Protein 6X9L (pdb70)

Sequence (969 aa):
LNSHRVDPHTAQKFYIDGHWSAPLSPVSIAVVNPATEEVVAHVASGSAADVDRAVAAARAAFAGWSGTSPEVRAQVIGRIHELIIERKEELAQAISLEMGAAISSARAMQVPLAAEHVRVARDLLATYRFQTVEGGTAIEREPIGVCALITPWNWPLYQITAKVAPAIAAGCTVVLKPSELSPLSALLFAQLVHDAGLPPGVFNLVNGSGPEVGGAMAAHPDIDMISITGSNRAGALVAQAAAPTVKRVTQELGGKSPNILLPDADFANAVPPGVMAAFRNVGQSASAPTRMIVPRNRLAEVEALAAQTAGTIVVGDPQLEHTVLGPIANEAQFHRVQAMINAGICEGAKLVCGGPGRVQGHEQGFYTRPTVFSEVDSSMRIAREEIFGPVLCLIAYDTIDEAVAIANDTVYGLGAHVQGQDLELARSVASRIRAGQVHLNYPSWNPMAPFGGYKRSGNGREYGVHGFEEYLETKAIVGFAPADLLNSHRVDPHTAQKFYIDGHWSAPLSPVSIAVVNPATEEVVAHVASGSAADVDRAVAAARAAFAGWSGTSPEVRAQVIGRIHELIIERKEELAQAISLEMGAAISSARAMQVPLAAEHVRVARDLLATYRFQTVEGGTAIEREPIGVCALITPWNWPLYQITAKVAPAIAAGCTVVLKPSELSPLSALLFAQLVHDAGLPPGVFNLVNGSGPEVGGAMAAHPDIDMISITGSNRAGALVAQAAAPTVKRVTQELGGKSPNILLPDADFANAVPPGVMAAFRNVGQSASAPTRMIVPRNRLAEVEALAAQTAGTIVVGDPQLEHTVLGPIANEAQFHRVQAMINAGICEGAKLVCGGPGRVQGHEQGFYTRPTVFSEVDSSMRIAREEIFGPVLCLIAYDTIDEAVAIANDTVYGLGAHVQGQDLELARSVASRIRAGQVHLNYPSWNPMAPFGGYKRSGNGREYGVHGFEEYLETKAIVGFAPAD

Foldseek 3Di:
DLDADFDPVQQAFWAAQLDTDHAPDPDKFFFAFQLFRDGRGIYHAHFLVVLVRLLVLQQVCLVVQLPDQLLVLLQLLVLLLVLLVVCQLNLLSLLCRLFNFQSLCSNPDLRVLLSVLSVQLSVQSVDDDQWDDDDLKIKGWAFQEEEEEEEENLSFSSSVSLALNLNSSRSYAYEYEYHSSRCRSVSVSSVSSSVSDDGTSSYIYDYHDCCGSVLSQLQPLSHQAYAYEEELVSLVSSVVNNVVSPHHYWYFYAAAAAAEEDPAFPLLVQLLVLLCQCCQSQNQDRARHQEYEYAPVCQVVSLVSNQVNLVPQAEHRSVDNNHRYYAGRDDVLLVQLLVLQVQCVVVPWAWSDFGHDADPPSNRGSHGRQTETEPDDCPGPNNADRSSGRYHYYHHDHDLVRSLCSSQSYQKAFEYEYGHDPVVVRVVSQVSRQHQYYYYPDDDDDQQRWGHIDGSSIDFTTGHPRNSSSRIDMDMDRSNDPDDD/DLDADFDPVQQAFWAAQLDTHHAPDPDKFFFAFQLFRDGRGIYHAHFLVVLVRLLVLQQVCQVVLQPDQLLVLLQLLVLLLVLLVVCQLNLLSLLCRLFNFQSLCSNPDLRVLLSVLSVLLSVCSVPDDQWDDPDQKIKGKAFQEEEEEEEENLSQSNRVSLALNLQSSRRYAYEYEYHSRRCRSVSVSSVSSSVSPDGTSSYIYHYHDCCGSVLSQLQPLSHQAYEYEEELVSLVSSCVNNVVNPHHYWYFYAAAAAAEEDPQFPLLPQLLVLLCQCQQSQNQDRHRHQEYEYAPVCQVVSLVSNQVNLVPQAEHRSVDNNHRYYAGRDDVLLVLLLVLQVQCVVVPWAWSDFGHDADPPSNRGSHGRQTETEPDDCPRCNNAPRSSGNYHYYHHDNDLVRSLVSSQSYQWAFEYEYEHDPVVVRVVSQVSRQHQYYYYPDDDDDQQRWGAIDGSSIDFTTGRVRNSSSRIDMDMDRSPDPDD

InterPro domains:
  IPR015590 Aldehyde dehydrogenase domain [PF00171] (33-482)
  IPR016161 Aldehyde/histidinol dehydrogenase [SSF53720] (15-482)
  IPR016162 Aldehyde dehydrogenase, N-terminal [G3DSA:3.40.605.10] (33-482)
  IPR016163 Aldehyde dehydrogenase, C-terminal [G3DSA:3.40.309.10] (262-453)

Organism: Pseudomonas syringae pv. tomato (strain ATCC BAA-871 / DC3000) (NCBI:txid223283)

Structure (mmCIF, N/CA/C/O backbone):
data_6X9L
#
_entry.id   6X9L
#
_cell.length_a   92.193
_cell.length_b   92.170
_cell.length_c   231.357
_cell.angle_alpha   90.000
_cell.angle_beta   90.000
_cell.angle_gamma   90.000
#
_symmetry.space_group_name_H-M   'C 2 2 21'
#
loop_
_entity.id
_entity.type
_entity.pdbx_description
1 polymer 'Aldehyde dehydrogenase family protein'
2 non-polymer OCTANAL
3 non-polymer NICOTINAMIDE-ADENINE-DINUCLEOTIDE
4 water water
#
loop_
_atom_site.group_PDB
_atom_site.id
_atom_site.type_symbol
_atom_site.label_atom_id
_atom_site.label_alt_id
_atom_site.label_comp_id
_atom_site.label_asym_id
_atom_site.label_entity_id
_atom_site.label_seq_id
_atom_site.pdbx_PDB_ins_code
_atom_site.Cartn_x
_atom_site.Cartn_y
_atom_site.Cartn_z
_atom_site.occupancy
_atom_site.B_iso_or_equiv
_atom_site.auth_seq_id
_atom_site.auth_comp_id
_atom_site.auth_asym_id
_atom_site.auth_atom_id
_atom_site.pdbx_PDB_model_num
ATOM 1 N N . LEU A 1 6 ? -6.18193 -10.39492 -35.77693 1.000 55.47244 6 LEU A N 1
ATOM 2 C CA . LEU A 1 6 ? -6.39308 -8.94794 -35.83998 1.000 57.02789 6 LEU A CA 1
ATOM 3 C C . LEU A 1 6 ? -7.88312 -8.55109 -35.83800 1.000 56.87261 6 LEU A C 1
ATOM 4 O O . LEU A 1 6 ? -8.25522 -7.58511 -35.17603 1.000 57.34635 6 LEU A O 1
ATOM 9 N N . ASN A 1 7 ? -8.73204 -9.27520 -36.57398 1.000 57.96484 7 ASN A N 1
ATOM 10 C CA . ASN A 1 7 ? -10.16007 -8.97435 -36.56200 1.000 57.32793 7 ASN A CA 1
ATOM 11 C C . ASN A 1 7 ? -10.67008 -8.96536 -35.12700 1.000 56.76996 7 ASN A C 1
ATOM 12 O O . ASN A 1 7 ? -10.39899 -9.88530 -34.35297 1.000 55.62509 7 ASN A O 1
ATOM 17 N N . SER A 1 8 ? -11.40619 -7.91742 -34.77104 1.000 47.60571 8 SER A N 1
ATOM 18 C CA . SER A 1 8 ? -11.72623 -7.62441 -33.38105 1.000 46.87930 8 SER A CA 1
ATOM 19 C C . SER A 1 8 ? -13.15319 -7.98454 -32.98005 1.000 45.30280 8 SER A C 1
ATOM 20 O O . SER A 1 8 ? -13.53923 -7.72854 -31.83606 1.000 45.05803 8 SER A O 1
ATOM 23 N N . HIS A 1 9 ? -13.94713 -8.55665 -33.86904 1.000 51.85622 9 HIS A N 1
ATOM 24 C CA . HIS A 1 9 ? -15.33611 -8.81878 -33.53804 1.000 50.16128 9 HIS A CA 1
ATOM 25 C C . HIS A 1 9 ? -15.47799 -10.04876 -32.65500 1.000 48.79006 9 HIS A C 1
ATOM 26 O O . HIS A 1 9 ? -14.85988 -11.08271 -32.90696 1.000 48.47160 9 HIS A O 1
ATOM 33 N N . ARG A 1 10 ? -16.32800 -9.94782 -31.63601 1.000 47.80047 10 ARG A N 1
ATOM 34 C CA . ARG A 1 10 ? -16.65489 -11.08582 -30.78697 1.000 46.89246 10 ARG A CA 1
ATOM 35 C C . ARG A 1 10 ? -18.16388 -11.23797 -30.72498 1.000 45.92656 10 ARG A C 1
ATOM 36 O O . ARG A 1 10 ? -18.87498 -10.29203 -30.36501 1.000 46.23975 10 ARG A O 1
ATOM 44 N N . VAL A 1 11 ? -18.65676 -12.42104 -31.07994 1.000 52.39049 11 VAL A N 1
ATOM 45 C CA . VAL A 1 11 ? -20.09473 -12.64118 -31.06195 1.000 51.87727 11 VAL A CA 1
ATOM 46 C C . VAL A 1 11 ? -20.56974 -12.66718 -29.61895 1.000 52.56420 11 VAL A C 1
ATOM 47 O O . VAL A 1 11 ? -19.91769 -13.24909 -28.74393 1.000 53.10110 11 VAL A O 1
ATOM 51 N N . ASP A 1 12 ? -21.69781 -12.03729 -29.35498 1.000 53.44325 12 ASP A N 1
ATOM 52 C CA . ASP A 1 12 ? -22.20881 -12.10730 -27.99798 1.000 54.05648 12 ASP A CA 1
ATOM 53 C C . ASP A 1 12 ? -22.61266 -13.54533 -27.69493 1.000 54.04859 12 ASP A C 1
ATOM 54 O O . ASP A 1 12 ? -23.52860 -14.08444 -28.33792 1.000 53.84856 12 ASP A O 1
ATOM 59 N N . PRO A 1 13 ? -21.94660 -14.20223 -26.73791 1.000 56.74628 13 PRO A N 1
ATOM 60 C CA . PRO A 1 13 ? -22.26546 -15.61725 -26.46487 1.000 57.05947 13 PRO A CA 1
ATOM 61 C C . PRO A 1 13 ? -23.69044 -15.82338 -25.99487 1.000 57.68850 13 PRO A C 1
ATOM 62 O O . PRO A 1 13 ? -24.26133 -16.89745 -26.21284 1.000 58.07538 13 PRO A O 1
ATOM 66 N N . HIS A 1 14 ? -24.29255 -14.80742 -25.38990 1.000 74.65895 14 HIS A N 1
ATOM 67 C CA . HIS A 1 14 ? -25.61654 -14.95454 -24.81591 1.000 75.77224 14 HIS A CA 1
ATOM 68 C C . HIS A 1 14 ? -26.74454 -14.85269 -25.84492 1.000 75.98806 14 HIS A C 1
ATOM 69 O O . HIS A 1 14 ? -27.85850 -15.32379 -25.57991 1.000 76.98291 14 HIS A O 1
ATOM 76 N N . THR A 1 15 ? -26.49060 -14.24170 -27.00294 1.000 48.78216 15 THR A N 1
ATOM 77 C CA . THR A 1 15 ? -27.52061 -14.02484 -28.00995 1.000 48.96640 15 THR A CA 1
ATOM 78 C C . THR A 1 15 ? -27.18654 -14.65085 -29.35793 1.000 48.25315 15 THR A C 1
ATOM 79 O O . THR A 1 15 ? -27.98655 -14.53696 -30.29194 1.000 48.71374 15 THR A O 1
ATOM 83 N N . ALA A 1 16 ? -26.04347 -15.32973 -29.47790 1.000 41.01281 16 ALA A N 1
ATOM 84 C CA . ALA A 1 16 ? -25.65040 -15.91074 -30.75588 1.000 40.56802 16 ALA A CA 1
ATOM 85 C C . ALA A 1 16 ? -26.68630 -16.91086 -31.25985 1.000 42.16032 16 ALA A C 1
ATOM 86 O O . ALA A 1 16 ? -27.02329 -16.91993 -32.45385 1.000 42.25770 16 ALA A O 1
ATOM 88 N N . GLN A 1 17 ? -27.20522 -17.75688 -30.36883 1.000 50.44815 17 GLN A N 1
ATOM 89 C CA . GLN A 1 17 ? -28.16711 -18.78599 -30.73480 1.000 52.56946 17 GLN A CA 1
ATOM 90 C C . GLN A 1 17 ? -29.55414 -18.48811 -30.18682 1.000 53.85383 17 GLN A C 1
ATOM 91 O O . GLN A 1 17 ? -30.31905 -19.39718 -29.84680 1.000 55.58035 17 GLN A O 1
ATOM 97 N N . LYS A 1 18 ? -29.88428 -17.20815 -30.13086 1.000 52.80107 18 LYS A N 1
ATOM 98 C CA . LYS A 1 18 ? -31.21433 -16.73827 -29.80489 1.000 54.11701 18 LYS A CA 1
ATOM 99 C C . LYS A 1 18 ? -31.79439 -16.02037 -31.01791 1.000 54.39073 18 LYS A C 1
ATOM 100 O O . LYS A 1 18 ? -31.09741 -15.74833 -32.00292 1.000 53.25902 18 LYS A O 1
ATOM 106 N N . PHE A 1 19 ? -33.09642 -15.73750 -30.94393 1.000 40.60750 19 PHE A N 1
ATOM 107 C CA . PHE A 1 19 ? -33.78849 -14.93060 -31.93396 1.000 40.92333 19 PHE A CA 1
ATOM 108 C C . PHE A 1 19 ? -34.26363 -13.64963 -31.26101 1.000 40.56539 19 PHE A C 1
ATOM 109 O O . PHE A 1 19 ? -34.49564 -13.62361 -30.05101 1.000 40.87859 19 PHE A O 1
ATOM 117 N N . TYR A 1 20 ? -34.39073 -12.56967 -32.04204 1.000 36.71230 20 TYR A N 1
ATOM 118 C CA . TYR A 1 20 ? -34.93186 -11.31570 -31.52109 1.000 37.35974 20 TYR A CA 1
ATOM 119 C C . TYR A 1 20 ? -36.40987 -11.22387 -31.89810 1.000 38.81255 20 TYR A C 1
ATOM 120 O O . TYR A 1 20 ? -36.76590 -10.89594 -33.04011 1.000 38.78360 20 TYR A O 1
ATOM 129 N N . ILE A 1 21 ? -37.26585 -11.50292 -30.91810 1.000 41.48392 21 ILE A N 1
ATOM 130 C CA . ILE A 1 21 ? -38.70284 -11.58107 -31.10610 1.000 42.97621 21 ILE A CA 1
ATOM 131 C C . ILE A 1 21 ? -39.36893 -10.75511 -30.01413 1.000 44.58956 21 ILE A C 1
ATOM 132 O O . ILE A 1 21 ? -39.15091 -11.00605 -28.82313 1.000 45.25543 21 ILE A O 1
ATOM 137 N N . ASP A 1 22 ? -40.14903 -9.75220 -30.41917 1.000 54.67234 22 ASP A N 1
ATOM 138 C CA . ASP A 1 22 ? -41.03911 -9.02826 -29.51620 1.000 55.80669 22 ASP A CA 1
ATOM 139 C C . ASP A 1 22 ? -40.26520 -8.25615 -28.44622 1.000 55.29874 22 ASP A C 1
ATOM 140 O O . ASP A 1 22 ? -40.70621 -8.14415 -27.30023 1.000 56.60416 22 ASP A O 1
ATOM 145 N N . GLY A 1 23 ? -39.10225 -7.72304 -28.82023 1.000 52.26153 23 GLY A N 1
ATOM 146 C CA . GLY A 1 23 ? -38.32834 -6.86793 -27.94625 1.000 52.15362 23 GLY A CA 1
ATOM 147 C C . GLY A 1 23 ? -37.30927 -7.56880 -27.07522 1.000 51.29826 23 GLY A C 1
ATOM 148 O O . GLY A 1 23 ? -36.63635 -6.90171 -26.28324 1.000 51.47196 23 GLY A O 1
ATOM 149 N N . HIS A 1 24 ? -37.16214 -8.88279 -27.19418 1.000 57.06474 24 HIS A N 1
ATOM 150 C CA . HIS A 1 24 ? -36.25507 -9.63167 -26.34115 1.000 56.40939 24 HIS A CA 1
ATOM 151 C C . HIS A 1 24 ? -35.57996 -10.69763 -27.18311 1.000 55.42507 24 HIS A C 1
ATOM 152 O O . HIS A 1 24 ? -36.04791 -11.03571 -28.26910 1.000 55.67773 24 HIS A O 1
ATOM 159 N N . TRP A 1 25 ? -34.46991 -11.22050 -26.66409 1.000 49.02167 25 TRP A N 1
ATOM 160 C CA . TRP A 1 25 ? -33.81778 -12.41145 -27.19304 1.000 48.36106 25 TRP A CA 1
ATOM 161 C C . TRP A 1 25 ? -34.42566 -13.63749 -26.53001 1.000 49.46646 25 TRP A C 1
ATOM 162 O O . TRP A 1 25 ? -34.38866 -13.76845 -25.29800 1.000 49.74017 25 TRP A O 1
ATOM 173 N N . SER A 1 26 ? -34.97757 -14.53557 -27.33498 1.000 52.68790 26 SER A N 1
ATOM 174 C CA . SER A 1 26 ? -35.63545 -15.71762 -26.81295 1.000 53.96963 26 SER A CA 1
ATOM 175 C C . SER A 1 26 ? -34.99032 -16.96858 -27.38191 1.000 53.98016 26 SER A C 1
ATOM 176 O O . SER A 1 26 ? -34.38631 -16.94855 -28.45890 1.000 53.47746 26 SER A O 1
ATOM 179 N N . ALA A 1 27 ? -35.11421 -18.04856 -26.63187 1.000 49.63753 27 ALA A N 1
ATOM 180 C CA . ALA A 1 27 ? -34.57608 -19.32152 -27.06483 1.000 49.94020 27 ALA A CA 1
ATOM 181 C C . ALA A 1 27 ? -35.23203 -19.73563 -28.37882 1.000 51.20088 27 ALA A C 1
ATOM 182 O O . ALA A 1 27 ? -36.41406 -19.46076 -28.59183 1.000 52.12204 27 ALA A O 1
ATOM 184 N N . PRO A 1 28 ? -34.49896 -20.36959 -29.28779 1.000 49.16905 28 PRO A N 1
ATOM 185 C CA . PRO A 1 28 ? -35.15788 -21.05269 -30.40077 1.000 50.79556 28 PRO A CA 1
ATOM 186 C C . PRO A 1 28 ? -35.91376 -22.27175 -29.90374 1.000 52.04045 28 PRO A C 1
ATOM 187 O O . PRO A 1 28 ? -35.57871 -22.87168 -28.87472 1.000 51.63251 28 PRO A O 1
ATOM 191 N N . LEU A 1 29 ? -36.95172 -22.62988 -30.66174 1.000 65.21045 29 LEU A N 1
ATOM 192 C CA . LEU A 1 29 ? -37.75560 -23.80595 -30.37570 1.000 66.28690 29 LEU A CA 1
ATOM 193 C C . LEU A 1 29 ? -37.07347 -25.10390 -30.78866 1.000 66.90802 29 LEU A C 1
ATOM 194 O O . LEU A 1 29 ? -37.50636 -26.17693 -30.35962 1.000 67.42387 29 LEU A O 1
ATOM 199 N N . SER A 1 30 ? -36.00647 -25.03081 -31.57365 1.000 83.10996 30 SER A N 1
ATOM 200 C CA . SER A 1 30 ? -35.21235 -26.17575 -31.97261 1.000 83.48633 30 SER A CA 1
ATOM 201 C C . SER A 1 30 ? -33.76737 -26.01759 -31.51260 1.000 82.29671 30 SER A C 1
ATOM 202 O O . SER A 1 30 ? -33.28249 -24.89553 -31.34464 1.000 81.32028 30 SER A O 1
ATOM 205 N N . PRO A 1 31 ? -33.05226 -27.12151 -31.30856 1.000 69.23199 31 PRO A N 1
ATOM 206 C CA . PRO A 1 31 ? -31.64827 -27.04635 -30.89056 1.000 67.81076 31 PRO A CA 1
ATOM 207 C C . PRO A 1 31 ? -30.65226 -27.06429 -32.03755 1.000 67.58705 31 PRO A C 1
ATOM 208 O O . PRO A 1 31 ? -29.44726 -27.09115 -31.76454 1.000 66.22899 31 PRO A O 1
ATOM 212 N N . VAL A 1 32 ? -31.12425 -27.05937 -33.29355 1.000 50.36130 32 VAL A N 1
ATOM 213 C CA . VAL A 1 32 ? -30.21924 -27.07732 -34.43955 1.000 50.14812 32 VAL A CA 1
ATOM 214 C C . VAL A 1 32 ? -29.40437 -25.80024 -34.46358 1.000 48.85586 32 VAL A C 1
ATOM 215 O O . VAL A 1 32 ? -29.92949 -24.69528 -34.26062 1.000 48.64267 32 VAL A O 1
ATOM 219 N N . SER A 1 33 ? -28.12136 -25.94812 -34.75257 1.000 52.42997 33 SER A N 1
ATOM 220 C CA . SER A 1 33 ? -27.21147 -24.82703 -34.86460 1.000 50.74029 33 SER A CA 1
ATOM 221 C C . SER A 1 33 ? -26.71747 -24.68602 -36.29360 1.000 50.84820 33 SER A C 1
ATOM 222 O O . SER A 1 33 ? -26.73537 -25.63005 -37.08157 1.000 51.70094 33 SER A O 1
ATOM 225 N N . ILE A 1 34 ? -26.25859 -23.48799 -36.61364 1.000 40.96544 34 ILE A N 1
ATOM 226 C CA . ILE A 1 34 ? -25.61761 -23.21696 -37.88764 1.000 40.31536 34 ILE A CA 1
ATOM 227 C C . ILE A 1 34 ? -24.23667 -22.66281 -37.57465 1.000 37.67031 34 ILE A C 1
ATOM 228 O O . ILE A 1 34 ? -24.11278 -21.63178 -36.90168 1.000 35.51478 34 ILE A O 1
ATOM 233 N N . ALA A 1 35 ? -23.21060 -23.36772 -38.02162 1.000 38.70727 35 ALA A N 1
ATOM 234 C CA . ALA A 1 35 ? -21.84865 -22.87958 -37.88963 1.000 37.10182 35 ALA A CA 1
ATOM 235 C C . ALA A 1 35 ? -21.58375 -21.76059 -38.90366 1.000 35.44372 35 ALA A C 1
ATOM 236 O O . ALA A 1 35 ? -22.08774 -21.79167 -40.02866 1.000 35.87009 35 ALA A O 1
ATOM 238 N N . VAL A 1 36 ? -20.81186 -20.75149 -38.49569 1.000 42.41035 36 VAL A N 1
ATOM 239 C CA . VAL A 1 36 ? -20.43897 -19.63248 -39.36472 1.000 40.87595 36 VAL A CA 1
ATOM 240 C C . VAL A 1 36 ? -18.94296 -19.71434 -39.64771 1.000 40.55486 36 VAL A C 1
ATOM 241 O O . VAL A 1 36 ? -18.12895 -19.81223 -38.71470 1.000 40.28115 36 VAL A O 1
ATOM 245 N N . VAL A 1 37 ? -18.57396 -19.65835 -40.92871 1.000 42.25243 37 VAL A N 1
ATOM 246 C CA . VAL A 1 37 ? -17.19193 -19.86222 -41.35769 1.000 42.49194 37 VAL A CA 1
ATOM 247 C C . VAL A 1 37 ? -16.60506 -18.53717 -41.81573 1.000 41.96556 37 VAL A C 1
ATOM 248 O O . VAL A 1 37 ? -17.21413 -17.81926 -42.62176 1.000 41.92082 37 VAL A O 1
ATOM 252 N N . ASN A 1 38 ? -15.42310 -18.21704 -41.30274 1.000 40.61276 38 ASN A N 1
ATOM 253 C CA . ASN A 1 38 ? -14.62021 -17.12197 -41.83577 1.000 40.82068 38 ASN A CA 1
ATOM 254 C C . ASN A 1 38 ? -14.06816 -17.51996 -43.19975 1.000 42.24191 38 ASN A C 1
ATOM 255 O O . ASN A 1 38 ? -13.26906 -18.46088 -43.28371 1.000 43.01305 38 ASN A O 1
ATOM 260 N N . PRO A 1 39 ? -14.42622 -16.82603 -44.27877 1.000 32.76445 39 PRO A N 1
ATOM 261 C CA . PRO A 1 39 ? -13.92917 -17.23902 -45.59476 1.000 34.10146 39 PRO A CA 1
ATOM 262 C C . PRO A 1 39 ? -12.44119 -17.06188 -45.74675 1.000 35.45425 39 PRO A C 1
ATOM 263 O O . PRO A 1 39 ? -11.84711 -17.73385 -46.59873 1.000 36.33857 39 PRO A O 1
ATOM 267 N N . ALA A 1 40 ? -11.82628 -16.17179 -44.96178 1.000 42.10768 40 ALA A N 1
ATOM 268 C CA . ALA A 1 40 ? -10.39831 -15.89065 -45.10978 1.000 43.34730 40 ALA A CA 1
ATOM 269 C C . ALA A 1 40 ? -9.53020 -16.98554 -44.51774 1.000 42.78671 40 ALA A C 1
ATOM 270 O O . ALA A 1 40 ? -8.38018 -17.14944 -44.93572 1.000 43.80525 40 ALA A O 1
ATOM 272 N N . THR A 1 41 ? -10.05313 -17.73456 -43.55272 1.000 45.30543 41 THR A N 1
ATOM 273 C CA . THR A 1 41 ? -9.31003 -18.82147 -42.92668 1.000 44.93697 41 THR A CA 1
ATOM 274 C C . THR A 1 41 ? -10.00589 -20.16754 -42.98464 1.000 44.68167 41 THR A C 1
ATOM 275 O O . THR A 1 41 ? -9.38179 -21.17247 -42.63360 1.000 44.60798 41 THR A O 1
ATOM 279 N N . GLU A 1 42 ? -11.26688 -20.22868 -43.40664 1.000 50.40341 42 GLU A N 1
ATOM 280 C CA . GLU A 1 42 ? -12.02375 -21.47776 -43.45961 1.000 50.46921 42 GLU A CA 1
ATOM 281 C C . GLU A 1 42 ? -12.27170 -22.08674 -42.08059 1.000 49.72175 42 GLU A C 1
ATOM 282 O O . GLU A 1 42 ? -12.53958 -23.27577 -41.98455 1.000 50.03758 42 GLU A O 1
ATOM 288 N N . GLU A 1 43 ? -12.19879 -21.30570 -41.00761 1.000 60.14405 43 GLU A N 1
ATOM 289 C CA . GLU A 1 43 ? -12.50075 -21.77269 -39.65960 1.000 59.56767 43 GLU A CA 1
ATOM 290 C C . GLU A 1 43 ? -13.89380 -21.31482 -39.22963 1.000 59.28079 43 GLU A C 1
ATOM 291 O O . GLU A 1 43 ? -14.31091 -20.18587 -39.52766 1.000 58.83600 43 GLU A O 1
ATOM 297 N N . VAL A 1 44 ? -14.61471 -22.19287 -38.52760 1.000 42.41035 44 VAL A N 1
ATOM 298 C CA . VAL A 1 44 ? -15.88076 -21.78798 -37.93062 1.000 42.28402 44 VAL A CA 1
ATOM 299 C C . VAL A 1 44 ? -15.56186 -20.86891 -36.76465 1.000 41.29706 44 VAL A C 1
ATOM 300 O O . VAL A 1 44 ? -14.75983 -21.20680 -35.88563 1.000 40.93912 44 VAL A O 1
ATOM 304 N N . VAL A 1 45 ? -16.15198 -19.67997 -36.78469 1.000 41.79448 45 VAL A N 1
ATOM 305 C CA . VAL A 1 45 ? -15.88209 -18.65891 -35.78772 1.000 40.96544 45 VAL A CA 1
ATOM 306 C C . VAL A 1 45 ? -17.05112 -18.45199 -34.85674 1.000 40.57065 45 VAL A C 1
ATOM 307 O O . VAL A 1 45 ? -16.96121 -17.62096 -33.95077 1.000 40.19956 45 VAL A O 1
ATOM 311 N N . ALA A 1 46 ? -18.14304 -19.18311 -35.04372 1.000 43.81315 46 ALA A N 1
ATOM 312 C CA . ALA A 1 46 ? -19.32407 -18.94021 -34.23974 1.000 43.64997 46 ALA A CA 1
ATOM 313 C C . ALA A 1 46 ? -20.45598 -19.81934 -34.75072 1.000 44.96855 46 ALA A C 1
ATOM 314 O O . ALA A 1 46 ? -20.38391 -20.40436 -35.83370 1.000 45.89234 46 ALA A O 1
ATOM 316 N N . HIS A 1 47 ? -21.49797 -19.91842 -33.93572 1.000 39.77056 47 HIS A N 1
ATOM 317 C CA . HIS A 1 47 ? -22.70990 -20.62955 -34.28071 1.000 41.39444 47 HIS A CA 1
ATOM 318 C C . HIS A 1 47 ? -23.89499 -19.71966 -34.03274 1.000 40.88648 47 HIS A C 1
ATOM 319 O O . HIS A 1 47 ? -23.84009 -18.80463 -33.20777 1.000 39.56001 47 HIS A O 1
ATOM 326 N N . VAL A 1 48 ? -24.97296 -19.98980 -34.75874 1.000 46.76877 48 VAL A N 1
ATOM 327 C CA . VAL A 1 48 ? -26.23603 -19.30492 -34.56277 1.000 46.73981 48 VAL A CA 1
ATOM 328 C C . VAL A 1 48 ? -27.34593 -20.33604 -34.68075 1.000 49.94020 48 VAL A C 1
ATOM 329 O O . VAL A 1 48 ? -27.15781 -21.42603 -35.22371 1.000 52.05361 48 VAL A O 1
ATOM 333 N N . ALA A 1 49 ? -28.51097 -19.97714 -34.15077 1.000 38.58884 49 ALA A N 1
ATOM 334 C CA . ALA A 1 49 ? -29.63487 -20.89825 -34.09474 1.000 41.76027 49 ALA A CA 1
ATOM 335 C C . ALA A 1 49 ? -30.30385 -21.03436 -35.45974 1.000 43.53680 49 ALA A C 1
ATOM 336 O O . ALA A 1 49 ? -30.22394 -20.13838 -36.30777 1.000 41.60236 49 ALA A O 1
ATOM 338 N N . SER A 1 50 ? -30.96473 -22.18043 -35.66071 1.000 35.11474 50 SER A N 1
ATOM 339 C CA . SER A 1 50 ? -31.67269 -22.49655 -36.89570 1.000 36.23066 50 SER A CA 1
ATOM 340 C C . SER A 1 50 ? -33.16169 -22.59469 -36.59171 1.000 37.23341 50 SER A C 1
ATOM 341 O O . SER A 1 50 ? -33.60859 -23.54871 -35.93468 1.000 38.24406 50 SER A O 1
ATOM 344 N N . GLY A 1 51 ? -33.92078 -21.61178 -37.09475 1.000 37.53608 51 GLY A N 1
ATOM 345 C CA . GLY A 1 51 ? -35.32779 -21.51791 -36.78676 1.000 37.97824 51 GLY A CA 1
ATOM 346 C C . GLY A 1 51 ? -36.15868 -22.58102 -37.48273 1.000 39.09942 51 GLY A C 1
ATOM 347 O O . GLY A 1 51 ? -35.78261 -23.17502 -38.49571 1.000 39.32840 51 GLY A O 1
ATOM 348 N N . SER A 1 52 ? -37.31866 -22.82312 -36.89473 1.000 44.52113 52 SER A N 1
ATOM 349 C CA . SER A 1 52 ? -38.34357 -23.70824 -37.40671 1.000 45.31596 52 SER A CA 1
ATOM 350 C C . SER A 1 52 ? -39.54065 -22.86738 -37.82474 1.000 44.88696 52 SER A C 1
ATOM 351 O O . SER A 1 52 ? -39.58577 -21.65337 -37.59778 1.000 43.97633 52 SER A O 1
ATOM 354 N N . ALA A 1 53 ? -40.53058 -23.52350 -38.42473 1.000 40.32062 53 ALA A N 1
ATOM 355 C CA . ALA A 1 53 ? -41.77165 -22.81963 -38.72176 1.000 39.86794 53 ALA A CA 1
ATOM 356 C C . ALA A 1 53 ? -42.40471 -22.26165 -37.44878 1.000 39.79161 53 ALA A C 1
ATOM 357 O O . ALA A 1 53 ? -42.97782 -21.16671 -37.46382 1.000 39.31787 53 ALA A O 1
ATOM 359 N N . ALA A 1 54 ? -42.26365 -22.97360 -36.32176 1.000 52.24837 54 ALA A N 1
ATOM 360 C CA . ALA A 1 54 ? -42.83870 -22.50562 -35.05978 1.000 51.96149 54 ALA A CA 1
ATOM 361 C C . ALA A 1 54 ? -42.18884 -21.20654 -34.58782 1.000 51.45354 54 ALA A C 1
ATOM 362 O O . ALA A 1 54 ? -42.85793 -20.33959 -34.00685 1.000 50.89821 54 ALA A O 1
ATOM 364 N N . ASP A 1 55 ? -40.87885 -21.06741 -34.79381 1.000 56.48572 55 ASP A N 1
ATOM 365 C CA . ASP A 1 55 ? -40.21598 -19.80834 -34.47785 1.000 55.74353 55 ASP A CA 1
ATOM 366 C C . ASP A 1 55 ? -40.72509 -18.67242 -35.36389 1.000 54.97501 55 ASP A C 1
ATOM 367 O O . ASP A 1 55 ? -40.98621 -17.56543 -34.87893 1.000 54.04069 55 ASP A O 1
ATOM 372 N N . VAL A 1 56 ? -40.86906 -18.92847 -36.66488 1.000 39.83372 56 VAL A N 1
ATOM 373 C CA . VAL A 1 56 ? -41.42815 -17.92856 -37.56292 1.000 39.19417 56 VAL A CA 1
ATOM 374 C C . VAL A 1 56 ? -42.84719 -17.56869 -37.13994 1.000 39.04942 56 VAL A C 1
ATOM 375 O O . VAL A 1 56 ? -43.28231 -16.42774 -37.31698 1.000 38.42040 56 VAL A O 1
ATOM 379 N N . ASP A 1 57 ? -43.58510 -18.51875 -36.56191 1.000 51.96939 57 ASP A N 1
ATOM 380 C CA . ASP A 1 57 ? -44.89613 -18.21086 -35.98893 1.000 51.88254 57 ASP A CA 1
ATOM 381 C C . ASP A 1 57 ? -44.79424 -17.21381 -34.83296 1.000 51.20088 57 ASP A C 1
ATOM 382 O O . ASP A 1 57 ? -45.53134 -16.22089 -34.78900 1.000 50.74293 57 ASP A O 1
ATOM 387 N N . ARG A 1 58 ? -43.90622 -17.46969 -33.86895 1.000 54.79078 58 ARG A N 1
ATOM 388 C CA . ARG A 1 58 ? -43.77833 -16.53164 -32.75598 1.000 53.86698 58 ARG A CA 1
ATOM 389 C C . ARG A 1 58 ? -43.42646 -15.14362 -33.26202 1.000 52.71685 58 ARG A C 1
ATOM 390 O O . ARG A 1 58 ? -43.92657 -14.13266 -32.75606 1.000 51.99308 58 ARG A O 1
ATOM 398 N N . ALA A 1 59 ? -42.58046 -15.07557 -34.27602 1.000 34.22252 59 ALA A N 1
ATOM 399 C CA . ALA A 1 59 ? -42.15259 -13.77954 -34.77006 1.000 32.95921 59 ALA A CA 1
ATOM 400 C C . ALA A 1 59 ? -43.29366 -13.06068 -35.48509 1.000 32.99080 59 ALA A C 1
ATOM 401 O O . ALA A 1 59 ? -43.53278 -11.86970 -35.23713 1.000 32.14333 59 ALA A O 1
ATOM 403 N N . VAL A 1 60 ? -44.02758 -13.76678 -36.35907 1.000 37.91507 60 VAL A N 1
ATOM 404 C CA . VAL A 1 60 ? -45.17164 -13.14192 -37.03310 1.000 38.03351 60 VAL A CA 1
ATOM 405 C C . VAL A 1 60 ? -46.20070 -12.66299 -36.00312 1.000 38.00456 60 VAL A C 1
ATOM 406 O O . VAL A 1 60 ? -46.72381 -11.53905 -36.09816 1.000 37.53082 60 VAL A O 1
ATOM 410 N N . ALA A 1 61 ? -46.48162 -13.48599 -34.98509 1.000 35.85430 61 ALA A N 1
ATOM 411 C CA . ALA A 1 61 ? -47.39667 -13.05805 -33.92911 1.000 35.66480 61 ALA A CA 1
ATOM 412 C C . ALA A 1 61 ? -46.92981 -11.76198 -33.26915 1.000 34.62784 61 ALA A C 1
ATOM 413 O O . ALA A 1 61 ? -47.73990 -10.86205 -33.01119 1.000 34.43308 61 ALA A O 1
ATOM 415 N N . ALA A 1 62 ? -45.63182 -11.64784 -32.96815 1.000 45.53967 62 ALA A N 1
ATOM 416 C CA . ALA A 1 62 ? -45.14995 -10.40477 -32.37018 1.000 44.61061 62 ALA A CA 1
ATOM 417 C C . ALA A 1 62 ? -45.35106 -9.23982 -33.32422 1.000 44.17635 62 ALA A C 1
ATOM 418 O O . ALA A 1 62 ? -45.83518 -8.16986 -32.92126 1.000 44.02370 62 ALA A O 1
ATOM 420 N N . ALA A 1 63 ? -45.00704 -9.43883 -34.60221 1.000 36.48859 63 ALA A N 1
ATOM 421 C CA . ALA A 1 63 ? -45.18514 -8.37788 -35.59125 1.000 36.01221 63 ALA A CA 1
ATOM 422 C C . ALA A 1 63 ? -46.65318 -7.97703 -35.69527 1.000 36.71756 63 ALA A C 1
ATOM 423 O O . ALA A 1 63 ? -46.99630 -6.79106 -35.65231 1.000 36.63071 63 AL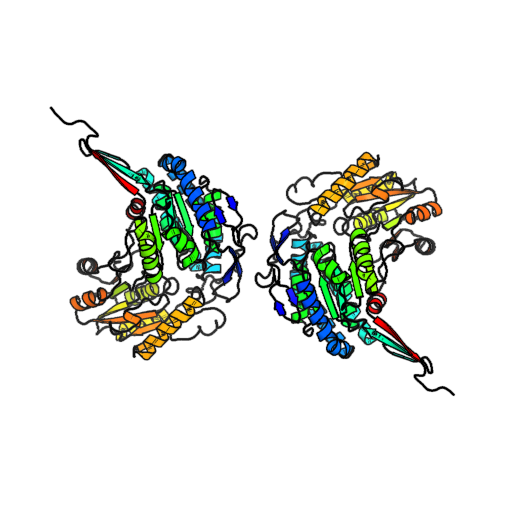A A O 1
ATOM 425 N N . ARG A 1 64 ? -47.53808 -8.95812 -35.83525 1.000 38.90730 64 ARG A N 1
ATOM 426 C CA . ARG A 1 64 ? -48.96111 -8.64927 -35.87427 1.000 39.62580 64 ARG A CA 1
ATOM 427 C C . ARG A 1 64 ? -49.36420 -7.82627 -34.65030 1.000 39.31261 64 ARG A C 1
ATOM 428 O O . ARG A 1 64 ? -49.87231 -6.70333 -34.77834 1.000 39.29418 64 ARG A O 1
ATOM 436 N N . ALA A 1 65 ? -49.09915 -8.34721 -33.44828 1.000 31.21690 65 ALA A N 1
ATOM 437 C CA . ALA A 1 65 ? -49.53323 -7.65021 -32.23430 1.000 31.14058 65 ALA A CA 1
ATOM 438 C C . ALA A 1 65 ? -48.99838 -6.21615 -32.13735 1.000 30.63788 65 ALA A C 1
ATOM 439 O O . ALA A 1 65 ? -49.68547 -5.34321 -31.60838 1.000 31.01424 65 ALA A O 1
ATOM 441 N N . ALA A 1 66 ? -47.79040 -5.95105 -32.63435 1.000 32.60128 66 ALA A N 1
ATOM 442 C CA . ALA A 1 66 ? -47.19554 -4.62098 -32.56238 1.000 32.08016 66 ALA A CA 1
ATOM 443 C C . ALA A 1 66 ? -47.64263 -3.67706 -33.66842 1.000 32.34072 66 ALA A C 1
ATOM 444 O O . ALA A 1 66 ? -47.28375 -2.49703 -33.61745 1.000 32.29335 66 ALA A O 1
ATOM 446 N N . PHE A 1 67 ? -48.39957 -4.15517 -34.65641 1.000 38.82834 67 PHE A N 1
ATOM 447 C CA . PHE A 1 67 ? -48.63164 -3.36524 -35.86643 1.000 39.21260 67 PHE A CA 1
ATOM 448 C C . PHE A 1 67 ? -49.56177 -2.18332 -35.61248 1.000 39.89689 67 PHE A C 1
ATOM 449 O O . PHE A 1 67 ? -49.32387 -1.08331 -36.12051 1.000 40.14429 67 PHE A O 1
ATOM 457 N N . ALA A 1 68 ? -50.61975 -2.38340 -34.82348 1.000 39.09153 68 ALA A N 1
ATOM 458 C CA . ALA A 1 68 ? -51.55986 -1.29249 -34.54652 1.000 39.64686 68 ALA A CA 1
ATOM 459 C C . ALA A 1 68 ? -50.87599 -0.11940 -33.84355 1.000 39.23365 68 ALA A C 1
ATOM 460 O O . ALA A 1 68 ? -51.02210 1.04157 -34.25559 1.000 39.45736 68 ALA A O 1
ATOM 462 N N . GLY A 1 69 ? -50.12497 -0.40529 -32.77254 1.000 37.74926 69 GLY A N 1
ATOM 463 C CA . GLY A 1 69 ? -49.42808 0.65081 -32.05957 1.000 37.39922 69 GLY A CA 1
ATOM 464 C C . GLY A 1 69 ? -48.46115 1.41188 -32.94459 1.000 37.54924 69 GLY A C 1
ATOM 465 O O . GLY A 1 69 ? -48.44927 2.64188 -32.96063 1.000 37.99666 69 GLY A O 1
ATOM 466 N N . TRP A 1 70 ? -47.64907 0.68993 -33.71056 1.000 43.72103 70 TRP A N 1
ATOM 467 C CA . TRP A 1 70 ? -46.61313 1.32301 -34.51857 1.000 43.61312 70 TRP A CA 1
ATOM 468 C C . TRP A 1 70 ? -47.20620 2.10091 -35.69360 1.000 44.55797 70 TRP A C 1
ATOM 469 O O . TRP A 1 70 ? -46.82632 3.24994 -35.94664 1.000 45.05803 70 TRP A O 1
ATOM 480 N N . SER A 1 71 ? -48.11013 1.47580 -36.45459 1.000 40.18640 71 SER A N 1
ATOM 481 C CA . SER A 1 71 ? -48.78120 2.19869 -37.53062 1.000 41.21284 71 SER A CA 1
ATOM 482 C C . SER A 1 71 ? -49.58632 3.37563 -36.99566 1.000 42.01556 71 SER A C 1
ATOM 483 O O . SER A 1 71 ? -49.80642 4.35458 -37.72369 1.000 43.01568 71 SER A O 1
ATOM 486 N N . GLY A 1 72 ? -50.05532 3.29162 -35.74266 1.000 46.71613 72 GLY A N 1
ATOM 487 C CA . GLY A 1 72 ? -50.69744 4.41558 -35.11570 1.000 47.20040 72 GLY A CA 1
ATOM 488 C C . GLY A 1 72 ? -49.75955 5.46369 -34.56273 1.000 47.27409 72 GLY A C 1
ATOM 489 O O . GLY A 1 72 ? -50.22865 6.45666 -33.99976 1.000 47.94785 72 GLY A O 1
ATOM 490 N N . THR A 1 73 ? -48.44553 5.26882 -34.68471 1.000 39.90742 73 THR A N 1
ATOM 491 C CA . THR A 1 73 ? -47.49464 6.28093 -34.24474 1.000 39.92847 73 THR A CA 1
ATOM 492 C C . THR A 1 73 ? -47.26473 7.28692 -35.36877 1.000 40.83648 73 THR A C 1
ATOM 493 O O . THR A 1 73 ? -47.16269 6.92189 -36.54376 1.000 41.04703 73 THR A O 1
ATOM 497 N N . SER A 1 74 ? -47.19886 8.55894 -34.99681 1.000 48.67163 74 SER A N 1
ATOM 498 C CA . SER A 1 74 ? -47.14896 9.62691 -35.97985 1.000 49.67438 74 SER A CA 1
ATOM 499 C C . SER A 1 74 ? -45.88595 9.52501 -36.83283 1.000 49.72965 74 SER A C 1
ATOM 500 O O . SER A 1 74 ? -44.81491 9.15614 -36.33881 1.000 49.05325 74 SER A O 1
ATOM 503 N N . PRO A 1 75 ? -45.97597 9.87396 -38.11485 1.000 46.72402 75 PRO A N 1
ATOM 504 C CA . PRO A 1 75 ? -44.75997 9.91806 -38.93884 1.000 47.04248 75 PRO A CA 1
ATOM 505 C C . PRO A 1 75 ? -43.61005 10.65320 -38.27486 1.000 46.97405 75 PRO A C 1
ATOM 506 O O . PRO A 1 75 ? -42.47900 10.15331 -38.28583 1.000 46.66349 75 PRO A O 1
ATOM 510 N N . GLU A 1 76 ? -43.86118 11.82719 -37.68889 1.000 61.73372 76 GLU A N 1
ATOM 511 C CA . GLU A 1 76 ? -42.78125 12.55732 -37.02891 1.000 61.70740 76 GLU A CA 1
ATOM 512 C C . GLU A 1 76 ? -42.09917 11.68842 -35.98388 1.000 60.40724 76 GLU A C 1
ATOM 513 O O . GLU A 1 76 ? -40.86717 11.65455 -35.90287 1.000 60.18090 76 GLU A O 1
ATOM 519 N N . VAL A 1 77 ? -42.88410 10.95437 -35.19286 1.000 44.73957 77 VAL A N 1
ATOM 520 C CA . VAL A 1 77 ? -42.30203 10.18546 -34.10083 1.000 43.79472 77 VAL A CA 1
ATOM 521 C C . VAL A 1 77 ? -41.58990 8.94452 -34.63379 1.000 43.19992 77 VAL A C 1
ATOM 522 O O . VAL A 1 77 ? -40.48787 8.60565 -34.18277 1.000 42.80513 77 VAL A O 1
ATOM 526 N N . ARG A 1 78 ? -42.18783 8.24943 -35.60177 1.000 43.63944 78 ARG A N 1
ATOM 527 C CA . ARG A 1 78 ? -41.44971 7.16948 -36.25773 1.000 43.17886 78 ARG A CA 1
ATOM 528 C C . ARG A 1 78 ? -40.11376 7.67460 -36.79674 1.000 43.66313 78 ARG A C 1
ATOM 529 O O . ARG A 1 78 ? -39.07470 7.04071 -36.58571 1.000 43.15517 78 ARG A O 1
ATOM 537 N N . ALA A 1 79 ? -40.11787 8.83958 -37.45377 1.000 44.92118 79 ALA A N 1
ATOM 538 C CA . ALA A 1 79 ? -38.87693 9.40669 -37.98378 1.000 45.55283 79 ALA A CA 1
ATOM 539 C C . ALA A 1 79 ? -37.83796 9.62883 -36.89078 1.000 45.13173 79 ALA A C 1
ATOM 540 O O . ALA A 1 79 ? -36.62995 9.56694 -37.16177 1.000 45.39755 79 ALA A O 1
ATOM 542 N N . GLN A 1 80 ? -38.27499 9.89182 -35.65880 1.000 51.19298 80 GLN A N 1
ATOM 543 C CA . GLN A 1 80 ? -37.31502 10.08296 -34.57180 1.000 50.83767 80 GLN A CA 1
ATOM 544 C C . GLN A 1 80 ? -36.59989 8.77904 -34.21775 1.000 49.82703 80 GLN A C 1
ATOM 545 O O . GLN A 1 80 ? -35.38089 8.76717 -33.98874 1.000 49.74281 80 GLN A O 1
ATOM 551 N N . VAL A 1 81 ? -37.33778 7.66897 -34.18272 1.000 47.92417 81 VAL A N 1
ATOM 552 C CA . VAL A 1 81 ? -36.72465 6.38304 -33.86567 1.000 46.97405 81 VAL A CA 1
ATOM 553 C C . VAL A 1 81 ? -35.72960 6.00210 -34.95565 1.000 47.18197 81 VAL A C 1
ATOM 554 O O . VAL A 1 81 ? -34.60356 5.55223 -34.68963 1.000 46.87930 81 VAL A O 1
ATOM 558 N N . ILE A 1 82 ? -36.14561 6.18002 -36.20666 1.000 43.90526 82 ILE A N 1
ATOM 559 C CA . ILE A 1 82 ? -35.28957 5.86907 -37.33665 1.000 44.30794 82 ILE A CA 1
ATOM 560 C C . ILE A 1 82 ? -34.04966 6.73320 -37.29767 1.000 45.14225 82 ILE A C 1
ATOM 561 O O . ILE A 1 82 ? -32.93061 6.24631 -37.50764 1.000 45.19489 82 ILE A O 1
ATOM 566 N N . GLY A 1 83 ? -34.22379 8.03019 -37.01871 1.000 43.98159 83 GLY A N 1
ATOM 567 C CA . GLY A 1 83 ? -33.07188 8.89731 -36.87873 1.000 44.65009 83 GLY A CA 1
ATOM 568 C C . GLY A 1 83 ? -32.07683 8.35445 -35.87470 1.000 44.14477 83 GLY A C 1
ATOM 569 O O . GLY A 1 83 ? -30.86683 8.34456 -36.12470 1.000 44.56324 83 GLY A O 1
ATOM 570 N N . ARG A 1 84 ? -32.57779 7.86743 -34.73269 1.000 59.13867 84 ARG A N 1
ATOM 571 C CA . ARG A 1 84 ? -31.70975 7.35855 -33.67267 1.000 58.54649 84 ARG A CA 1
ATOM 572 C C . ARG A 1 84 ? -31.01161 6.07161 -34.09762 1.000 57.98590 84 ARG A C 1
ATOM 573 O O . ARG A 1 84 ? -29.81160 5.89474 -33.85461 1.000 58.17803 84 ARG A O 1
ATOM 581 N N . ILE A 1 85 ? -31.74652 5.15252 -34.71860 1.000 42.04451 85 ILE A N 1
ATOM 582 C CA . ILE A 1 85 ? -31.10840 4.00856 -35.35856 1.000 41.72606 85 ILE A CA 1
ATOM 583 C C . ILE A 1 85 ? -29.91644 4.44865 -36.21256 1.000 42.77092 85 ILE A C 1
ATOM 584 O O . ILE A 1 85 ? -28.83638 3.85077 -36.15254 1.000 42.72091 85 ILE A O 1
ATOM 589 N N . HIS A 1 86 ? -30.09554 5.48861 -37.03560 1.000 50.83504 86 HIS A N 1
ATOM 590 C CA . HIS A 1 86 ? -29.00558 5.94369 -37.90061 1.000 51.97202 86 HIS A CA 1
ATOM 591 C C . HIS A 1 86 ? -27.80963 6.44384 -37.09161 1.000 52.23258 86 HIS A C 1
ATOM 592 O O . HIS A 1 86 ? -26.65260 6.18395 -37.45360 1.000 52.59841 86 HIS A O 1
ATOM 599 N N . GLU A 1 87 ? -28.06072 7.18985 -36.01064 1.000 68.74245 87 GLU A N 1
ATOM 600 C CA . GLU A 1 87 ? -26.95876 7.61599 -35.15265 1.000 68.96880 87 GLU A CA 1
ATOM 601 C C . GLU A 1 87 ? -26.18465 6.41608 -34.62960 1.000 68.32135 87 GLU A C 1
ATOM 602 O O . GLU A 1 87 ? -24.94765 6.43521 -34.58460 1.000 68.87668 87 GLU A O 1
ATOM 608 N N . LEU A 1 88 ? -26.89754 5.35802 -34.23657 1.000 48.15314 88 LEU A N 1
ATOM 609 C CA . LEU A 1 88 ? -26.24443 4.21711 -33.61053 1.000 47.51622 88 LEU A CA 1
ATOM 610 C C . LEU A 1 88 ? -25.40834 3.43716 -34.62050 1.000 47.93733 88 LEU A C 1
ATOM 611 O O . LEU A 1 88 ? -24.32230 2.94128 -34.29448 1.000 48.12419 88 LEU A O 1
ATOM 616 N N . ILE A 1 89 ? -25.89332 3.32607 -35.85550 1.000 46.22133 89 ILE A N 1
ATOM 617 C CA . ILE A 1 89 ? -25.08826 2.72112 -36.90848 1.000 46.61348 89 ILE A CA 1
ATOM 618 C C . ILE A 1 89 ? -23.76233 3.46425 -37.04649 1.000 47.63466 89 ILE A C 1
ATOM 619 O O . ILE A 1 89 ? -22.69227 2.84736 -37.11646 1.000 47.74783 89 ILE A O 1
ATOM 624 N N . ILE A 1 90 ? -23.81647 4.80625 -37.06154 1.000 47.23198 90 ILE A N 1
ATOM 625 C CA . ILE A 1 90 ? -22.61855 5.62736 -37.23955 1.000 48.16630 90 ILE A CA 1
ATOM 626 C C . ILE A 1 90 ? -21.69454 5.48550 -36.04354 1.000 48.06629 90 ILE A C 1
ATOM 627 O O . ILE A 1 90 ? -20.46555 5.53762 -36.17854 1.000 48.69531 90 ILE A O 1
ATOM 632 N N . GLU A 1 91 ? -22.27853 5.33047 -34.85154 1.000 64.18928 91 GLU A N 1
ATOM 633 C CA . GLU A 1 91 ? -21.51153 5.17859 -33.61653 1.000 64.03926 91 GLU A CA 1
ATOM 634 C C . GLU A 1 91 ? -20.83539 3.81366 -33.54148 1.000 63.58131 91 GLU A C 1
ATOM 635 O O . GLU A 1 91 ? -19.69838 3.69579 -33.07047 1.000 63.79975 91 GLU A O 1
ATOM 641 N N . ARG A 1 92 ? -21.53328 2.76558 -33.97245 1.000 52.04835 92 ARG A N 1
ATOM 642 C CA . ARG A 1 92 ? -21.01914 1.40663 -33.89341 1.000 51.67725 92 ARG A CA 1
ATOM 643 C C . ARG A 1 92 ? -20.48508 0.91764 -35.23239 1.000 52.15362 92 ARG A C 1
ATOM 644 O O . ARG A 1 92 ? -20.42796 -0.29336 -35.46635 1.000 51.79832 92 ARG A O 1
ATOM 652 N N . LYS A 1 93 ? -20.08317 1.83866 -36.11042 1.000 50.32709 93 LYS A N 1
ATOM 653 C CA . LYS A 1 93 ? -19.73512 1.45165 -37.47240 1.000 50.85610 93 LYS A CA 1
ATOM 654 C C . LYS A 1 93 ? -18.50403 0.54777 -37.50836 1.000 51.00348 93 LYS A C 1
ATOM 655 O O . LYS A 1 93 ? -18.45493 -0.41625 -38.28733 1.000 51.05875 93 LYS A O 1
ATOM 661 N N . GLU A 1 94 ? -17.49307 0.84690 -36.68537 1.000 46.37925 94 GLU A N 1
ATOM 662 C CA . GLU A 1 94 ? -16.29598 0.01202 -36.65033 1.000 46.67139 94 GLU A CA 1
ATOM 663 C C . GLU A 1 94 ? -16.61784 -1.40499 -36.19429 1.000 46.06868 94 GLU A C 1
ATOM 664 O O . GLU A 1 94 ? -16.09774 -2.38096 -36.75025 1.000 46.24239 94 GLU A O 1
ATOM 670 N N . GLU A 1 95 ? -17.46183 -1.53705 -35.17029 1.000 60.33092 95 GLU A N 1
ATOM 671 C CA . GLU A 1 95 ? -17.89470 -2.85508 -34.73525 1.000 59.72821 95 GLU A CA 1
ATOM 672 C C . GLU A 1 95 ? -18.63262 -3.56819 -35.85823 1.000 59.45450 95 GLU A C 1
ATOM 673 O O . GLU A 1 95 ? -18.45750 -4.77818 -36.06719 1.000 59.45976 95 GLU A O 1
ATOM 679 N N . LEU A 1 96 ? -19.44869 -2.82129 -36.60926 1.000 40.74173 96 LEU A N 1
ATOM 680 C CA . LEU A 1 96 ? -20.20763 -3.40941 -37.70225 1.000 40.48380 96 LEU A CA 1
ATOM 681 C C . LEU A 1 96 ? -19.30158 -3.79035 -38.87723 1.000 41.21547 96 LEU A C 1
ATOM 682 O O . LEU A 1 96 ? -19.49747 -4.84039 -39.50320 1.000 41.06808 96 LEU A O 1
ATOM 687 N N . ALA A 1 97 ? -18.30266 -2.95926 -39.19525 1.000 40.24956 97 ALA A N 1
ATOM 688 C CA . ALA A 1 97 ? -17.39362 -3.30721 -40.28823 1.000 40.92070 97 ALA A CA 1
ATOM 689 C C . ALA A 1 97 ? -16.59450 -4.56211 -39.96219 1.000 40.86806 97 ALA A C 1
ATOM 690 O O . ALA A 1 97 ? -16.29641 -5.36611 -40.85116 1.000 41.11282 97 ALA A O 1
ATOM 692 N N . GLN A 1 98 ? -16.24348 -4.75704 -38.69218 1.000 43.35520 98 GLN A N 1
ATOM 693 C CA . GLN A 1 98 ? -15.46337 -5.94195 -38.33813 1.000 43.46047 98 GLN A CA 1
ATOM 694 C C . GLN A 1 98 ? -16.28923 -7.22703 -38.43510 1.000 43.01042 98 GLN A C 1
ATOM 695 O O . GLN A 1 98 ? -15.75913 -8.27499 -38.82106 1.000 43.29466 98 GLN A O 1
ATOM 701 N N . ALA A 1 99 ? -17.58324 -7.16815 -38.11211 1.000 38.15984 99 ALA A N 1
ATOM 702 C CA . ALA A 1 99 ? -18.42212 -8.36024 -38.19507 1.000 37.77558 99 ALA A CA 1
ATOM 703 C C . ALA A 1 99 ? -18.72207 -8.73832 -39.65506 1.000 37.96771 99 ALA A C 1
ATOM 704 O O . ALA A 1 99 ? -18.68495 -9.92133 -40.01703 1.000 38.06246 99 ALA A O 1
ATOM 706 N N . ILE A 1 100 ? -18.99717 -7.74738 -40.50910 1.000 37.17551 100 ILE A N 1
ATOM 707 C CA . ILE A 1 100 ? -19.17113 -8.01244 -41.94209 1.000 37.52818 100 ILE A CA 1
ATOM 708 C C . ILE A 1 100 ? -17.92706 -8.68333 -42.52206 1.000 37.95192 100 ILE A C 1
ATOM 709 O O . ILE A 1 100 ? -18.00295 -9.73936 -43.16303 1.000 37.89402 100 ILE A O 1
ATOM 714 N N . SER A 1 101 ? -16.76512 -8.05521 -42.32707 1.000 42.42877 101 SER A N 1
ATOM 715 C CA . SER A 1 101 ? -15.49806 -8.62709 -42.76605 1.000 42.70775 101 SER A CA 1
ATOM 716 C C . SER A 1 101 ? -15.33092 -10.05606 -42.26000 1.000 42.57616 101 SER A C 1
ATOM 717 O O . SER A 1 101 ? -14.95683 -10.96105 -43.01897 1.000 42.56826 101 SER A O 1
ATOM 720 N N . LEU A 1 102 ? -15.59891 -10.27204 -40.96899 1.000 40.88385 102 LEU A N 1
ATOM 721 C CA . LEU A 1 102 ? -15.39478 -11.59501 -40.38695 1.000 41.04703 102 LEU A CA 1
ATOM 722 C C . LEU A 1 102 ? -16.26867 -12.64812 -41.06392 1.000 41.01281 102 LEU A C 1
ATOM 723 O O . LEU A 1 102 ? -15.79755 -13.75208 -41.38088 1.000 41.16283 102 LEU A O 1
ATOM 728 N N . GLU A 1 103 ? -17.54070 -12.31525 -41.31994 1.000 47.53465 103 GLU A N 1
ATOM 729 C CA . GLU A 1 103 ? -18.48659 -13.33536 -41.75591 1.000 47.34515 103 GLU A CA 1
ATOM 730 C C . GLU A 1 103 ? -18.40356 -13.59540 -43.25490 1.000 47.05038 103 GLU A C 1
ATOM 731 O O . GLU A 1 103 ? -18.52244 -14.74743 -43.67587 1.000 47.13723 103 GLU A O 1
ATOM 737 N N . MET A 1 104 ? -18.19666 -12.56041 -44.08594 1.000 33.44875 104 MET A N 1
ATOM 738 C CA . MET A 1 104 ? -18.18262 -12.79145 -45.52993 1.000 33.14871 104 MET A CA 1
ATOM 739 C C . MET A 1 104 ? -16.92567 -12.26235 -46.21294 1.000 33.49086 104 MET A C 1
ATOM 740 O O . MET A 1 104 ? -16.90468 -12.12939 -47.44194 1.000 33.22240 104 MET A O 1
ATOM 745 N N . GLY A 1 105 ? -15.87671 -11.96722 -45.45394 1.000 35.42793 105 GLY A N 1
ATOM 746 C CA . GLY A 1 105 ? -14.57772 -11.75411 -46.05394 1.000 35.85430 105 GLY A CA 1
ATOM 747 C C . GLY A 1 105 ? -14.32986 -10.40910 -46.70998 1.000 36.01484 105 GLY A C 1
ATOM 748 O O . GLY A 1 105 ? -13.27787 -10.24202 -47.34398 1.000 36.27014 105 GLY A O 1
ATOM 749 N N . ALA A 1 106 ? -15.23796 -9.43819 -46.57102 1.000 36.73862 106 ALA A N 1
ATOM 750 C CA . ALA A 1 106 ? -15.01409 -8.11719 -47.15706 1.000 36.99128 106 ALA A CA 1
ATOM 751 C C . ALA A 1 106 ? -13.74516 -7.48004 -46.60207 1.000 37.51502 106 ALA A C 1
ATOM 752 O O . ALA A 1 106 ? -13.57818 -7.36398 -45.38407 1.000 37.59661 106 ALA A O 1
ATOM 754 N N . ALA A 1 107 ? -12.85719 -7.05898 -47.50208 1.000 39.79688 107 ALA A N 1
ATOM 755 C CA . ALA A 1 107 ? -11.68627 -6.28885 -47.09910 1.000 40.44695 107 ALA A CA 1
ATOM 756 C C . ALA A 1 107 ? -12.08239 -5.21385 -46.08913 1.000 40.72330 107 ALA A C 1
ATOM 757 O O . ALA A 1 107 ? -12.97647 -4.40495 -46.35217 1.000 40.74962 107 ALA A O 1
ATOM 759 N N . ILE A 1 108 ? -11.43440 -5.22875 -44.91713 1.000 42.65511 108 ILE A N 1
ATOM 760 C CA . ILE A 1 108 ? -11.83449 -4.32176 -43.84216 1.000 42.79724 108 ILE A CA 1
ATOM 761 C C . ILE A 1 108 ? -11.92464 -2.89178 -44.34521 1.000 43.40520 108 ILE A C 1
ATOM 762 O O . ILE A 1 108 ? -12.79672 -2.12586 -43.92324 1.000 43.54206 108 ILE A O 1
ATOM 767 N N . SER A 1 109 ? -11.00667 -2.50172 -45.22922 1.000 45.30543 109 SER A N 1
ATOM 768 C CA . SER A 1 109 ? -11.06680 -1.18274 -45.84026 1.000 45.89498 109 SER A CA 1
ATOM 769 C C . SER A 1 109 ? -12.39182 -0.96890 -46.55327 1.000 45.91603 109 SER A C 1
ATOM 770 O O . SER A 1 109 ? -13.00893 0.09404 -46.43931 1.000 46.34766 109 SER A O 1
ATOM 773 N N . SER A 1 110 ? -12.82671 -1.97197 -47.31424 1.000 50.06127 110 SER A N 1
ATOM 774 C CA . SER A 1 110 ? -14.11571 -1.94512 -47.99725 1.000 49.81650 110 SER A CA 1
ATOM 775 C C . SER A 1 110 ? -15.27872 -1.89121 -47.01726 1.000 49.44803 110 SER A C 1
ATOM 776 O O . SER A 1 110 ? -16.32678 -1.31332 -47.32429 1.000 49.36908 110 SER A O 1
ATOM 779 N N . ALA A 1 111 ? -15.13966 -2.55116 -45.86324 1.000 43.43152 111 ALA A N 1
ATOM 780 C CA . ALA A 1 111 ? -16.26166 -2.61224 -44.93425 1.000 42.99463 111 ALA A CA 1
ATOM 781 C C . ALA A 1 111 ? -16.48480 -1.27024 -44.25729 1.000 43.33677 111 ALA A C 1
ATOM 782 O O . ALA A 1 111 ? -17.63284 -0.87335 -44.03231 1.000 43.23676 111 ALA A O 1
ATOM 784 N N . ARG A 1 112 ? -15.40388 -0.53912 -43.99331 1.000 44.63956 112 ARG A N 1
ATOM 785 C CA . ARG A 1 112 ? -15.51202 0.77189 -43.36835 1.000 45.05014 112 ARG A CA 1
ATOM 786 C C . ARG A 1 112 ? -15.99912 1.82281 -44.35639 1.000 45.90287 112 ARG A C 1
ATOM 787 O O . ARG A 1 112 ? -16.82020 2.68173 -44.00442 1.000 46.03447 112 ARG A O 1
ATOM 795 N N . ALA A 1 113 ? -15.50410 1.77682 -45.59438 1.000 41.78659 113 ALA A N 1
ATOM 796 C CA . ALA A 1 113 ? -15.75321 2.85676 -46.53542 1.000 42.28665 113 ALA A CA 1
ATOM 797 C C . ALA A 1 113 ? -17.11419 2.75560 -47.19643 1.000 42.22348 113 ALA A C 1
ATOM 798 O O . ALA A 1 113 ? -17.66829 3.79453 -47.59246 1.000 42.46299 113 ALA A O 1
ATOM 800 N N . MET A 1 114 ? -17.67607 1.55054 -47.29439 1.000 57.41478 114 MET A N 1
ATOM 801 C CA . MET A 1 114 ? -18.86105 1.39939 -48.12239 1.000 57.48584 114 MET A CA 1
ATOM 802 C C . MET A 1 114 ? -19.89495 0.44731 -47.55537 1.000 56.71206 114 MET A C 1
ATOM 803 O O . MET A 1 114 ? -21.08199 0.78819 -47.47539 1.000 56.77786 114 MET A O 1
ATOM 808 N N . GLN A 1 115 ? -19.45084 -0.75264 -47.18333 1.000 49.89546 115 GLN A N 1
ATOM 809 C CA . GLN A 1 115 ? -20.34274 -1.75371 -46.61030 1.000 49.15326 115 GLN A CA 1
ATOM 810 C C . GLN A 1 115 ? -21.21480 -1.17176 -45.48833 1.000 49.06904 115 GLN A C 1
ATOM 811 O O . GLN A 1 115 ? -22.42478 -1.43288 -45.43832 1.000 48.77690 115 GLN A O 1
ATOM 817 N N . VAL A 1 116 ? -20.63889 -0.35567 -44.60235 1.000 39.21523 116 VAL A N 1
ATOM 818 C CA . VAL A 1 116 ? -21.42196 0.26228 -43.52637 1.000 38.70464 116 VAL A CA 1
ATOM 819 C C . VAL A 1 116 ? -22.01910 1.60821 -43.93742 1.000 39.36261 116 VAL A C 1
ATOM 820 O O . VAL A 1 116 ? -23.22712 1.81509 -43.78344 1.000 39.03363 116 VAL A O 1
ATOM 824 N N . PRO A 1 117 ? -21.22419 2.55927 -44.43045 1.000 37.35711 117 PRO A N 1
ATOM 825 C CA . PRO A 1 117 ? -21.78932 3.89220 -44.72949 1.000 37.99140 117 PRO A CA 1
ATOM 826 C C . PRO A 1 117 ? -22.91132 3.88106 -45.75050 1.000 38.35723 117 PRO A C 1
ATOM 827 O O . PRO A 1 117 ? -23.86839 4.65396 -45.61753 1.000 38.59410 117 PRO A O 1
ATOM 831 N N . LEU A 1 118 ? -22.83122 3.04803 -46.78047 1.000 38.34407 118 LEU A N 1
ATOM 832 C CA . LEU A 1 118 ? -23.93221 3.01489 -47.73448 1.000 38.67832 118 LEU A CA 1
ATOM 833 C C . LEU A 1 118 ? -25.20317 2.48878 -47.07747 1.000 38.10457 118 LEU A C 1
ATOM 834 O O . LEU A 1 118 ? -26.29921 2.98966 -47.34849 1.000 38.53883 118 LEU A O 1
ATOM 839 N N . ALA A 1 119 ? -25.06907 1.50982 -46.17444 1.000 39.72055 119 ALA A N 1
ATOM 840 C CA . ALA A 1 119 ? -26.21203 1.04473 -45.39243 1.000 38.76517 119 ALA A CA 1
ATOM 841 C C . ALA A 1 119 ? -26.78015 2.16970 -44.51347 1.000 38.63095 119 ALA A C 1
ATOM 842 O O . ALA A 1 119 ? -28.00417 2.36658 -44.44548 1.000 38.30722 119 ALA A O 1
ATOM 844 N N . ALA A 1 120 ? -25.90723 2.91482 -43.82149 1.000 36.75967 120 ALA A N 1
ATOM 845 C CA . ALA A 1 120 ? -26.38135 4.06779 -43.05053 1.000 36.68598 120 ALA A CA 1
ATOM 846 C C . ALA A 1 120 ? -27.26544 4.97767 -43.90656 1.000 37.80980 120 ALA A C 1
ATOM 847 O O . ALA A 1 120 ? -28.30149 5.47458 -43.44359 1.000 37.44923 120 ALA A O 1
ATOM 849 N N . GLU A 1 121 ? -26.89845 5.15567 -45.17957 1.000 46.64770 121 GLU A N 1
ATOM 850 C CA . GLU A 1 121 ? -27.57554 6.11157 -46.05060 1.000 47.66887 121 GLU A CA 1
ATOM 851 C C . GLU A 1 121 ? -29.04350 5.75742 -46.28160 1.000 47.52675 121 GLU A C 1
ATOM 852 O O . GLU A 1 121 ? -29.90259 6.64733 -46.30464 1.000 47.78731 121 GLU A O 1
ATOM 858 N N . HIS A 1 122 ? -29.35337 4.46938 -46.48456 1.000 42.16032 122 HIS A N 1
ATOM 859 C CA . HIS A 1 122 ? -30.75333 4.05923 -46.60756 1.000 41.92345 122 HIS A CA 1
ATOM 860 C C . HIS A 1 122 ? -31.56238 4.49519 -45.39458 1.000 40.90490 122 HIS A C 1
ATOM 861 O O . HIS A 1 122 ? -32.71442 4.92207 -45.52460 1.000 41.22336 122 HIS A O 1
ATOM 868 N N . VAL A 1 123 ? -30.98537 4.35729 -44.19957 1.000 37.01233 123 VAL A N 1
ATOM 869 C CA . VAL A 1 123 ? -31.68842 4.74326 -42.98359 1.000 35.83061 123 VAL A CA 1
ATOM 870 C C . VAL A 1 123 ? -31.88358 6.25624 -42.93564 1.000 36.75967 123 VAL A C 1
ATOM 871 O O . VAL A 1 123 ? -32.95163 6.74914 -42.55066 1.000 36.58333 123 VAL A O 1
ATOM 875 N N . ARG A 1 124 ? -30.87165 7.01333 -43.35665 1.000 46.37661 124 ARG A N 1
ATOM 876 C CA . ARG A 1 124 ? -30.98880 8.46531 -43.37270 1.000 47.19776 124 ARG A CA 1
ATOM 877 C C . ARG A 1 124 ? -32.10384 8.90617 -44.31772 1.000 48.22683 124 ARG A C 1
ATOM 878 O O . ARG A 1 124 ? -32.94692 9.74710 -43.96076 1.000 48.31632 124 ARG A O 1
ATOM 886 N N . VAL A 1 125 ? -32.14177 8.30513 -45.51470 1.000 42.23927 125 VAL A N 1
ATOM 887 C CA . VAL A 1 125 ? -33.10180 8.67400 -46.55472 1.000 43.12886 125 VAL A CA 1
ATOM 888 C C . VAL A 1 125 ? -34.53477 8.42287 -46.09372 1.000 42.71038 125 VAL A C 1
ATOM 889 O O . VAL A 1 125 ? -35.44485 9.22076 -46.37376 1.000 43.28940 125 VAL A O 1
ATOM 893 N N . ALA A 1 126 ? -34.76767 7.30386 -45.40069 1.000 46.77929 126 ALA A N 1
ATOM 894 C CA . ALA A 1 126 ? -36.10864 7.02274 -44.89469 1.000 46.06868 126 ALA A CA 1
ATOM 895 C C . ALA A 1 126 ? -36.49074 7.97174 -43.76672 1.000 45.52914 126 ALA A C 1
ATOM 896 O O . ALA A 1 126 ? -37.66978 8.31663 -43.62474 1.000 45.64231 126 ALA A O 1
ATOM 898 N N . ARG A 1 127 ? -35.51580 8.43087 -42.98073 1.000 47.02143 127 ARG A N 1
ATOM 899 C CA . ARG A 1 127 ? -35.82290 9.41687 -41.95976 1.000 46.65823 127 ARG A CA 1
ATOM 900 C C . ARG A 1 127 ? -36.27003 10.72980 -42.59281 1.000 47.91627 127 ARG A C 1
ATOM 901 O O . ARG A 1 127 ? -37.37908 11.21170 -42.33583 1.000 47.88995 127 ARG A O 1
ATOM 909 N N . ASP A 1 128 ? -35.39909 11.33386 -43.41382 1.000 53.67222 128 ASP A N 1
ATOM 910 C CA . ASP A 1 128 ? -35.70521 12.62181 -44.02687 1.000 54.74341 128 ASP A CA 1
ATOM 911 C C . ASP A 1 128 ? -37.00720 12.56366 -44.79187 1.000 55.26189 128 ASP A C 1
ATOM 912 O O . ASP A 1 128 ? -37.70231 13.57658 -44.93491 1.000 55.70668 128 ASP A O 1
ATOM 917 N N . LEU A 1 129 ? -37.33608 11.38361 -45.30184 1.000 53.28270 129 LEU A N 1
ATOM 918 C CA . LEU A 1 129 ? -38.45106 11.22346 -46.22184 1.000 53.98016 129 LEU A CA 1
ATOM 919 C C . LEU A 1 129 ? -39.78509 11.47935 -45.52586 1.000 53.54326 129 LEU A C 1
ATOM 920 O O . LEU A 1 129 ? -40.70115 12.08024 -46.10688 1.000 54.14070 129 LEU A O 1
ATOM 925 N N . LEU A 1 130 ? -39.90305 11.04138 -44.27384 1.000 49.45593 130 LEU A N 1
ATOM 926 C CA . LEU A 1 130 ? -41.14508 11.22028 -43.53986 1.000 48.95324 130 LEU A CA 1
ATOM 927 C C . LEU A 1 130 ? -41.48123 12.69325 -43.32991 1.000 49.40856 130 LEU A C 1
ATOM 928 O O . LEU A 1 130 ? -42.64126 13.01514 -43.06093 1.000 49.39276 130 LEU A O 1
ATOM 933 N N . ALA A 1 131 ? -40.50232 13.59234 -43.48193 1.000 49.15326 131 ALA A N 1
ATOM 934 C CA . ALA A 1 131 ? -40.72546 15.01133 -43.21798 1.000 49.47962 131 ALA A CA 1
ATOM 935 C C . ALA A 1 131 ? -41.63552 15.65320 -44.25300 1.000 50.44026 131 ALA A C 1
ATOM 936 O O . ALA A 1 131 ? -42.29563 16.65515 -43.96304 1.000 50.64028 131 ALA A O 1
ATOM 938 N N . THR A 1 132 ? -41.67246 15.10416 -45.45999 1.000 58.07275 132 THR A N 1
ATOM 939 C CA . THR A 1 132 ? -42.38551 15.70305 -46.56801 1.000 59.00707 132 THR A CA 1
ATOM 940 C C . THR A 1 132 ? -43.48342 14.81792 -47.13099 1.000 59.09656 132 THR A C 1
ATOM 941 O O . THR A 1 132 ? -44.38847 15.33781 -47.79301 1.000 59.70453 132 THR A O 1
ATOM 945 N N . TYR A 1 133 ? -43.43329 13.51094 -46.89395 1.000 42.34455 133 TYR A N 1
ATOM 946 C CA . TYR A 1 133 ? -44.33719 12.59582 -47.56792 1.000 42.42877 133 TYR A CA 1
ATOM 947 C C . TYR A 1 133 ? -45.79022 12.88169 -47.20394 1.000 42.36561 133 TYR A C 1
ATOM 948 O O . TYR A 1 133 ? -46.14124 12.99469 -46.02495 1.000 41.67342 133 TYR A O 1
ATOM 957 N N . ARG A 1 134 ? -46.64222 12.97057 -48.21995 1.000 67.40808 134 ARG A N 1
ATOM 958 C CA . ARG A 1 134 ? -48.06425 13.23243 -48.02697 1.000 67.48178 134 ARG A CA 1
ATOM 959 C C . ARG A 1 134 ? -48.79111 11.89235 -48.01893 1.000 67.08699 134 ARG A C 1
ATOM 960 O O . ARG A 1 134 ? -48.93604 11.25331 -49.06791 1.000 67.60547 134 ARG A O 1
ATOM 968 N N . PHE A 1 135 ? -49.24908 11.46435 -46.84292 1.000 40.57592 135 PHE A N 1
ATOM 969 C CA . PHE A 1 135 ? -49.95795 10.19428 -46.77388 1.000 40.17587 135 PHE A CA 1
ATOM 970 C C . PHE A 1 135 ? -51.39096 10.30811 -47.27490 1.000 40.55749 135 PHE A C 1
ATOM 971 O O . PHE A 1 135 ? -51.94885 9.31504 -47.75287 1.000 40.56276 135 PHE A O 1
ATOM 979 N N . GLN A 1 136 ? -51.97908 11.49606 -47.20794 1.000 51.01401 136 GLN A N 1
ATOM 980 C CA . GLN A 1 136 ? -53.29510 11.75291 -47.76495 1.000 51.35879 136 GLN A CA 1
ATOM 981 C C . GLN A 1 136 ? -53.22121 12.84888 -48.81799 1.000 52.08256 136 GLN A C 1
ATOM 982 O O . GLN A 1 136 ? -52.44830 13.80196 -48.69102 1.000 52.34838 136 GLN A O 1
ATOM 988 N N . THR A 1 137 ? -54.04818 12.70176 -49.84899 1.000 47.92943 137 THR A N 1
ATOM 989 C CA . THR A 1 137 ? -54.18027 13.64871 -50.95302 1.000 48.52424 137 THR A CA 1
ATOM 990 C C . THR A 1 137 ? -55.65828 13.76755 -51.28604 1.000 48.69005 137 THR A C 1
ATOM 991 O O . THR A 1 137 ? -56.39618 12.78148 -51.20201 1.000 48.52161 137 THR A O 1
ATOM 995 N N . VAL A 1 138 ? -56.09640 14.96049 -51.66208 1.000 58.82547 138 VAL A N 1
ATOM 996 C CA . VAL A 1 138 ? -57.50743 15.20434 -51.91009 1.000 59.04392 138 VAL A CA 1
ATOM 997 C C . VAL A 1 138 ? -57.63647 15.76928 -53.31811 1.000 59.71242 138 VAL A C 1
ATOM 998 O O . VAL A 1 138 ? -57.12658 16.85933 -53.60514 1.000 60.09668 138 VAL A O 1
ATOM 1002 N N . GLU A 1 139 ? -58.29839 15.01319 -54.20309 1.000 93.07958 139 GLU A N 1
ATOM 1003 C CA . GLU A 1 139 ? -58.43542 15.34613 -55.61710 1.000 93.62175 139 GLU A CA 1
ATOM 1004 C C . GLU A 1 139 ? -59.80947 15.89498 -55.96513 1.000 93.94284 139 GLU A C 1
ATOM 1005 O O . GLU A 1 139 ? -60.12247 16.02991 -57.15014 1.000 94.28499 139 GLU A O 1
ATOM 1011 N N . GLY A 1 140 ? -60.63951 16.20093 -54.97215 1.000 85.58921 140 GLY A N 1
ATOM 1012 C CA . GLY A 1 140 ? -61.99455 16.64378 -55.22917 1.000 85.65764 140 GLY A CA 1
ATOM 1013 C C . GLY A 1 140 ? -62.93151 16.17772 -54.13516 1.000 85.25496 140 GLY A C 1
ATOM 1014 O O . GLY A 1 140 ? -62.84257 16.66277 -53.00218 1.000 85.30760 140 GLY A O 1
ATOM 1015 N N . GLY A 1 141 ? -63.84041 15.25262 -54.46114 1.000 58.35963 141 GLY A N 1
ATOM 1016 C CA . GLY A 1 141 ? -64.57634 14.47157 -53.49012 1.000 57.68060 141 GLY A CA 1
ATOM 1017 C C . GLY A 1 141 ? -63.93421 13.14165 -53.16407 1.000 57.00684 141 GLY A C 1
ATOM 1018 O O . GLY A 1 141 ? -64.49813 12.36562 -52.38905 1.000 56.60416 141 GLY A O 1
ATOM 1019 N N . THR A 1 142 ? -62.76617 12.84475 -53.74405 1.000 50.91663 142 THR A N 1
ATOM 1020 C CA . THR A 1 142 ? -62.04805 11.59683 -53.51001 1.000 50.54290 142 THR A CA 1
ATOM 1021 C C . THR A 1 142 ? -60.71808 11.89899 -52.84501 1.000 50.57712 142 THR A C 1
ATOM 1022 O O . THR A 1 142 ? -60.01317 12.82405 -53.25303 1.000 51.07454 142 THR A O 1
ATOM 1026 N N . ALA A 1 143 ? -60.37501 11.12105 -51.82598 1.000 41.66289 143 ALA A N 1
ATOM 1027 C CA . ALA A 1 143 ? -59.11403 11.26421 -51.11198 1.000 41.60499 143 ALA A CA 1
ATOM 1028 C C . ALA A 1 143 ? -58.31090 9.97528 -51.23893 1.000 41.38128 143 ALA A C 1
ATOM 1029 O O . ALA A 1 143 ? -58.86379 8.87523 -51.13890 1.000 40.99702 143 ALA A O 1
ATOM 1031 N N . ILE A 1 144 ? -57.00891 10.12641 -51.47593 1.000 48.13209 144 ILE A N 1
ATOM 1032 C CA . ILE A 1 144 ? -56.06480 9.01750 -51.54388 1.000 47.85047 144 ILE A CA 1
ATOM 1033 C C . ILE A 1 144 ? -55.30980 8.96462 -50.22588 1.000 47.57413 144 ILE A C 1
ATOM 1034 O O . ILE A 1 144 ? -54.65390 9.93970 -49.83890 1.000 47.83468 144 ILE A O 1
ATOM 1039 N N . GLU A 1 145 ? -55.38869 7.83864 -49.53184 1.000 47.72677 145 GLU A N 1
ATOM 1040 C CA . GLU A 1 145 ? -54.62068 7.64275 -48.31383 1.000 47.22672 145 GLU A CA 1
ATOM 1041 C C . GLU A 1 145 ? -53.64056 6.49785 -48.52779 1.000 46.88983 145 GLU A C 1
ATOM 1042 O O . GLU A 1 145 ? -54.01545 5.44679 -49.03976 1.000 46.82667 145 GLU A O 1
ATOM 1048 N N . ARG A 1 146 ? -52.38359 6.71898 -48.17579 1.000 48.63215 146 ARG A N 1
ATOM 1049 C CA . ARG A 1 146 ? -51.34948 5.70609 -48.28175 1.000 48.48476 146 ARG A CA 1
ATOM 1050 C C . ARG A 1 146 ? -51.12243 5.11115 -46.89773 1.000 47.35305 146 ARG A C 1
ATOM 1051 O O . ARG A 1 146 ? -50.84151 5.84421 -45.94475 1.000 46.93194 146 ARG A O 1
ATOM 1059 N N . GLU A 1 147 ? -51.27330 3.79214 -46.78268 1.000 47.28198 147 GLU A N 1
ATOM 1060 C CA . GLU A 1 147 ? -51.23024 3.11519 -45.49666 1.000 45.87129 147 GLU A CA 1
ATOM 1061 C C . GLU A 1 147 ? -50.21512 1.98629 -45.53662 1.000 45.09488 147 GLU A C 1
ATOM 1062 O O . GLU A 1 147 ? -49.96706 1.40728 -46.59960 1.000 45.69758 147 GLU A O 1
ATOM 1068 N N . PRO A 1 148 ? -49.61410 1.65239 -44.39360 1.000 34.24095 148 PRO A N 1
ATOM 1069 C CA . PRO A 1 148 ? -48.71798 0.49448 -44.34656 1.000 33.15134 148 PRO A CA 1
ATOM 1070 C C . PRO A 1 148 ? -49.46985 -0.76561 -44.72252 1.000 33.02501 148 PRO A C 1
ATOM 1071 O O . PRO A 1 148 ? -50.62883 -0.94271 -44.36153 1.000 33.25925 148 PRO A O 1
ATOM 1075 N N . ILE A 1 149 ? -48.79976 -1.64656 -45.45549 1.000 40.99176 149 ILE A N 1
ATOM 1076 C CA . ILE A 1 149 ? -49.48763 -2.85565 -45.88946 1.000 41.23652 149 ILE A CA 1
ATOM 1077 C C . ILE A 1 149 ? -49.59353 -3.87962 -44.76042 1.000 40.18640 149 ILE A C 1
ATOM 1078 O O . ILE A 1 149 ? -50.47745 -4.74471 -44.80040 1.000 40.69698 149 ILE A O 1
ATOM 1083 N N . GLY A 1 150 ? -48.73155 -3.79850 -43.74442 1.000 37.38606 150 GLY A N 1
ATOM 1084 C CA . GLY A 1 150 ? -48.87847 -4.62248 -42.56340 1.000 36.65439 150 GLY A CA 1
ATOM 1085 C C . GLY A 1 150 ? -47.63140 -5.34034 -42.08336 1.000 35.43320 150 GLY A C 1
ATOM 1086 O O . GLY A 1 150 ? -46.58047 -4.72322 -41.86938 1.000 34.57783 150 GLY A O 1
ATOM 1087 N N . VAL A 1 151 ? -47.75327 -6.65234 -41.87432 1.000 37.47555 151 VAL A N 1
ATOM 1088 C CA . VAL A 1 151 ? -46.61919 -7.48021 -41.47129 1.000 36.58597 151 VAL A CA 1
ATOM 1089 C C . VAL A 1 151 ? -45.85714 -7.91118 -42.72427 1.000 36.25961 151 VAL A C 1
ATOM 1090 O O . VAL A 1 151 ? -46.45808 -8.39527 -43.69226 1.000 37.13866 151 VAL A O 1
ATOM 1094 N N . CYS A 1 152 ? -44.52815 -7.74704 -42.70527 1.000 38.69148 152 CYS A N 1
ATOM 1095 C CA . CYS A 1 152 ? -43.67013 -7.94199 -43.87325 1.000 38.15457 152 CYS A CA 1
ATOM 1096 C C . CYS A 1 152 ? -42.56503 -8.95387 -43.57721 1.000 37.48344 152 CYS A C 1
ATOM 1097 O O . CYS A 1 152 ? -41.89704 -8.86277 -42.54021 1.000 37.07023 152 CYS A O 1
ATOM 1100 N N . ALA A 1 153 ? -42.34892 -9.88888 -44.50318 1.000 38.40197 153 ALA A N 1
ATOM 1101 C CA . ALA A 1 153 ? -41.23283 -10.82776 -44.43514 1.000 38.07562 153 ALA A CA 1
ATOM 1102 C C . ALA A 1 153 ? -40.07288 -10.31067 -45.27615 1.000 37.16761 153 ALA A C 1
ATOM 1103 O O . ALA A 1 153 ? -40.24590 -10.01573 -46.46316 1.000 37.18867 153 ALA A O 1
ATOM 1105 N N . LEU A 1 154 ? -38.89389 -10.20953 -44.66915 1.000 34.69363 154 LEU A N 1
ATOM 1106 C CA . LEU A 1 154 ? -37.70093 -9.74043 -45.36116 1.000 34.16462 154 LEU A CA 1
ATOM 1107 C C . LEU A 1 154 ? -36.64082 -10.83132 -45.35811 1.000 34.21726 154 LEU A C 1
ATOM 1108 O O . LEU A 1 154 ? -36.27778 -11.35425 -44.29510 1.000 34.56467 154 LEU A O 1
ATOM 1113 N N . ILE A 1 155 ? -36.13678 -11.15831 -46.54410 1.000 35.89904 155 ILE A N 1
ATOM 1114 C CA . ILE A 1 155 ? -35.09368 -12.15821 -46.71806 1.000 36.12012 155 ILE A CA 1
ATOM 1115 C C . ILE A 1 155 ? -33.93774 -11.50412 -47.47907 1.000 35.99379 155 ILE A C 1
ATOM 1116 O O . ILE A 1 155 ? -34.14880 -10.88517 -48.53410 1.000 35.96484 155 ILE A O 1
ATOM 1121 N N . THR A 1 156 ? -32.72473 -11.63898 -46.95106 1.000 34.00934 156 THR A N 1
ATOM 1122 C CA . THR A 1 156 ? -31.57580 -10.92188 -47.47608 1.000 34.18305 156 THR A CA 1
ATOM 1123 C C . THR A 1 156 ? -30.38570 -11.83877 -47.74004 1.000 34.70679 156 THR A C 1
ATOM 1124 O O . THR A 1 156 ? -30.26060 -12.91973 -47.14600 1.000 34.91734 156 THR A O 1
ATOM 1128 N N . PRO A 1 157 ? -29.47474 -11.41770 -48.65605 1.000 33.11976 157 PRO A N 1
ATOM 1129 C CA . PRO A 1 157 ? -28.31566 -12.24560 -49.02001 1.000 33.63561 157 PRO A CA 1
ATOM 1130 C C . PRO A 1 157 ? -27.09070 -11.89045 -48.19002 1.000 34.27253 157 PRO A C 1
ATOM 1131 O O . PRO A 1 157 ? -27.17579 -11.07342 -47.27004 1.000 34.17252 157 PRO A O 1
ATOM 1135 N N . TRP A 1 158 ? -25.92764 -12.45334 -48.52999 1.000 33.18819 158 TRP A N 1
ATOM 1136 C CA . TRP A 1 158 ? -24.74166 -12.28619 -47.69199 1.000 34.04092 158 TRP A CA 1
ATOM 1137 C C . TRP A 1 158 ? -23.70176 -11.31010 -48.24101 1.000 34.71995 158 TRP A C 1
ATOM 1138 O O . TRP A 1 158 ? -22.72379 -11.02198 -47.53802 1.000 35.67533 158 TRP A O 1
ATOM 1149 N N . ASN A 1 159 ? -23.88280 -10.79116 -49.46403 1.000 34.81733 159 ASN A N 1
ATOM 1150 C CA . ASN A 1 159 ? -22.79787 -10.09207 -50.15805 1.000 35.68586 159 ASN A CA 1
ATOM 1151 C C . ASN A 1 159 ? -22.68002 -8.63305 -49.72009 1.000 36.50438 159 ASN A C 1
ATOM 1152 O O . ASN A 1 159 ? -21.57307 -8.07593 -49.66710 1.000 37.44133 159 ASN A O 1
ATOM 1157 N N . TRP A 1 160 ? -23.80708 -7.99615 -49.42512 1.000 40.69698 160 TRP A N 1
ATOM 1158 C CA . TRP A 1 160 ? -23.84822 -6.66814 -48.81516 1.000 41.70237 160 TRP A CA 1
ATOM 1159 C C . TRP A 1 160 ? -24.78622 -6.74219 -47.61017 1.000 41.13914 160 TRP A C 1
ATOM 1160 O O . TRP A 1 160 ? -25.86229 -6.13130 -47.60320 1.000 40.86543 160 TRP A O 1
ATOM 1171 N N . PRO A 1 161 ? -24.38216 -7.46012 -46.55314 1.000 46.77929 161 PRO A N 1
ATOM 1172 C CA . PRO A 1 161 ? -25.38012 -7.93519 -45.57013 1.000 45.65547 161 PRO A CA 1
ATOM 1173 C C . PRO A 1 161 ? -26.10123 -6.81924 -44.81717 1.000 45.72917 161 PRO A C 1
ATOM 1174 O O . PRO A 1 161 ? -27.34324 -6.79736 -44.79718 1.000 44.62114 161 PRO A O 1
ATOM 1178 N N . LEU A 1 162 ? -25.36433 -5.88514 -44.20320 1.000 35.88588 162 LEU A N 1
ATOM 1179 C CA . LEU A 1 162 ? -26.02545 -4.79719 -43.49324 1.000 35.62796 162 LEU A CA 1
ATOM 1180 C C . LEU A 1 162 ? -26.80453 -3.91330 -44.45727 1.000 36.44911 162 LEU A C 1
ATOM 1181 O O . LEU A 1 162 ? -27.96257 -3.55741 -44.20729 1.000 35.67270 162 LEU A O 1
ATOM 1186 N N . TYR A 1 163 ? -26.15456 -3.52327 -45.55428 1.000 41.23916 163 TYR A N 1
ATOM 1187 C CA . TYR A 1 163 ? -26.75964 -2.67336 -46.57131 1.000 42.47878 163 TYR A CA 1
ATOM 1188 C C . TYR A 1 163 ? -28.09258 -3.24551 -47.08330 1.000 40.71014 163 TYR A C 1
ATOM 1189 O O . TYR A 1 163 ? -29.07966 -2.50862 -47.22333 1.000 41.21284 163 TYR A O 1
ATOM 1198 N N . GLN A 1 164 ? -28.14845 -4.55353 -47.37326 1.000 49.50594 164 GLN A N 1
ATOM 1199 C CA . GLN A 1 164 ? -29.40139 -5.11167 -47.88525 1.000 48.01365 164 GLN A CA 1
ATOM 1200 C C . GLN A 1 164 ? -30.47339 -5.18474 -46.79926 1.000 46.78719 164 GLN A C 1
ATOM 1201 O O . GLN A 1 164 ? -31.66739 -5.14988 -47.11527 1.000 46.34766 164 GLN A O 1
ATOM 1207 N N . ILE A 1 165 ? -30.07038 -5.29266 -45.52725 1.000 38.84150 165 ILE A N 1
ATOM 1208 C CA . ILE A 1 165 ? -31.03339 -5.26972 -44.42526 1.000 37.91244 165 ILE A CA 1
ATOM 1209 C C . ILE A 1 165 ? -31.63554 -3.88178 -44.27231 1.000 38.89151 165 ILE A C 1
ATOM 1210 O O . ILE A 1 165 ? -32.81155 -3.72689 -43.93332 1.000 38.51778 165 ILE A O 1
ATOM 1215 N N . THR A 1 166 ? -30.82764 -2.85871 -44.50833 1.000 34.64363 166 THR A N 1
ATOM 1216 C CA . THR A 1 166 ? -31.23478 -1.46574 -44.34338 1.000 35.93062 166 THR A CA 1
ATOM 1217 C C . THR A 1 166 ? -32.18082 -0.99987 -45.46240 1.000 37.11761 166 THR A C 1
ATOM 1218 O O . THR A 1 166 ? -33.16390 -0.28997 -45.19943 1.000 37.40975 166 THR A O 1
ATOM 1222 N N . ALA A 1 167 ? -31.90277 -1.39289 -46.71539 1.000 32.76972 167 ALA A N 1
ATOM 1223 C CA . ALA A 1 167 ? -32.78280 -1.04101 -47.82341 1.000 33.79089 167 ALA A CA 1
ATOM 1224 C C . ALA A 1 167 ? -34.19775 -1.53215 -47.59440 1.000 32.29335 167 ALA A C 1
ATOM 1225 O O . ALA A 1 167 ? -35.14181 -0.95226 -48.13242 1.000 33.57245 167 ALA A O 1
ATOM 1227 N N . LYS A 1 168 ? -34.36365 -2.60814 -46.83037 1.000 40.37589 168 LYS A N 1
ATOM 1228 C CA . LYS A 1 168 ? -35.69159 -3.15927 -46.58536 1.000 39.18101 168 LYS A CA 1
ATOM 1229 C C . LYS A 1 168 ? -36.28666 -2.64729 -45.27538 1.000 38.91519 168 LYS A C 1
ATOM 1230 O O . LYS A 1 168 ? -37.43870 -2.19640 -45.25340 1.000 39.44947 168 LYS A O 1
ATOM 1236 N N . VAL A 1 169 ? -35.49966 -2.66717 -44.19337 1.000 34.41202 169 VAL A N 1
ATOM 1237 C CA . VAL A 1 169 ? -36.04470 -2.40118 -42.86638 1.000 33.81721 169 VAL A CA 1
ATOM 1238 C C . VAL A 1 169 ? -36.36585 -0.92721 -42.70743 1.000 35.23844 169 VAL A C 1
ATOM 1239 O O . VAL A 1 169 ? -37.43189 -0.56530 -42.19545 1.000 35.30160 169 VAL A O 1
ATOM 1243 N N . ALA A 1 170 ? -35.45593 -0.05013 -43.13046 1.000 37.01233 170 ALA A N 1
ATOM 1244 C CA . ALA A 1 170 ? -35.69808 1.37785 -42.94050 1.000 38.43619 170 ALA A CA 1
ATOM 1245 C C . ALA A 1 170 ? -36.99712 1.82070 -43.59553 1.000 39.45473 170 ALA A C 1
ATOM 1246 O O . ALA A 1 170 ? -37.88718 2.32563 -42.89155 1.000 39.30208 170 ALA A O 1
ATOM 1248 N N . PRO A 1 171 ? -37.20009 1.61963 -44.90052 1.000 33.36979 171 PRO A N 1
ATOM 1249 C CA . PRO A 1 171 ? -38.48013 2.02548 -45.50554 1.000 34.43308 171 PRO A CA 1
ATOM 1250 C C . PRO A 1 171 ? -39.68906 1.32438 -44.89953 1.000 32.91447 171 PRO A C 1
ATOM 1251 O O . PRO A 1 171 ? -40.70813 1.97829 -44.64256 1.000 33.49875 171 PRO A O 1
ATOM 1255 N N . ALA A 1 172 ? -39.59893 0.00940 -44.66648 1.000 34.59099 172 ALA A N 1
ATOM 1256 C CA . ALA A 1 172 ? -40.69386 -0.74269 -44.05747 1.000 33.38032 172 ALA A CA 1
ATOM 1257 C C . ALA A 1 172 ? -41.12493 -0.12570 -42.73349 1.000 33.19345 172 ALA A C 1
ATOM 1258 O O . ALA A 1 172 ? -42.31895 0.10719 -42.49351 1.000 33.62508 172 ALA A O 1
ATOM 1260 N N . ILE A 1 173 ? -40.15696 0.12243 -41.85249 1.000 38.28354 173 ILE A N 1
ATOM 1261 C CA . ILE A 1 173 ? -40.44003 0.71044 -40.54851 1.000 38.14668 173 ILE A CA 1
ATOM 1262 C C . ILE A 1 173 ? -41.01517 2.10638 -40.70456 1.000 39.49684 173 ILE A C 1
ATOM 1263 O O . ILE A 1 173 ? -41.93621 2.50231 -39.98258 1.000 39.44420 173 ILE A O 1
ATOM 1268 N N . ALA A 1 174 ? -40.46424 2.87941 -41.63858 1.000 37.90191 174 ALA A N 1
ATOM 1269 C CA . ALA A 1 174 ? -40.88038 4.26736 -41.79963 1.000 39.27576 174 ALA A CA 1
ATOM 1270 C C . ALA A 1 174 ? -42.32639 4.35120 -42.25164 1.000 39.99427 174 ALA A C 1
ATOM 1271 O O . ALA A 1 174 ? -43.07948 5.22814 -41.80068 1.000 40.44959 174 ALA A O 1
ATOM 1273 N N . ALA A 1 175 ? -42.73029 3.43913 -43.14562 1.000 34.91998 175 ALA A N 1
ATOM 1274 C CA . ALA A 1 175 ? -44.08428 3.37597 -43.67462 1.000 35.58585 175 ALA A CA 1
ATOM 1275 C C . ALA A 1 175 ? -45.10725 3.02490 -42.60762 1.000 34.61204 175 ALA A C 1
ATOM 1276 O O . ALA A 1 175 ? -46.31026 3.15677 -42.85263 1.000 35.24370 175 ALA A O 1
ATOM 1278 N N . GLY A 1 176 ? -44.65421 2.59099 -41.44060 1.000 46.96879 176 GLY A N 1
ATOM 1279 C CA . GLY A 1 176 ? -45.51917 2.06093 -40.42059 1.000 46.21080 176 GLY A CA 1
ATOM 1280 C C . GLY A 1 176 ? -45.68601 0.56091 -40.45754 1.000 45.23174 176 GLY A C 1
ATOM 1281 O O . GLY A 1 176 ? -46.54796 0.03985 -39.74953 1.000 44.98697 176 GLY A O 1
ATOM 1282 N N . CYS A 1 177 ? -44.90694 -0.15003 -41.26051 1.000 37.34658 177 CYS A N 1
ATOM 1283 C CA . CYS A 1 177 ? -45.02079 -1.60204 -41.25447 1.000 36.52280 177 CYS A CA 1
ATOM 1284 C C . CYS A 1 177 ? -44.33873 -2.22793 -40.03044 1.000 35.32529 177 CYS A C 1
ATOM 1285 O O . CYS A 1 177 ? -43.56480 -1.60583 -39.29446 1.000 34.85681 177 CYS A O 1
ATOM 1288 N N . THR A 1 178 ? -44.62260 -3.50496 -39.85240 1.000 41.16020 178 THR A N 1
ATOM 1289 C CA . THR A 1 178 ? -43.98453 -4.33586 -38.85337 1.000 40.35484 178 THR A CA 1
ATOM 1290 C C . THR A 1 178 ? -43.33040 -5.49582 -39.59833 1.000 39.96269 178 THR A C 1
ATOM 1291 O O . THR A 1 178 ? -43.81435 -5.91390 -40.64932 1.000 40.31010 178 THR A O 1
ATOM 1295 N N . VAL A 1 179 ? -42.19536 -5.97569 -39.10331 1.000 47.92154 179 VAL A N 1
ATOM 1296 C CA . VAL A 1 179 ? -41.26328 -6.69062 -39.96328 1.000 47.52412 179 VAL A CA 1
ATOM 1297 C C . VAL A 1 179 ? -40.63316 -7.87753 -39.23524 1.000 47.35831 179 VAL A C 1
ATOM 1298 O O . VAL A 1 179 ? -40.27518 -7.78546 -38.05324 1.000 47.30041 179 VAL A O 1
ATOM 1302 N N . VAL A 1 180 ? -40.49504 -9.00054 -39.95220 1.000 36.10696 180 VAL A N 1
ATOM 1303 C CA . VAL A 1 180 ? -39.72693 -10.16045 -39.49016 1.000 36.35173 180 VAL A CA 1
ATOM 1304 C C . VAL A 1 180 ? -38.67889 -10.49038 -40.55114 1.000 35.91746 180 VAL A C 1
ATOM 1305 O O . VAL A 1 180 ? -39.01786 -10.71245 -41.72313 1.000 35.94115 180 VAL A O 1
ATOM 1309 N N . LEU A 1 181 ? -37.40989 -10.51723 -40.14013 1.000 38.38092 181 LEU A N 1
ATOM 1310 C CA . LEU A 1 181 ? -36.27087 -10.59915 -41.04412 1.000 37.97561 181 LEU A CA 1
ATOM 1311 C C . LEU A 1 181 ? -35.57774 -11.94407 -40.88607 1.000 38.87571 181 LEU A C 1
ATOM 1312 O O . LEU A 1 181 ? -35.27870 -12.36301 -39.76206 1.000 39.52579 181 LEU A O 1
ATOM 1317 N N . LYS A 1 182 ? -35.31966 -12.61608 -42.00905 1.000 34.45939 182 LYS A N 1
ATOM 1318 C CA . LYS A 1 182 ? -34.41355 -13.75699 -42.00401 1.000 35.38845 182 LYS A CA 1
ATOM 1319 C C . LYS A 1 182 ? -33.1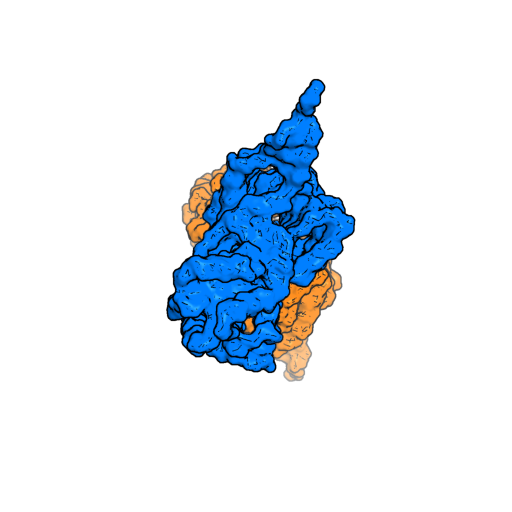3558 -13.35788 -42.72301 1.000 34.86207 182 LYS A C 1
ATOM 1320 O O . LYS A 1 182 ? -33.14459 -13.22892 -43.95801 1.000 34.34886 182 LYS A O 1
ATOM 1326 N N . PRO A 1 183 ? -32.02761 -13.12975 -42.01701 1.000 38.52567 183 PRO A N 1
ATOM 1327 C CA . PRO A 1 183 ? -30.76864 -12.81064 -42.70201 1.000 38.33354 183 PRO A CA 1
ATOM 1328 C C . PRO A 1 183 ? -30.23751 -14.04261 -43.39997 1.000 39.31787 183 PRO A C 1
ATOM 1329 O O . PRO A 1 183 ? -30.68740 -15.16465 -43.17994 1.000 40.37589 183 PRO A O 1
ATOM 1333 N N . SER A 1 184 ? -29.24653 -13.82054 -44.24697 1.000 35.67270 184 SER A N 1
ATOM 1334 C CA . SER A 1 184 ? -28.48741 -14.92948 -44.80193 1.000 36.58597 184 SER A CA 1
ATOM 1335 C C . SER A 1 184 ? -27.85133 -15.74938 -43.67990 1.000 38.22300 184 SER A C 1
ATOM 1336 O O . SER A 1 184 ? -27.24740 -15.20029 -42.74991 1.000 38.44935 184 SER A O 1
ATOM 1339 N N . GLU A 1 185 ? -27.99520 -17.07339 -43.75586 1.000 41.91292 185 GLU A N 1
ATOM 1340 C CA . GLU A 1 185 ? -27.29812 -17.90229 -42.78582 1.000 43.55522 185 GLU A CA 1
ATOM 1341 C C . GLU A 1 185 ? -25.79412 -17.89415 -43.01081 1.000 43.87895 185 GLU A C 1
ATOM 1342 O O . GLU A 1 185 ? -25.05308 -18.37904 -42.14979 1.000 44.84485 185 GLU A O 1
ATOM 1348 N N . LEU A 1 186 ? -25.32117 -17.33813 -44.12283 1.000 32.45126 186 LEU A N 1
ATOM 1349 C CA . LEU A 1 186 ? -23.89019 -17.16400 -44.34783 1.000 32.70129 186 LEU A CA 1
ATOM 1350 C C . LEU A 1 186 ? -23.38633 -15.76893 -43.97587 1.000 32.20649 186 LEU A C 1
ATOM 1351 O O . LEU A 1 186 ? -22.21536 -15.46682 -44.20187 1.000 32.58812 186 LEU A O 1
ATOM 1356 N N . SER A 1 187 ? -24.22342 -14.92000 -43.39690 1.000 36.84915 187 SER A N 1
ATOM 1357 C CA . SER A 1 187 ? -23.75955 -13.62994 -42.88794 1.000 36.52543 187 SER A CA 1
ATOM 1358 C C . SER A 1 187 ? -24.64661 -13.20499 -41.72296 1.000 35.65427 187 SER A C 1
ATOM 1359 O O . SER A 1 187 ? -25.21572 -12.10905 -41.71600 1.000 34.55941 187 SER A O 1
ATOM 1362 N N . PRO A 1 188 ? -24.77653 -14.04097 -40.72293 1.000 42.66827 188 PRO A N 1
ATOM 1363 C CA . PRO A 1 188 ? -25.71756 -13.75103 -39.63695 1.000 41.90766 188 PRO A CA 1
ATOM 1364 C C . PRO A 1 188 ? -25.16566 -12.84794 -38.54897 1.000 41.64447 188 PRO A C 1
ATOM 1365 O O . PRO A 1 188 ? -25.94272 -12.29799 -37.76600 1.000 40.93122 188 PRO A O 1
ATOM 1369 N N . LEU A 1 189 ? -23.84368 -12.68880 -38.47297 1.000 40.96544 189 LEU A N 1
ATOM 1370 C CA . LEU A 1 189 ? -23.25175 -12.02070 -37.31699 1.000 41.06282 189 LEU A CA 1
ATOM 1371 C C . LEU A 1 189 ? -23.57191 -10.52774 -37.29604 1.000 40.32062 189 LEU A C 1
ATOM 1372 O O . LEU A 1 189 ? -23.85397 -9.96273 -36.22806 1.000 39.92847 189 LEU A O 1
ATOM 1377 N N . SER A 1 190 ? -23.51597 -9.87077 -38.46006 1.000 41.92345 190 SER A N 1
ATOM 1378 C CA . SER A 1 190 ? -23.78311 -8.44080 -38.51011 1.000 41.33917 190 SER A CA 1
ATOM 1379 C C . SER A 1 190 ? -25.26014 -8.15994 -38.29113 1.000 40.19166 190 SER A C 1
ATOM 1380 O O . SER A 1 190 ? -25.62225 -7.17796 -37.63116 1.000 40.03375 190 SER A O 1
ATOM 1383 N N . ALA A 1 191 ? -26.12905 -9.03304 -38.79910 1.000 38.91782 191 ALA A N 1
ATOM 1384 C CA . ALA A 1 191 ? -27.54306 -8.94118 -38.46012 1.000 37.96771 191 ALA A CA 1
ATOM 1385 C C . ALA A 1 191 ? -27.75006 -9.02115 -36.94411 1.000 38.00982 191 ALA A C 1
ATOM 1386 O O . ALA A 1 191 ? -28.57114 -8.28721 -36.38314 1.000 37.49660 191 ALA A O 1
ATOM 1388 N N . LEU A 1 192 ? -26.99798 -9.89405 -36.26008 1.000 36.63334 192 LEU A N 1
ATOM 1389 C CA . LEU A 1 192 ? -27.09398 -9.97001 -34.80408 1.000 36.76230 192 LEU A CA 1
ATOM 1390 C C . LEU A 1 192 ? -26.78612 -8.62896 -34.15012 1.000 36.54122 192 LEU A C 1
ATOM 1391 O O . LEU A 1 192 ? -27.49217 -8.21200 -33.22914 1.000 36.28856 192 LEU A O 1
ATOM 1396 N N . LEU A 1 193 ? -25.73019 -7.94387 -34.60414 1.000 43.91053 193 LEU A N 1
ATOM 1397 C CA . LEU A 1 193 ? -25.42033 -6.60182 -34.10118 1.000 44.02633 193 LEU A CA 1
ATOM 1398 C C . LEU A 1 193 ? -26.51243 -5.60194 -34.45622 1.000 43.48416 193 LEU A C 1
ATOM 1399 O O . LEU A 1 193 ? -26.84652 -4.72095 -33.65525 1.000 43.46574 193 LEU A O 1
ATOM 1404 N N . PHE A 1 194 ? -27.05941 -5.70704 -35.66722 1.000 46.20291 194 PHE A N 1
ATOM 1405 C CA . PHE A 1 194 ? -28.09550 -4.77516 -36.10325 1.000 45.86339 194 PHE A CA 1
ATOM 1406 C C . PHE A 1 194 ? -29.35949 -4.88126 -35.25126 1.000 45.22648 194 PHE A C 1
ATOM 1407 O O . PHE A 1 194 ? -29.96760 -3.86131 -34.90630 1.000 45.21068 194 PHE A O 1
ATOM 1415 N N . ALA A 1 195 ? -29.78737 -6.10429 -34.92522 1.000 49.72701 195 ALA A N 1
ATOM 1416 C CA . ALA A 1 195 ? -30.95036 -6.27538 -34.05722 1.000 49.32960 195 ALA A CA 1
ATOM 1417 C C . ALA A 1 195 ? -30.71244 -5.61631 -32.70424 1.000 49.65069 195 ALA A C 1
ATOM 1418 O O . ALA A 1 195 ? -31.56552 -4.87238 -32.20127 1.000 49.46646 195 ALA A O 1
ATOM 1420 N N . GLN A 1 196 ? -29.54241 -5.87617 -32.10323 1.000 49.38487 196 GLN A N 1
ATOM 1421 C CA . GLN A 1 196 ? -29.17349 -5.20810 -30.85925 1.000 49.60858 196 GLN A CA 1
ATOM 1422 C C . GLN A 1 196 ? -29.26164 -3.69911 -31.00830 1.000 49.69543 196 GLN A C 1
ATOM 1423 O O . GLN A 1 196 ? -29.66472 -2.99512 -30.07532 1.000 49.74544 196 GLN A O 1
ATOM 1429 N N . LEU A 1 197 ? -28.89569 -3.19711 -32.19331 1.000 39.53632 197 LEU A N 1
ATOM 1430 C CA . LEU A 1 197 ? -28.83983 -1.76411 -32.45636 1.000 39.93110 197 LEU A CA 1
ATOM 1431 C C . LEU A 1 197 ? -30.23189 -1.13826 -32.48939 1.000 39.61791 197 LEU A C 1
ATOM 1432 O O . LEU A 1 197 ? -30.44601 -0.06326 -31.91142 1.000 39.98374 197 LEU A O 1
ATOM 1437 N N . VAL A 1 198 ? -31.18682 -1.76538 -33.19537 1.000 36.50964 198 VAL A N 1
ATOM 1438 C CA . VAL A 1 198 ? -32.54588 -1.21651 -33.17640 1.000 36.36225 198 VAL A CA 1
ATOM 1439 C C . VAL A 1 198 ? -33.14488 -1.34253 -31.77740 1.000 36.26751 198 VAL A C 1
ATOM 1440 O O . VAL A 1 198 ? -33.91397 -0.47659 -31.34843 1.000 36.58070 198 VAL A O 1
ATOM 1444 N N . HIS A 1 199 ? -32.79478 -2.38947 -31.03236 1.000 44.36848 199 HIS A N 1
ATOM 1445 C CA . HIS A 1 199 ? -33.24178 -2.47347 -29.64536 1.000 44.50007 199 HIS A CA 1
ATOM 1446 C C . HIS A 1 199 ? -32.77190 -1.26240 -28.84640 1.000 44.89486 199 HIS A C 1
ATOM 1447 O O . HIS A 1 199 ? -33.57498 -0.57346 -28.20043 1.000 45.00013 199 HIS A O 1
ATOM 1454 N N . ASP A 1 200 ? -31.46193 -0.99727 -28.87840 1.000 49.99547 200 ASP A N 1
ATOM 1455 C CA . ASP A 1 200 ? -30.88605 0.13382 -28.16143 1.000 50.48500 200 ASP A CA 1
ATOM 1456 C C . ASP A 1 200 ? -31.41418 1.46875 -28.67848 1.000 50.82188 200 ASP A C 1
ATOM 1457 O O . ASP A 1 200 ? -31.51329 2.43576 -27.91651 1.000 51.19824 200 ASP A O 1
ATOM 1462 N N . ALA A 1 201 ? -31.78018 1.54167 -29.95748 1.000 57.36740 201 ALA A N 1
ATOM 1463 C CA . ALA A 1 201 ? -32.29030 2.77960 -30.53253 1.000 57.88062 201 ALA A CA 1
ATOM 1464 C C . ALA A 1 201 ? -33.70034 3.12347 -30.06055 1.000 57.74113 201 ALA A C 1
ATOM 1465 O O . ALA A 1 201 ? -34.13346 4.26442 -30.25759 1.000 58.26488 201 ALA A O 1
ATOM 1467 N N . GLY A 1 202 ? -34.42325 2.17741 -29.46952 1.000 55.57508 202 GLY A N 1
ATOM 1468 C CA . GLY A 1 202 ? -35.74928 2.43330 -28.93754 1.000 55.60140 202 GLY A CA 1
ATOM 1469 C C . GLY A 1 202 ? -36.93023 1.96215 -29.77053 1.000 55.37769 202 GLY A C 1
ATOM 1470 O O . GLY A 1 202 ? -38.01628 2.53804 -29.65156 1.000 55.73037 202 GLY A O 1
ATOM 1471 N N . LEU A 1 203 ? -36.76112 0.95214 -30.59850 1.000 42.19980 203 LEU A N 1
ATOM 1472 C CA . LEU A 1 203 ? -37.85207 0.52100 -31.45749 1.000 41.96556 203 LEU A CA 1
ATOM 1473 C C . LEU A 1 203 ? -38.81598 -0.35307 -30.66147 1.000 41.75501 203 LEU A C 1
ATOM 1474 O O . LEU A 1 203 ? -38.39289 -1.34801 -30.07443 1.000 41.49445 203 LEU A O 1
ATOM 1479 N N . PRO A 1 204 ? -40.11002 -0.03920 -30.64849 1.000 46.03710 204 PRO A N 1
ATOM 1480 C CA . PRO A 1 204 ? -41.02495 -0.75627 -29.76047 1.000 46.05552 204 PRO A CA 1
ATOM 1481 C C . PRO A 1 204 ? -40.99380 -2.24327 -30.02342 1.000 45.72127 204 PRO A C 1
ATOM 1482 O O . PRO A 1 204 ? -40.88774 -2.68930 -31.18041 1.000 45.53441 204 PRO A O 1
ATOM 1486 N N . PRO A 1 205 ? -41.15072 -3.06025 -28.98040 1.000 47.37936 205 PRO A N 1
ATOM 1487 C CA . PRO A 1 205 ? -41.20957 -4.51826 -29.14435 1.000 47.35041 205 PRO A CA 1
ATOM 1488 C C . PRO A 1 205 ? -42.13952 -4.95840 -30.26134 1.000 47.54254 205 PRO A C 1
ATOM 1489 O O . PRO A 1 205 ? -43.29556 -4.54252 -30.33336 1.000 47.94522 205 PRO A O 1
ATOM 1493 N N . GLY A 1 206 ? -41.64842 -5.86737 -31.10331 1.000 45.01592 206 GLY A N 1
ATOM 1494 C CA . GLY A 1 206 ? -42.46436 -6.43949 -32.13529 1.000 45.24490 206 GLY A CA 1
ATOM 1495 C C . GLY A 1 206 ? -42.43642 -5.70853 -33.45832 1.000 44.98697 206 GLY A C 1
ATOM 1496 O O . GLY A 1 206 ? -42.92036 -6.25561 -34.45330 1.000 45.22648 206 GLY A O 1
ATOM 1497 N N . VAL A 1 207 ? -41.88754 -4.49748 -33.52035 1.000 36.51754 207 VAL A N 1
ATOM 1498 C CA . VAL A 1 207 ? -41.81360 -3.83451 -34.81937 1.000 36.41752 207 VAL A CA 1
ATOM 1499 C C . VAL A 1 207 ? -40.76553 -4.50243 -35.70235 1.000 36.02274 207 VAL A C 1
ATOM 1500 O O . VAL A 1 207 ? -40.95251 -4.62749 -36.92234 1.000 36.04116 207 VAL A O 1
ATOM 1504 N N . PHE A 1 208 ? -39.66249 -4.96830 -35.10332 1.000 34.19884 208 PHE A N 1
ATOM 1505 C CA . PHE A 1 208 ? -38.59341 -5.63822 -35.83330 1.000 33.83300 208 PHE A CA 1
ATOM 1506 C C . PHE A 1 208 ? -38.28328 -6.97216 -35.17425 1.000 33.99092 208 PHE A C 1
ATOM 1507 O O . PHE A 1 208 ? -38.04128 -7.02910 -33.96725 1.000 34.06724 208 PHE A O 1
ATOM 1515 N N . ASN A 1 209 ? -38.27117 -8.04219 -35.96922 1.000 40.72857 209 ASN A N 1
ATOM 1516 C CA . ASN A 1 209 ? -38.03004 -9.37815 -35.44817 1.000 41.31285 209 ASN A CA 1
ATOM 1517 C C . ASN A 1 209 ? -37.02096 -10.10307 -36.32114 1.000 41.32601 209 ASN A C 1
ATOM 1518 O O . ASN A 1 209 ? -37.08096 -10.01912 -37.54914 1.000 41.15757 209 ASN A O 1
ATOM 1523 N N . LEU A 1 210 ? -36.08889 -10.80796 -35.67011 1.000 36.42542 210 LEU A N 1
ATOM 1524 C CA . LEU A 1 210 ? -34.99481 -11.50787 -36.33208 1.000 36.57807 210 LEU A CA 1
ATOM 1525 C C . LEU A 1 210 ? -35.07766 -13.01387 -36.07103 1.000 38.08088 210 LEU A C 1
ATOM 1526 O O . LEU A 1 210 ? -35.12963 -13.45383 -34.91202 1.000 38.71254 210 LEU A O 1
ATOM 1531 N N . VAL A 1 211 ? -35.09157 -13.80790 -37.14001 1.000 33.30662 211 VAL A N 1
ATOM 1532 C CA . VAL A 1 211 ? -34.99543 -15.25589 -37.01396 1.000 35.25686 211 VAL A CA 1
ATOM 1533 C C . VAL A 1 211 ? -33.92237 -15.74881 -37.97494 1.000 35.74376 211 VAL A C 1
ATOM 1534 O O . VAL A 1 211 ? -33.90740 -15.37785 -39.15395 1.000 34.78049 211 VAL A O 1
ATOM 1538 N N . ASN A 1 212 ? -33.02629 -16.58570 -37.47490 1.000 41.37865 212 ASN A N 1
ATOM 1539 C CA . ASN A 1 212 ? -32.00622 -17.19663 -38.30488 1.000 42.00240 212 ASN A CA 1
ATOM 1540 C C . ASN A 1 212 ? -32.47408 -18.56569 -38.77984 1.000 43.61839 212 ASN A C 1
ATOM 1541 O O . ASN A 1 212 ? -33.32202 -19.20975 -38.15482 1.000 44.42901 212 ASN A O 1
ATOM 1546 N N . GLY A 1 213 ? -31.92103 -18.99367 -39.90282 1.000 37.77821 213 GLY A N 1
ATOM 1547 C CA . GLY A 1 213 ? -32.15289 -20.34571 -40.37678 1.000 39.14417 213 GLY A CA 1
ATOM 1548 C C . GLY A 1 213 ? -31.99787 -20.44174 -41.88177 1.000 38.74675 213 GLY A C 1
ATOM 1549 O O . GLY A 1 213 ? -31.61596 -19.48872 -42.56080 1.000 37.22552 213 GLY A O 1
ATOM 1550 N N . SER A 1 214 ? -32.30475 -21.63179 -42.38974 1.000 39.33893 214 SER A N 1
ATOM 1551 C CA . SER A 1 214 ? -32.15471 -21.88782 -43.81073 1.000 39.00731 214 SER A CA 1
ATOM 1552 C C . SER A 1 214 ? -33.24678 -21.17096 -44.59476 1.000 37.53608 214 SER A C 1
ATOM 1553 O O . SER A 1 214 ? -34.33181 -20.87505 -44.07577 1.000 37.55187 214 SER A O 1
ATOM 1556 N N . GLY A 1 215 ? -32.93880 -20.87096 -45.85477 1.000 40.22851 215 GLY A N 1
ATOM 1557 C CA . GLY A 1 215 ? -33.90585 -20.32109 -46.77179 1.000 39.22049 215 GLY A CA 1
ATOM 1558 C C . GLY A 1 215 ? -35.15276 -21.18422 -46.86677 1.000 39.59422 215 GLY A C 1
ATOM 1559 O O . GLY A 1 215 ? -36.25881 -20.75032 -46.51979 1.000 39.44420 215 GLY A O 1
ATOM 1560 N N . PRO A 1 216 ? -34.99763 -22.43922 -47.30673 1.000 41.54972 216 PRO A N 1
ATOM 1561 C CA . PRO A 1 216 ? -36.18154 -23.28035 -47.53171 1.000 41.72606 216 PRO A CA 1
ATOM 1562 C C . PRO A 1 216 ? -37.05053 -23.47640 -46.29671 1.000 42.26296 216 PRO A C 1
ATOM 1563 O O . PRO A 1 216 ? -38.28052 -23.56153 -46.43271 1.000 42.21032 216 PRO A O 1
ATOM 1567 N N . GLU A 1 217 ? -36.46853 -23.54230 -45.10070 1.000 48.54529 217 GLU A N 1
ATOM 1568 C CA . GLU A 1 217 ? -37.26851 -23.80134 -43.90470 1.000 48.96903 217 GLU A CA 1
ATOM 1569 C C . GLU A 1 217 ? -37.87365 -22.51938 -43.32974 1.000 48.62688 217 GLU A C 1
ATOM 1570 O O . GLU A 1 217 ? -39.09766 -22.38651 -43.23676 1.000 48.91902 217 GLU A O 1
ATOM 1576 N N . VAL A 1 218 ? -37.02775 -21.57629 -42.91377 1.000 37.97561 218 VAL A N 1
ATOM 1577 C CA . VAL A 1 218 ? -37.52288 -20.30532 -42.37981 1.000 37.28605 218 VAL A CA 1
ATOM 1578 C C . VAL A 1 218 ? -38.13596 -19.44742 -43.49485 1.000 36.31225 218 VAL A C 1
ATOM 1579 O O . VAL A 1 218 ? -39.30500 -19.05053 -43.42187 1.000 35.87535 218 VAL A O 1
ATOM 1583 N N . GLY A 1 219 ? -37.37298 -19.18237 -44.55685 1.000 34.08830 219 GLY A N 1
ATOM 1584 C CA . GLY A 1 219 ? -37.92405 -18.44647 -45.68988 1.000 33.19082 219 GLY A CA 1
ATOM 1585 C C . GLY A 1 219 ? -39.18698 -19.07161 -46.25986 1.000 33.12239 219 GLY A C 1
ATOM 1586 O O . GLY A 1 219 ? -40.11305 -18.36072 -46.66089 1.000 32.46705 219 GLY A O 1
ATOM 1587 N N . GLY A 1 220 ? -39.23684 -20.40662 -46.32782 1.000 43.06043 220 GLY A N 1
ATOM 1588 C CA . GLY A 1 220 ? -40.43577 -21.05276 -46.83181 1.000 43.16044 220 GLY A CA 1
ATOM 1589 C C . GLY A 1 220 ? -41.63481 -20.80685 -45.93582 1.000 43.28677 220 GLY A C 1
ATOM 1590 O O . GLY A 1 220 ? -42.73583 -20.49698 -46.41684 1.000 42.89462 220 GLY A O 1
ATOM 1591 N N . ALA A 1 221 ? -41.43380 -20.94579 -44.61882 1.000 38.61516 221 ALA A N 1
ATOM 1592 C CA . ALA A 1 221 ? -42.48484 -20.63986 -43.65984 1.000 38.45987 221 ALA A CA 1
ATOM 1593 C C . ALA A 1 221 ? -43.00098 -19.22092 -43.84389 1.000 37.65451 221 ALA A C 1
ATOM 1594 O O . ALA A 1 221 ? -44.21300 -18.98904 -43.79590 1.000 37.48871 221 ALA A O 1
ATOM 1596 N N . MET A 1 222 ? -42.09908 -18.25784 -44.04691 1.000 44.48428 222 MET A N 1
ATOM 1597 C CA . MET A 1 222 ? -42.52322 -16.86989 -44.21796 1.000 43.89474 222 MET A CA 1
ATOM 1598 C C . MET A 1 222 ? -43.34323 -16.70301 -45.49297 1.000 43.47363 222 MET A C 1
ATOM 1599 O O . MET A 1 222 ? -44.43229 -16.11012 -45.47600 1.000 43.13412 222 MET A O 1
ATOM 1604 N N . ALA A 1 223 ? -42.84016 -17.24700 -46.61195 1.000 45.50809 223 ALA A N 1
ATOM 1605 C CA . ALA A 1 223 ? -43.51717 -17.07811 -47.89496 1.000 45.00276 223 ALA A CA 1
ATOM 1606 C C . ALA A 1 223 ? -44.93912 -17.61525 -47.84895 1.000 45.31070 223 ALA A C 1
ATOM 1607 O O . ALA A 1 223 ? -45.82917 -17.08336 -48.52897 1.000 45.03961 223 ALA A O 1
ATOM 1609 N N . ALA A 1 224 ? -45.17602 -18.64425 -47.03592 1.000 42.66827 224 ALA A N 1
ATOM 1610 C CA . ALA A 1 224 ? -46.47095 -19.30138 -46.96091 1.000 43.01042 224 ALA A CA 1
ATOM 1611 C C . ALA A 1 224 ? -47.32801 -18.85242 -45.78793 1.000 43.09727 224 ALA A C 1
ATOM 1612 O O . ALA A 1 224 ? -48.45096 -19.34453 -45.64092 1.000 43.44995 224 ALA A O 1
ATOM 1614 N N . HIS A 1 225 ? -46.85610 -17.94535 -44.95695 1.000 41.73658 225 HIS A N 1
ATOM 1615 C CA . HIS A 1 225 ? -47.56914 -17.69238 -43.71696 1.000 41.94713 225 HIS A CA 1
ATOM 1616 C C . HIS A 1 225 ? -48.88121 -16.96452 -43.99300 1.000 41.77343 225 HIS A C 1
ATOM 1617 O O . HIS A 1 225 ? -48.90030 -15.97155 -44.72903 1.000 41.32864 225 HIS A O 1
ATOM 1624 N N . PRO A 1 226 ? -49.99217 -17.41562 -43.41199 1.000 43.07622 226 PRO A N 1
ATOM 1625 C CA . PRO A 1 226 ? -51.28823 -16.76376 -43.66502 1.000 42.97621 226 PRO A CA 1
ATOM 1626 C C . PRO A 1 226 ? -51.42038 -15.37175 -43.06407 1.000 42.61564 226 PRO A C 1
ATOM 1627 O O . PRO A 1 226 ? -52.39945 -14.67286 -43.36409 1.000 42.44719 226 PRO A O 1
ATOM 1631 N N . ASP A 1 227 ? -50.49543 -14.95163 -42.21207 1.000 59.82033 227 ASP A N 1
ATOM 1632 C CA . ASP A 1 227 ? -50.64056 -13.68062 -41.52511 1.000 59.69400 227 ASP A CA 1
ATOM 1633 C C . ASP A 1 227 ? -49.60666 -12.66653 -41.97414 1.000 59.14393 227 ASP A C 1
ATOM 1634 O O . ASP A 1 227 ? -49.48877 -11.60150 -41.36017 1.000 59.04655 227 ASP A O 1
ATOM 1639 N N . ILE A 1 228 ? -48.86162 -12.96649 -43.03113 1.000 42.62880 228 ILE A N 1
ATOM 1640 C CA . ILE A 1 228 ? -47.87171 -12.05041 -43.58315 1.000 42.11031 228 ILE A CA 1
ATOM 1641 C C . ILE A 1 228 ? -48.45977 -11.40451 -44.82917 1.000 41.76553 228 ILE A C 1
ATOM 1642 O O . ILE A 1 228 ? -48.92769 -12.09259 -45.74015 1.000 41.99451 228 ILE A O 1
ATOM 1647 N N . ASP A 1 229 ? -48.47290 -10.08451 -44.85322 1.000 44.22899 229 ASP A N 1
ATOM 1648 C CA . ASP A 1 229 ? -49.15097 -9.36161 -45.91424 1.000 43.96317 229 ASP A CA 1
ATOM 1649 C C . ASP A 1 229 ? -48.26299 -9.11756 -47.10925 1.000 43.52364 229 ASP A C 1
ATOM 1650 O O . ASP A 1 229 ? -48.77301 -8.85265 -48.19926 1.000 43.37889 229 ASP A O 1
ATOM 1655 N N . MET A 1 230 ? -46.95198 -9.19742 -46.92024 1.000 45.12646 230 MET A N 1
ATOM 1656 C CA . MET A 1 230 ? -46.00600 -8.89436 -47.97124 1.000 44.95539 230 MET A CA 1
ATOM 1657 C C . MET A 1 230 ? -44.70293 -9.59722 -47.64821 1.000 44.97908 230 MET A C 1
ATOM 1658 O O . MET A 1 230 ? -44.37892 -9.80115 -46.47820 1.000 45.33175 230 MET A O 1
ATOM 1663 N N . ILE A 1 231 ? -43.97289 -9.97718 -48.69819 1.000 30.54840 231 ILE A N 1
ATOM 1664 C CA . ILE A 1 231 ? -42.64483 -10.56304 -48.57816 1.000 30.64315 231 ILE A CA 1
ATOM 1665 C C . ILE A 1 231 ? -41.72789 -9.90198 -49.60918 1.000 30.48523 231 ILE A C 1
ATOM 1666 O O . ILE A 1 231 ? -42.11490 -9.68306 -50.76419 1.000 30.18257 231 ILE A O 1
ATOM 1671 N N . SER A 1 232 ? -40.52493 -9.55184 -49.16718 1.000 36.24908 232 SER A N 1
ATOM 1672 C CA . SER A 1 232 ? -39.50798 -8.94177 -50.00619 1.000 36.54912 232 SER A CA 1
ATOM 1673 C C . SER A 1 232 ? -38.23890 -9.77763 -49.89516 1.000 36.66492 232 SER A C 1
ATOM 1674 O O . SER A 1 232 ? -37.77088 -10.06355 -48.78515 1.000 36.94654 232 SER A O 1
ATOM 1677 N N . ILE A 1 233 ? -37.69685 -10.18462 -51.03414 1.000 28.93242 233 ILE A N 1
ATOM 1678 C CA . ILE A 1 233 ? -36.52076 -11.03650 -51.05611 1.000 29.03769 233 ILE A CA 1
ATOM 1679 C C . ILE A 1 233 ? -35.49682 -10.45642 -52.01812 1.000 29.52986 233 ILE A C 1
ATOM 1680 O O . ILE A 1 233 ? -35.82685 -10.10449 -53.15913 1.000 29.48775 233 ILE A O 1
ATOM 1685 N N . THR A 1 234 ? -34.25683 -10.36628 -51.53911 1.000 37.61504 234 THR A N 1
ATOM 1686 C CA . THR A 1 234 ? -33.06385 -10.10819 -52.32911 1.000 38.12562 234 THR A CA 1
ATOM 1687 C C . THR A 1 234 ? -32.21172 -11.37610 -52.32107 1.000 37.87823 234 THR A C 1
ATOM 1688 O O . THR A 1 234 ? -31.67969 -11.76301 -51.27405 1.000 38.27301 234 THR A O 1
ATOM 1692 N N . GLY A 1 235 ? -32.09665 -12.02313 -53.47505 1.000 39.56264 235 GLY A N 1
ATOM 1693 C CA . GLY A 1 235 ? -31.38552 -13.28906 -53.55100 1.000 39.39157 235 GLY A CA 1
ATOM 1694 C C . GLY A 1 235 ? -31.32146 -13.82210 -54.97198 1.000 39.15733 235 GLY A C 1
ATOM 1695 O O . GLY A 1 235 ? -31.42353 -13.06814 -55.94801 1.000 39.19154 235 GLY A O 1
ATOM 1696 N N . SER A 1 236 ? -31.15032 -15.13908 -55.07494 1.000 39.77319 236 SER A N 1
ATOM 1697 C CA . SER A 1 236 ? -31.00625 -15.77211 -56.36992 1.000 39.55211 236 SER A CA 1
ATOM 1698 C C . SER A 1 236 ? -32.35523 -15.89227 -57.05592 1.000 39.30471 236 SER A C 1
ATOM 1699 O O . SER A 1 236 ? -33.40223 -15.93335 -56.41293 1.000 39.16259 236 SER A O 1
ATOM 1702 N N . ASN A 1 237 ? -32.31922 -15.95331 -58.38392 1.000 40.18903 237 ASN A N 1
ATOM 1703 C CA . ASN A 1 237 ? -33.53718 -16.22345 -59.12692 1.000 39.94426 237 ASN A CA 1
ATOM 1704 C C . ASN A 1 237 ? -34.18906 -17.51151 -58.65588 1.000 40.02848 237 ASN A C 1
ATOM 1705 O O . ASN A 1 237 ? -35.41405 -17.56562 -58.47989 1.000 39.99164 237 ASN A O 1
ATOM 1710 N N . ARG A 1 238 ? -33.39195 -18.55542 -58.42084 1.000 55.11977 238 ARG A N 1
ATOM 1711 C CA . ARG A 1 238 ? -33.98783 -19.81146 -57.97381 1.000 55.68299 238 ARG A CA 1
ATOM 1712 C C . ARG A 1 238 ? -34.82586 -19.60151 -56.71382 1.000 55.86722 238 ARG A C 1
ATOM 1713 O O . ARG A 1 238 ? -35.97381 -20.06262 -56.63181 1.000 56.27254 238 ARG A O 1
ATOM 1721 N N . ALA A 1 239 ? -34.28194 -18.86642 -55.73884 1.000 36.51490 239 ALA A N 1
ATOM 1722 C CA . ALA A 1 239 ? -35.00497 -18.61645 -54.49485 1.000 36.63071 239 ALA A CA 1
ATOM 1723 C C . ALA A 1 239 ? -36.15107 -17.63558 -54.70689 1.000 36.24382 239 ALA A C 1
ATOM 1724 O O . ALA A 1 239 ? -37.22806 -17.79967 -54.12089 1.000 36.40963 239 ALA A O 1
ATOM 1726 N N . GLY A 1 240 ? -35.94317 -16.61958 -55.54692 1.000 37.90718 240 GLY A N 1
ATOM 1727 C CA . GLY A 1 240 ? -36.99726 -15.65070 -55.79196 1.000 37.67294 240 GLY A CA 1
ATOM 1728 C C . GLY A 1 240 ? -38.26220 -16.29684 -56.31795 1.000 37.88875 240 GLY A C 1
ATOM 1729 O O . GLY A 1 240 ? -39.37323 -15.96594 -55.89197 1.000 38.06772 240 GLY A O 1
ATOM 1730 N N . ALA A 1 241 ? -38.11310 -17.22386 -57.25792 1.000 36.16749 241 ALA A N 1
ATOM 1731 C CA . ALA A 1 241 ? -39.28703 -17.84200 -57.85991 1.000 36.43068 241 ALA A CA 1
ATOM 1732 C C . ALA A 1 241 ? -39.98594 -18.77204 -56.87188 1.000 37.20972 241 ALA A C 1
ATOM 1733 O O . ALA A 1 241 ? -41.22294 -18.79216 -56.80389 1.000 37.55977 241 ALA A O 1
ATOM 1735 N N . LEU A 1 242 ? -39.20987 -19.53193 -56.07885 1.000 36.08591 242 LEU A N 1
ATOM 1736 C CA . LEU A 1 242 ? -39.80779 -20.39596 -55.05883 1.000 36.67545 242 LEU A CA 1
ATOM 1737 C C . LEU A 1 242 ? -40.60088 -19.59701 -54.03686 1.000 36.53859 242 LEU A C 1
ATOM 1738 O O . LEU A 1 242 ? -41.68383 -20.02710 -53.61285 1.000 37.02812 242 LEU A O 1
ATOM 1743 N N . VAL A 1 243 ? -40.09800 -18.43094 -53.62589 1.000 42.86567 243 VAL A N 1
ATOM 1744 C CA . VAL A 1 243 ? -40.90608 -17.64000 -52.70492 1.000 43.02884 243 VAL A CA 1
ATOM 1745 C C . VAL A 1 243 ? -42.16013 -17.12215 -53.41795 1.000 42.92357 243 VAL A C 1
ATOM 1746 O O . VAL A 1 243 ? -43.26613 -17.18224 -52.86495 1.000 43.21571 243 VAL A O 1
ATOM 1750 N N . ALA A 1 244 ? -42.03017 -16.64917 -54.66496 1.000 33.53297 244 ALA A N 1
ATOM 1751 C CA . ALA A 1 244 ? -43.21921 -16.21532 -55.39698 1.000 33.46454 244 ALA A CA 1
ATOM 1752 C C . ALA A 1 244 ? -44.27010 -17.31843 -55.43495 1.000 33.95670 244 ALA A C 1
ATOM 1753 O O . ALA A 1 244 ? -45.45112 -17.08454 -55.14297 1.000 34.05408 244 ALA A O 1
ATOM 1755 N N . GLN A 1 245 ? -43.84997 -18.53539 -55.79391 1.000 44.21056 245 GLN A N 1
ATOM 1756 C CA . GLN A 1 245 ? -44.76886 -19.66749 -55.85088 1.000 45.02645 245 GLN A CA 1
ATOM 1757 C C . GLN A 1 245 ? -45.35083 -19.98751 -54.48388 1.000 45.14752 245 GLN A C 1
ATOM 1758 O O . GLN A 1 245 ? -46.54380 -20.28362 -54.37287 1.000 45.32649 245 GLN A O 1
ATOM 1764 N N . ALA A 1 246 ? -44.52384 -19.94239 -53.43487 1.000 37.54924 246 ALA A N 1
ATOM 1765 C CA . ALA A 1 246 ? -45.02882 -20.24640 -52.09887 1.000 37.84401 246 ALA A CA 1
ATOM 1766 C C . ALA A 1 246 ? -46.03193 -19.20548 -51.63491 1.000 37.50186 246 ALA A C 1
ATOM 1767 O O . ALA A 1 246 ? -46.96890 -19.54155 -50.89790 1.000 37.86770 246 ALA A O 1
ATOM 1769 N N . ALA A 1 247 ? -45.86706 -17.94948 -52.08095 1.000 32.61970 247 ALA A N 1
ATOM 1770 C CA . ALA A 1 247 ? -46.69817 -16.82155 -51.66599 1.000 32.27229 247 ALA A CA 1
ATOM 1771 C C . ALA A 1 247 ? -47.99718 -16.67771 -52.44900 1.000 32.36967 247 ALA A C 1
ATOM 1772 O O . ALA A 1 247 ? -48.90626 -15.99079 -51.98603 1.000 32.38283 247 ALA A O 1
ATOM 1774 N N . ALA A 1 248 ? -48.10811 -17.29776 -53.61898 1.000 36.24645 248 ALA A N 1
ATOM 1775 C CA . ALA A 1 248 ? -49.27013 -17.05690 -54.47300 1.000 36.34120 248 ALA A CA 1
ATOM 1776 C C . ALA A 1 248 ? -50.59711 -17.32502 -53.77600 1.000 36.75704 248 ALA A C 1
ATOM 1777 O O . ALA A 1 248 ? -51.49019 -16.46511 -53.84303 1.000 36.80178 248 ALA A O 1
ATOM 1779 N N . PRO A 1 249 ? -50.81000 -18.45902 -53.10096 1.000 36.00958 249 PRO A N 1
ATOM 1780 C CA . PRO A 1 249 ? -52.16597 -18.73314 -52.57496 1.000 36.29909 249 PRO A CA 1
ATOM 1781 C C . PRO A 1 249 ? -52.63808 -17.74015 -51.51700 1.000 36.11486 249 PRO A C 1
ATOM 1782 O O . PRO A 1 249 ? -53.85010 -17.53527 -51.39501 1.000 36.11749 249 PRO A O 1
ATOM 1786 N N . THR A 1 250 ? -51.73915 -17.06903 -50.78701 1.000 36.89653 250 THR A N 1
ATOM 1787 C CA . THR A 1 250 ? -52.17527 -16.00905 -49.88105 1.000 36.71493 250 THR A CA 1
ATOM 1788 C C . THR A 1 250 ? -52.20340 -14.62307 -50.52409 1.000 36.32278 250 THR A C 1
ATOM 1789 O O . THR A 1 250 ? -52.63251 -13.66410 -49.87113 1.000 36.12538 250 THR A O 1
ATOM 1793 N N . VAL A 1 251 ? -51.75441 -14.49507 -51.77610 1.000 34.10672 251 VAL A N 1
ATOM 1794 C CA . VAL A 1 251 ? -51.88053 -13.27111 -52.56114 1.000 33.72773 251 VAL A CA 1
ATOM 1795 C C . VAL A 1 251 ? -51.09465 -12.14501 -51.90617 1.000 33.33031 251 VAL A C 1
ATOM 1796 O O . VAL A 1 251 ? -51.50877 -10.97505 -51.94521 1.000 33.21188 251 VAL A O 1
ATOM 1800 N N . LYS A 1 252 ? -49.94262 -12.48187 -51.32515 1.000 37.78348 252 LYS A N 1
ATOM 1801 C CA . LYS A 1 252 ? -49.08973 -11.44476 -50.76418 1.000 37.40712 252 LYS A CA 1
ATOM 1802 C C . LYS A 1 252 ? -48.55781 -10.53275 -51.85820 1.000 37.12024 252 LYS A C 1
ATOM 1803 O O . LYS A 1 252 ? -48.52277 -10.89278 -53.03819 1.000 37.24920 252 LYS A O 1
ATOM 1809 N N . ARG A 1 253 ? -48.17094 -9.32369 -51.44524 1.000 33.56455 253 ARG A N 1
ATOM 1810 C CA . ARG A 1 253 ? -47.28802 -8.48863 -52.24726 1.000 33.49086 253 ARG A CA 1
ATOM 1811 C C . ARG A 1 253 ? -45.88596 -9.08249 -52.22823 1.000 33.34610 253 ARG A C 1
ATOM 1812 O O . ARG A 1 253 ? -45.33693 -9.36640 -51.15722 1.000 33.38032 253 ARG A O 1
ATOM 1820 N N . VAL A 1 254 ? -45.32493 -9.28447 -53.41522 1.000 37.27026 254 VAL A N 1
ATOM 1821 C CA . VAL A 1 254 ? -44.05186 -9.96434 -53.59719 1.000 37.16235 254 VAL A CA 1
ATOM 1822 C C . VAL A 1 254 ? -43.07496 -8.95926 -54.19222 1.000 37.38343 254 VAL A C 1
ATOM 1823 O O . VAL A 1 254 ? -43.31300 -8.41632 -55.28124 1.000 37.63346 254 VAL A O 1
ATOM 1827 N N . THR A 1 255 ? -41.98599 -8.70513 -53.47922 1.000 39.24681 255 THR A N 1
ATOM 1828 C CA . THR A 1 255 ? -40.92407 -7.83604 -53.95624 1.000 39.76529 255 THR A CA 1
ATOM 1829 C C . THR A 1 255 ? -39.64899 -8.65491 -54.11020 1.000 39.71529 255 THR A C 1
ATOM 1830 O O . THR A 1 255 ? -39.25992 -9.37584 -53.18618 1.000 39.54421 255 THR A O 1
ATOM 1834 N N . GLN A 1 256 ? -39.00499 -8.55089 -55.27620 1.000 40.65751 256 GLN A N 1
ATOM 1835 C CA . GLN A 1 256 ? -37.86190 -9.40078 -55.61817 1.000 40.51802 256 GLN A CA 1
ATOM 1836 C C . GLN A 1 256 ? -36.74798 -8.59469 -56.27119 1.000 41.24442 256 GLN A C 1
ATOM 1837 O O . GLN A 1 256 ? -36.98205 -7.84274 -57.21921 1.000 41.84975 256 GLN A O 1
ATOM 1843 N N . GLU A 1 257 ? -35.54196 -8.76855 -55.75517 1.000 41.12072 257 GLU A N 1
ATOM 1844 C CA . GLU A 1 257 ? -34.31402 -8.21144 -56.29618 1.000 42.08136 257 GLU A CA 1
ATOM 1845 C C . GLU A 1 257 ? -33.42189 -9.41236 -56.56514 1.000 41.47603 257 GLU A C 1
ATOM 1846 O O . GLU A 1 257 ? -32.91384 -10.03028 -55.61812 1.000 41.14441 257 GLU A O 1
ATOM 1852 N N . LEU A 1 258 ? -33.24385 -9.75538 -57.85013 1.000 31.46956 258 LEU A N 1
ATOM 1853 C CA . LEU A 1 258 ? -32.56172 -11.00233 -58.18908 1.000 30.79053 258 LEU A CA 1
ATOM 1854 C C . LEU A 1 258 ? -31.28674 -10.79622 -59.00808 1.000 31.35639 258 LEU A C 1
ATOM 1855 O O . LEU A 1 258 ? -30.58384 -9.78815 -58.84711 1.000 32.16965 258 LEU A O 1
ATOM 1860 N N . GLY A 1 259 ? -30.98863 -11.73922 -59.90605 1.000 43.05516 259 GLY A N 1
ATOM 1861 C CA . GLY A 1 259 ? -29.71363 -11.75611 -60.60104 1.000 43.38152 259 GLY A CA 1
ATOM 1862 C C . GLY A 1 259 ? -29.55773 -10.64913 -61.63207 1.000 44.01317 259 GLY A C 1
ATOM 1863 O O . GLY A 1 259 ? -30.49581 -9.92424 -61.97210 1.000 44.42638 259 GLY A O 1
ATOM 1864 N N . GLY A 1 260 ? -28.32574 -10.52702 -62.13907 1.000 32.08279 260 GLY A N 1
ATOM 1865 C CA . GLY A 1 260 ? -28.01483 -9.59703 -63.21310 1.000 32.54074 260 GLY A CA 1
ATOM 1866 C C . GLY A 1 260 ? -26.79578 -10.01693 -64.01308 1.000 32.50390 260 GLY A C 1
ATOM 1867 O O . GLY A 1 260 ? -26.02470 -10.89684 -63.61404 1.000 32.20649 260 GLY A O 1
ATOM 1868 N N . LYS A 1 261 ? -26.65684 -9.39795 -65.18410 1.000 42.89462 261 LYS A N 1
ATOM 1869 C CA . LYS A 1 261 ? -25.49882 -9.55286 -66.07208 1.000 43.01305 261 LYS A CA 1
ATOM 1870 C C . LYS A 1 261 ? -25.24495 -8.18586 -66.71213 1.000 43.90790 261 LYS A C 1
ATOM 1871 O O . LYS A 1 261 ? -25.37896 -7.98791 -67.91713 1.000 44.22372 261 LYS A O 1
ATOM 1877 N N . SER A 1 262 ? -24.88705 -7.21979 -65.89115 1.000 37.46502 262 SER A N 1
ATOM 1878 C CA . SER A 1 262 ? -25.02819 -5.84082 -66.29920 1.000 38.22300 262 SER A CA 1
ATOM 1879 C C . SER A 1 262 ? -23.97422 -5.49275 -67.34320 1.000 38.50198 262 SER A C 1
ATOM 1880 O O . SER A 1 262 ? -22.79119 -5.81962 -67.16919 1.000 38.22037 262 SER A O 1
ATOM 1883 N N . PRO A 1 263 ? -24.36628 -4.86882 -68.45523 1.000 41.49182 263 PRO A N 1
ATOM 1884 C CA . PRO A 1 263 ? -23.39931 -4.49376 -69.49123 1.000 41.74185 263 PRO A CA 1
ATOM 1885 C C . PRO A 1 263 ? -22.71944 -3.16868 -69.19127 1.000 42.37877 263 PRO A C 1
ATOM 1886 O O . PRO A 1 263 ? -23.24854 -2.30171 -68.49630 1.000 42.77618 263 PRO A O 1
ATOM 1890 N N . ASN A 1 264 ? -21.51045 -3.03558 -69.73127 1.000 43.29993 264 ASN A N 1
ATOM 1891 C CA . ASN A 1 264 ? -20.75358 -1.78750 -69.73930 1.000 43.83157 264 ASN A CA 1
ATOM 1892 C C . ASN A 1 264 ? -20.36060 -1.53551 -71.19631 1.000 44.16319 264 ASN A C 1
ATOM 1893 O O . ASN A 1 264 ? -19.45053 -2.19143 -71.72228 1.000 43.93685 264 ASN A O 1
ATOM 1898 N N . ILE A 1 265 ? -21.07369 -0.61360 -71.85034 1.000 47.62939 265 ILE A N 1
ATOM 1899 C CA . ILE A 1 265 ? -20.78972 -0.22762 -73.22935 1.000 47.96628 265 ILE A CA 1
ATOM 1900 C C . ILE A 1 265 ? -19.81884 0.94548 -73.21738 1.000 48.42686 265 ILE A C 1
ATOM 1901 O O . ILE A 1 265 ? -20.12695 2.00947 -72.67242 1.000 48.81112 265 ILE A O 1
ATOM 1906 N N . LEU A 1 266 ? -18.65581 0.75858 -73.83337 1.000 45.98972 266 LEU A N 1
ATOM 1907 C CA . LEU A 1 266 ? -17.76292 1.85666 -74.16440 1.000 46.43978 266 LEU A CA 1
ATOM 1908 C C . LEU A 1 266 ? -18.07496 2.28358 -75.60042 1.000 46.88983 266 LEU A C 1
ATOM 1909 O O . LEU A 1 266 ? -17.81687 1.53858 -76.55339 1.000 46.71613 266 LEU A O 1
ATOM 1914 N N . LEU A 1 267 ? -18.66908 3.46752 -75.73546 1.000 50.15601 267 LEU A N 1
ATOM 1915 C CA . LEU A 1 267 ? -18.93013 4.06645 -77.03048 1.000 50.65871 267 LEU A CA 1
ATOM 1916 C C . LEU A 1 267 ? -17.61617 4.49556 -77.68748 1.000 51.14297 267 LEU A C 1
ATOM 1917 O O . LEU A 1 267 ? -16.62020 4.74669 -77.00049 1.000 51.22456 267 LEU A O 1
ATOM 1922 N N . PRO A 1 268 ? -17.58617 4.57552 -79.02149 1.000 61.48895 268 PRO A N 1
ATOM 1923 C CA . PRO A 1 268 ? -16.30418 4.79263 -79.72049 1.000 61.76267 268 PRO A CA 1
ATOM 1924 C C . PRO A 1 268 ? -15.57632 6.07272 -79.33252 1.000 62.38380 268 PRO A C 1
ATOM 1925 O O . PRO A 1 268 ? -14.34432 6.13784 -79.47152 1.000 62.62856 268 PRO A O 1
ATOM 1929 N N . ASP A 1 269 ? -16.31142 7.07966 -78.88256 1.000 58.49912 269 ASP A N 1
ATOM 1930 C CA . ASP A 1 269 ? -15.69656 8.38073 -78.54460 1.000 58.91233 269 ASP A CA 1
ATOM 1931 C C . ASP A 1 269 ? -15.22257 8.42183 -77.09960 1.000 58.52807 269 ASP A C 1
ATOM 1932 O O . ASP A 1 269 ? -14.88468 9.48687 -76.64863 1.000 58.89917 269 ASP A O 1
ATOM 1937 N N . ALA A 1 270 ? -15.17146 7.29085 -76.41956 1.000 55.29874 270 ALA A N 1
ATOM 1938 C CA . ALA A 1 270 ? -14.74847 7.27994 -75.00256 1.000 55.03028 270 ALA A CA 1
ATOM 1939 C C . ALA A 1 270 ? -13.23347 7.28910 -74.87455 1.000 55.14609 270 ALA A C 1
ATOM 1940 O O . ALA A 1 270 ? -12.59242 6.84014 -75.77153 1.000 55.35664 270 ALA A O 1
ATOM 1942 N N . ASP A 1 271 ? -12.71153 7.78619 -73.76256 1.000 67.15805 271 ASP A N 1
ATOM 1943 C CA . ASP A 1 271 ? -11.25153 7.77734 -73.53155 1.000 67.31333 271 ASP A CA 1
ATOM 1944 C C . ASP A 1 271 ? -10.93039 6.39439 -72.97250 1.000 66.75011 271 ASP A C 1
ATOM 1945 O O . ASP A 1 271 ? -10.85438 6.25144 -71.78350 1.000 66.50271 271 ASP A O 1
ATOM 1950 N N . PHE A 1 272 ? -10.57729 5.47040 -73.84947 1.000 59.11235 272 PHE A N 1
ATOM 1951 C CA . PHE A 1 272 ? -10.40615 4.04943 -73.49442 1.000 58.58860 272 PHE A CA 1
ATOM 1952 C C . PHE A 1 272 ? -9.36414 3.87457 -72.40241 1.000 58.49649 272 PHE A C 1
ATOM 1953 O O . PHE A 1 272 ? -9.61807 3.14758 -71.47839 1.000 58.02011 272 PHE A O 1
ATOM 1961 N N . ALA A 1 273 ? -8.26921 4.60568 -72.45043 1.000 61.15996 273 ALA A N 1
ATOM 1962 C CA . ALA A 1 273 ? -7.24620 4.44982 -71.40142 1.000 61.03890 273 ALA A CA 1
ATOM 1963 C C . ALA A 1 273 ? -7.82925 4.81180 -70.03743 1.000 60.86256 273 ALA A C 1
ATOM 1964 O O . ALA A 1 273 ? -7.47919 4.16287 -69.09141 1.000 60.57832 273 ALA A O 1
ATOM 1966 N N . ASN A 1 274 ? -8.64836 5.84872 -69.94847 1.000 74.13257 274 ASN A N 1
ATOM 1967 C CA . ASN A 1 274 ? -9.20540 6.23971 -68.63849 1.000 73.92992 274 ASN A CA 1
ATOM 1968 C C . ASN A 1 274 ? -10.52734 5.54259 -68.33747 1.000 73.44038 274 ASN A C 1
ATOM 1969 O O . ASN A 1 274 ? -10.96336 5.67058 -67.21948 1.000 73.23510 274 ASN A O 1
ATOM 1974 N N . ALA A 1 275 ? -11.14526 4.85949 -69.29245 1.000 55.45402 275 ALA A N 1
ATOM 1975 C CA . ALA A 1 275 ? -12.45820 4.25537 -68.98244 1.000 54.96712 275 ALA A CA 1
ATOM 1976 C C . ALA A 1 275 ? -12.37605 2.75038 -68.74339 1.000 54.41442 275 ALA A C 1
ATOM 1977 O O . ALA A 1 275 ? -13.22700 2.24732 -68.06438 1.000 54.14597 275 ALA A O 1
ATOM 1979 N N . VAL A 1 276 ? -11.40597 2.05746 -69.31537 1.000 48.68478 276 VAL A N 1
ATOM 1980 C CA . VAL A 1 276 ? -11.34383 0.58748 -69.10332 1.000 48.08734 276 VAL A CA 1
ATOM 1981 C C . VAL A 1 276 ? -11.00680 0.24756 -67.65130 1.000 47.81889 276 VAL A C 1
ATOM 1982 O O . VAL A 1 276 ? -11.61371 -0.64249 -67.11228 1.000 47.36621 276 VAL A O 1
ATOM 1986 N N . PRO A 1 277 ? -10.05987 0.92468 -66.99032 1.000 54.96185 277 PRO A N 1
ATOM 1987 C CA . PRO A 1 277 ? -9.72485 0.59275 -65.62731 1.000 54.68814 277 PRO A CA 1
ATOM 1988 C C . PRO A 1 277 ? -10.89087 0.76067 -64.65132 1.000 54.59339 277 PRO A C 1
ATOM 1989 O O . PRO A 1 277 ? -11.08979 -0.09733 -63.88229 1.000 54.25914 277 PRO A O 1
ATOM 1993 N N . PRO A 1 278 ? -11.66998 1.84559 -64.68036 1.000 51.80358 278 PRO A N 1
ATOM 1994 C CA . PRO A 1 278 ? -12.78801 2.00250 -63.77437 1.000 51.62461 278 PRO A CA 1
ATOM 1995 C C . PRO A 1 278 ? -13.83589 0.91539 -64.01034 1.000 51.11402 278 PRO A C 1
ATOM 1996 O O . PRO A 1 278 ? -14.41586 0.51636 -63.08634 1.000 50.81136 278 PRO A O 1
ATOM 2000 N N . GLY A 1 279 ? -14.07585 0.54632 -65.26033 1.000 43.60523 279 GLY A N 1
ATOM 2001 C CA . GLY A 1 279 ? -15.00074 -0.54478 -65.52230 1.000 43.21308 279 GLY A CA 1
ATOM 2002 C C . GLY A 1 279 ? -14.55661 -1.85471 -64.89626 1.000 42.69459 279 GLY A C 1
ATOM 2003 O O . GLY A 1 279 ? -15.36554 -2.57078 -64.29624 1.000 42.29981 279 GLY A O 1
ATOM 2004 N N . VAL A 1 280 ? -13.26457 -2.18859 -65.03424 1.000 46.74771 280 VAL A N 1
ATOM 2005 C CA . VAL A 1 280 ? -12.71045 -3.39051 -64.41020 1.000 46.27397 280 VAL A CA 1
ATOM 2006 C C . VAL A 1 280 ? -12.86247 -3.31648 -62.89920 1.000 46.19501 280 VAL A C 1
ATOM 2007 O O . VAL A 1 280 ? -13.32238 -4.26650 -62.25017 1.000 45.80549 280 VAL A O 1
ATOM 2011 N N . MET A 1 281 ? -12.46359 -2.18842 -62.31323 1.000 49.79281 281 MET A N 1
ATOM 2012 C CA . MET A 1 281 ? -12.67362 -1.98939 -60.88624 1.000 49.70859 281 MET A CA 1
ATOM 2013 C C . MET A 1 281 ? -14.15161 -2.11753 -60.52125 1.000 49.56910 281 MET A C 1
ATOM 2014 O O . MET A 1 281 ? -14.49855 -2.74753 -59.51923 1.000 49.34539 281 MET A O 1
ATOM 2019 N N . ALA A 1 282 ? -15.03966 -1.55265 -61.33427 1.000 42.07347 282 ALA A N 1
ATOM 2020 C CA . ALA A 1 282 ? -16.46765 -1.71078 -61.07028 1.000 41.92082 282 ALA A CA 1
ATOM 2021 C C . ALA A 1 282 ? -16.89050 -3.17283 -61.15623 1.000 41.32864 282 ALA A C 1
ATOM 2022 O O . ALA A 1 282 ? -17.65545 -3.65188 -60.31822 1.000 41.06545 282 ALA A O 1
ATOM 2024 N N . ALA A 1 283 ? -16.42042 -3.89481 -62.16821 1.000 41.49445 283 ALA A N 1
ATOM 2025 C CA . ALA A 1 283 ? -16.82727 -5.28486 -62.29716 1.000 41.00755 283 ALA A CA 1
ATOM 2026 C C . ALA A 1 283 ? -16.39520 -6.09278 -61.07713 1.000 40.75225 283 ALA A C 1
ATOM 2027 O O . ALA A 1 283 ? -17.13512 -6.96584 -60.61511 1.000 40.29430 283 ALA A O 1
ATOM 2029 N N . PHE A 1 284 ? -15.21523 -5.79564 -60.52214 1.000 48.68742 284 PHE A N 1
ATOM 2030 C CA . PHE A 1 284 ? -14.60916 -6.60054 -59.46411 1.000 48.41107 284 PHE A CA 1
ATOM 2031 C C . PHE A 1 284 ? -14.83823 -6.03252 -58.06313 1.000 48.46371 284 PHE A C 1
ATOM 2032 O O . PHE A 1 284 ? -14.27118 -6.56143 -57.10111 1.000 48.50055 284 PHE A O 1
ATOM 2040 N N . ARG A 1 285 ? -15.64433 -4.97960 -57.91417 1.000 58.99392 285 ARG A N 1
ATOM 2041 C CA . ARG A 1 285 ? -15.96739 -4.47859 -56.58118 1.000 59.00444 285 ARG A CA 1
ATOM 2042 C C . ARG A 1 285 ? -16.62329 -5.57363 -55.74515 1.000 58.65440 285 ARG A C 1
ATOM 2043 O O . ARG A 1 285 ? -17.46721 -6.33473 -56.22913 1.000 58.43859 285 ARG A O 1
ATOM 2051 N N . ASN A 1 286 ? -16.22929 -5.65555 -54.47815 1.000 41.66026 286 ASN A N 1
ATOM 2052 C CA . ASN A 1 286 ? -16.73719 -6.69557 -53.58912 1.000 41.27600 286 ASN A CA 1
ATOM 2053 C C . ASN A 1 286 ? -16.43205 -8.07056 -54.18307 1.000 41.01544 286 ASN A C 1
ATOM 2054 O O . ASN A 1 286 ? -17.21495 -9.01763 -54.06505 1.000 40.69698 286 ASN A O 1
ATOM 2059 N N . VAL A 1 287 ? -15.27903 -8.15446 -54.84706 1.000 40.08639 287 VAL A N 1
ATOM 2060 C CA . VAL A 1 287 ? -14.74291 -9.33643 -55.52402 1.000 39.95216 287 VAL A CA 1
ATOM 2061 C C . VAL A 1 287 ? -15.81784 -9.95257 -56.42101 1.000 39.62317 287 VAL A C 1
ATOM 2062 O O . VAL A 1 287 ? -16.03172 -11.17259 -56.43597 1.000 39.38367 287 VAL A O 1
ATOM 2066 N N . GLY A 1 288 ? -16.47692 -9.10266 -57.21004 1.000 37.85454 288 GLY A N 1
ATOM 2067 C CA . GLY A 1 288 ? -17.52087 -9.55279 -58.09503 1.000 37.56240 288 GLY A CA 1
ATOM 2068 C C . GLY A 1 288 ? -18.79983 -10.01990 -57.43402 1.000 37.34921 288 GLY A C 1
ATOM 2069 O O . GLY A 1 288 ? -19.70278 -10.46802 -58.14201 1.000 37.04128 288 GLY A O 1
ATOM 2070 N N . GLN A 1 289 ? -18.91684 -9.94587 -56.10803 1.000 42.19716 289 GLN A N 1
ATOM 2071 C CA . GLN A 1 289 ? -20.08879 -10.49297 -55.42602 1.000 41.98924 289 GLN A CA 1
ATOM 2072 C C . GLN A 1 289 ? -21.14790 -9.40107 -55.28406 1.000 42.22612 289 GLN A C 1
ATOM 2073 O O . GLN A 1 289 ? -21.43396 -8.88707 -54.20408 1.000 42.39192 289 GLN A O 1
ATOM 2079 N N . SER A 1 290 ? -21.73593 -9.05817 -56.42907 1.000 48.32685 290 SER A N 1
ATOM 2080 C CA . SER A 1 290 ? -22.69504 -7.96627 -56.52112 1.000 48.61109 290 SER A CA 1
ATOM 2081 C C . SER A 1 290 ? -23.52602 -8.13439 -57.79212 1.000 48.65583 290 SER A C 1
ATOM 2082 O O . SER A 1 290 ? -22.97400 -8.25637 -58.89411 1.000 48.57688 290 SER A O 1
ATOM 2085 N N . ALA A 1 291 ? -24.85401 -8.14852 -57.63612 1.000 44.17635 291 ALA A N 1
ATOM 2086 C CA . ALA A 1 291 ? -25.73498 -8.44965 -58.76512 1.000 43.88947 291 ALA A CA 1
ATOM 2087 C C . ALA A 1 291 ? -25.65108 -7.38268 -59.85715 1.000 44.49218 291 ALA A C 1
ATOM 2088 O O . ALA A 1 291 ? -25.79604 -7.68273 -61.04614 1.000 44.42112 291 ALA A O 1
ATOM 2090 N N . SER A 1 292 ? -25.45721 -6.12965 -59.48019 1.000 46.48715 292 SER A N 1
ATOM 2091 C CA . SER A 1 292 ? -25.46631 -5.06968 -60.47023 1.000 47.13986 292 SER A CA 1
ATOM 2092 C C . SER A 1 292 ? -24.09333 -4.82656 -61.09023 1.000 47.20303 292 SER A C 1
ATOM 2093 O O . SER A 1 292 ? -23.96042 -3.92657 -61.92825 1.000 47.82416 292 SER A O 1
ATOM 2096 N N . ALA A 1 293 ? -23.08525 -5.60544 -60.71719 1.000 46.26607 293 ALA A N 1
ATOM 2097 C CA . ALA A 1 293 ? -21.74227 -5.36432 -61.22119 1.000 46.46083 293 ALA A CA 1
ATOM 2098 C C . ALA A 1 293 ? -21.71326 -5.44537 -62.75119 1.000 46.67665 293 ALA A C 1
ATOM 2099 O O . ALA A 1 293 ? -22.31316 -6.35545 -63.34616 1.000 46.44504 293 ALA A O 1
ATOM 2101 N N . PRO A 1 294 ? -21.03035 -4.51232 -63.41822 1.000 40.04954 294 PRO A N 1
ATOM 2102 C CA . PRO A 1 294 ? -20.87634 -4.49235 -64.89822 1.000 40.14429 294 PRO A CA 1
ATOM 2103 C C . PRO A 1 294 ? -19.83823 -5.47827 -65.43418 1.000 39.69423 294 PRO A C 1
ATOM 2104 O O . PRO A 1 294 ? -18.71927 -5.13917 -65.81118 1.000 39.87320 294 PRO A O 1
ATOM 2108 N N . THR A 1 295 ? -20.25611 -6.73831 -65.53214 1.000 47.30567 295 THR A N 1
ATOM 2109 C CA . THR A 1 295 ? -19.39499 -7.87024 -65.85010 1.000 46.96089 295 THR A CA 1
ATOM 2110 C C . THR A 1 295 ? -19.35394 -8.23828 -67.33708 1.000 46.91089 295 THR A C 1
ATOM 2111 O O . THR A 1 295 ? -18.65184 -9.19122 -67.70205 1.000 46.66612 295 THR A O 1
ATOM 2115 N N . ARG A 1 296 ? -20.09801 -7.53938 -68.19011 1.000 45.07909 296 ARG A N 1
ATOM 2116 C CA . ARG A 1 296 ? -19.96599 -7.64942 -69.64311 1.000 45.27122 296 ARG A CA 1
ATOM 2117 C C . ARG A 1 296 ? -19.56112 -6.27639 -70.16615 1.000 45.85813 296 ARG A C 1
ATOM 2118 O O . ARG A 1 296 ? -20.38722 -5.35748 -70.19518 1.000 46.03710 296 ARG A O 1
ATOM 2126 N N . MET A 1 297 ? -18.29313 -6.13328 -70.55815 1.000 46.29239 297 MET A N 1
ATOM 2127 C CA . MET A 1 297 ? -17.76626 -4.87624 -71.08118 1.000 46.93721 297 MET A CA 1
ATOM 2128 C C . MET A 1 297 ? -17.80724 -4.92629 -72.60418 1.000 47.11091 297 MET A C 1
ATOM 2129 O O . MET A 1 297 ? -17.15715 -5.78525 -73.21915 1.000 47.00037 297 MET A O 1
ATOM 2134 N N . ILE A 1 298 ? -18.56133 -4.00839 -73.20522 1.000 46.06079 298 ILE A N 1
ATOM 2135 C CA . ILE A 1 298 ? -18.89632 -4.06247 -74.62622 1.000 46.20817 298 ILE A CA 1
ATOM 2136 C C . ILE A 1 298 ? -18.18943 -2.90542 -75.32625 1.000 46.87667 298 ILE A C 1
ATOM 2137 O O . ILE A 1 298 ? -18.42055 -1.72943 -75.00229 1.000 47.27672 298 ILE A O 1
ATOM 2142 N N . VAL A 1 299 ? -17.31939 -3.24436 -76.27823 1.000 47.60308 299 VAL A N 1
ATOM 2143 C CA . VAL A 1 299 ? -16.33348 -2.29828 -76.80426 1.000 48.15577 299 VAL A CA 1
ATOM 2144 C C . VAL A 1 299 ? -16.17445 -2.51531 -78.29825 1.000 48.42423 299 VAL A C 1
ATOM 2145 O O . VAL A 1 299 ? -16.43234 -3.60735 -78.82322 1.000 47.95838 299 VAL A O 1
ATOM 2149 N N . PRO A 1 300 ? -15.75955 -1.46129 -79.01928 1.000 53.08794 300 PRO A N 1
ATOM 2150 C CA . PRO A 1 300 ? -15.56453 -1.56732 -80.47828 1.000 53.34324 300 PRO A CA 1
ATOM 2151 C C . PRO A 1 300 ? -14.50243 -2.59422 -80.84824 1.000 53.18269 300 PRO A C 1
ATOM 2152 O O . PRO A 1 300 ? -13.43842 -2.65909 -80.23423 1.000 53.22480 300 PRO A O 1
ATOM 2156 N N . ARG A 1 301 ? -14.78734 -3.38429 -81.88521 1.000 60.39672 301 ARG A N 1
ATOM 2157 C CA . ARG A 1 301 ? -13.89022 -4.48621 -82.22617 1.000 60.23617 301 ARG A CA 1
ATOM 2158 C C . ARG A 1 301 ? -12.47927 -3.97907 -82.47018 1.000 60.78624 301 ARG A C 1
ATOM 2159 O O . ARG A 1 301 ? -11.50122 -4.53095 -81.95115 1.000 60.79413 301 ARG A O 1
ATOM 2167 N N . ASN A 1 302 ? -12.35338 -2.91908 -83.26121 1.000 54.67761 302 ASN A N 1
ATOM 2168 C CA . ASN A 1 302 ? -11.04443 -2.36296 -83.57122 1.000 56.55415 302 ASN A CA 1
ATOM 2169 C C . ASN A 1 302 ? -10.36250 -1.79185 -82.33323 1.000 55.98566 302 ASN A C 1
ATOM 2170 O O . ASN A 1 302 ? -9.25755 -1.24674 -82.42624 1.000 57.56216 302 ASN A O 1
ATOM 2175 N N . ARG A 1 303 ? -11.00850 -1.87588 -81.17624 1.000 60.53357 303 ARG A N 1
ATOM 2176 C CA . ARG A 1 303 ? -10.40355 -1.40678 -79.93825 1.000 60.37829 303 ARG A CA 1
ATOM 2177 C C . ARG A 1 303 ? -10.18045 -2.53172 -78.93421 1.000 59.84928 303 ARG A C 1
ATOM 2178 O O . ARG A 1 303 ? -9.64048 -2.28263 -77.85421 1.000 59.80191 303 ARG A O 1
ATOM 2186 N N . LEU A 1 304 ? -10.54032 -3.76877 -79.28217 1.000 60.27565 304 LEU A N 1
ATOM 2187 C CA . LEU A 1 304 ? -10.52121 -4.85974 -78.30914 1.000 59.77559 304 LEU A CA 1
ATOM 2188 C C . LEU A 1 304 ? -9.11419 -5.11658 -77.76812 1.000 59.90455 304 LEU A C 1
ATOM 2189 O O . LEU A 1 304 ? -8.92318 -5.24852 -76.55411 1.000 59.75716 304 LEU A O 1
ATOM 2194 N N . ALA A 1 305 ? -8.11418 -5.20750 -78.65011 1.000 60.68359 305 ALA A N 1
ATOM 2195 C CA . ALA A 1 305 ? -6.76415 -5.51535 -78.17609 1.000 60.94415 305 ALA A CA 1
ATOM 2196 C C . ALA A 1 305 ? -6.25426 -4.46227 -77.19912 1.000 61.07838 305 ALA A C 1
ATOM 2197 O O . ALA A 1 305 ? -5.52623 -4.79016 -76.25510 1.000 61.02311 305 ALA A O 1
ATOM 2199 N N . GLU A 1 306 ? -6.62739 -3.19931 -77.40016 1.000 61.92585 306 GLU A N 1
ATOM 2200 C CA . GLU A 1 306 ? -6.22750 -2.16724 -76.45219 1.000 62.06270 306 GLU A CA 1
ATOM 2201 C C . GLU A 1 306 ? -6.91449 -2.35527 -75.09919 1.000 61.59949 306 GLU A C 1
ATOM 2202 O O . GLU A 1 306 ? -6.26851 -2.25317 -74.04819 1.000 61.57317 306 GLU A O 1
ATOM 2208 N N . VAL A 1 307 ? -8.22546 -2.62940 -75.09919 1.000 53.10900 307 VAL A N 1
ATOM 2209 C CA . VAL A 1 307 ? -8.93145 -2.76843 -73.82519 1.000 52.69842 307 VAL A CA 1
ATOM 2210 C C . VAL A 1 307 ? -8.50733 -4.05236 -73.12115 1.000 52.20363 307 VAL A C 1
ATOM 2211 O O . VAL A 1 307 ? -8.39833 -4.08431 -71.89015 1.000 52.01676 307 VAL A O 1
ATOM 2215 N N . GLU A 1 308 ? -8.25022 -5.12336 -73.88211 1.000 54.44074 308 GLU A N 1
ATOM 2216 C CA . GLU A 1 308 ? -7.68410 -6.33129 -73.28507 1.000 54.19071 308 GLU A CA 1
ATOM 2217 C C . GLU A 1 308 ? -6.43914 -5.99613 -72.47107 1.000 54.59865 308 GLU A C 1
ATOM 2218 O O . GLU A 1 308 ? -6.37512 -6.27209 -71.26706 1.000 54.35125 308 GLU A O 1
ATOM 2224 N N . ALA A 1 309 ? -5.44319 -5.37105 -73.11609 1.000 55.40138 309 ALA A N 1
ATOM 2225 C CA . ALA A 1 309 ? -4.22224 -4.97991 -72.41409 1.000 55.66983 309 ALA A CA 1
ATOM 2226 C C . ALA A 1 309 ? -4.52833 -4.12490 -71.18912 1.000 55.59351 309 ALA A C 1
ATOM 2227 O O . ALA A 1 309 ? -3.93832 -4.31880 -70.11811 1.000 55.47507 309 ALA A O 1
ATOM 2229 N N . LEU A 1 310 ? -5.44343 -3.16499 -71.33316 1.000 61.27840 310 LEU A N 1
ATOM 2230 C CA . LEU A 1 310 ? -5.77053 -2.28399 -70.22119 1.000 61.19681 310 LEU A CA 1
ATOM 2231 C C . LEU A 1 310 ? -6.44746 -3.03602 -69.08717 1.000 60.67570 310 LEU A C 1
ATOM 2232 O O . LEU A 1 310 ? -6.30451 -2.65497 -67.92018 1.000 60.72833 310 LEU A O 1
ATOM 2237 N N . ALA A 1 311 ? -7.19035 -4.09811 -69.40814 1.000 52.87739 311 ALA A N 1
ATOM 2238 C CA . ALA A 1 311 ? -7.90828 -4.85315 -68.38312 1.000 52.36681 311 ALA A CA 1
ATOM 2239 C C . ALA A 1 311 ? -6.96519 -5.76803 -67.60708 1.000 52.38260 311 ALA A C 1
ATOM 2240 O O . ALA A 1 311 ? -7.02019 -5.82999 -66.37108 1.000 52.24837 311 ALA A O 1
ATOM 2242 N N . ALA A 1 312 ? -6.09711 -6.49196 -68.32005 1.000 52.56683 312 ALA A N 1
ATOM 2243 C CA . ALA A 1 312 ? -5.05004 -7.25684 -67.65902 1.000 52.63789 312 ALA A CA 1
ATOM 2244 C C . ALA A 1 312 ? -4.21714 -6.35872 -66.76405 1.000 53.14321 312 ALA A C 1
ATOM 2245 O O . ALA A 1 312 ? -3.88711 -6.72165 -65.62703 1.000 53.17480 312 ALA A O 1
ATOM 2247 N N . GLN A 1 313 ? -3.89725 -5.16571 -67.26108 1.000 63.49709 313 GLN A N 1
ATOM 2248 C CA . GLN A 1 313 ? -3.07336 -4.21860 -66.52411 1.000 63.84713 313 GLN A CA 1
ATOM 2249 C C . GLN A 1 313 ? -3.71740 -3.82762 -65.19712 1.000 63.58394 313 GLN A C 1
ATOM 2250 O O . GLN A 1 313 ? -3.07541 -3.88252 -64.14012 1.000 63.68132 313 GLN A O 1
ATOM 2256 N N . THR A 1 314 ? -4.98445 -3.41475 -65.22615 1.000 60.00719 314 THR A N 1
ATOM 2257 C CA . THR A 1 314 ? -5.61050 -2.98377 -63.98216 1.000 59.83612 314 THR A CA 1
ATOM 2258 C C . THR A 1 314 ? -5.95938 -4.16478 -63.08913 1.000 59.37817 314 THR A C 1
ATOM 2259 O O . THR A 1 314 ? -5.86840 -4.05573 -61.85813 1.000 59.28869 314 THR A O 1
ATOM 2263 N N . ALA A 1 315 ? -6.32326 -5.30384 -63.68109 1.000 57.39899 315 ALA A N 1
ATOM 2264 C CA . ALA A 1 315 ? -6.54015 -6.50583 -62.88306 1.000 57.04631 315 ALA A CA 1
ATOM 2265 C C . ALA A 1 315 ? -5.28311 -6.87868 -62.10504 1.000 57.32266 315 ALA A C 1
ATOM 2266 O O . ALA A 1 315 ? -5.33810 -7.09765 -60.89003 1.000 57.17791 315 ALA A O 1
ATOM 2268 N N . GLY A 1 316 ? -4.13510 -6.93359 -62.78703 1.000 64.85514 316 GLY A N 1
ATOM 2269 C CA . GLY A 1 316 ? -2.88306 -7.36144 -62.17400 1.000 65.25782 316 GLY A CA 1
ATOM 2270 C C . GLY A 1 316 ? -2.41916 -6.51235 -61.00703 1.000 65.54733 316 GLY A C 1
ATOM 2271 O O . GLY A 1 316 ? -1.53912 -6.94524 -60.25301 1.000 65.83684 316 GLY A O 1
ATOM 2272 N N . THR A 1 317 ? -2.98128 -5.32341 -60.83507 1.000 64.03399 317 THR A N 1
ATOM 2273 C CA . THR A 1 317 ? -2.58338 -4.44633 -59.75310 1.000 64.21559 317 THR A CA 1
ATOM 2274 C C . THR A 1 317 ? -3.57938 -4.45439 -58.60510 1.000 63.82344 317 THR A C 1
ATOM 2275 O O . THR A 1 317 ? -3.45547 -3.64335 -57.68613 1.000 64.06031 317 THR A O 1
ATOM 2279 N N . ILE A 1 318 ? -4.56529 -5.33649 -58.62708 1.000 54.17228 318 ILE A N 1
ATOM 2280 C CA . ILE A 1 318 ? -5.45829 -5.45455 -57.48108 1.000 53.82487 318 ILE A CA 1
ATOM 2281 C C . ILE A 1 318 ? -4.78421 -6.30345 -56.41005 1.000 53.71433 318 ILE A C 1
ATOM 2282 O O . ILE A 1 318 ? -4.33709 -7.43141 -56.67001 1.000 53.66959 318 ILE A O 1
ATOM 2287 N N . VAL A 1 319 ? -4.68427 -5.74740 -55.20707 1.000 46.68981 319 VAL A N 1
ATOM 2288 C CA . VAL A 1 319 ? -4.11621 -6.46330 -54.07104 1.000 46.71876 319 VAL A CA 1
ATOM 2289 C C . VAL A 1 319 ? -5.21412 -7.36240 -53.51702 1.000 46.29502 319 VAL A C 1
ATOM 2290 O O . VAL A 1 319 ? -6.24117 -6.87348 -53.03604 1.000 46.04499 319 VAL A O 1
ATOM 2294 N N . VAL A 1 320 ? -5.01399 -8.67438 -53.61698 1.000 47.35305 320 VAL A N 1
ATOM 2295 C CA . VAL A 1 320 ? -5.91789 -9.66745 -53.04195 1.000 47.08459 320 VAL A CA 1
ATOM 2296 C C . VAL A 1 320 ? -5.21984 -10.28234 -51.84693 1.000 47.41884 320 VAL A C 1
ATOM 2297 O O . VAL A 1 320 ? -4.11378 -10.81123 -51.97390 1.000 47.91627 320 VAL A O 1
ATOM 2301 N N . GLY A 1 321 ? -5.85285 -10.22837 -50.68993 1.000 47.63466 321 GLY A N 1
ATOM 2302 C CA . GLY A 1 321 ? -5.23779 -10.88827 -49.56191 1.000 47.81363 321 GLY A CA 1
ATOM 2303 C C . GLY A 1 321 ? -6.06181 -10.79831 -48.30591 1.000 47.49780 321 GLY A C 1
ATOM 2304 O O . GLY A 1 321 ? -7.29581 -10.71644 -48.36392 1.000 46.99774 321 GLY A O 1
ATOM 2305 N N . ASP A 1 322 ? -5.36381 -10.79921 -47.17191 1.000 42.21559 322 ASP A N 1
ATOM 2306 C CA . ASP A 1 322 ? -5.98782 -10.85723 -45.86391 1.000 41.96293 322 ASP A CA 1
ATOM 2307 C C . ASP A 1 322 ? -6.87794 -9.64031 -45.62696 1.000 41.63131 322 ASP A C 1
ATOM 2308 O O . ASP A 1 322 ? -6.38006 -8.50426 -45.63899 1.000 41.73658 322 ASP A O 1
ATOM 2313 N N . PRO A 1 323 ? -8.17992 -9.82743 -45.39396 1.000 36.35699 323 PRO A N 1
ATOM 2314 C CA . PRO A 1 323 ? -9.06004 -8.67052 -45.16400 1.000 36.20434 323 PRO A CA 1
ATOM 2315 C C . PRO A 1 323 ? -8.70913 -7.88244 -43.91003 1.000 36.32804 323 PRO A C 1
ATOM 2316 O O . PRO A 1 323 ? -9.19025 -6.75448 -43.74607 1.000 36.21487 323 PRO A O 1
ATOM 2320 N N . GLN A 1 324 ? -7.89208 -8.43633 -43.01700 1.000 48.21104 324 GLN A N 1
ATOM 2321 C CA . GLN A 1 324 ? -7.51716 -7.70925 -41.80902 1.000 48.46897 324 GLN A CA 1
ATOM 2322 C C . GLN A 1 324 ? -6.52928 -6.58416 -42.07605 1.000 48.75321 324 GLN A C 1
ATOM 2323 O O . GLN A 1 324 ? -6.30737 -5.75611 -41.18708 1.000 48.97166 324 GLN A O 1
ATOM 2329 N N . LEU A 1 325 ? -5.94427 -6.53014 -43.26705 1.000 46.92931 325 LEU A N 1
ATOM 2330 C CA . LEU A 1 325 ? -4.94337 -5.53105 -43.61708 1.000 47.21619 325 LEU A CA 1
ATOM 2331 C C . LEU A 1 325 ? -5.60749 -4.37114 -44.34212 1.000 47.01353 325 LEU A C 1
ATOM 2332 O O . LEU A 1 325 ? -6.39146 -4.58825 -45.26312 1.000 46.81088 325 LEU A O 1
ATOM 2337 N N . GLU A 1 326 ? -5.26961 -3.14409 -43.94116 1.000 63.51025 326 GLU A N 1
ATOM 2338 C CA . GLU A 1 326 ? -5.90673 -1.96517 -44.52620 1.000 63.57868 326 GLU A CA 1
ATOM 2339 C C . GLU A 1 326 ? -5.56374 -1.78919 -45.99920 1.000 63.73922 326 GLU A C 1
ATOM 2340 O O . GLU A 1 326 ? -6.30380 -1.12829 -46.73623 1.000 63.57078 326 GLU A O 1
ATOM 2346 N N . HIS A 1 327 ? -4.44468 -2.33909 -46.44418 1.000 73.66146 327 HIS A N 1
ATOM 2347 C CA . HIS A 1 327 ? -4.04069 -2.18209 -47.83118 1.000 73.87202 327 HIS A CA 1
ATOM 2348 C C . HIS A 1 327 ? -4.55256 -3.31217 -48.72915 1.000 73.41670 327 HIS A C 1
ATOM 2349 O O . HIS A 1 327 ? -4.31256 -3.27819 -49.94115 1.000 73.59040 327 HIS A O 1
ATOM 2356 N N . THR A 1 328 ? -5.25747 -4.29923 -48.17912 1.000 41.11809 328 THR A N 1
ATOM 2357 C CA . THR A 1 328 ? -5.91936 -5.28832 -49.02409 1.000 40.81016 328 THR A CA 1
ATOM 2358 C C . THR A 1 328 ? -7.08842 -4.63746 -49.76112 1.000 40.57329 328 THR A C 1
ATOM 2359 O O . THR A 1 328 ? -7.86550 -3.87052 -49.18215 1.000 40.43116 328 THR A O 1
ATOM 2363 N N . VAL A 1 329 ? -7.21038 -4.93852 -51.04611 1.000 43.71840 329 VAL A N 1
ATOM 2364 C CA . VAL A 1 329 ? -8.27444 -4.38265 -51.87114 1.000 43.46311 329 VAL A CA 1
ATOM 2365 C C . VAL A 1 329 ? -9.43034 -5.35677 -52.00911 1.000 43.02884 329 VAL A C 1
ATOM 2366 O O . VAL A 1 329 ? -10.58337 -4.99589 -51.78913 1.000 42.84987 329 VAL A O 1
ATOM 2370 N N . LEU A 1 330 ? -9.14321 -6.60776 -52.35107 1.000 41.65499 330 LEU A N 1
ATOM 2371 C CA . LEU A 1 330 ? -10.15410 -7.65686 -52.40604 1.000 41.15230 330 LEU A CA 1
ATOM 2372 C C . LEU A 1 330 ? -9.78999 -8.75279 -51.42100 1.000 41.27863 330 LEU A C 1
ATOM 2373 O O . LEU A 1 330 ? -8.61895 -9.15167 -51.32998 1.000 41.68131 330 LEU A O 1
ATOM 2378 N N . GLY A 1 331 ? -10.78895 -9.19887 -50.66100 1.000 42.96305 331 GLY A N 1
ATOM 2379 C CA . GLY A 1 331 ? -10.66984 -10.34283 -49.79096 1.000 42.96305 331 GLY A CA 1
ATOM 2380 C C . GLY A 1 331 ? -11.02771 -11.60789 -50.54892 1.000 42.86040 331 GLY A C 1
ATOM 2381 O O . GLY A 1 331 ? -10.96470 -11.64692 -51.77692 1.000 42.89725 331 GLY A O 1
ATOM 2382 N N . PRO A 1 332 ? -11.39061 -12.67090 -49.84289 1.000 36.19645 332 PRO A N 1
ATOM 2383 C CA . PRO A 1 332 ? -11.76348 -13.91196 -50.52385 1.000 36.05169 332 PRO A CA 1
ATOM 2384 C C . PRO A 1 332 ? -13.22048 -13.88113 -50.97686 1.000 35.68586 332 PRO A C 1
ATOM 2385 O O . PRO A 1 332 ? -14.01457 -13.01020 -50.59690 1.000 35.38319 332 PRO A O 1
ATOM 2389 N N . ILE A 1 333 ? -13.55537 -14.84519 -51.84183 1.000 35.31476 333 ILE A N 1
ATOM 2390 C CA . ILE A 1 333 ? -14.95534 -15.14034 -52.06583 1.000 34.83576 333 ILE A CA 1
ATOM 2391 C C . ILE A 1 333 ? -15.56732 -15.41436 -50.70083 1.000 34.95682 333 ILE A C 1
ATOM 2392 O O . ILE A 1 333 ? -14.87928 -15.86126 -49.77281 1.000 35.37793 333 ILE A O 1
ATOM 2397 N N . ALA A 1 334 ? -16.85835 -15.10048 -50.55885 1.000 36.40173 334 ALA A N 1
ATOM 2398 C CA . ALA A 1 334 ? -17.49237 -15.01150 -49.24485 1.000 36.40173 334 ALA A CA 1
ATOM 2399 C C . ALA A 1 334 ? -17.65024 -16.35550 -48.52781 1.000 36.63860 334 ALA A C 1
ATOM 2400 O O . ALA A 1 334 ? -17.76325 -16.36547 -47.29281 1.000 36.73862 334 ALA A O 1
ATOM 2402 N N . ASN A 1 335 ? -17.67312 -17.47652 -49.25877 1.000 33.06712 335 ASN A N 1
ATOM 2403 C CA . ASN A 1 335 ? -17.90999 -18.78053 -48.64473 1.000 33.16187 335 ASN A CA 1
ATOM 2404 C C . ASN A 1 335 ? -17.61387 -19.91853 -49.62670 1.000 33.32768 335 ASN A C 1
ATOM 2405 O O . ASN A 1 335 ? -17.53688 -19.72756 -50.85070 1.000 32.99080 335 ASN A O 1
ATOM 2410 N N . GLU A 1 336 ? -17.47975 -21.12250 -49.05766 1.000 47.63466 336 GLU A N 1
ATOM 2411 C CA . GLU A 1 336 ? -16.99163 -22.27447 -49.81262 1.000 49.20327 336 GLU A CA 1
ATOM 2412 C C . GLU A 1 336 ? -17.89759 -22.61260 -50.99361 1.000 48.12945 336 GLU A C 1
ATOM 2413 O O . GLU A 1 336 ? -17.41955 -22.87559 -52.10660 1.000 47.23724 336 GLU A O 1
ATOM 2419 N N . ALA A 1 337 ? -19.20759 -22.63773 -50.76662 1.000 39.70476 337 ALA A N 1
ATOM 2420 C CA . ALA A 1 337 ? -20.14656 -22.87786 -51.85762 1.000 39.54948 337 ALA A CA 1
ATOM 2421 C C . ALA A 1 337 ? -19.94465 -21.89088 -53.00665 1.000 36.24382 337 ALA A C 1
ATOM 2422 O O . ALA A 1 337 ? -19.79260 -22.29390 -54.16563 1.000 36.47806 337 ALA A O 1
ATOM 2424 N N . GLN A 1 338 ? -19.90978 -20.59086 -52.70769 1.000 44.54481 338 GLN A N 1
ATOM 2425 C CA . GLN A 1 338 ? -19.70487 -19.61588 -53.77872 1.000 42.10505 338 GLN A CA 1
ATOM 2426 C C . GLN A 1 338 ? -18.34585 -19.79376 -54.45870 1.000 41.46287 338 GLN A C 1
ATOM 2427 O O . GLN A 1 338 ? -18.23886 -19.67879 -55.68771 1.000 40.67067 338 GLN A O 1
ATOM 2433 N N . PHE A 1 339 ? -17.29383 -20.04663 -53.67269 1.000 35.42267 339 PHE A N 1
ATOM 2434 C CA . PHE A 1 339 ? -15.96480 -20.27351 -54.23067 1.000 34.90155 339 PHE A CA 1
ATOM 2435 C C . PHE A 1 339 ? -16.00569 -21.32355 -55.32264 1.000 35.78850 339 PHE A C 1
ATOM 2436 O O . PHE A 1 339 ? -15.44470 -21.13053 -56.40664 1.000 34.68574 339 PHE A O 1
ATOM 2444 N N . HIS A 1 340 ? -16.65858 -22.45861 -55.03861 1.000 42.12610 340 HIS A N 1
ATOM 2445 C CA . HIS A 1 340 ? -16.67246 -23.57664 -55.97757 1.000 43.54469 340 HIS A CA 1
ATOM 2446 C C . HIS A 1 340 ? -17.52648 -23.26977 -57.19459 1.000 43.16570 340 HIS A C 1
ATOM 2447 O O . HIS A 1 340 ? -17.25542 -23.76877 -58.29657 1.000 43.63681 340 HIS A O 1
ATOM 2454 N N . ARG A 1 341 ? -18.58656 -22.49387 -57.00262 1.000 44.54218 341 ARG A N 1
ATOM 2455 C CA . ARG A 1 341 ? -19.42659 -22.11299 -58.12564 1.000 44.61588 341 ARG A CA 1
ATOM 2456 C C . ARG A 1 341 ? -18.63467 -21.25494 -59.11066 1.000 42.42351 341 ARG A C 1
ATOM 2457 O O . ARG A 1 341 ? -18.55763 -21.57497 -60.30165 1.000 43.32625 341 ARG A O 1
ATOM 2465 N N . VAL A 1 342 ? -17.99278 -20.18986 -58.61469 1.000 44.23688 342 VAL A N 1
ATOM 2466 C CA . VAL A 1 342 ? -17.18187 -19.31780 -59.46771 1.000 42.89462 342 VAL A CA 1
ATOM 2467 C C . VAL A 1 342 ? -16.11078 -20.12272 -60.20168 1.000 43.35257 342 VAL A C 1
ATOM 2468 O O . VAL A 1 342 ? -15.91879 -19.98574 -61.41968 1.000 43.74209 342 VAL A O 1
ATOM 2472 N N . GLN A 1 343 ? -15.39470 -20.96862 -59.46265 1.000 48.41896 343 GLN A N 1
ATOM 2473 C CA . GLN A 1 343 ? -14.37861 -21.83454 -60.05061 1.000 48.80585 343 GLN A CA 1
ATOM 2474 C C . GLN A 1 343 ? -14.94252 -22.65563 -61.20559 1.000 50.43499 343 GLN A C 1
ATOM 2475 O O . GLN A 1 343 ? -14.27249 -22.85760 -62.22558 1.000 50.39552 343 GLN A O 1
ATOM 2481 N N . ALA A 1 344 ? -16.17947 -23.13175 -61.06958 1.000 35.89115 344 ALA A N 1
ATOM 2482 C CA . ALA A 1 344 ? -16.78038 -23.89585 -62.15656 1.000 37.89928 344 ALA A CA 1
ATOM 2483 C C . ALA A 1 344 ? -17.05747 -23.00992 -63.36359 1.000 37.67557 344 ALA A C 1
ATOM 2484 O O . ALA A 1 344 ? -16.89742 -23.44194 -64.51158 1.000 38.81518 344 ALA A O 1
ATOM 2486 N N . MET A 1 345 ? -17.47659 -21.76695 -63.11963 1.000 43.47627 345 MET A N 1
ATOM 2487 C CA . MET A 1 345 ? -17.75168 -20.84502 -64.21467 1.000 44.12371 345 MET A CA 1
ATOM 2488 C C . MET A 1 345 ? -16.47871 -20.48891 -64.97167 1.000 43.23413 345 MET A C 1
ATOM 2489 O O . MET A 1 345 ? -16.50372 -20.35395 -66.20067 1.000 44.75800 345 MET A O 1
ATOM 2494 N N . ILE A 1 346 ? -15.36574 -20.30577 -64.25267 1.000 42.62353 346 ILE A N 1
ATOM 2495 C CA . ILE A 1 346 ? -14.09276 -20.03267 -64.91267 1.000 42.11031 346 ILE A CA 1
ATOM 2496 C C . ILE A 1 346 ? -13.70663 -21.20166 -65.80663 1.000 43.37889 346 ILE A C 1
ATOM 2497 O O . ILE A 1 346 ? -13.37664 -21.02666 -66.98663 1.000 44.38953 346 ILE A O 1
ATOM 2502 N N . ASN A 1 347 ? -13.74351 -22.41764 -65.25659 1.000 48.21894 347 ASN A N 1
ATOM 2503 C CA . ASN A 1 347 ? -13.41539 -23.58663 -66.05755 1.000 49.59016 347 ASN A CA 1
ATOM 2504 C C . ASN A 1 347 ? -14.36537 -23.74077 -67.24655 1.000 51.91412 347 ASN A C 1
ATOM 2505 O O . ASN A 1 347 ? -13.94532 -24.18176 -68.32353 1.000 53.10374 347 ASN A O 1
ATOM 2510 N N . ALA A 1 348 ? -15.63940 -23.37989 -67.08757 1.000 47.27935 348 ALA A N 1
ATOM 2511 C CA . ALA A 1 348 ? -16.56239 -23.46002 -68.21257 1.000 49.66648 348 ALA A CA 1
ATOM 2512 C C . ALA A 1 348 ? -16.14348 -22.51102 -69.32560 1.000 49.95862 348 ALA A C 1
ATOM 2513 O O . ALA A 1 348 ? -16.20643 -22.86606 -70.51059 1.000 51.75357 348 ALA A O 1
ATOM 2515 N N . GLY A 1 349 ? -15.70360 -21.30396 -68.96264 1.000 45.80023 349 GLY A N 1
ATOM 2516 C CA . GLY A 1 349 ? -15.27769 -20.34595 -69.96967 1.000 46.65033 349 GLY A CA 1
ATOM 2517 C C . GLY A 1 349 ? -14.05264 -20.80585 -70.73564 1.000 46.44767 349 GLY A C 1
ATOM 2518 O O . GLY A 1 349 ? -13.99465 -20.69088 -71.96265 1.000 48.16630 349 GLY A O 1
ATOM 2519 N N . ILE A 1 350 ? -13.04860 -21.31673 -70.01862 1.000 44.93170 350 ILE A N 1
ATOM 2520 C CA . ILE A 1 350 ? -11.91353 -21.96163 -70.67459 1.000 44.85801 350 ILE A CA 1
ATOM 2521 C C . ILE A 1 350 ? -12.40141 -23.01371 -71.66356 1.000 46.80824 350 ILE A C 1
ATOM 2522 O O . ILE A 1 350 ? -11.96840 -23.05371 -72.81656 1.000 47.81100 350 ILE A O 1
ATOM 2527 N N . CYS A 1 351 ? -13.31933 -23.88379 -71.22354 1.000 70.51898 351 CYS A N 1
ATOM 2528 C CA . CYS A 1 351 ? -13.67920 -25.04485 -72.03350 1.000 72.52975 351 CYS A CA 1
ATOM 2529 C C . CYS A 1 351 ? -14.51423 -24.67398 -73.24452 1.000 74.57473 351 CYS A C 1
ATOM 2530 O O . CYS A 1 351 ? -14.55715 -25.45101 -74.20250 1.000 76.09597 351 CYS A O 1
ATOM 2533 N N . GLU A 1 352 ? -15.19535 -23.53005 -73.21856 1.000 59.56504 352 GLU A N 1
ATOM 2534 C CA . GLU A 1 352 ? -15.99539 -23.09916 -74.35058 1.000 61.56264 352 GLU A CA 1
ATOM 2535 C C . GLU A 1 352 ? -15.21147 -22.18111 -75.27361 1.000 61.63107 352 GLU A C 1
ATOM 2536 O O . GLU A 1 352 ? -15.78052 -21.61720 -76.20963 1.000 63.35760 352 GLU A O 1
ATOM 2542 N N . GLY A 1 353 ? -13.91349 -22.04098 -75.04660 1.000 53.94857 353 GLY A N 1
ATOM 2543 C CA . GLY A 1 353 ? -13.05155 -21.41392 -76.01462 1.000 54.37494 353 GLY A CA 1
ATOM 2544 C C . GLY A 1 353 ? -12.85070 -19.92989 -75.86766 1.000 54.35389 353 GLY A C 1
ATOM 2545 O O . GLY A 1 353 ? -12.27475 -19.31286 -76.77268 1.000 55.28821 353 GLY A O 1
ATOM 2546 N N . ALA A 1 354 ? -13.29677 -19.32890 -74.76969 1.000 51.20351 354 ALA A N 1
ATOM 2547 C CA . ALA A 1 354 ? -13.01491 -17.91987 -74.56273 1.000 51.27194 354 ALA A CA 1
ATOM 2548 C C . ALA A 1 354 ? -11.50893 -17.71071 -74.45673 1.000 49.93230 354 ALA A C 1
ATOM 2549 O O . ALA A 1 354 ? -10.74284 -18.64263 -74.20169 1.000 48.47160 354 ALA A O 1
ATOM 2551 N N . LYS A 1 355 ? -11.08006 -16.47668 -74.67276 1.000 51.18508 355 LYS A N 1
ATOM 2552 C CA . LYS A 1 355 ? -9.68409 -16.11653 -74.47877 1.000 50.26392 355 LYS A CA 1
ATOM 2553 C C . LYS A 1 355 ? -9.47214 -15.72846 -73.02178 1.000 48.64794 355 LYS A C 1
ATOM 2554 O O . LYS A 1 355 ? -10.19023 -14.87751 -72.49281 1.000 49.32433 355 LYS A O 1
ATOM 2560 N N . LEU A 1 356 ? -8.49308 -16.36034 -72.37975 1.000 54.81184 356 LEU A N 1
ATOM 2561 C CA . LEU A 1 356 ? -8.13612 -16.06726 -70.99276 1.000 53.01425 356 LEU A CA 1
ATOM 2562 C C . LEU A 1 356 ? -7.09523 -14.95815 -71.00079 1.000 53.71697 356 LEU A C 1
ATOM 2563 O O . LEU A 1 356 ? -5.89221 -15.20003 -71.10177 1.000 53.26165 356 LEU A O 1
ATOM 2568 N N . VAL A 1 357 ? -7.57236 -13.71920 -70.89983 1.000 55.35664 357 VAL A N 1
ATOM 2569 C CA . VAL A 1 357 ? -6.67548 -12.56811 -70.90886 1.000 56.52257 357 VAL A CA 1
ATOM 2570 C C . VAL A 1 357 ? -5.78049 -12.57798 -69.67885 1.000 54.83026 357 VAL A C 1
ATOM 2571 O O . VAL A 1 357 ? -4.60752 -12.19386 -69.74286 1.000 55.14872 357 VAL A O 1
ATOM 2575 N N . CYS A 1 358 ? -6.32045 -12.99599 -68.53884 1.000 50.06653 358 CYS A N 1
ATOM 2576 C CA . CYS A 1 358 ? -5.60146 -12.99988 -67.26984 1.000 48.74795 358 CYS A CA 1
ATOM 2577 C C . CYS A 1 358 ? -6.49639 -13.69594 -66.25382 1.000 46.96879 358 CYS A C 1
ATOM 2578 O O . CYS A 1 358 ? -7.66136 -13.99006 -66.53382 1.000 46.90036 358 CYS A O 1
ATOM 2581 N N . GLY A 1 359 ? -5.94838 -13.94084 -65.05881 1.000 39.33893 359 GLY A N 1
ATOM 2582 C CA . GLY A 1 359 ? -6.66930 -14.73988 -64.08379 1.000 37.37817 359 GLY A CA 1
ATOM 2583 C C . GLY A 1 359 ? -6.62015 -16.20789 -64.47374 1.000 36.19908 359 GLY A C 1
ATOM 2584 O O . GLY A 1 359 ? -5.72110 -16.65182 -65.17772 1.000 36.53859 359 GLY A O 1
ATOM 2585 N N . GLY A 1 360 ? -7.62408 -16.95798 -64.03573 1.000 46.00288 360 GLY A N 1
ATOM 2586 C CA . GLY A 1 360 ? -7.67093 -18.38399 -64.26568 1.000 45.51598 360 GLY A CA 1
ATOM 2587 C C . GLY A 1 360 ? -8.19687 -19.10101 -63.04166 1.000 44.62640 360 GLY A C 1
ATOM 2588 O O . GLY A 1 360 ? -8.59794 -18.46502 -62.06268 1.000 44.20793 360 GLY A O 1
ATOM 2589 N N . PRO A 1 361 ? -8.21373 -20.43001 -63.06062 1.000 46.14764 361 PRO A N 1
ATOM 2590 C CA . PRO A 1 361 ? -8.68966 -21.18102 -61.89360 1.000 46.04236 361 PRO A CA 1
ATOM 2591 C C . PRO A 1 361 ? -7.60365 -21.34187 -60.83458 1.000 46.07921 361 PRO A C 1
ATOM 2592 O O . PRO A 1 361 ? -6.42268 -21.04976 -61.04559 1.000 46.21870 361 PRO A O 1
ATOM 2596 N N . GLY A 1 362 ? -8.02861 -21.81788 -59.67957 1.000 44.44217 362 GLY A N 1
ATOM 2597 C CA . GLY A 1 362 ? -7.10159 -22.05975 -58.59056 1.000 45.01856 362 GLY A CA 1
ATOM 2598 C C . GLY A 1 362 ? -7.13371 -20.96772 -57.53759 1.000 45.05277 362 GLY A C 1
ATOM 2599 O O . GLY A 1 362 ? -7.41383 -19.79376 -57.81563 1.000 44.43954 362 GLY A O 1
ATOM 2600 N N . ARG A 1 363 ? -6.84768 -21.35665 -56.30058 1.000 46.38714 363 ARG A N 1
ATOM 2601 C CA . ARG A 1 363 ? -6.63279 -20.36560 -55.25761 1.000 47.04248 363 ARG A CA 1
ATOM 2602 C C . ARG A 1 363 ? -5.50388 -19.41349 -55.64663 1.000 46.82930 363 ARG A C 1
ATOM 2603 O O . ARG A 1 363 ? -4.54884 -19.79042 -56.32761 1.000 46.75824 363 ARG A O 1
ATOM 2611 N N . VAL A 1 364 ? -5.63101 -18.16349 -55.20467 1.000 34.96209 364 VAL A N 1
ATOM 2612 C CA . VAL A 1 364 ? -4.57811 -17.17239 -55.39970 1.000 35.63848 364 VAL A CA 1
ATOM 2613 C C . VAL A 1 364 ? -3.30907 -17.60924 -54.68568 1.000 36.97549 364 VAL A C 1
ATOM 2614 O O . VAL A 1 364 ? -3.33105 -17.94120 -53.49267 1.000 38.29143 364 VAL A O 1
ATOM 2618 N N . GLN A 1 365 ? -2.18807 -17.58115 -55.41267 1.000 35.29371 365 GLN A N 1
ATOM 2619 C CA . GLN A 1 365 ? -0.92502 -18.07600 -54.88164 1.000 36.41489 365 GLN A CA 1
ATOM 2620 C C . GLN A 1 365 ? -0.52511 -17.29292 -53.63467 1.000 38.22827 365 GLN A C 1
ATOM 2621 O O . GLN A 1 365 ? -0.61224 -16.06393 -53.60271 1.000 38.93362 365 GLN A O 1
ATOM 2627 N N . GLY A 1 366 ? -0.09505 -17.99885 -52.59464 1.000 45.59231 366 GLY A N 1
ATOM 2628 C CA . GLY A 1 366 ? 0.26488 -17.34877 -51.34666 1.000 47.67940 366 GLY A CA 1
ATOM 2629 C C . GLY A 1 366 ? -0.88015 -17.14085 -50.37067 1.000 48.85849 366 GLY A C 1
ATOM 2630 O O . GLY A 1 366 ? -0.63920 -16.70979 -49.23069 1.000 50.73503 366 GLY A O 1
ATOM 2631 N N . HIS A 1 367 ? -2.11812 -17.40199 -50.79967 1.000 56.54625 367 HIS A N 1
ATOM 2632 C CA . HIS A 1 367 ? -3.28711 -17.51108 -49.92968 1.000 57.70429 367 HIS A CA 1
ATOM 2633 C C . HIS A 1 367 ? -3.97998 -18.83216 -50.25764 1.000 56.75944 367 HIS A C 1
ATOM 2634 O O . HIS A 1 367 ? -5.09897 -18.84530 -50.78165 1.000 55.44875 367 HIS A O 1
ATOM 2641 N N . GLU A 1 368 ? -3.29187 -19.94509 -49.97460 1.000 68.14764 368 GLU A N 1
ATOM 2642 C CA . GLU A 1 368 ? -3.88073 -21.25415 -50.22356 1.000 67.92657 368 GLU A CA 1
ATOM 2643 C C . GLU A 1 368 ? -4.97771 -21.57623 -49.21156 1.000 69.96892 368 GLU A C 1
ATOM 2644 O O . GLU A 1 368 ? -5.95463 -22.25234 -49.55554 1.000 69.51886 368 GLU A O 1
ATOM 2650 N N . GLN A 1 369 ? -4.84776 -21.09918 -47.97457 1.000 56.52257 369 GLN A N 1
ATOM 2651 C CA . GLN A 1 369 ? -5.94676 -21.15526 -47.01658 1.000 58.91233 369 GLN A CA 1
ATOM 2652 C C . GLN A 1 369 ? -6.87288 -19.94936 -47.22062 1.000 58.22803 369 GLN A C 1
ATOM 2653 O O . GLN A 1 369 ? -6.40200 -18.80531 -47.25566 1.000 57.87536 369 GLN A O 1
ATOM 2659 N N . GLY A 1 370 ? -8.17286 -20.20050 -47.36062 1.000 42.73933 370 GLY A N 1
ATOM 2660 C CA . GLY A 1 370 ? -9.12096 -19.14260 -47.64866 1.000 41.32338 370 GLY A CA 1
ATOM 2661 C C . GLY A 1 370 ? -9.59495 -19.16670 -49.09867 1.000 37.24394 370 GLY A C 1
ATOM 2662 O O . GLY A 1 370 ? -8.85991 -19.53965 -50.02365 1.000 35.36740 370 GLY A O 1
ATOM 2663 N N . PHE A 1 371 ? -10.84099 -18.74083 -49.30769 1.000 44.51586 371 PHE A N 1
ATOM 2664 C CA . PHE A 1 371 ? -11.48997 -18.87194 -50.61469 1.000 41.25758 371 PHE A CA 1
ATOM 2665 C C . PHE A 1 371 ? -11.05807 -17.80293 -51.59372 1.000 39.10732 371 PHE A C 1
ATOM 2666 O O . PHE A 1 371 ? -11.87113 -17.23603 -52.32274 1.000 37.32816 371 PHE A O 1
ATOM 2674 N N . TYR A 1 372 ? -9.75710 -17.55480 -51.63672 1.000 33.17766 372 TYR A N 1
ATOM 2675 C CA . TYR A 1 372 ? -9.21020 -16.48477 -52.45175 1.000 32.18544 372 TYR A CA 1
ATOM 2676 C C . TYR A 1 372 ? -9.25915 -16.87482 -53.92474 1.000 29.88253 372 TYR A C 1
ATOM 2677 O O . TYR A 1 372 ? -8.71604 -17.91378 -54.31170 1.000 29.49564 372 TYR A O 1
ATOM 2686 N N . THR A 1 373 ? -9.89023 -16.04291 -54.74577 1.000 40.68909 373 THR A N 1
ATOM 2687 C CA . THR A 1 373 ? -10.12119 -16.35098 -56.15276 1.000 39.17312 373 THR A CA 1
ATOM 2688 C C . THR A 1 373 ? -9.40129 -15.32893 -57.02979 1.000 39.70739 373 THR A C 1
ATOM 2689 O O . THR A 1 373 ? -9.35741 -14.14192 -56.70983 1.000 41.21020 373 THR A O 1
ATOM 2693 N N . ARG A 1 374 ? -8.82724 -15.77391 -58.11977 1.000 43.10780 374 ARG A N 1
ATOM 2694 C CA . ARG A 1 374 ? -8.04132 -14.85486 -58.94380 1.000 44.02633 374 ARG A CA 1
ATOM 2695 C C . ARG A 1 374 ? -8.96241 -13.94998 -59.75883 1.000 44.63693 374 ARG A C 1
ATOM 2696 O O . ARG A 1 374 ? -9.93136 -14.43510 -60.34082 1.000 43.69734 374 ARG A O 1
ATOM 2704 N N . PRO A 1 375 ? -8.69954 -12.64195 -59.81487 1.000 42.35508 375 PRO A N 1
ATOM 2705 C CA . PRO A 1 375 ? -9.46963 -11.75806 -60.70891 1.000 43.95790 375 PRO A CA 1
ATOM 2706 C C . PRO A 1 375 ? -9.27358 -12.16109 -62.15989 1.000 43.96053 375 PRO A C 1
ATOM 2707 O O . PRO A 1 375 ? -8.15057 -12.17899 -62.66288 1.000 44.49218 375 PRO A O 1
ATOM 2711 N N . THR A 1 376 ? -10.37754 -12.47622 -62.84289 1.000 42.28928 376 THR A N 1
ATOM 2712 C CA . THR A 1 376 ? -10.30147 -13.13426 -64.13987 1.000 42.28402 376 THR A CA 1
ATOM 2713 C C . THR A 1 376 ? -10.98854 -12.31036 -65.22090 1.000 44.89749 376 THR A C 1
ATOM 2714 O O . THR A 1 376 ? -12.08360 -11.76647 -65.00992 1.000 45.72390 376 THR A O 1
ATOM 2718 N N . VAL A 1 377 ? -10.32054 -12.22633 -66.37990 1.000 35.09368 377 VAL A N 1
ATOM 2719 C CA . VAL A 1 377 ? -10.81461 -11.51042 -67.54992 1.000 38.16510 377 VAL A CA 1
ATOM 2720 C C . VAL A 1 377 ? -10.78450 -12.45045 -68.75489 1.000 38.05983 377 VAL A C 1
ATOM 2721 O O . VAL A 1 377 ? -9.74344 -13.04136 -69.07587 1.000 36.90969 377 VAL A O 1
ATOM 2725 N N . PHE A 1 378 ? -11.93549 -12.59059 -69.40689 1.000 41.32864 378 PHE A N 1
ATOM 2726 C CA . PHE A 1 378 ? -12.09041 -13.27765 -70.67387 1.000 42.27612 378 PHE A CA 1
ATOM 2727 C C . PHE A 1 378 ? -12.33450 -12.26571 -71.78591 1.000 45.81339 378 PHE A C 1
ATOM 2728 O O . PHE A 1 378 ? -13.01061 -11.25077 -71.58795 1.000 48.10577 378 PHE A O 1
ATOM 2736 N N . SER A 1 379 ? -11.81146 -12.56469 -72.96989 1.000 42.66564 379 SER A N 1
ATOM 2737 C CA . SER A 1 379 ? -12.04554 -11.71776 -74.13092 1.000 45.58178 379 SER A CA 1
ATOM 2738 C C . SER A 1 379 ? -12.44045 -12.58883 -75.31390 1.000 45.97657 379 SER A C 1
ATOM 2739 O O . SER A 1 379 ? -12.50532 -13.81784 -75.21186 1.000 44.28163 379 SER A O 1
ATOM 2742 N N . GLU A 1 380 ? -12.76151 -11.92490 -76.42292 1.000 76.81710 380 GLU A N 1
ATOM 2743 C CA . GLU A 1 380 ? -13.24243 -12.59799 -77.65690 1.000 77.53561 380 GLU A CA 1
ATOM 2744 C C . GLU A 1 380 ? -14.41634 -13.47110 -77.24588 1.000 77.37507 380 GLU A C 1
ATOM 2745 O O . GLU A 1 380 ? -14.50623 -14.60112 -77.69185 1.000 76.80131 380 GLU A O 1
ATOM 2751 N N . VAL A 1 381 ? -15.25641 -12.91516 -76.39291 1.000 46.17922 381 VAL A N 1
ATOM 2752 C CA . VAL A 1 381 ? -16.41234 -13.62525 -75.79889 1.000 46.23186 381 VAL A CA 1
ATOM 2753 C C . VAL A 1 381 ? -17.63335 -13.49141 -76.69790 1.000 48.05313 381 VAL A C 1
ATOM 2754 O O . VAL A 1 381 ? -17.96545 -12.40345 -77.12594 1.000 49.18748 381 VAL A O 1
ATOM 2758 N N . ASP A 1 382 ? -18.26123 -14.61948 -76.95287 1.000 71.70333 382 ASP A N 1
ATOM 2759 C CA . ASP A 1 382 ? -19.50022 -14.64363 -77.74688 1.000 73.04034 382 ASP A CA 1
ATOM 2760 C C . ASP A 1 382 ? -20.67224 -14.54172 -76.78589 1.000 73.31142 382 ASP A C 1
ATOM 2761 O O . ASP A 1 382 ? -20.66217 -15.24869 -75.78987 1.000 72.68503 382 ASP A O 1
ATOM 2766 N N . SER A 1 383 ? -21.74330 -13.87484 -77.19492 1.000 58.19645 383 SER A N 1
ATOM 2767 C CA . SER A 1 383 ? -22.96033 -13.68494 -76.36393 1.000 57.75956 383 SER A CA 1
ATOM 2768 C C . SER A 1 383 ? -23.62220 -15.01399 -75.98989 1.000 57.62270 383 SER A C 1
ATOM 2769 O O . SER A 1 383 ? -24.29120 -15.04503 -74.98890 1.000 56.99368 383 SER A O 1
ATOM 2772 N N . SER A 1 384 ? -23.49709 -16.03401 -76.81886 1.000 52.40365 384 SER A N 1
ATOM 2773 C CA . SER A 1 384 ? -24.01095 -17.38705 -76.55882 1.000 52.33259 384 SER A CA 1
ATOM 2774 C C . SER A 1 384 ? -23.17088 -18.12293 -75.51679 1.000 51.49302 384 SER A C 1
ATOM 2775 O O . SER A 1 384 ? -23.57678 -19.20596 -75.14676 1.000 51.36669 384 SER A O 1
ATOM 2778 N N . MET A 1 385 ? -22.01494 -17.61680 -75.10580 1.000 54.48548 385 MET A N 1
ATOM 2779 C CA . MET A 1 385 ? -21.25886 -18.42869 -74.16577 1.000 52.91424 385 MET A CA 1
ATOM 2780 C C . MET A 1 385 ? -21.93087 -18.45072 -72.79177 1.000 52.93266 385 MET A C 1
ATOM 2781 O O . MET A 1 385 ? -22.65197 -17.51978 -72.40481 1.000 53.72486 385 MET A O 1
ATOM 2786 N N . ARG A 1 386 ? -21.69176 -19.54667 -72.05773 1.000 50.86926 386 ARG A N 1
ATOM 2787 C CA . ARG A 1 386 ? -22.19576 -19.65868 -70.69273 1.000 50.29287 386 ARG A CA 1
ATOM 2788 C C . ARG A 1 386 ? -21.72688 -18.49160 -69.83177 1.000 48.41896 386 ARG A C 1
ATOM 2789 O O . ARG A 1 386 ? -22.52195 -17.87666 -69.10879 1.000 47.87942 386 ARG A O 1
ATOM 2797 N N . ILE A 1 387 ? -20.43091 -18.17747 -69.88277 1.000 47.15302 387 ILE A N 1
ATOM 2798 C CA . ILE A 1 387 ? -19.92203 -17.08939 -69.06080 1.000 44.61061 387 ILE A CA 1
ATOM 2799 C C . ILE A 1 387 ? -20.51817 -15.73247 -69.44485 1.000 46.64770 387 ILE A C 1
ATOM 2800 O O . ILE A 1 387 ? -20.43127 -14.78543 -68.65688 1.000 44.43427 387 ILE A O 1
ATOM 2805 N N . ALA A 1 388 ? -21.12517 -15.60557 -70.63186 1.000 44.97908 388 ALA A N 1
ATOM 2806 C CA . ALA A 1 388 ? -21.76930 -14.35464 -71.01290 1.000 45.11330 388 ALA A CA 1
ATOM 2807 C C . ALA A 1 388 ? -23.23130 -14.29278 -70.59691 1.000 43.85789 388 ALA A C 1
ATOM 2808 O O . ALA A 1 388 ? -23.74242 -13.19982 -70.31795 1.000 42.70512 388 ALA A O 1
ATOM 2810 N N . ARG A 1 389 ? -23.91219 -15.43585 -70.53988 1.000 59.39660 389 ARG A N 1
ATOM 2811 C CA . ARG A 1 389 ? -25.33419 -15.45698 -70.22189 1.000 58.75968 389 ARG A CA 1
ATOM 2812 C C . ARG A 1 389 ? -25.62219 -15.57296 -68.73589 1.000 56.08567 389 ARG A C 1
ATOM 2813 O O . ARG A 1 389 ? -26.66524 -15.09205 -68.28491 1.000 55.10134 389 ARG A O 1
ATOM 2821 N N . GLU A 1 390 ? -24.73713 -16.20385 -67.97386 1.000 48.44265 390 GLU A N 1
ATOM 2822 C CA . GLU A 1 390 ? -25.01110 -16.58083 -66.59485 1.000 46.05815 390 GLU A CA 1
ATOM 2823 C C . GLU A 1 390 ? -24.25720 -15.69272 -65.61088 1.000 42.73144 390 GLU A C 1
ATOM 2824 O O . GLU A 1 390 ? -23.07122 -15.40061 -65.79188 1.000 42.03399 390 GLU A O 1
ATOM 2830 N N . GLU A 1 391 ? -24.95825 -15.26976 -64.56889 1.000 52.55630 391 GLU A N 1
ATOM 2831 C CA . GLU A 1 391 ? -24.32033 -14.51366 -63.50891 1.000 49.92178 391 GLU A CA 1
ATOM 2832 C C . GLU A 1 391 ? -23.31424 -15.41553 -62.80488 1.000 48.42949 391 GLU A C 1
ATOM 2833 O O . GLU A 1 391 ? -23.62013 -16.57556 -62.50084 1.000 49.00588 391 GLU A O 1
ATOM 2839 N N . ILE A 1 392 ? -22.11630 -14.89441 -62.56389 1.000 49.40329 392 ILE A N 1
ATOM 2840 C CA . ILE A 1 392 ? -21.04922 -15.68028 -61.97486 1.000 47.96101 392 ILE A CA 1
ATOM 2841 C C . ILE A 1 392 ? -20.85826 -15.36221 -60.49786 1.000 46.00552 392 ILE A C 1
ATOM 2842 O O . ILE A 1 392 ? -20.51818 -16.24515 -59.70583 1.000 45.50019 392 ILE A O 1
ATOM 2847 N N . PHE A 1 393 ? -21.07339 -14.10822 -60.12291 1.000 36.07801 393 PHE A N 1
ATOM 2848 C CA . PHE A 1 393 ? -20.97145 -13.67317 -58.73192 1.000 34.80417 393 PHE A CA 1
ATOM 2849 C C . PHE A 1 393 ? -19.57243 -13.90900 -58.17290 1.000 33.96723 393 PHE A C 1
ATOM 2850 O O . PHE A 1 393 ? -19.39439 -14.32295 -57.03289 1.000 33.29347 393 PHE A O 1
ATOM 2858 N N . GLY A 1 394 ? -18.57245 -13.61393 -58.99091 1.000 50.77977 394 GLY A N 1
ATOM 2859 C CA . GLY A 1 394 ? -17.18545 -13.62378 -58.60090 1.000 50.59291 394 GLY A CA 1
ATOM 2860 C C . GLY A 1 394 ? -16.45054 -12.69273 -59.54292 1.000 52.22468 394 GLY A C 1
ATOM 2861 O O . GLY A 1 394 ? -17.06160 -12.07082 -60.41995 1.000 53.59853 394 GLY A O 1
ATOM 2862 N N . PRO A 1 395 ? -15.13255 -12.57159 -59.39692 1.000 41.49971 395 PRO A N 1
ATOM 2863 C CA . PRO A 1 395 ? -14.40565 -11.53854 -60.18395 1.000 43.67629 395 PRO A CA 1
ATOM 2864 C C . PRO A 1 395 ? -14.01859 -12.02255 -61.58393 1.000 44.06844 395 PRO A C 1
ATOM 2865 O O . PRO A 1 395 ? -12.86056 -12.36244 -61.88991 1.000 44.10529 395 PRO A O 1
ATOM 2869 N N . VAL A 1 396 ? -15.01659 -12.04368 -62.46693 1.000 42.81040 396 VAL A N 1
ATOM 2870 C CA . VAL A 1 396 ? -14.88852 -12.59871 -63.80291 1.000 42.91830 396 VAL A CA 1
ATOM 2871 C C . VAL A 1 396 ? -15.51762 -11.59781 -64.75295 1.000 43.42363 396 VAL A C 1
ATOM 2872 O O . VAL A 1 396 ? -16.73564 -11.37993 -64.71597 1.000 43.85263 396 VAL A O 1
ATOM 2876 N N . LEU A 1 397 ? -14.70167 -10.98775 -65.60096 1.000 39.94689 397 LEU A N 1
ATOM 2877 C CA . LEU A 1 397 ? -15.16577 -9.95583 -66.51200 1.000 40.34957 397 LEU A CA 1
ATOM 2878 C C . LEU A 1 397 ? -15.07271 -10.48086 -67.93698 1.000 40.67856 397 LEU A C 1
ATOM 2879 O O . LEU A 1 397 ? -14.04665 -11.05377 -68.32096 1.000 40.37326 397 LEU A O 1
ATOM 2884 N N . CYS A 1 398 ? -16.14972 -10.29700 -68.70700 1.000 47.67151 398 CYS A N 1
ATOM 2885 C CA . CYS A 1 398 ? -16.19768 -10.66705 -70.11499 1.000 48.21368 398 CYS A CA 1
ATOM 2886 C C . CYS A 1 398 ? -16.01980 -9.43806 -70.98902 1.000 48.27684 398 CYS A C 1
ATOM 2887 O O . CYS A 1 398 ? -16.60890 -8.38711 -70.72806 1.000 48.42949 398 CYS A O 1
ATOM 2890 N N . LEU A 1 399 ? -15.19977 -9.58401 -72.02301 1.000 52.61420 399 LEU A N 1
ATOM 2891 C CA . LEU A 1 399 ? -14.98987 -8.56902 -73.04705 1.000 52.80370 399 LEU A CA 1
ATOM 2892 C C . LEU A 1 399 ? -15.69882 -9.01613 -74.31904 1.000 53.64327 399 LEU A C 1
ATOM 2893 O O . LEU A 1 399 ? -15.45670 -10.12612 -74.80200 1.000 54.00648 399 LEU A O 1
ATOM 2898 N N . ILE A 1 400 ? -16.56890 -8.16024 -74.85407 1.000 46.35029 400 ILE A N 1
ATOM 2899 C CA . ILE A 1 400 ? -17.35786 -8.46536 -76.05006 1.000 47.33199 400 ILE A CA 1
ATOM 2900 C C . ILE A 1 400 ? -17.19397 -7.34137 -77.06710 1.000 47.51886 400 ILE A C 1
ATOM 2901 O O . ILE A 1 400 ? -17.27009 -6.15637 -76.71614 1.000 47.27935 400 ILE A O 1
ATOM 2906 N N . ALA A 1 401 ? -16.98792 -7.71439 -78.33009 1.000 48.50582 401 ALA A N 1
ATOM 2907 C CA . ALA A 1 401 ? -16.74101 -6.75340 -79.39412 1.000 48.69531 401 ALA A CA 1
ATOM 2908 C C . ALA A 1 401 ? -18.02404 -6.44556 -80.15013 1.000 49.78492 401 ALA A C 1
ATOM 2909 O O . ALA A 1 401 ? -18.93395 -7.27765 -80.23011 1.000 50.56396 401 ALA A O 1
ATOM 2911 N N . TYR A 1 402 ? -18.07816 -5.24058 -80.71717 1.000 50.84294 402 TYR A N 1
ATOM 2912 C CA . TYR A 1 402 ? -19.19420 -4.82272 -81.55319 1.000 51.75621 402 TYR A CA 1
ATOM 2913 C C . TYR A 1 402 ? -18.68527 -4.01571 -82.75022 1.000 51.90886 402 TYR A C 1
ATOM 2914 O O . TYR A 1 402 ? -17.61033 -3.41060 -82.70623 1.000 51.27720 402 TYR A O 1
ATOM 2923 N N . ASP A 1 403 ? -19.47326 -4.01582 -83.82822 1.000 66.28953 403 ASP A N 1
ATOM 2924 C CA . ASP A 1 403 ? -19.12733 -3.31383 -85.05824 1.000 66.45534 403 ASP A CA 1
ATOM 2925 C C . ASP A 1 403 ? -19.97645 -2.08192 -85.33229 1.000 66.99487 403 ASP A C 1
ATOM 2926 O O . ASP A 1 403 ? -19.61952 -1.29992 -86.21731 1.000 67.13173 403 ASP A O 1
ATOM 2931 N N . THR A 1 404 ? -21.10547 -1.91302 -84.64330 1.000 55.04871 404 THR A N 1
ATOM 2932 C CA . THR A 1 404 ? -21.87460 -0.67610 -84.69535 1.000 55.46191 404 THR A CA 1
ATOM 2933 C C . THR A 1 404 ? -22.47663 -0.41611 -83.32036 1.000 55.36716 404 THR A C 1
ATOM 2934 O O . THR A 1 404 ? -22.64454 -1.33710 -82.51233 1.000 55.21715 404 THR A O 1
ATOM 2938 N N . ILE A 1 405 ? -22.80376 0.85886 -83.06940 1.000 47.83731 405 ILE A N 1
ATOM 2939 C CA . ILE A 1 405 ? -23.48081 1.24283 -81.83342 1.000 47.43200 405 ILE A CA 1
ATOM 2940 C C . ILE A 1 405 ? -24.83974 0.54670 -81.72340 1.000 47.66624 405 ILE A C 1
ATOM 2941 O O . ILE A 1 405 ? -25.25771 0.14269 -80.63539 1.000 47.17671 405 ILE A O 1
ATOM 2946 N N . ASP A 1 406 ? -25.55872 0.40759 -82.84140 1.000 60.04141 406 ASP A N 1
ATOM 2947 C CA . ASP A 1 406 ? -26.80664 -0.34854 -82.80539 1.000 60.88625 406 ASP A CA 1
ATOM 2948 C C . ASP A 1 406 ? -26.55650 -1.77350 -82.32034 1.000 60.64411 406 ASP A C 1
ATOM 2949 O O . ASP A 1 406 ? -27.34645 -2.32455 -81.54033 1.000 60.86782 406 ASP A O 1
ATOM 2954 N N . GLU A 1 407 ? -25.45444 -2.37740 -82.77331 1.000 62.85490 407 GLU A N 1
ATOM 2955 C CA . GLU A 1 407 ? -25.10230 -3.73535 -82.37927 1.000 62.66541 407 GLU A CA 1
ATOM 2956 C C . GLU A 1 407 ? -24.75630 -3.81227 -80.89926 1.000 61.82847 407 GLU A C 1
ATOM 2957 O O . GLU A 1 407 ? -25.13021 -4.77428 -80.20923 1.000 61.97848 407 GLU A O 1
ATOM 2963 N N . ALA A 1 408 ? -24.03841 -2.80518 -80.39729 1.000 46.76087 408 ALA A N 1
ATOM 2964 C CA . ALA A 1 408 ? -23.64742 -2.79109 -78.99429 1.000 45.83181 408 ALA A CA 1
ATOM 2965 C C . ALA A 1 408 ? -24.86742 -2.79719 -78.08630 1.000 46.23712 408 ALA A C 1
ATOM 2966 O O . ALA A 1 408 ? -24.88336 -3.47916 -77.05427 1.000 45.84497 408 ALA A O 1
ATOM 2968 N N . VAL A 1 409 ? -25.90850 -2.05430 -78.46633 1.000 49.93493 409 VAL A N 1
ATOM 2969 C CA . VAL A 1 409 ? -27.14150 -2.03340 -77.68234 1.000 50.53501 409 VAL A CA 1
ATOM 2970 C C . VAL A 1 409 ? -27.80936 -3.40847 -77.70530 1.000 51.16140 409 VAL A C 1
ATOM 2971 O O . VAL A 1 409 ? -28.28232 -3.91249 -76.67028 1.000 51.18772 409 VAL A O 1
ATOM 2975 N N . ALA A 1 410 ? -27.84129 -4.05051 -78.87928 1.000 39.34945 410 ALA A N 1
ATOM 2976 C CA . ALA A 1 410 ? -28.46316 -5.36658 -78.98624 1.000 40.00480 410 ALA A CA 1
ATOM 2977 C C . ALA A 1 410 ? -27.76206 -6.38748 -78.08920 1.000 39.38893 410 ALA A C 1
ATOM 2978 O O . ALA A 1 410 ? -28.41598 -7.21253 -77.43918 1.000 39.86004 410 ALA A O 1
ATOM 2980 N N . ILE A 1 411 ? -26.43206 -6.34034 -78.03819 1.000 37.82559 411 ILE A N 1
ATOM 2981 C CA . ILE A 1 411 ? -25.68198 -7.20724 -77.14116 1.000 37.09129 411 ILE A CA 1
ATOM 2982 C C . ILE A 1 411 ? -25.99603 -6.87222 -75.69017 1.000 36.23066 411 ILE A C 1
ATOM 2983 O O . ILE A 1 411 ? -26.18594 -7.76922 -74.85514 1.000 36.02800 411 ILE A O 1
ATOM 2988 N N . ALA A 1 412 ? -26.04316 -5.58022 -75.35821 1.000 43.09464 412 ALA A N 1
ATOM 2989 C CA . ALA A 1 412 ? -26.32821 -5.20420 -73.98123 1.000 42.47878 412 ALA A CA 1
ATOM 2990 C C . ALA A 1 412 ? -27.68015 -5.75533 -73.53522 1.000 43.34993 412 ALA A C 1
ATOM 2991 O O . ALA A 1 412 ? -27.81411 -6.26230 -72.41920 1.000 42.89462 412 ALA A O 1
ATOM 2993 N N . ASN A 1 413 ? -28.68715 -5.68346 -74.40423 1.000 36.21224 413 ASN A N 1
ATOM 2994 C CA . ASN A 1 413 ? -30.01811 -6.19258 -74.09522 1.000 37.23078 413 ASN A CA 1
ATOM 2995 C C . ASN A 1 413 ? -30.15095 -7.70060 -74.30017 1.000 37.53082 413 ASN A C 1
ATOM 2996 O O . ASN A 1 413 ? -31.18990 -8.26370 -73.95116 1.000 38.27827 413 ASN A O 1
ATOM 3001 N N . ASP A 1 414 ? -29.12588 -8.36551 -74.83714 1.000 46.91615 414 ASP A N 1
ATOM 3002 C CA . ASP A 1 414 ? -29.19073 -9.79053 -75.15310 1.000 47.99260 414 ASP A CA 1
ATOM 3003 C C . ASP A 1 414 ? -29.02066 -10.61847 -73.87707 1.000 47.35305 414 ASP A C 1
ATOM 3004 O O . ASP A 1 414 ? -28.02459 -11.31636 -73.66004 1.000 46.76087 414 ASP A O 1
ATOM 3009 N N . THR A 1 415 ? -30.03767 -10.53755 -73.02608 1.000 42.02872 415 THR A N 1
ATOM 3010 C CA . THR A 1 415 ? -29.92962 -11.11949 -71.70006 1.000 41.28127 415 THR A CA 1
ATOM 3011 C C . THR A 1 415 ? -31.30162 -11.19561 -71.06607 1.000 41.82344 415 THR A C 1
ATOM 3012 O O . THR A 1 415 ? -32.13971 -10.30370 -71.23610 1.000 42.28665 415 THR A O 1
ATOM 3016 N N . VAL A 1 416 ? -31.50151 -12.27961 -70.32703 1.000 40.38116 416 VAL A N 1
ATOM 3017 C CA . VAL A 1 416 ? -32.70249 -12.50671 -69.55503 1.000 40.37326 416 VAL A CA 1
ATOM 3018 C C . VAL A 1 416 ? -32.82260 -11.53368 -68.38507 1.000 39.24681 416 VAL A C 1
ATOM 3019 O O . VAL A 1 416 ? -33.91162 -11.39177 -67.81508 1.000 39.29945 416 VAL A O 1
ATOM 3023 N N . TYR A 1 417 ? -31.74167 -10.83756 -68.02808 1.000 41.93661 417 TYR A N 1
ATOM 3024 C CA . TYR A 1 417 ? -31.66677 -9.92552 -66.88811 1.000 40.73383 417 TYR A CA 1
ATOM 3025 C C . TYR A 1 417 ? -31.81992 -8.46055 -67.33216 1.000 40.82068 417 TYR A C 1
ATOM 3026 O O . TYR A 1 417 ? -31.88294 -8.14459 -68.52717 1.000 41.64447 417 TYR A O 1
ATOM 3035 N N . GLY A 1 418 ? -31.86302 -7.55752 -66.34019 1.000 34.55941 418 GLY A N 1
ATOM 3036 C CA . GLY A 1 418 ? -31.93716 -6.11053 -66.53624 1.000 34.58573 418 GLY A CA 1
ATOM 3037 C C . GLY A 1 418 ? -31.87925 -5.30748 -65.24326 1.000 33.83827 418 GLY A C 1
ATOM 3038 O O . GLY A 1 418 ? -32.73234 -4.45256 -64.98730 1.000 34.16199 418 GLY A O 1
ATOM 3039 N N . LEU A 1 419 ? -30.87023 -5.58135 -64.41225 1.000 41.80501 419 LEU A N 1
ATOM 3040 C CA . LEU A 1 419 ? -30.77430 -4.94130 -63.10827 1.000 41.55761 419 LEU A CA 1
ATOM 3041 C C . LEU A 1 419 ? -30.07044 -3.58923 -63.20531 1.000 41.84975 419 LEU A C 1
ATOM 3042 O O . LEU A 1 419 ? -30.54455 -2.58926 -62.64034 1.000 42.29981 419 LEU A O 1
ATOM 3047 N N . GLY A 1 420 ? -28.94344 -3.54314 -63.91430 1.000 37.29658 420 GLY A N 1
ATOM 3048 C CA . GLY A 1 420 ? -28.18756 -2.33107 -64.11833 1.000 37.46502 420 GLY A CA 1
ATOM 3049 C C . GLY A 1 420 ? -27.43555 -2.35504 -65.43533 1.000 37.47555 420 GLY A C 1
ATOM 3050 O O . GLY A 1 420 ? -27.57845 -3.28808 -66.22730 1.000 37.43870 420 GLY A O 1
ATOM 3051 N N . ALA A 1 421 ? -26.61865 -1.32696 -65.66436 1.000 40.00743 421 ALA A N 1
ATOM 3052 C CA . ALA A 1 421 ? -25.95367 -1.10994 -66.94236 1.000 39.99690 421 ALA A CA 1
ATOM 3053 C C . ALA A 1 421 ? -25.07180 0.12916 -66.82939 1.000 40.27588 421 ALA A C 1
ATOM 3054 O O . ALA A 1 421 ? -25.32889 1.02116 -66.01442 1.000 40.61013 421 ALA A O 1
ATOM 3056 N N . HIS A 1 422 ? -24.04580 0.18923 -67.69239 1.000 42.39192 422 HIS A N 1
ATOM 3057 C CA . HIS A 1 422 ? -23.07591 1.27833 -67.71542 1.000 42.64985 422 HIS A CA 1
ATOM 3058 C C . HIS A 1 422 ? -22.81895 1.77331 -69.13643 1.000 42.99989 422 HIS A C 1
ATOM 3059 O O . HIS A 1 422 ? -22.76286 0.98329 -70.08241 1.000 42.78408 422 HIS A O 1
ATOM 3066 N N . VAL A 1 423 ? -22.63808 3.08332 -69.29447 1.000 40.51012 423 VAL A N 1
ATOM 3067 C CA . VAL A 1 423 ? -22.29013 3.65732 -70.58549 1.000 40.82068 423 VAL A CA 1
ATOM 3068 C C . VAL A 1 423 ? -21.10022 4.58744 -70.39451 1.000 41.36022 423 VAL A C 1
ATOM 3069 O O . VAL A 1 423 ? -21.08431 5.40448 -69.46254 1.000 41.81817 423 VAL A O 1
ATOM 3073 N N . GLN A 1 424 ? -20.08420 4.41852 -71.24950 1.000 50.84031 424 GLN A N 1
ATOM 3074 C CA . GLN A 1 424 ? -18.91229 5.28364 -71.32252 1.000 51.26141 424 GLN A CA 1
ATOM 3075 C C . GLN A 1 424 ? -18.94635 6.00759 -72.65954 1.000 51.70094 424 GLN A C 1
ATOM 3076 O O . GLN A 1 424 ? -19.07728 5.37254 -73.71252 1.000 51.33510 424 GLN A O 1
ATOM 3082 N N . GLY A 1 425 ? -18.83749 7.32460 -72.61758 1.000 52.00097 425 GLY A N 1
ATOM 3083 C CA . GLY A 1 425 ? -18.90856 8.10456 -73.82961 1.000 52.55630 425 GLY A CA 1
ATOM 3084 C C . GLY A 1 425 ? -18.51471 9.54360 -73.58265 1.000 53.59064 425 GLY A C 1
ATOM 3085 O O . GLY A 1 425 ? -18.75777 10.07861 -72.49467 1.000 54.05911 425 GLY A O 1
ATOM 3086 N N . GLN A 1 426 ? -17.89677 10.17663 -74.58567 1.000 74.04572 426 GLN A N 1
ATOM 3087 C CA . GLN A 1 426 ? -17.55291 11.58567 -74.46871 1.000 75.12480 426 GLN A CA 1
ATOM 3088 C C . GLN A 1 426 ? -18.74800 12.47354 -74.80875 1.000 75.65118 426 GLN A C 1
ATOM 3089 O O . GLN A 1 426 ? -19.06110 13.40953 -74.06778 1.000 76.30389 426 GLN A O 1
ATOM 3095 N N . ASP A 1 427 ? -19.42896 12.20444 -75.92075 1.000 62.38906 427 ASP A N 1
ATOM 3096 C CA . ASP A 1 427 ? -20.63704 12.95530 -76.25078 1.000 62.94702 427 ASP A CA 1
ATOM 3097 C C . ASP A 1 427 ? -21.76100 12.54722 -75.30177 1.000 62.73121 427 ASP A C 1
ATOM 3098 O O . ASP A 1 427 ? -22.26989 11.42416 -75.38574 1.000 62.04165 427 ASP A O 1
ATOM 3103 N N . LEU A 1 428 ? -22.17010 13.47521 -74.42081 1.000 60.93889 428 LEU A N 1
ATOM 3104 C CA . LEU A 1 428 ? -23.17408 13.17414 -73.39880 1.000 60.84940 428 LEU A CA 1
ATOM 3105 C C . LEU A 1 428 ? -24.55505 12.95998 -74.01180 1.000 60.94415 428 LEU A C 1
ATOM 3106 O O . LEU A 1 428 ? -25.31997 12.11091 -73.54478 1.000 60.59674 428 LEU A O 1
ATOM 3111 N N . GLU A 1 429 ? -24.90112 13.73091 -75.04183 1.000 69.37148 429 GLU A N 1
ATOM 3112 C CA . GLU A 1 429 ? -26.16610 13.51076 -75.73383 1.000 69.60835 429 GLU A CA 1
ATOM 3113 C C . GLU A 1 429 ? -26.25695 12.07573 -76.23979 1.000 68.90300 429 GLU A C 1
ATOM 3114 O O . GLU A 1 429 ? -27.20788 11.35265 -75.92477 1.000 68.82667 429 GLU A O 1
ATOM 3120 N N . LEU A 1 430 ? -25.24890 11.62981 -76.98977 1.000 52.37207 430 LEU A N 1
ATOM 3121 C CA . LEU A 1 430 ? -25.26676 10.26679 -77.50272 1.000 51.64303 430 LEU A CA 1
ATOM 3122 C C . LEU A 1 430 ? -25.36066 9.25682 -76.36769 1.000 50.97716 430 LEU A C 1
ATOM 3123 O O . LEU A 1 430 ? -26.15556 8.31174 -76.43366 1.000 50.82188 430 LEU A O 1
ATOM 3128 N N . ALA A 1 431 ? -24.57069 9.45293 -75.30769 1.000 46.39504 431 ALA A N 1
ATOM 3129 C CA . ALA A 1 431 ? -24.56060 8.50397 -74.19566 1.000 45.37123 431 ALA A CA 1
ATOM 3130 C C . ALA A 1 431 ? -25.93359 8.40385 -73.52167 1.000 45.17647 431 ALA A C 1
ATOM 3131 O O . ALA A 1 431 ? -26.36348 7.31282 -73.13163 1.000 44.38953 431 ALA A O 1
ATOM 3133 N N . ARG A 1 432 ? -26.64071 9.52778 -73.39171 1.000 50.37709 432 ARG A N 1
ATOM 3134 C CA . ARG A 1 432 ? -27.99871 9.49366 -72.85271 1.000 50.68239 432 ARG A CA 1
ATOM 3135 C C . ARG A 1 432 ? -28.93062 8.67754 -73.74169 1.000 50.91137 432 ARG A C 1
ATOM 3136 O O . ARG A 1 432 ? -29.66953 7.81148 -73.25667 1.000 50.84820 432 ARG A O 1
ATOM 3144 N N . SER A 1 433 ? -28.94064 8.96450 -75.04670 1.000 51.66935 433 SER A N 1
ATOM 3145 C CA . SER A 1 433 ? -29.84056 8.23538 -75.93069 1.000 51.93517 433 SER A CA 1
ATOM 3146 C C . SER A 1 433 ? -29.57141 6.72541 -75.87864 1.000 51.26930 433 SER A C 1
ATOM 3147 O O . SER A 1 433 ? -30.51232 5.92431 -75.94062 1.000 51.56934 433 SER A O 1
ATOM 3150 N N . VAL A 1 434 ? -28.30837 6.31354 -75.74061 1.000 42.19980 434 VAL A N 1
ATOM 3151 C CA . VAL A 1 434 ? -28.02022 4.88857 -75.59357 1.000 41.38128 434 VAL A CA 1
ATOM 3152 C C . VAL A 1 434 ? -28.57818 4.36256 -74.26755 1.000 41.10493 434 VAL A C 1
ATOM 3153 O O . VAL A 1 434 ? -29.19207 3.28250 -74.21752 1.000 40.91806 434 VAL A O 1
ATOM 3157 N N . ALA A 1 435 ? -28.36326 5.11162 -73.17358 1.000 47.53465 435 ALA A N 1
ATOM 3158 C CA . ALA A 1 435 ? -28.85522 4.68061 -71.86956 1.000 47.28462 435 ALA A CA 1
ATOM 3159 C C . ALA A 1 435 ? -30.35320 4.42846 -71.90857 1.000 48.02944 435 ALA A C 1
ATOM 3160 O O . ALA A 1 435 ? -30.83710 3.42742 -71.37054 1.000 47.81100 435 ALA A O 1
ATOM 3162 N N . SER A 1 436 ? -31.10628 5.31036 -72.56360 1.000 56.15410 436 SER A N 1
ATOM 3163 C CA . SER A 1 436 ? -32.54626 5.11121 -72.63960 1.000 56.94630 436 SER A CA 1
ATOM 3164 C C . SER A 1 436 ? -32.92313 3.90014 -73.48057 1.000 57.13053 436 SER A C 1
ATOM 3165 O O . SER A 1 436 ? -34.10410 3.54302 -73.52156 1.000 57.88062 436 SER A O 1
ATOM 3168 N N . ARG A 1 437 ? -31.95507 3.27522 -74.15254 1.000 50.26129 437 ARG A N 1
ATOM 3169 C CA . ARG A 1 437 ? -32.19894 2.08817 -74.95350 1.000 50.44289 437 ARG A CA 1
ATOM 3170 C C . ARG A 1 437 ? -31.81881 0.80223 -74.23446 1.000 49.77176 437 ARG A C 1
ATOM 3171 O O . ARG A 1 437 ? -32.20870 -0.27382 -74.69443 1.000 50.27182 437 ARG A O 1
ATOM 3179 N N . ILE A 1 438 ? -31.08283 0.88534 -73.12746 1.000 45.26069 438 ILE A N 1
ATOM 3180 C CA . ILE A 1 438 ? -30.80672 -0.28760 -72.29742 1.000 44.65009 438 ILE A CA 1
ATOM 3181 C C . ILE A 1 438 ? -32.02269 -0.58270 -71.41442 1.000 45.01592 438 ILE A C 1
ATOM 3182 O O . ILE A 1 438 ? -32.47778 0.27428 -70.64245 1.000 44.99750 438 ILE A O 1
ATOM 3187 N N . ARG A 1 439 ? -32.53957 -1.80875 -71.51738 1.000 35.16737 439 ARG A N 1
ATOM 3188 C CA . ARG A 1 439 ? -33.66953 -2.26084 -70.70937 1.000 35.59637 439 ARG A CA 1
ATOM 3189 C C . ARG A 1 439 ? -33.15848 -2.76175 -69.35935 1.000 34.28569 439 ARG A C 1
ATOM 3190 O O . ARG A 1 439 ? -32.91737 -3.95272 -69.13431 1.000 33.90933 439 ARG A O 1
ATOM 3198 N N . ALA A 1 440 ? -32.98359 -1.80270 -68.45038 1.000 36.94654 440 ALA A N 1
ATOM 3199 C CA . ALA A 1 440 ? -32.35957 -2.02259 -67.15837 1.000 35.63848 440 ALA A CA 1
ATOM 3200 C C . ALA A 1 440 ? -32.83769 -0.93861 -66.20141 1.000 35.46478 440 ALA A C 1
ATOM 3201 O O . ALA A 1 440 ? -33.09180 0.19635 -66.60745 1.000 36.07011 440 ALA A O 1
ATOM 3203 N N . GLY A 1 441 ? -32.95966 -1.30058 -64.92440 1.000 37.42554 441 GLY A N 1
ATOM 3204 C CA . GLY A 1 441 ? -33.53576 -0.37461 -63.96943 1.000 37.35185 441 GLY A CA 1
ATOM 3205 C C . GLY A 1 441 ? -32.64789 0.81749 -63.69046 1.000 37.51502 441 GLY A C 1
ATOM 3206 O O . GLY A 1 441 ? -33.14200 1.90545 -63.36850 1.000 37.93876 441 GLY A O 1
ATOM 3207 N N . GLN A 1 442 ? -31.33187 0.64262 -63.80645 1.000 38.96520 442 GLN A N 1
ATOM 3208 C CA . GLN A 1 442 ? -30.41698 1.76471 -63.70948 1.000 39.13890 442 GLN A CA 1
ATOM 3209 C C . GLN A 1 442 ? -29.39697 1.71378 -64.83747 1.000 39.12574 442 GLN A C 1
ATOM 3210 O O . GLN A 1 442 ? -28.90886 0.63982 -65.20143 1.000 38.67306 442 GLN A O 1
ATOM 3216 N N . VAL A 1 443 ? -29.09408 2.88479 -65.39551 1.000 36.34910 443 VAL A N 1
ATOM 3217 C CA . VAL A 1 443 ? -27.98210 3.05788 -66.32051 1.000 36.35436 443 VAL A CA 1
ATOM 3218 C C . VAL A 1 443 ? -27.10721 4.17698 -65.78054 1.000 36.76757 443 VAL A C 1
ATOM 3219 O O . VAL A 1 443 ? -27.61632 5.24594 -65.42357 1.000 37.30184 443 VAL A O 1
ATOM 3223 N N . HIS A 1 444 ? -25.79819 3.92512 -65.72052 1.000 40.44695 444 HIS A N 1
ATOM 3224 C CA . HIS A 1 444 ? -24.82028 4.82424 -65.11754 1.000 40.82068 444 HIS A CA 1
ATOM 3225 C C . HIS A 1 444 ? -23.87433 5.36130 -66.18155 1.000 41.12335 444 HIS A C 1
ATOM 3226 O O . HIS A 1 444 ? -23.21625 4.58534 -66.88352 1.000 40.64171 444 HIS A O 1
ATOM 3233 N N . LEU A 1 445 ? -23.76347 6.68531 -66.25160 1.000 45.63442 445 LEU A N 1
ATOM 3234 C CA . LEU A 1 445 ? -23.00653 7.36435 -67.29461 1.000 45.97393 445 LEU A CA 1
ATOM 3235 C C . LEU A 1 445 ? -21.66058 7.83151 -66.75762 1.000 46.35293 445 LEU A C 1
ATOM 3236 O O . LEU A 1 445 ? -21.60766 8.59954 -65.78664 1.000 46.97932 445 LEU A O 1
ATOM 3241 N N . ASN A 1 446 ? -20.57853 7.38759 -67.40160 1.000 49.45593 446 ASN A N 1
ATOM 3242 C CA . ASN A 1 446 ? -19.22658 7.83174 -67.06260 1.000 49.92441 446 ASN A CA 1
ATOM 3243 C C . ASN A 1 446 ? -18.97958 7.76982 -65.55060 1.000 50.29550 446 ASN A C 1
ATOM 3244 O O . ASN A 1 446 ? -18.46768 8.70789 -64.93463 1.000 51.21667 446 ASN A O 1
ATOM 3249 N N . TYR A 1 447 ? -19.38847 6.65879 -64.94857 1.000 43.67366 447 TYR A N 1
ATOM 3250 C CA . TYR A 1 447 ? -19.07244 6.29287 -63.57055 1.000 43.77104 447 TYR A CA 1
ATOM 3251 C C . TYR A 1 447 ? -19.50756 7.35486 -62.57159 1.000 44.80537 447 TYR A C 1
ATOM 3252 O O . TYR A 1 447 ? -18.69661 7.83497 -61.76060 1.000 45.43176 447 TYR A O 1
ATOM 3261 N N . PRO A 1 448 ? -20.79359 7.69373 -62.55561 1.000 45.67127 448 PRO A N 1
ATOM 3262 C CA . PRO A 1 448 ? -21.31069 8.58471 -61.51464 1.000 46.40030 448 PRO A CA 1
ATOM 3263 C C . PRO A 1 448 ? -21.15363 7.95177 -60.14262 1.000 46.55295 448 PRO A C 1
ATOM 3264 O O . PRO A 1 448 ? -20.92351 6.74780 -60.00058 1.000 45.75812 448 PRO A O 1
ATOM 3268 N N . SER A 1 449 ? -21.27173 8.78379 -59.12065 1.000 50.65081 449 SER A N 1
ATOM 3269 C CA . SER A 1 449 ? -21.22968 8.29184 -57.75763 1.000 50.73240 449 SER A CA 1
ATOM 3270 C C . SER A 1 449 ? -22.60864 7.81871 -57.33963 1.000 50.17444 449 SER A C 1
ATOM 3271 O O . SER A 1 449 ? -23.63168 8.22359 -57.89965 1.000 49.99547 449 SER A O 1
ATOM 3274 N N . TRP A 1 450 ? -22.61556 6.94475 -56.34160 1.000 49.92967 450 TRP A N 1
ATOM 3275 C CA . TRP A 1 450 ? -23.82949 6.26764 -55.91658 1.000 49.20853 450 TRP A CA 1
ATOM 3276 C C . TRP A 1 450 ? -24.89160 7.27454 -55.46962 1.000 49.32170 450 TRP A C 1
ATOM 3277 O O . TRP A 1 450 ? -24.58071 8.31459 -54.88665 1.000 49.67175 450 TRP A O 1
ATOM 3288 N N . ASN A 1 451 ? -26.15056 6.97640 -55.76462 1.000 45.25016 451 ASN A N 1
ATOM 3289 C CA . ASN A 1 451 ? -27.25366 7.90430 -55.48766 1.000 45.08435 451 ASN A CA 1
ATOM 3290 C C . ASN A 1 451 ? -28.30260 7.21022 -54.62264 1.000 44.45533 451 ASN A C 1
ATOM 3291 O O . ASN A 1 451 ? -29.08251 6.38713 -55.13762 1.000 43.96317 451 ASN A O 1
ATOM 3296 N N . PRO A 1 452 ? -28.38063 7.51026 -53.32165 1.000 45.56862 452 PRO A N 1
ATOM 3297 C CA . PRO A 1 452 ? -29.32157 6.78319 -52.45564 1.000 44.96065 452 PRO A CA 1
ATOM 3298 C C . PRO A 1 452 ? -30.78860 7.09103 -52.71666 1.000 44.76326 452 PRO A C 1
ATOM 3299 O O . PRO A 1 452 ? -31.64453 6.43996 -52.10664 1.000 44.43427 452 PRO A O 1
ATOM 3303 N N . MET A 1 453 ? -31.11869 8.05097 -53.58169 1.000 58.07275 453 MET A N 1
ATOM 3304 C CA . MET A 1 453 ? -32.51271 8.33482 -53.89371 1.000 57.74377 453 MET A CA 1
ATOM 3305 C C . MET A 1 453 ? -32.97764 7.68273 -55.18169 1.000 57.45952 453 MET A C 1
ATOM 3306 O O . MET A 1 453 ? -34.18364 7.67360 -55.44870 1.000 57.21212 453 MET A O 1
ATOM 3311 N N . ALA A 1 454 ? -32.05958 7.15580 -55.99067 1.000 40.34168 454 ALA A N 1
ATOM 3312 C CA . ALA A 1 454 ? -32.44152 6.59472 -57.28165 1.000 40.06007 454 ALA A CA 1
ATOM 3313 C C . ALA A 1 454 ? -33.12438 5.25265 -57.07461 1.000 39.61791 454 ALA A C 1
ATOM 3314 O O . ALA A 1 454 ? -32.64030 4.43173 -56.27958 1.000 39.67055 454 ALA A O 1
ATOM 3316 N N . PRO A 1 455 ? -34.24735 4.99952 -57.74961 1.000 42.70249 455 PRO A N 1
ATOM 3317 C CA . PRO A 1 455 ? -34.87722 3.68046 -57.65757 1.000 42.21296 455 PRO A CA 1
ATOM 3318 C C . PRO A 1 455 ? -33.93210 2.60654 -58.18653 1.000 42.23664 455 PRO A C 1
ATOM 3319 O O . PRO A 1 455 ? -33.24112 2.79657 -59.19653 1.000 42.39456 455 PRO A O 1
ATOM 3323 N N . PHE A 1 456 ? -33.89499 1.47856 -57.47949 1.000 42.12084 456 PHE A N 1
ATOM 3324 C CA . PHE A 1 456 ? -33.00288 0.37164 -57.79245 1.000 41.82607 456 PHE A CA 1
ATOM 3325 C C . PHE A 1 456 ? -33.84375 -0.89045 -57.92542 1.000 41.51024 456 PHE A C 1
ATOM 3326 O O . PHE A 1 456 ? -34.61872 -1.22050 -57.02541 1.000 41.61815 456 PHE A O 1
ATOM 3334 N N . GLY A 1 457 ? -33.73067 -1.56447 -59.06340 1.000 43.01568 457 GLY A N 1
ATOM 3335 C CA . GLY A 1 457 ? -34.48755 -2.77856 -59.30736 1.000 42.75513 457 GLY A CA 1
ATOM 3336 C C . GLY A 1 457 ? -34.31449 -3.24359 -60.73434 1.000 42.70775 457 GLY A C 1
ATOM 3337 O O . GLY A 1 457 ? -33.67755 -2.58155 -61.55936 1.000 42.95778 457 GLY A O 1
ATOM 3338 N N . GLY A 1 458 ? -34.91037 -4.39166 -61.02331 1.000 33.35663 458 GLY A N 1
ATOM 3339 C CA . GLY A 1 458 ? -34.71330 -5.03768 -62.30729 1.000 33.64351 458 GLY A CA 1
ATOM 3340 C C . GLY A 1 458 ? -35.88531 -4.89483 -63.26430 1.000 34.48835 458 GLY A C 1
ATOM 3341 O O . GLY A 1 458 ? -37.03831 -4.95093 -62.85431 1.000 34.78575 458 GLY A O 1
ATOM 3342 N N . TYR A 1 459 ? -35.57332 -4.70884 -64.54931 1.000 35.33055 459 TYR A N 1
ATOM 3343 C CA . TYR A 1 459 ? -36.43727 -5.12996 -65.65130 1.000 36.63860 459 TYR A CA 1
ATOM 3344 C C . TYR A 1 459 ? -36.36911 -6.64896 -65.81825 1.000 37.05181 459 TYR A C 1
ATOM 3345 O O . TYR A 1 459 ? -35.45405 -7.32385 -65.32522 1.000 36.33857 459 TYR A O 1
ATOM 3354 N N . LYS A 1 460 ? -37.32305 -7.18008 -66.58524 1.000 40.33378 460 LYS A N 1
ATOM 3355 C CA . LYS A 1 460 ? -37.27191 -8.57709 -66.99219 1.000 40.68119 460 LYS A CA 1
ATOM 3356 C C . LYS A 1 460 ? -37.03183 -9.47402 -65.77516 1.000 39.51000 460 LYS A C 1
ATOM 3357 O O . LYS A 1 460 ? -37.75884 -9.37707 -64.77717 1.000 38.89151 460 LYS A O 1
ATOM 3363 N N . ARG A 1 461 ? -36.00974 -10.32192 -65.81913 1.000 43.21571 461 ARG A N 1
ATOM 3364 C CA . ARG A 1 461 ? -35.82664 -11.33587 -64.79409 1.000 42.23927 461 ARG A CA 1
ATOM 3365 C C . ARG A 1 461 ? -34.90069 -10.91874 -63.65710 1.000 40.98123 461 ARG A C 1
ATOM 3366 O O . ARG A 1 461 ? -34.48061 -11.78167 -62.88507 1.000 40.25483 461 ARG A O 1
ATOM 3374 N N . SER A 1 462 ? -34.58483 -9.63270 -63.52314 1.000 39.98374 462 SER A N 1
ATOM 3375 C CA . SER A 1 462 ? -33.80788 -9.15159 -62.38915 1.000 38.82044 462 SER A CA 1
ATOM 3376 C C . SER A 1 462 ? -34.67393 -8.77864 -61.17817 1.000 38.45724 462 SER A C 1
ATOM 3377 O O . SER A 1 462 ? -34.12497 -8.45655 -60.11017 1.000 37.79137 462 SER A O 1
ATOM 3380 N N . GLY A 1 463 ? -35.99892 -8.81078 -61.31218 1.000 40.59434 463 GLY A N 1
ATOM 3381 C CA . GLY A 1 463 ? -36.86694 -8.75383 -60.15218 1.000 40.21272 463 GLY A CA 1
ATOM 3382 C C . GLY A 1 463 ? -38.22100 -8.12697 -60.46621 1.000 40.82858 463 GLY A C 1
ATOM 3383 O O . GLY A 1 463 ? -38.67299 -8.09606 -61.61422 1.000 41.55498 463 GLY A O 1
ATOM 3384 N N . ASN A 1 464 ? -38.84305 -7.64700 -59.38923 1.000 35.79903 464 ASN A N 1
ATOM 3385 C CA . ASN A 1 464 ? -40.14012 -6.97813 -59.39926 1.000 35.95168 464 ASN A CA 1
ATOM 3386 C C . ASN A 1 464 ? -40.13823 -5.99910 -58.22929 1.000 35.79903 464 ASN A C 1
ATOM 3387 O O . ASN A 1 464 ? -39.82920 -6.38803 -57.09228 1.000 35.58058 464 ASN A O 1
ATOM 3392 N N . GLY A 1 465 ? -40.49035 -4.74714 -58.50134 1.000 34.31727 465 GLY A N 1
ATOM 3393 C CA . GLY A 1 465 ? -40.44747 -3.69210 -57.50837 1.000 34.28569 465 GLY A CA 1
ATOM 3394 C C . GLY A 1 465 ? -39.14955 -2.89097 -57.55439 1.000 34.66205 465 GLY A C 1
ATOM 3395 O O . GLY A 1 465 ? -38.21551 -3.18390 -58.30437 1.000 34.75943 465 GLY A O 1
ATOM 3396 N N . ARG A 1 466 ? -39.10766 -1.84694 -56.71542 1.000 38.05983 466 ARG A N 1
ATOM 3397 C CA . ARG A 1 466 ? -37.96675 -0.94382 -56.58044 1.000 38.25459 466 ARG A CA 1
ATOM 3398 C C . ARG A 1 466 ? -37.63079 -0.71074 -55.10745 1.000 38.55989 466 ARG A C 1
ATOM 3399 O O . ARG A 1 466 ? -38.51580 -0.64880 -54.24246 1.000 38.34144 466 ARG A O 1
ATOM 3407 N N . GLU A 1 467 ? -36.33880 -0.56360 -54.83544 1.000 44.20530 467 GLU A N 1
ATOM 3408 C CA . GLU A 1 467 ? -35.84485 -0.19451 -53.51845 1.000 44.37637 467 GLU A CA 1
ATOM 3409 C C . GLU A 1 467 ? -35.10699 1.14056 -53.61549 1.000 44.66851 467 GLU A C 1
ATOM 3410 O O . GLU A 1 467 ? -34.89503 1.68755 -54.70751 1.000 44.73168 467 GLU A O 1
ATOM 3416 N N . TYR A 1 468 ? -34.73705 1.66264 -52.43851 1.000 49.13747 468 TYR A N 1
ATOM 3417 C CA . TYR A 1 468 ? -34.06218 2.95171 -52.25754 1.000 49.39540 468 TYR A CA 1
ATOM 3418 C C . TYR A 1 468 ? -35.05230 4.11161 -52.35159 1.000 49.17958 468 TYR A C 1
ATOM 3419 O O . TYR A 1 468 ? -36.02528 4.03949 -53.10459 1.000 48.92692 468 TYR A O 1
ATOM 3428 N N . GLY A 1 469 ? -34.82141 5.17766 -51.59362 1.000 50.08232 469 GLY A N 1
ATOM 3429 C CA . GLY A 1 469 ? -35.60553 6.39258 -51.70866 1.000 50.13759 469 GLY A CA 1
ATOM 3430 C C . GLY A 1 469 ? -37.11952 6.25442 -51.63567 1.000 49.94283 469 GLY A C 1
ATOM 3431 O O . GLY A 1 469 ? -37.64742 5.25439 -51.13564 1.000 49.65595 469 GLY A O 1
ATOM 3432 N N . VAL A 1 470 ? -37.82462 7.26733 -52.16671 1.000 46.82667 470 VAL A N 1
ATOM 3433 C CA . VAL A 1 470 ? -39.28162 7.28719 -52.07672 1.000 46.52663 470 VAL A CA 1
ATOM 3434 C C . VAL A 1 470 ? -39.89249 6.05511 -52.75268 1.000 46.20554 470 VAL A C 1
ATOM 3435 O O . VAL A 1 470 ? -40.86744 5.48902 -52.25267 1.000 46.06868 470 VAL A O 1
ATOM 3439 N N . HIS A 1 471 ? -39.34844 5.63312 -53.90466 1.000 51.64303 471 HIS A N 1
ATOM 3440 C CA . HIS A 1 471 ? -39.88432 4.45505 -54.58963 1.000 51.17192 471 HIS A CA 1
ATOM 3441 C C . HIS A 1 471 ? -39.88420 3.23608 -53.68259 1.000 50.94558 471 HIS A C 1
ATOM 3442 O O . HIS A 1 471 ? -40.90313 2.54398 -53.54958 1.000 50.69555 471 HIS A O 1
ATOM 3449 N N . GLY A 1 472 ? -38.73117 2.93921 -53.07457 1.000 41.24968 472 GLY A N 1
ATOM 3450 C CA . GLY A 1 472 ? -38.65006 1.81525 -52.15754 1.000 41.26547 472 GLY A CA 1
ATOM 3451 C C . GLY A 1 472 ? -39.59708 1.95019 -50.98755 1.000 41.30232 472 GLY A C 1
ATOM 3452 O O . GLY A 1 472 ? -40.14999 0.95715 -50.50852 1.000 41.32864 472 GLY A O 1
ATOM 3453 N N . PHE A 1 473 ? -39.80921 3.17919 -50.52459 1.000 42.32876 473 PHE A N 1
ATOM 3454 C CA . PHE A 1 473 ? -40.74025 3.43713 -49.43260 1.000 42.49194 473 PHE A CA 1
ATOM 3455 C C . PHE A 1 473 ? -42.17621 3.07997 -49.82760 1.000 42.21032 473 PHE A C 1
ATOM 3456 O O . PHE A 1 473 ? -42.94016 2.52492 -49.01959 1.000 42.23401 473 PHE A O 1
ATOM 3464 N N . GLU A 1 474 ? -42.55123 3.36089 -51.07861 1.000 48.06892 474 GLU A N 1
ATOM 3465 C CA . GLU A 1 474 ? -43.92120 3.10874 -51.51461 1.000 47.81889 474 GLU A CA 1
ATOM 3466 C C . GLU A 1 474 ? -44.21905 1.62370 -51.72457 1.000 47.61624 474 GLU A C 1
ATOM 3467 O O . GLU A 1 474 ? -45.39401 1.24558 -51.73156 1.000 47.50570 474 GLU A O 1
ATOM 3473 N N . GLU A 1 475 ? -43.19196 0.77380 -51.84953 1.000 46.64243 475 GLU A N 1
ATOM 3474 C CA . GLU A 1 475 ? -43.41281 -0.66422 -51.89049 1.000 46.76613 475 GLU A CA 1
ATOM 3475 C C . GLU A 1 475 ? -44.04477 -1.19725 -50.61147 1.000 46.77929 475 GLU A C 1
ATOM 3476 O O . GLU A 1 475 ? -44.59666 -2.29930 -50.62344 1.000 46.65823 475 GLU A O 1
ATOM 3482 N N . TYR A 1 476 ? -43.98385 -0.45221 -49.51150 1.000 40.91806 476 TYR A N 1
ATOM 3483 C CA . TYR A 1 476 ? -44.57081 -0.90422 -48.25949 1.000 40.58645 476 TYR A CA 1
ATOM 3484 C C . TYR A 1 476 ? -45.88289 -0.20535 -47.92952 1.000 40.58645 476 TYR A C 1
ATOM 3485 O O . TYR A 1 476 ? -46.40887 -0.38936 -46.82552 1.000 40.53118 476 TYR A O 1
ATOM 3494 N N . LEU A 1 477 ? -46.44796 0.55157 -48.86855 1.000 36.45963 477 LEU A N 1
ATOM 3495 C CA . LEU A 1 477 ? -47.74002 1.19444 -48.67158 1.000 36.47543 477 LEU A CA 1
ATOM 3496 C C . LEU A 1 477 ? -48.79895 0.58130 -49.57356 1.000 36.10959 477 LEU A C 1
ATOM 3497 O O . LEU A 1 477 ? -48.54692 0.33029 -50.75255 1.000 36.05432 477 LEU A O 1
ATOM 3502 N N . GLU A 1 478 ? -49.97893 0.32720 -49.00556 1.000 43.34993 478 GLU A N 1
ATOM 3503 C CA . GLU A 1 478 ? -51.17291 0.12205 -49.80956 1.000 43.09464 478 GLU A CA 1
ATOM 3504 C C . GLU A 1 478 ? -51.68104 1.45599 -50.33261 1.000 43.48416 478 GLU A C 1
ATOM 3505 O O . GLU A 1 478 ? -51.17915 2.52805 -49.98664 1.000 44.10529 478 GLU A O 1
ATOM 3511 N N . THR A 1 479 ? -52.71503 1.38485 -51.15562 1.000 37.95455 479 THR A N 1
ATOM 3512 C CA . THR A 1 479 ? -53.31014 2.56577 -51.76266 1.000 38.24932 479 THR A CA 1
ATOM 3513 C C . THR A 1 479 ? -54.82114 2.49063 -51.58567 1.000 38.15194 479 THR A C 1
ATOM 3514 O O . THR A 1 479 ? -55.45103 1.48055 -51.94264 1.000 37.77821 479 THR A O 1
ATOM 3518 N N . LYS A 1 480 ? -55.39525 3.53859 -51.00170 1.000 39.57843 480 LYS A N 1
ATOM 3519 C CA . LYS A 1 480 ? -56.81225 3.55845 -50.69771 1.000 39.40209 480 LYS A CA 1
ATOM 3520 C C . LYS A 1 480 ? -57.45937 4.77837 -51.32876 1.000 40.13376 480 LYS A C 1
ATOM 3521 O O . LYS A 1 480 ? -56.90648 5.88042 -51.27479 1.000 40.92596 480 LYS A O 1
ATOM 3527 N N . ALA A 1 481 ? -58.62435 4.57723 -51.94476 1.000 38.72570 481 ALA A N 1
ATOM 3528 C CA . ALA A 1 481 ? -59.42345 5.67713 -52.47480 1.000 39.33366 481 ALA A CA 1
ATOM 3529 C C . ALA A 1 481 ? -60.68147 5.79703 -51.63381 1.000 38.97573 481 ALA A C 1
ATOM 3530 O O . ALA A 1 481 ? -61.42737 4.82296 -51.47578 1.000 38.34407 481 ALA A O 1
ATOM 3532 N N . ILE A 1 482 ? -60.88359 6.97403 -51.05185 1.000 40.76541 482 ILE A N 1
ATOM 3533 C CA . ILE A 1 482 ? -62.10963 7.25693 -50.32587 1.000 40.44959 482 ILE A CA 1
ATOM 3534 C C . ILE A 1 482 ? -62.94871 8.15281 -51.21590 1.000 41.01544 482 ILE A C 1
ATOM 3535 O O . ILE A 1 482 ? -62.81084 9.38083 -51.16894 1.000 41.66815 482 ILE A O 1
ATOM 3540 N N . VAL A 1 483 ? -63.80165 7.53470 -52.05189 1.000 44.01317 483 VAL A N 1
ATOM 3541 C CA . VAL A 1 483 ? -64.69971 8.26558 -52.94092 1.000 44.72115 483 VAL A CA 1
ATOM 3542 C C . VAL A 1 483 ? -65.88177 8.79048 -52.13094 1.000 44.65535 483 VAL A C 1
ATOM 3543 O O . VAL A 1 483 ? -66.36371 8.12547 -51.20592 1.000 44.03423 483 VAL A O 1
ATOM 3547 N N . GLY A 1 484 ? -66.35689 9.98943 -52.47098 1.000 41.38917 484 GLY A N 1
ATOM 3548 C CA . GLY A 1 484 ? -67.32596 10.65035 -51.62001 1.000 41.35759 484 GLY A CA 1
ATOM 3549 C C . GLY A 1 484 ? -66.73903 11.24546 -50.35703 1.000 41.28127 484 GLY A C 1
ATOM 3550 O O . GLY A 1 484 ? -67.47507 11.51141 -49.40404 1.000 41.15493 484 GLY A O 1
ATOM 3551 N N . PHE A 1 485 ? -65.41805 11.43059 -50.31902 1.000 54.71972 485 PHE A N 1
ATOM 3552 C CA . PHE A 1 485 ? -64.75813 12.07269 -49.18304 1.000 54.85921 485 PHE A CA 1
ATOM 3553 C C . PHE A 1 485 ? -65.33127 13.45964 -48.93109 1.000 55.60140 485 PHE A C 1
ATOM 3554 O O . PHE A 1 485 ? -65.57331 13.83666 -47.78110 1.000 55.54613 485 PHE A O 1
ATOM 3562 N N . ALA A 1 486 ? -65.54834 14.23659 -49.99512 1.000 68.85036 486 ALA A N 1
ATOM 3563 C CA . ALA A 1 486 ? -66.33547 15.46651 -49.93516 1.000 69.53202 486 ALA A CA 1
ATOM 3564 C C . ALA A 1 486 ? -67.59944 15.29835 -50.76816 1.000 69.66888 486 ALA A C 1
ATOM 3565 O O . ALA A 1 486 ? -67.50241 15.01633 -51.97115 1.000 70.12420 486 ALA A O 1
ATOM 3567 N N . PRO A 1 487 ? -68.79046 15.44025 -50.18518 1.000 61.41789 487 PRO A N 1
ATOM 3568 C CA . PRO A 1 487 ? -70.02744 15.30810 -50.97418 1.000 61.60212 487 PRO A CA 1
ATOM 3569 C C . PRO A 1 487 ? -70.01353 16.20306 -52.20821 1.000 62.86806 487 PRO A C 1
ATOM 3570 O O . PRO A 1 487 ? -69.37863 17.25813 -52.22624 1.000 63.68395 487 PRO A O 1
ATOM 3574 N N . ALA A 1 488 ? -70.74147 15.77496 -53.23920 1.000 65.43153 488 ALA A N 1
ATOM 3575 C CA . ALA A 1 488 ? -70.74653 16.43891 -54.53722 1.000 66.65273 488 ALA A CA 1
ATOM 3576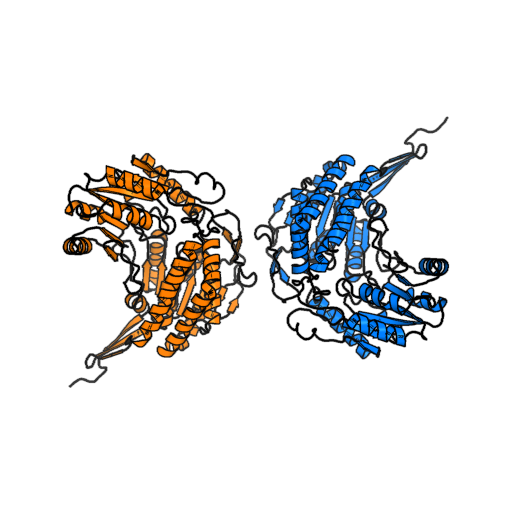 C C . ALA A 1 488 ? -71.84264 17.50480 -54.60426 1.000 67.61600 488 ALA A C 1
ATOM 3577 O O . ALA A 1 488 ? -72.64666 17.66575 -53.68427 1.000 67.23175 488 ALA A O 1
ATOM 3579 N N . ASP A 1 489 ? -71.86671 18.23976 -55.71729 1.000 78.80419 489 ASP A N 1
ATOM 3580 C CA . ASP A 1 489 ? -72.76682 19.38166 -55.85733 1.000 79.89642 489 ASP A CA 1
ATOM 3581 C C . ASP A 1 489 ? -74.21178 18.93851 -56.11832 1.000 79.71219 489 ASP A C 1
ATOM 3582 O O . ASP A 1 489 ? -74.49066 17.79147 -56.48329 1.000 78.94368 489 ASP A O 1
ATOM 3587 N N . LEU A 1 490 ? -75.13288 19.88842 -55.94436 1.000 75.56169 490 LEU A N 1
ATOM 3588 C CA . LEU A 1 490 ? -76.57086 19.70927 -56.18837 1.000 75.61170 490 LEU A CA 1
ATOM 3589 C C . LEU A 1 490 ? -77.26182 19.26124 -54.90436 1.000 74.22732 490 LEU A C 1
ATOM 3590 O O . LEU A 1 490 ? -76.96988 19.77930 -53.82537 1.000 73.87728 490 LEU A O 1
ATOM 3595 N N . LEU B 1 6 ? -10.28554 -6.16934 -21.85355 1.000 60.38356 6 LEU B N 1
ATOM 3596 C CA . LEU B 1 6 ? -8.85860 -6.39362 -22.05363 1.000 60.17300 6 LEU B CA 1
ATOM 3597 C C . LEU B 1 6 ? -8.46685 -7.88168 -21.98347 1.000 59.39133 6 LEU B C 1
ATOM 3598 O O . LEU B 1 6 ? -7.45396 -8.26993 -22.56749 1.000 59.15972 6 LEU B O 1
ATOM 3603 N N . ASN B 1 7 ? -9.25495 -8.70945 -21.28731 1.000 48.96113 7 ASN B N 1
ATOM 3604 C CA . ASN B 1 7 ? -8.99320 -10.14950 -21.27115 1.000 47.96101 7 ASN B CA 1
ATOM 3605 C C . ASN B 1 7 ? -8.99839 -10.67768 -22.69908 1.000 47.95312 7 ASN B C 1
ATOM 3606 O O . ASN B 1 7 ? -9.93640 -10.43161 -23.46104 1.000 48.01892 7 ASN B O 1
ATOM 3611 N N . SER B 1 8 ? -7.93954 -11.39591 -23.06107 1.000 46.93984 8 SER B N 1
ATOM 3612 C CA . SER B 1 8 ? -7.64770 -11.71613 -24.45005 1.000 47.42937 8 SER B CA 1
ATOM 3613 C C . SER B 1 8 ? -8.03298 -13.13812 -24.85284 1.000 46.89510 8 SER B C 1
ATOM 3614 O O . SER B 1 8 ? -7.88612 -13.49529 -26.02380 1.000 46.08710 8 SER B O 1
ATOM 3617 N N . HIS B 1 9 ? -8.51406 -13.96192 -23.93770 1.000 46.25291 9 HIS B N 1
ATOM 3618 C CA . HIS B 1 9 ? -8.74333 -15.34892 -24.30551 1.000 45.78444 9 HIS B CA 1
ATOM 3619 C C . HIS B 1 9 ? -10.00641 -15.50381 -25.13740 1.000 46.31082 9 HIS B C 1
ATOM 3620 O O . HIS B 1 9 ? -11.07530 -15.00457 -24.77639 1.000 46.55821 9 HIS B O 1
ATOM 3627 N N . ARG B 1 10 ? -9.88862 -16.24297 -26.23232 1.000 52.59578 10 ARG B N 1
ATOM 3628 C CA . ARG B 1 10 ? -11.03774 -16.62086 -27.02919 1.000 52.90371 10 ARG B CA 1
ATOM 3629 C C . ARG B 1 10 ? -11.14401 -18.13485 -27.04999 1.000 52.12730 10 ARG B C 1
ATOM 3630 O O . ARG B 1 10 ? -10.17415 -18.83006 -27.36997 1.000 52.24574 10 ARG B O 1
ATOM 3638 N N . VAL B 1 11 ? -12.31807 -18.64060 -26.67884 1.000 50.91137 11 VAL B N 1
ATOM 3639 C CA . VAL B 1 11 ? -12.57533 -20.06856 -26.75964 1.000 50.70871 11 VAL B CA 1
ATOM 3640 C C . VAL B 1 11 ? -12.63350 -20.48273 -28.21959 1.000 51.15613 11 VAL B C 1
ATOM 3641 O O . VAL B 1 11 ? -13.21144 -19.78174 -29.06063 1.000 50.99032 11 VAL B O 1
ATOM 3645 N N . ASP B 1 12 ? -12.04073 -21.61988 -28.53149 1.000 50.05337 12 ASP B N 1
ATOM 3646 C CA . ASP B 1 12 ? -12.14892 -22.15103 -29.88141 1.000 50.50342 12 ASP B CA 1
ATOM 3647 C C . ASP B 1 12 ? -13.58901 -22.57781 -30.14026 1.000 51.43775 12 ASP B C 1
ATOM 3648 O O . ASP B 1 12 ? -14.08712 -23.48364 -29.46311 1.000 51.67725 12 ASP B O 1
ATOM 3653 N N . PRO B 1 13 ? -14.29697 -21.95780 -31.08828 1.000 60.51515 13 PRO B N 1
ATOM 3654 C CA . PRO B 1 13 ? -15.71404 -22.31858 -31.28114 1.000 61.99691 13 PRO B CA 1
ATOM 3655 C C . PRO B 1 13 ? -15.89333 -23.74561 -31.73594 1.000 61.89163 13 PRO B C 1
ATOM 3656 O O . PRO B 1 13 ? -16.95041 -24.34039 -31.49979 1.000 62.55487 13 PRO B O 1
ATOM 3660 N N . HIS B 1 14 ? -14.88147 -24.32186 -32.36894 1.000 72.95875 14 HIS B N 1
ATOM 3661 C CA . HIS B 1 14 ? -15.03775 -25.63891 -32.95277 1.000 73.19035 14 HIS B CA 1
ATOM 3662 C C . HIS B 1 14 ? -14.85287 -26.77582 -31.95464 1.000 72.36394 14 HIS B C 1
ATOM 3663 O O . HIS B 1 14 ? -15.25709 -27.90778 -32.24547 1.000 72.40868 14 HIS B O 1
ATOM 3670 N N . THR B 1 15 ? -14.23575 -26.51878 -30.80471 1.000 44.34742 15 THR B N 1
ATOM 3671 C CA . THR B 1 15 ? -14.03486 -27.55269 -29.80260 1.000 44.02107 15 THR B CA 1
ATOM 3672 C C . THR B 1 15 ? -14.68770 -27.21141 -28.46759 1.000 44.03423 15 THR B C 1
ATOM 3673 O O . THR B 1 15 ? -14.69478 -28.04929 -27.55849 1.000 45.68442 15 THR B O 1
ATOM 3677 N N . ALA B 1 16 ? -15.29549 -26.03028 -28.35270 1.000 45.61600 16 ALA B N 1
ATOM 3678 C CA . ALA B 1 16 ? -15.89632 -25.60502 -27.09171 1.000 46.17133 16 ALA B CA 1
ATOM 3679 C C . ALA B 1 16 ? -16.88047 -26.64878 -26.55051 1.000 47.12933 16 ALA B C 1
ATOM 3680 O O . ALA B 1 16 ? -16.84444 -26.99864 -25.36247 1.000 46.27397 16 ALA B O 1
ATOM 3682 N N . GLN B 1 17 ? -17.75162 -27.16874 -27.41038 1.000 48.50318 17 GLN B N 1
ATOM 3683 C CA . GLN B 1 17 ? -18.76076 -28.14851 -27.02519 1.000 48.76374 17 GLN B CA 1
ATOM 3684 C C . GLN B 1 17 ? -18.44304 -29.51464 -27.60404 1.000 48.59004 17 GLN B C 1
ATOM 3685 O O . GLN B 1 17 ? -19.33120 -30.27053 -28.00388 1.000 49.44014 17 GLN B O 1
ATOM 3691 N N . LYS B 1 18 ? -17.16410 -29.83287 -27.65409 1.000 47.26619 18 LYS B N 1
ATOM 3692 C CA . LYS B 1 18 ? -16.71436 -31.15599 -28.01595 1.000 46.58716 18 LYS B CA 1
ATOM 3693 C C . LYS B 1 18 ? -16.03139 -31.79396 -26.80892 1.000 46.01868 18 LYS B C 1
ATOM 3694 O O . LYS B 1 18 ? -15.72220 -31.12689 -25.81403 1.000 45.42387 18 LYS B O 1
ATOM 3700 N N . PHE B 1 19 ? -15.83062 -33.10801 -26.89177 1.000 40.57855 19 PHE B N 1
ATOM 3701 C CA . PHE B 1 19 ? -15.02068 -33.82903 -25.92974 1.000 39.14417 19 PHE B CA 1
ATOM 3702 C C . PHE B 1 19 ? -13.74981 -34.30334 -26.62077 1.000 38.28354 19 PHE B C 1
ATOM 3703 O O . PHE B 1 19 ? -13.73794 -34.54349 -27.83474 1.000 39.45473 19 PHE B O 1
ATOM 3711 N N . TYR B 1 20 ? -12.66478 -34.40743 -25.84383 1.000 41.98924 20 TYR B N 1
ATOM 3712 C CA . TYR B 1 20 ? -11.39791 -34.94572 -26.34386 1.000 41.78922 20 TYR B CA 1
ATOM 3713 C C . TYR B 1 20 ? -11.29714 -36.42068 -25.96068 1.000 42.01556 20 TYR B C 1
ATOM 3714 O O . TYR B 1 20 ? -10.96512 -36.76460 -24.81766 1.000 40.90490 20 TYR B O 1
ATOM 3723 N N . ILE B 1 21 ? -11.57136 -37.28176 -26.94255 1.000 38.28354 21 ILE B N 1
ATOM 3724 C CA . ILE B 1 21 ? -11.67260 -38.72872 -26.78436 1.000 38.78886 21 ILE B CA 1
ATOM 3725 C C . ILE B 1 21 ? -10.77679 -39.37701 -27.83534 1.000 38.88098 21 ILE B C 1
ATOM 3726 O O . ILE B 1 21 ? -11.01885 -39.21212 -29.03735 1.000 39.07047 21 ILE B O 1
ATOM 3731 N N . ASP B 1 22 ? -9.76189 -40.12813 -27.39832 1.000 50.26129 22 ASP B N 1
ATOM 3732 C CA . ASP B 1 22 ? -9.01010 -40.98638 -28.30527 1.000 50.62449 22 ASP B CA 1
ATOM 3733 C C . ASP B 1 22 ? -8.22104 -40.18065 -29.34543 1.000 50.11390 22 ASP B C 1
ATOM 3734 O O . ASP B 1 22 ? -8.08019 -40.59882 -30.49738 1.000 50.20076 22 ASP B O 1
ATOM 3739 N N . GLY B 1 23 ? -7.71781 -39.01269 -28.96761 1.000 42.65775 23 GLY B N 1
ATOM 3740 C CA . GLY B 1 23 ? -6.89673 -38.21895 -29.86077 1.000 42.65248 23 GLY B CA 1
ATOM 3741 C C . GLY B 1 23 ? -7.62362 -37.21393 -30.72884 1.000 42.94462 23 GLY B C 1
ATOM 3742 O O . GLY B 1 23 ? -6.98256 -36.56715 -31.55997 1.000 42.78408 23 GLY B O 1
ATOM 3743 N N . HIS B 1 24 ? -8.92958 -37.05068 -30.56577 1.000 60.93889 24 HIS B N 1
ATOM 3744 C CA . HIS B 1 24 ? -9.68849 -36.19966 -31.46582 1.000 61.59160 24 HIS B CA 1
ATOM 3745 C C . HIS B 1 24 ? -10.78232 -35.53437 -30.65883 1.000 61.75740 24 HIS B C 1
ATOM 3746 O O . HIS B 1 24 ? -11.17533 -36.02616 -29.60074 1.000 61.65476 24 HIS B O 1
ATOM 3753 N N . TRP B 1 25 ? -11.26816 -34.40435 -31.17993 1.000 42.47351 25 TRP B N 1
ATOM 3754 C CA . TRP B 1 25 ? -12.45400 -33.73507 -30.66693 1.000 42.87619 25 TRP B CA 1
ATOM 3755 C C . TRP B 1 25 ? -13.68016 -34.33794 -31.33777 1.000 43.78420 25 TRP B C 1
ATOM 3756 O O . TRP B 1 25 ? -13.79324 -34.31708 -32.57076 1.000 44.17372 25 TRP B O 1
ATOM 3767 N N . SER B 1 26 ? -14.59019 -34.88568 -30.53964 1.000 45.86339 26 SER B N 1
ATOM 3768 C CA . SER B 1 26 ? -15.78734 -35.50154 -31.08747 1.000 47.23461 26 SER B CA 1
ATOM 3769 C C . SER B 1 26 ? -17.03319 -34.90224 -30.45446 1.000 48.44791 26 SER B C 1
ATOM 3770 O O . SER B 1 26 ? -17.03404 -34.48710 -29.28851 1.000 47.91627 26 SER B O 1
ATOM 3773 N N . ALA B 1 27 ? -18.09424 -34.86016 -31.24939 1.000 52.41155 27 ALA B N 1
ATOM 3774 C CA . ALA B 1 27 ? -19.36812 -34.35988 -30.77536 1.000 53.36692 27 ALA B CA 1
ATOM 3775 C C . ALA B 1 27 ? -19.80217 -35.14765 -29.54323 1.000 53.75118 27 ALA B C 1
ATOM 3776 O O . ALA B 1 27 ? -19.51837 -36.34268 -29.43710 1.000 53.65380 27 ALA B O 1
ATOM 3778 N N . PRO B 1 28 ? -20.47699 -34.50441 -28.59426 1.000 52.38523 28 PRO B N 1
ATOM 3779 C CA . PRO B 1 28 ? -21.11904 -35.25616 -27.51112 1.000 52.89055 28 PRO B CA 1
ATOM 3780 C C . PRO B 1 28 ? -22.38720 -35.94500 -27.98795 1.000 53.94068 28 PRO B C 1
ATOM 3781 O O . PRO B 1 28 ? -23.00720 -35.57101 -28.99095 1.000 54.54075 28 PRO B O 1
ATOM 3785 N N . LEU B 1 29 ? -22.76832 -36.97183 -27.22779 1.000 67.86077 29 LEU B N 1
ATOM 3786 C CA . LEU B 1 29 ? -23.99347 -37.70365 -27.49661 1.000 68.65823 29 LEU B CA 1
ATOM 3787 C C . LEU B 1 29 ? -25.22731 -36.97437 -26.98461 1.000 69.82679 29 LEU B C 1
ATOM 3788 O O . LEU B 1 29 ? -26.33639 -37.25424 -27.44850 1.000 70.52951 29 LEU B O 1
ATOM 3793 N N . SER B 1 30 ? -25.05408 -36.03329 -26.06875 1.000 81.24658 30 SER B N 1
ATOM 3794 C CA . SER B 1 30 ? -26.01587 -35.12004 -25.46779 1.000 82.27039 30 SER B CA 1
ATOM 3795 C C . SER B 1 30 ? -25.97469 -33.76314 -26.15897 1.000 82.63622 30 SER B C 1
ATOM 3796 O O . SER B 1 30 ? -24.89662 -33.27137 -26.50810 1.000 82.65202 30 SER B O 1
ATOM 3799 N N . PRO B 1 31 ? -27.12159 -33.12396 -26.37696 1.000 76.35126 31 PRO B N 1
ATOM 3800 C CA . PRO B 1 31 ? -27.12939 -31.75503 -26.90114 1.000 76.72499 31 PRO B CA 1
ATOM 3801 C C . PRO B 1 31 ? -27.04712 -30.70591 -25.81027 1.000 77.26453 31 PRO B C 1
ATOM 3802 O O . PRO B 1 31 ? -27.07394 -29.50894 -26.12742 1.000 77.92250 31 PRO B O 1
ATOM 3806 N N . VAL B 1 32 ? -26.94811 -31.15176 -24.55122 1.000 54.36968 32 VAL B N 1
ATOM 3807 C CA . VAL B 1 32 ? -26.99087 -30.25461 -23.40233 1.000 54.33546 32 VAL B CA 1
ATOM 3808 C C . VAL B 1 32 ? -25.72972 -29.41783 -23.34653 1.000 53.56432 32 VAL B C 1
ATOM 3809 O O . VAL B 1 32 ? -24.60982 -29.92704 -23.51254 1.000 52.30364 32 VAL B O 1
ATOM 3813 N N . SER B 1 33 ? -25.90748 -28.13176 -23.05768 1.000 46.86351 33 SER B N 1
ATOM 3814 C CA . SER B 1 33 ? -24.81030 -27.18894 -22.93987 1.000 46.59506 33 SER B CA 1
ATOM 3815 C C . SER B 1 33 ? -24.69011 -26.67078 -21.51595 1.000 46.01868 33 SER B C 1
ATOM 3816 O O . SER B 1 33 ? -25.66805 -26.60851 -20.76389 1.000 46.51874 33 SER B O 1
ATOM 3819 N N . ILE B 1 34 ? -23.47002 -26.28995 -21.16208 1.000 44.72905 34 ILE B N 1
ATOM 3820 C CA . ILE B 1 34 ? -23.18781 -25.61584 -19.90819 1.000 43.89737 34 ILE B CA 1
ATOM 3821 C C . ILE B 1 34 ? -22.64559 -24.23598 -20.24840 1.000 40.91543 34 ILE B C 1
ATOM 3822 O O . ILE B 1 34 ? -21.70063 -24.11024 -21.03848 1.000 40.47064 34 ILE B O 1
ATOM 3827 N N . ALA B 1 35 ? -23.25637 -23.20680 -19.66149 1.000 39.44420 35 ALA B N 1
ATOM 3828 C CA . ALA B 1 35 ? -22.84314 -21.81789 -19.83569 1.000 39.28103 35 ALA B CA 1
ATOM 3829 C C . ALA B 1 35 ? -21.78900 -21.44795 -18.80081 1.000 37.33079 35 ALA B C 1
ATOM 3830 O O . ALA B 1 35 ? -21.96996 -21.70776 -17.60477 1.000 36.73072 35 ALA B O 1
ATOM 3832 N N . VAL B 1 36 ? -20.69693 -20.84120 -19.26297 1.000 40.70751 36 VAL B N 1
ATOM 3833 C CA . VAL B 1 36 ? -19.57180 -20.44029 -18.41510 1.000 38.84676 36 VAL B CA 1
ATOM 3834 C C . VAL B 1 36 ? -19.66552 -18.93724 -18.16228 1.000 38.92835 36 VAL B C 1
ATOM 3835 O O . VAL B 1 36 ? -19.68744 -18.14035 -19.11338 1.000 39.12311 36 VAL B O 1
ATOM 3839 N N . VAL B 1 37 ? -19.69136 -18.54007 -16.88233 1.000 37.14130 37 VAL B N 1
ATOM 3840 C CA . VAL B 1 37 ? -19.89108 -17.14099 -16.47949 1.000 37.43607 37 VAL B CA 1
ATOM 3841 C C . VAL B 1 37 ? -18.57494 -16.53916 -16.01666 1.000 36.35962 37 VAL B C 1
ATOM 3842 O O . VAL B 1 37 ? -17.87799 -17.12918 -15.18263 1.000 35.08842 37 VAL B O 1
ATOM 3846 N N . ASN B 1 38 ? -18.25877 -15.34128 -16.51483 1.000 41.00755 38 ASN B N 1
ATOM 3847 C CA . ASN B 1 38 ? -17.11460 -14.58441 -16.00101 1.000 40.71804 38 ASN B CA 1
ATOM 3848 C C . ASN B 1 38 ? -17.45640 -14.00418 -14.63206 1.000 40.79436 38 ASN B C 1
ATOM 3849 O O . ASN B 1 38 ? -18.36025 -13.16801 -14.53810 1.000 41.77606 38 ASN B O 1
ATOM 3854 N N . PRO B 1 39 ? -16.76339 -14.39317 -13.55606 1.000 39.84425 39 PRO B N 1
ATOM 3855 C CA . PRO B 1 39 ? -17.18521 -13.91693 -12.23509 1.000 39.74424 39 PRO B CA 1
ATOM 3856 C C . PRO B 1 39 ? -16.99794 -12.42694 -12.06629 1.000 40.54697 39 PRO B C 1
ATOM 3857 O O . PRO B 1 39 ? -17.72278 -11.81971 -11.26731 1.000 39.78898 39 PRO B O 1
ATOM 3861 N N . ALA B 1 40 ? -16.05589 -11.81720 -12.79943 1.000 34.61468 40 ALA B N 1
ATOM 3862 C CA . ALA B 1 40 ? -15.85662 -10.36921 -12.67763 1.000 35.38056 40 ALA B CA 1
ATOM 3863 C C . ALA B 1 40 ? -17.00353 -9.58509 -13.28765 1.000 36.29383 40 ALA B C 1
ATOM 3864 O O . ALA B 1 40 ? -17.29030 -8.46898 -12.84877 1.000 36.55175 40 ALA B O 1
ATOM 3866 N N . THR B 1 41 ? -17.67670 -10.15310 -14.28253 1.000 44.11845 41 THR B N 1
ATOM 3867 C CA . THR B 1 41 ? -18.72363 -9.44500 -14.99454 1.000 45.07646 41 THR B CA 1
ATOM 3868 C C . THR B 1 41 ? -20.10672 -10.04274 -14.84537 1.000 46.32924 41 THR B C 1
ATOM 3869 O O . THR B 1 41 ? -21.08062 -9.33760 -15.10739 1.000 46.91878 41 THR B O 1
ATOM 3873 N N . GLU B 1 42 ? -20.23391 -11.30067 -14.42520 1.000 49.08746 42 GLU B N 1
ATOM 3874 C CA . GLU B 1 42 ? -21.51803 -11.98643 -14.35702 1.000 49.63227 42 GLU B CA 1
ATOM 3875 C C . GLU B 1 42 ? -22.11517 -12.25250 -15.73795 1.000 50.67976 42 GLU B C 1
ATOM 3876 O O . GLU B 1 42 ? -23.30123 -12.55531 -15.83782 1.000 51.49565 42 GLU B O 1
ATOM 3882 N N . GLU B 1 43 ? -21.32823 -12.16578 -16.80901 1.000 63.69185 43 GLU B N 1
ATOM 3883 C CA . GLU B 1 43 ? -21.80538 -12.44386 -18.15894 1.000 65.12097 43 GLU B CA 1
ATOM 3884 C C . GLU B 1 43 ? -21.38366 -13.84099 -18.62980 1.000 64.54458 43 GLU B C 1
ATOM 3885 O O . GLU B 1 43 ? -20.29272 -14.32814 -18.29681 1.000 63.29180 43 GLU B O 1
ATOM 3891 N N . VAL B 1 44 ? -22.26882 -14.48594 -19.39365 1.000 42.52089 44 VAL B N 1
ATOM 3892 C CA . VAL B 1 44 ? -21.94109 -15.74408 -20.06052 1.000 42.50246 44 VAL B CA 1
ATOM 3893 C C . VAL B 1 44 ? -20.95112 -15.43339 -21.17263 1.000 41.76290 44 VAL B C 1
ATOM 3894 O O . VAL B 1 44 ? -21.22704 -14.61345 -22.05871 1.000 42.13137 44 VAL B O 1
ATOM 3898 N N . VAL B 1 45 ? -19.79123 -16.08359 -21.13063 1.000 43.60523 45 VAL B N 1
ATOM 3899 C CA . VAL B 1 45 ? -18.73126 -15.85090 -22.10273 1.000 42.70512 45 VAL B CA 1
ATOM 3900 C C . VAL B 1 45 ? -18.46253 -17.06605 -22.97460 1.000 42.54194 45 VAL B C 1
ATOM 3901 O O . VAL B 1 45 ? -17.58958 -17.00332 -23.84667 1.000 41.73658 45 VAL B O 1
ATOM 3905 N N . ALA B 1 46 ? -19.18071 -18.16490 -22.77741 1.000 37.87559 46 ALA B N 1
ATOM 3906 C CA . ALA B 1 46 ? -18.90198 -19.36705 -23.54328 1.000 37.54134 46 ALA B CA 1
ATOM 3907 C C . ALA B 1 46 ? -19.81513 -20.47583 -23.04708 1.000 38.91519 46 ALA B C 1
ATOM 3908 O O . ALA B 1 46 ? -20.37604 -20.40359 -21.95204 1.000 39.51000 46 ALA B O 1
ATOM 3910 N N . HIS B 1 47 ? -19.98737 -21.47790 -23.88994 1.000 37.72821 47 HIS B N 1
ATOM 3911 C CA . HIS B 1 47 ? -20.69856 -22.69173 -23.54073 1.000 39.25734 47 HIS B CA 1
ATOM 3912 C C . HIS B 1 47 ? -19.77878 -23.87692 -23.78465 1.000 37.42817 47 HIS B C 1
ATOM 3913 O O . HIS B 1 47 ? -18.88683 -23.82419 -24.63472 1.000 36.00695 47 HIS B O 1
ATOM 3920 N N . VAL B 1 48 ? -19.98691 -24.94179 -23.01650 1.000 49.34539 48 VAL B N 1
ATOM 3921 C CA . VAL B 1 48 ? -19.32115 -26.21394 -23.25639 1.000 47.65835 48 VAL B CA 1
ATOM 3922 C C . VAL B 1 48 ? -20.37334 -27.31274 -23.15418 1.000 48.27158 48 VAL B C 1
ATOM 3923 O O . VAL B 1 48 ? -21.49727 -27.09349 -22.68712 1.000 50.13496 48 VAL B O 1
ATOM 3927 N N . ALA B 1 49 ? -20.00458 -28.49887 -23.62505 1.000 40.09428 49 ALA B N 1
ATOM 3928 C CA . ALA B 1 49 ? -20.94878 -29.60071 -23.69985 1.000 41.05229 49 ALA B CA 1
ATOM 3929 C C . ALA B 1 49 ? -21.06681 -30.30252 -22.35275 1.000 40.98386 49 ALA B C 1
ATOM 3930 O O . ALA B 1 49 ? -20.12975 -30.30558 -21.54582 1.000 39.60475 49 ALA B O 1
ATOM 3932 N N . SER B 1 50 ? -22.23390 -30.91028 -22.11559 1.000 37.65451 50 SER B N 1
ATOM 3933 C CA . SER B 1 50 ? -22.49394 -31.64008 -20.87948 1.000 37.48344 50 SER B CA 1
ATOM 3934 C C . SER B 1 50 ? -22.58922 -33.13111 -21.19229 1.000 36.89390 50 SER B C 1
ATOM 3935 O O . SER B 1 50 ? -23.54534 -33.58202 -21.83616 1.000 37.70189 50 SER B O 1
ATOM 3938 N N . GLY B 1 51 ? -21.60432 -33.89222 -20.71426 1.000 42.76039 51 GLY B N 1
ATOM 3939 C CA . GLY B 1 51 ? -21.52759 -35.29828 -21.05709 1.000 42.35245 51 GLY B CA 1
ATOM 3940 C C . GLY B 1 51 ? -22.57069 -36.15400 -20.35591 1.000 42.84461 51 GLY B C 1
ATOM 3941 O O . GLY B 1 51 ? -23.11455 -35.81278 -19.30191 1.000 43.33414 51 GLY B O 1
ATOM 3942 N N . SER B 1 52 ? -22.83893 -37.30003 -20.96574 1.000 42.30244 52 SER B N 1
ATOM 3943 C CA . SER B 1 52 ? -23.70608 -38.32781 -20.42855 1.000 42.86303 52 SER B CA 1
ATOM 3944 C C . SER B 1 52 ? -22.86826 -39.53891 -20.03046 1.000 42.27612 52 SER B C 1
ATOM 3945 O O . SER B 1 52 ? -21.67630 -39.64116 -20.34853 1.000 41.04703 52 SER B O 1
ATOM 3948 N N . ALA B 1 53 ? -23.49937 -40.47571 -19.32330 1.000 42.10242 53 ALA B N 1
ATOM 3949 C CA . ALA B 1 53 ? -22.78657 -41.70280 -19.00119 1.000 42.28402 53 ALA B CA 1
ATOM 3950 C C . ALA B 1 53 ? -22.26577 -42.38005 -20.26215 1.000 42.32613 53 ALA B C 1
ATOM 3951 O O . ALA B 1 53 ? -21.23089 -43.05522 -20.22113 1.000 41.24442 53 ALA B O 1
ATOM 3953 N N . ALA B 1 54 ? -22.94982 -42.17307 -21.39912 1.000 44.41848 54 ALA B N 1
ATOM 3954 C CA . ALA B 1 54 ? -22.53102 -42.78430 -22.65708 1.000 44.29215 54 ALA B CA 1
ATOM 3955 C C . ALA B 1 54 ? -21.24094 -42.16159 -23.18125 1.000 43.65787 54 ALA B C 1
ATOM 3956 O O . ALA B 1 54 ? -20.40611 -42.85282 -23.78322 1.000 43.04200 54 ALA B O 1
ATOM 3958 N N . ASP B 1 55 ? -21.06470 -40.85460 -22.97942 1.000 51.70357 55 ASP B N 1
ATOM 3959 C CA . ASP B 1 55 ? -19.79162 -40.22686 -23.32159 1.000 50.89821 55 ASP B CA 1
ATOM 3960 C C . ASP B 1 55 ? -18.65464 -40.72495 -22.42061 1.000 48.07682 55 ASP B C 1
ATOM 3961 O O . ASP B 1 55 ? -17.52070 -40.90721 -22.88267 1.000 47.06091 55 ASP B O 1
ATOM 3966 N N . VAL B 1 56 ? -18.93459 -40.95474 -21.13356 1.000 36.74651 56 VAL B N 1
ATOM 3967 C CA . VAL B 1 56 ? -17.89762 -41.49581 -20.26157 1.000 35.82535 56 VAL B CA 1
ATOM 3968 C C . VAL B 1 56 ? -17.51090 -42.90094 -20.71342 1.000 35.80956 56 VAL B C 1
ATOM 3969 O O . VAL B 1 56 ? -16.34496 -43.29613 -20.60045 1.000 35.08315 56 VAL B O 1
ATOM 3973 N N . ASP B 1 57 ? -18.46707 -43.65984 -21.26126 1.000 50.99296 57 ASP B N 1
ATOM 3974 C CA . ASP B 1 57 ? -18.16534 -44.96297 -21.85411 1.000 49.93757 57 ASP B CA 1
ATOM 3975 C C . ASP B 1 57 ? -17.19440 -44.84128 -23.02820 1.000 49.39276 57 ASP B C 1
ATOM 3976 O O . ASP B 1 57 ? -16.23755 -45.61446 -23.13917 1.000 49.09799 57 ASP B O 1
ATOM 3981 N N . ARG B 1 58 ? -17.43430 -43.89135 -23.93230 1.000 54.42231 58 ARG B N 1
ATOM 3982 C CA . ARG B 1 58 ? -16.50235 -43.71566 -25.03939 1.000 53.72223 58 ARG B CA 1
ATOM 3983 C C . ARG B 1 58 ? -15.12025 -43.34983 -24.52553 1.000 52.63263 58 ARG B C 1
ATOM 3984 O O . ARG B 1 58 ? -14.10737 -43.86907 -25.00454 1.000 52.30627 58 ARG B O 1
ATOM 3992 N N . ALA B 1 59 ? -15.05902 -42.47272 -23.53365 1.000 36.14644 59 ALA B N 1
ATOM 3993 C CA . ALA B 1 59 ? -13.76291 -42.04288 -23.03280 1.000 35.07789 59 ALA B CA 1
ATOM 3994 C C . ALA B 1 59 ? -13.02407 -43.19693 -22.36170 1.000 34.85418 59 ALA B C 1
ATOM 3995 O O . ALA B 1 59 ? -11.85713 -43.44817 -22.66775 1.000 34.56204 59 ALA B O 1
ATOM 3997 N N . VAL B 1 60 ? -13.69213 -43.91470 -21.44856 1.000 36.53596 60 VAL B N 1
ATOM 3998 C CA . VAL B 1 60 ? -13.09229 -45.09272 -20.80746 1.000 36.70703 60 VAL B CA 1
ATOM 3999 C C . VAL B 1 60 ? -12.65254 -46.11593 -21.85236 1.000 36.82020 60 VAL B C 1
ATOM 4000 O O . VAL B 1 60 ? -11.55464 -46.68511 -21.76737 1.000 36.18329 60 VAL B O 1
ATOM 4004 N N . ALA B 1 61 ? -13.48566 -46.36091 -22.86427 1.000 41.46287 61 ALA B N 1
ATOM 4005 C CA . ALA B 1 61 ? -13.08890 -47.31411 -23.89418 1.000 41.80238 61 ALA B CA 1
ATOM 4006 C C . ALA B 1 61 ? -11.79687 -46.88742 -24.58133 1.000 40.74173 61 ALA B C 1
ATOM 4007 O O . ALA B 1 61 ? -10.94804 -47.72961 -24.89328 1.000 40.93386 61 ALA B O 1
ATOM 4009 N N . ALA B 1 62 ? -11.62966 -45.58949 -24.83450 1.000 41.20231 62 ALA B N 1
ATOM 4010 C CA . ALA B 1 62 ? -10.37862 -45.11378 -25.42065 1.000 39.50737 62 ALA B CA 1
ATOM 4011 C C . ALA B 1 62 ? -9.21460 -45.37386 -24.47670 1.000 38.93888 62 ALA B C 1
ATOM 4012 O O . ALA B 1 62 ? -8.17072 -45.92110 -24.87571 1.000 38.83887 62 ALA B O 1
ATOM 4014 N N . ALA B 1 63 ? -9.39444 -44.99167 -23.20874 1.000 34.80944 63 ALA B N 1
ATOM 4015 C CA . ALA B 1 63 ? -8.38241 -45.20872 -22.18378 1.000 34.42518 63 ALA B CA 1
ATOM 4016 C C . ALA B 1 63 ? -7.98066 -46.67578 -22.11963 1.000 35.31739 63 ALA B C 1
ATOM 4017 O O . ALA B 1 63 ? -6.79573 -47.02100 -22.22467 1.000 35.57005 63 ALA B O 1
ATOM 4019 N N . ARG B 1 64 ? -8.95980 -47.56359 -21.97244 1.000 40.32326 64 ARG B N 1
ATOM 4020 C CA . ARG B 1 64 ? -8.64705 -48.98564 -21.93229 1.000 40.79963 64 ARG B CA 1
ATOM 4021 C C . ARG B 1 64 ? -7.84221 -49.39894 -23.16229 1.000 41.22073 64 ARG B C 1
ATOM 4022 O O . ARG B 1 64 ? -6.76431 -49.99311 -23.04229 1.000 41.59709 64 ARG B O 1
ATOM 4030 N N . ALA B 1 65 ? -8.33024 -49.06600 -24.35930 1.000 30.70105 65 ALA B N 1
ATOM 4031 C CA . ALA B 1 65 ? -7.62540 -49.50328 -25.56430 1.000 31.54852 65 ALA B CA 1
ATOM 4032 C C . ALA B 1 65 ? -6.21731 -48.92354 -25.65847 1.000 31.27217 65 ALA B C 1
ATOM 4033 O O . ALA B 1 65 ? -5.34246 -49.53977 -26.25845 1.000 32.25124 65 ALA B O 1
ATOM 4035 N N . ALA B 1 66 ? -5.97706 -47.75151 -25.08363 1.000 39.06784 66 ALA B N 1
ATOM 4036 C CA . ALA B 1 66 ? -4.67096 -47.12075 -25.19081 1.000 38.54410 66 ALA B CA 1
ATOM 4037 C C . ALA B 1 66 ? -3.68697 -47.60379 -24.13781 1.000 38.77307 66 ALA B C 1
ATOM 4038 O O . ALA B 1 66 ? -2.48593 -47.35702 -24.29493 1.000 39.02836 66 ALA B O 1
ATOM 4040 N N . PHE B 1 67 ? -4.16202 -48.31958 -23.10969 1.000 39.17049 67 PHE B N 1
ATOM 4041 C CA . PHE B 1 67 ? -3.34299 -48.64057 -21.93671 1.000 39.44157 67 PHE B CA 1
ATOM 4042 C C . PHE B 1 67 ? -2.18018 -49.58682 -22.25867 1.000 39.92847 67 PHE B C 1
ATOM 4043 O O . PHE B 1 67 ? -1.06011 -49.38395 -21.76778 1.000 38.43619 67 PHE B O 1
ATOM 4051 N N . ALA B 1 68 ? -2.41442 -50.63588 -23.05752 1.000 39.12574 68 ALA B N 1
ATOM 4052 C CA . ALA B 1 68 ? -1.33861 -51.59310 -23.33448 1.000 40.02848 68 ALA B CA 1
ATOM 4053 C C . ALA B 1 68 ? -0.14753 -50.90739 -23.99565 1.000 40.08375 68 ALA B C 1
ATOM 4054 O O . ALA B 1 68 ? 1.00147 -51.08154 -23.57171 1.000 40.49959 68 ALA B O 1
ATOM 4056 N N . GLY B 1 69 ? -0.40647 -50.10748 -25.03473 1.000 38.32038 69 GLY B N 1
ATOM 4057 C CA . GLY B 1 69 ? 0.68159 -49.46176 -25.74789 1.000 38.80465 69 GLY B CA 1
ATOM 4058 C C . GLY B 1 69 ? 1.40584 -48.41878 -24.91708 1.000 38.83887 69 GLY B C 1
ATOM 4059 O O . GLY B 1 69 ? 2.63085 -48.30900 -24.97418 1.000 39.40736 69 GLY B O 1
ATOM 4060 N N . TRP B 1 70 ? 0.66503 -47.63755 -24.13512 1.000 43.95001 70 TRP B N 1
ATOM 4061 C CA . TRP B 1 70 ? 1.29327 -46.58156 -23.34130 1.000 43.84736 70 TRP B CA 1
ATOM 4062 C C . TRP B 1 70 ? 2.06726 -47.14455 -22.14928 1.000 44.80537 70 TRP B C 1
ATOM 4063 O O . TRP B 1 70 ? 3.18036 -46.69171 -21.85942 1.000 44.71326 70 TRP B O 1
ATOM 4074 N N . SER B 1 71 ? 1.48614 -48.11236 -21.42912 1.000 47.95312 71 SER B N 1
ATOM 4075 C CA . SER B 1 71 ? 2.21010 -48.77935 -20.35009 1.000 48.87954 71 SER B CA 1
ATOM 4076 C C . SER B 1 71 ? 3.40492 -49.56962 -20.86907 1.000 49.70070 71 SER B C 1
ATOM 4077 O O . SER B 1 71 ? 4.42095 -49.68571 -20.16813 1.000 50.99559 71 SER B O 1
ATOM 4080 N N . GLY B 1 72 ? 3.30474 -50.12476 -22.08400 1.000 42.52352 72 GLY B N 1
ATOM 4081 C CA . GLY B 1 72 ? 4.43858 -50.78103 -22.68800 1.000 43.40257 72 GLY B CA 1
ATOM 4082 C C . GLY B 1 72 ? 5.50971 -49.83928 -23.18019 1.000 44.01054 72 GLY B C 1
ATOM 4083 O O . GLY B 1 72 ? 6.56760 -50.31152 -23.61021 1.000 44.73694 72 GLY B O 1
ATOM 4084 N N . THR B 1 73 ? 5.26894 -48.52623 -23.13134 1.000 41.67342 73 THR B N 1
ATOM 4085 C CA . THR B 1 73 ? 6.26108 -47.55846 -23.58553 1.000 41.87344 73 THR B CA 1
ATOM 4086 C C . THR B 1 73 ? 7.29320 -47.31751 -22.49063 1.000 43.29203 73 THR B C 1
ATOM 4087 O O . THR B 1 73 ? 6.95031 -47.18830 -21.31363 1.000 43.63155 73 THR B O 1
ATOM 4091 N N . SER B 1 74 ? 8.56019 -47.24278 -22.89273 1.000 41.96819 74 SER B N 1
ATOM 4092 C CA . SER B 1 74 ? 9.63026 -47.21584 -21.91981 1.000 43.08674 74 SER B CA 1
ATOM 4093 C C . SER B 1 74 ? 9.55554 -45.94073 -21.09097 1.000 43.24203 74 SER B C 1
ATOM 4094 O O . SER B 1 74 ? 9.17769 -44.88272 -21.59908 1.000 43.80262 74 SER B O 1
ATOM 4097 N N . PRO B 1 75 ? 9.89562 -46.01963 -19.80698 1.000 43.91053 75 PRO B N 1
ATOM 4098 C CA . PRO B 1 75 ? 9.88589 -44.80452 -18.98014 1.000 44.12898 75 PRO B CA 1
ATOM 4099 C C . PRO B 1 75 ? 10.61906 -43.61873 -19.60334 1.000 44.01580 75 PRO B C 1
ATOM 4100 O O . PRO B 1 75 ? 10.11526 -42.49463 -19.51844 1.000 43.28151 75 PRO B O 1
ATOM 4104 N N . GLU B 1 76 ? 11.78798 -43.82301 -20.22439 1.000 62.09692 76 GLU B N 1
ATOM 4105 C CA . GLU B 1 76 ? 12.49713 -42.69921 -20.84059 1.000 61.89953 76 GLU B CA 1
ATOM 4106 C C . GLU B 1 76 ? 11.63317 -42.03019 -21.89861 1.000 60.63622 76 GLU B C 1
ATOM 4107 O O . GLU B 1 76 ? 11.62338 -40.80021 -22.02876 1.000 60.59411 76 GLU B O 1
ATOM 4113 N N . VAL B 1 77 ? 10.90998 -42.83316 -22.66946 1.000 44.83169 77 VAL B N 1
ATOM 4114 C CA . VAL B 1 77 ? 10.09999 -42.30316 -23.75347 1.000 43.63944 77 VAL B CA 1
ATOM 4115 C C . VAL B 1 77 ? 8.90216 -41.55588 -23.19447 1.000 42.62616 77 VAL B C 1
ATOM 4116 O O . VAL B 1 77 ? 8.58733 -40.44288 -23.63359 1.000 41.84186 77 VAL B O 1
ATOM 4120 N N . ARG B 1 78 ? 8.22913 -42.13363 -22.19535 1.000 41.58130 78 ARG B N 1
ATOM 4121 C CA . ARG B 1 78 ? 7.14331 -41.40036 -21.55237 1.000 40.72594 78 ARG B CA 1
ATOM 4122 C C . ARG B 1 78 ? 7.65458 -40.08938 -20.96857 1.000 41.54709 78 ARG B C 1
ATOM 4123 O O . ARG B 1 78 ? 6.98775 -39.05327 -21.07665 1.000 40.74699 78 ARG B O 1
ATOM 4131 N N . ALA B 1 79 ? 8.85862 -40.10352 -20.38165 1.000 46.33187 79 ALA B N 1
ATOM 4132 C CA . ALA B 1 79 ? 9.45387 -38.86456 -19.87685 1.000 45.95288 79 ALA B CA 1
ATOM 4133 C C . ALA B 1 79 ? 9.62097 -37.81872 -20.97400 1.000 45.02645 79 ALA B C 1
ATOM 4134 O O . ALA B 1 79 ? 9.52721 -36.61467 -20.69714 1.000 44.32900 79 ALA B O 1
ATOM 4136 N N . GLN B 1 80 ? 9.87781 -38.24792 -22.21596 1.000 54.40126 80 GLN B N 1
ATOM 4137 C CA . GLN B 1 80 ? 10.02890 -37.29509 -23.31309 1.000 53.59853 80 GLN B CA 1
ATOM 4138 C C . GLN B 1 80 ? 8.70500 -36.59990 -23.63308 1.000 52.26153 80 GLN B C 1
ATOM 4139 O O . GLN B 1 80 ? 8.66520 -35.37391 -23.79423 1.000 51.97728 80 GLN B O 1
ATOM 4145 N N . VAL B 1 81 ? 7.60486 -37.35471 -23.70291 1.000 47.37147 81 VAL B N 1
ATOM 4146 C CA . VAL B 1 81 ? 6.31695 -36.73653 -24.01590 1.000 46.02131 81 VAL B CA 1
ATOM 4147 C C . VAL B 1 81 ? 5.92520 -35.75732 -22.91699 1.000 46.16606 81 VAL B C 1
ATOM 4148 O O . VAL B 1 81 ? 5.39737 -34.66426 -23.17509 1.000 45.95288 81 VAL B O 1
ATOM 4152 N N . ILE B 1 82 ? 6.18722 -36.13421 -21.67296 1.000 44.15529 82 ILE B N 1
ATOM 4153 C CA . ILE B 1 82 ? 5.87345 -35.27401 -20.55005 1.000 44.76589 82 ILE B CA 1
ATOM 4154 C C . ILE B 1 82 ? 6.77566 -34.05417 -20.56027 1.000 45.19752 82 ILE B C 1
ATOM 4155 O O . ILE B 1 82 ? 6.32288 -32.92706 -20.32238 1.000 45.12120 82 ILE B O 1
ATOM 4160 N N . GLY B 1 83 ? 8.06061 -34.25043 -20.84433 1.000 42.86040 83 GLY B N 1
ATOM 4161 C CA . GLY B 1 83 ? 8.93280 -33.10561 -21.00254 1.000 43.08411 83 GLY B CA 1
ATOM 4162 C C . GLY B 1 83 ? 8.36290 -32.10163 -21.98462 1.000 41.87344 83 GLY B C 1
ATOM 4163 O O . GLY B 1 83 ? 8.31813 -30.89959 -21.71177 1.000 41.85502 83 GLY B O 1
ATOM 4164 N N . ARG B 1 84 ? 7.89874 -32.59069 -23.14053 1.000 59.55188 84 ARG B N 1
ATOM 4165 C CA . ARG B 1 84 ? 7.36081 -31.72073 -24.18160 1.000 58.25435 84 ARG B CA 1
ATOM 4166 C C . ARG B 1 84 ? 6.08697 -31.01145 -23.71560 1.000 57.47794 84 ARG B C 1
ATOM 4167 O O . ARG B 1 84 ? 5.93917 -29.79645 -23.89874 1.000 57.40162 84 ARG B O 1
ATOM 4175 N N . ILE B 1 85 ? 5.16489 -31.74421 -23.09344 1.000 43.45258 85 ILE B N 1
ATOM 4176 C CA . ILE B 1 85 ? 4.02205 -31.09693 -22.45144 1.000 43.74209 85 ILE B CA 1
ATOM 4177 C C . ILE B 1 85 ? 4.47232 -29.92290 -21.58062 1.000 44.58956 85 ILE B C 1
ATOM 4178 O O . ILE B 1 85 ? 3.88750 -28.83280 -21.62972 1.000 44.01054 85 ILE B O 1
ATOM 4183 N N . HIS B 1 86 ? 5.50134 -30.12997 -20.75267 1.000 52.30364 86 HIS B N 1
ATOM 4184 C CA . HIS B 1 86 ? 5.98959 -29.03895 -19.91084 1.000 52.98793 86 HIS B CA 1
ATOM 4185 C C . HIS B 1 86 ? 6.42374 -27.84614 -20.75502 1.000 52.62736 86 HIS B C 1
ATOM 4186 O O . HIS B 1 86 ? 6.08296 -26.69604 -20.45014 1.000 52.56420 86 HIS B O 1
ATOM 4193 N N . GLU B 1 87 ? 7.18962 -28.09840 -21.81804 1.000 62.45486 87 GLU B N 1
ATOM 4194 C CA . GLU B 1 87 ? 7.56374 -27.01158 -22.71621 1.000 63.58920 87 GLU B CA 1
ATOM 4195 C C . GLU B 1 87 ? 6.32584 -26.27443 -23.21821 1.000 62.55750 87 GLU B C 1
ATOM 4196 O O . GLU B 1 87 ? 6.28605 -25.04142 -23.22636 1.000 62.72068 87 GLU B O 1
ATOM 4202 N N . LEU B 1 88 ? 5.30068 -27.01830 -23.63505 1.000 46.92142 88 LEU B N 1
ATOM 4203 C CA . LEU B 1 88 ? 4.13974 -26.39418 -24.25604 1.000 44.87380 88 LEU B CA 1
ATOM 4204 C C . LEU B 1 88 ? 3.36596 -25.55991 -23.25109 1.000 45.00276 88 LEU B C 1
ATOM 4205 O O . LEU B 1 88 ? 2.83212 -24.49386 -23.59319 1.000 44.76853 88 LEU B O 1
ATOM 4210 N N . ILE B 1 89 ? 3.30697 -26.02275 -22.00103 1.000 38.27301 89 ILE B N 1
ATOM 4211 C CA . ILE B 1 89 ? 2.72319 -25.21551 -20.93909 1.000 38.48883 89 ILE B CA 1
ATOM 4212 C C . ILE B 1 89 ? 3.47443 -23.89663 -20.81631 1.000 39.33366 89 ILE B C 1
ATOM 4213 O O . ILE B 1 89 ? 2.86762 -22.82850 -20.68640 1.000 38.95993 89 ILE B O 1
ATOM 4218 N N . ILE B 1 90 ? 4.80741 -23.94587 -20.88540 1.000 51.86148 90 ILE B N 1
ATOM 4219 C CA . ILE B 1 90 ? 5.60864 -22.74398 -20.66060 1.000 52.59841 90 ILE B CA 1
ATOM 4220 C C . ILE B 1 90 ? 5.50372 -21.79011 -21.84372 1.000 52.04835 90 ILE B C 1
ATOM 4221 O O . ILE B 1 90 ? 5.46895 -20.56708 -21.66287 1.000 52.25100 90 ILE B O 1
ATOM 4226 N N . GLU B 1 91 ? 5.46154 -22.33126 -23.06765 1.000 61.65213 91 GLU B N 1
ATOM 4227 C CA . GLU B 1 91 ? 5.26860 -21.50937 -24.26374 1.000 61.49948 91 GLU B CA 1
ATOM 4228 C C . GLU B 1 91 ? 3.91372 -20.81813 -24.24873 1.000 61.05995 91 GLU B C 1
ATOM 4229 O O . GLU B 1 91 ? 3.77588 -19.69217 -24.73586 1.000 60.87835 91 GLU B O 1
ATOM 4235 N N . ARG B 1 92 ? 2.89064 -21.49589 -23.73057 1.000 51.82200 92 ARG B N 1
ATOM 4236 C CA . ARG B 1 92 ? 1.51271 -21.03766 -23.83553 1.000 51.41932 92 ARG B CA 1
ATOM 4237 C C . ARG B 1 92 ? 0.98991 -20.46041 -22.52656 1.000 51.55881 92 ARG B C 1
ATOM 4238 O O . ARG B 1 92 ? -0.22906 -20.36517 -22.34249 1.000 51.68778 92 ARG B O 1
ATOM 4246 N N . LYS B 1 93 ? 1.89104 -20.04145 -21.63468 1.000 52.97740 93 LYS B N 1
ATOM 4247 C CA . LYS B 1 93 ? 1.49321 -19.65621 -20.28570 1.000 53.36429 93 LYS B CA 1
ATOM 4248 C C . LYS B 1 93 ? 0.58542 -18.42605 -20.28679 1.000 53.13005 93 LYS B C 1
ATOM 4249 O O . LYS B 1 93 ? -0.34150 -18.33179 -19.46773 1.000 52.89845 93 LYS B O 1
ATOM 4255 N N . GLU B 1 94 ? 0.82653 -17.47121 -21.18893 1.000 50.52711 94 GLU B N 1
ATOM 4256 C CA . GLU B 1 94 ? -0.04127 -16.29406 -21.24301 1.000 50.48500 94 GLU B CA 1
ATOM 4257 C C . GLU B 1 94 ? -1.46437 -16.67387 -21.65286 1.000 49.59279 94 GLU B C 1
ATOM 4258 O O . GLU B 1 94 ? -2.43524 -16.18662 -21.05986 1.000 49.49014 94 GLU B O 1
ATOM 4264 N N . GLU B 1 95 ? -1.60759 -17.55097 -22.65674 1.000 61.36525 95 GLU B N 1
ATOM 4265 C CA . GLU B 1 95 ? -2.93071 -18.03878 -23.04359 1.000 60.66517 95 GLU B CA 1
ATOM 4266 C C . GLU B 1 95 ? -3.62974 -18.71351 -21.87445 1.000 60.33092 95 GLU B C 1
ATOM 4267 O O . GLU B 1 95 ? -4.83069 -18.51328 -21.65339 1.000 60.14142 95 GLU B O 1
ATOM 4273 N N . LEU B 1 96 ? -2.89283 -19.53355 -21.12440 1.000 40.76015 96 LEU B N 1
ATOM 4274 C CA . LEU B 1 96 ? -3.49689 -20.29131 -20.03826 1.000 40.31536 96 LEU B CA 1
ATOM 4275 C C . LEU B 1 96 ? -3.85564 -19.38610 -18.86235 1.000 40.76278 96 LEU B C 1
ATOM 4276 O O . LEU B 1 96 ? -4.89963 -19.56483 -18.22825 1.000 40.31010 96 LEU B O 1
ATOM 4281 N N . ALA B 1 97 ? -3.01645 -18.40220 -18.55654 1.000 36.77020 97 ALA B N 1
ATOM 4282 C CA . ALA B 1 97 ? -3.35921 -17.49301 -17.46963 1.000 37.14919 97 ALA B CA 1
ATOM 4283 C C . ALA B 1 97 ? -4.59109 -16.66084 -17.81664 1.000 37.49134 97 ALA B C 1
ATOM 4284 O O . ALA B 1 97 ? -5.43999 -16.41358 -16.95861 1.000 37.35711 97 ALA B O 1
ATOM 4286 N N . GLN B 1 98 ? -4.73011 -16.24197 -19.07168 1.000 43.74735 98 GLN B N 1
ATOM 4287 C CA . GLN B 1 98 ? -5.91700 -15.47081 -19.43170 1.000 43.61312 98 GLN B CA 1
ATOM 4288 C C . GLN B 1 98 ? -7.19214 -16.32157 -19.36950 1.000 43.09464 98 GLN B C 1
ATOM 4289 O O . GLN B 1 98 ? -8.25303 -15.83034 -18.96248 1.000 43.29203 98 GLN B O 1
ATOM 4295 N N . ALA B 1 99 ? -7.10840 -17.60164 -19.75034 1.000 40.87332 99 ALA B N 1
ATOM 4296 C CA . ALA B 1 99 ? -8.27254 -18.47942 -19.66715 1.000 40.30220 99 ALA B CA 1
ATOM 4297 C C . ALA B 1 99 ? -8.66949 -18.75017 -18.21309 1.000 41.01018 99 ALA B C 1
ATOM 4298 O O . ALA B 1 99 ? -9.85946 -18.72392 -17.86901 1.000 40.97860 99 ALA B O 1
ATOM 4300 N N . ILE B 1 100 ? -7.69147 -18.99523 -17.34113 1.000 38.87045 100 ILE B N 1
ATOM 4301 C CA . ILE B 1 100 ? -7.97940 -19.17000 -15.91408 1.000 38.98889 100 ILE B CA 1
ATOM 4302 C C . ILE B 1 100 ? -8.64714 -17.91981 -15.33519 1.000 39.57053 100 ILE B C 1
ATOM 4303 O O . ILE B 1 100 ? -9.72010 -17.98155 -14.72011 1.000 39.18365 100 ILE B O 1
ATOM 4308 N N . SER B 1 101 ? -8.00995 -16.76295 -15.52238 1.000 42.74986 101 SER B N 1
ATOM 4309 C CA . SER B 1 101 ? -8.55469 -15.49679 -15.03851 1.000 43.22887 101 SER B CA 1
ATOM 4310 C C . SER B 1 101 ? -9.97668 -15.26160 -15.53443 1.000 43.41047 101 SER B C 1
ATOM 4311 O O . SER B 1 101 ? -10.82654 -14.75336 -14.79044 1.000 43.66576 101 SER B O 1
ATOM 4314 N N . LEU B 1 102 ? -10.24984 -15.61472 -16.79537 1.000 38.33354 102 LEU B N 1
ATOM 4315 C CA . LEU B 1 102 ? -11.57284 -15.38056 -17.36430 1.000 38.61779 102 LEU B CA 1
ATOM 4316 C C . LEU B 1 102 ? -12.63794 -16.24328 -16.70112 1.000 38.54410 102 LEU B C 1
ATOM 4317 O O . LEU B 1 102 ? -13.74584 -15.76606 -16.42210 1.000 39.08890 102 LEU B O 1
ATOM 4322 N N . GLU B 1 103 ? -12.32415 -17.52031 -16.44598 1.000 47.90048 103 GLU B N 1
ATOM 4323 C CA . GLU B 1 103 ? -13.35228 -18.47708 -16.04379 1.000 47.70835 103 GLU B CA 1
ATOM 4324 C C . GLU B 1 103 ? -13.63717 -18.42584 -14.54977 1.000 49.93757 103 GLU B C 1
ATOM 4325 O O . GLU B 1 103 ? -14.79117 -18.60659 -14.14567 1.000 50.55080 103 GLU B O 1
ATOM 4331 N N . MET B 1 104 ? -12.61407 -18.19591 -13.71188 1.000 36.66492 104 MET B N 1
ATOM 4332 C CA . MET B 1 104 ? -12.82197 -18.22770 -12.26786 1.000 35.79903 104 MET B CA 1
ATOM 4333 C C . MET B 1 104 ? -12.30670 -16.97970 -11.55405 1.000 35.98326 104 MET B C 1
ATOM 4334 O O . MET B 1 104 ? -12.24861 -16.96755 -10.31606 1.000 35.62006 104 MET B O 1
ATOM 4339 N N . GLY B 1 105 ? -11.95957 -15.92385 -12.29321 1.000 35.98063 105 GLY B N 1
ATOM 4340 C CA . GLY B 1 105 ? -11.78430 -14.60581 -11.70739 1.000 36.41752 105 GLY B CA 1
ATOM 4341 C C . GLY B 1 105 ? -10.43520 -14.31796 -11.07552 1.000 35.33318 105 GLY B C 1
ATOM 4342 O O . GLY B 1 105 ? -10.26597 -13.24592 -10.48467 1.000 35.58848 105 GLY B O 1
ATOM 4343 N N . ALA B 1 106 ? -9.46537 -15.22615 -11.17947 1.000 37.17288 106 ALA B N 1
ATOM 4344 C CA . ALA B 1 106 ? -8.15528 -14.97730 -10.58960 1.000 37.45186 106 ALA B CA 1
ATOM 4345 C C . ALA B 1 106 ? -7.52810 -13.72049 -11.18480 1.000 37.62293 106 ALA B C 1
ATOM 4346 O O . ALA B 1 106 ? -7.56415 -13.50863 -12.40183 1.000 37.68083 106 ALA B O 1
ATOM 4348 N N . ALA B 1 107 ? -6.94690 -12.89048 -10.31695 1.000 35.37793 107 ALA B N 1
ATOM 4349 C CA . ALA B 1 107 ? -6.23972 -11.69466 -10.76815 1.000 36.09117 107 ALA B CA 1
ATOM 4350 C C . ALA B 1 107 ? -5.15085 -12.05798 -11.77118 1.000 36.49911 107 ALA B C 1
ATOM 4351 O O . ALA B 1 107 ? -4.35400 -12.97309 -11.53812 1.000 36.47806 107 ALA B O 1
ATOM 4353 N N . ILE B 1 108 ? -5.12581 -11.34212 -12.89827 1.000 42.63406 108 ILE B N 1
ATOM 4354 C CA . ILE B 1 108 ? -4.23896 -11.72942 -13.98929 1.000 42.81566 108 ILE B CA 1
ATOM 4355 C C . ILE B 1 108 ? -2.81595 -11.88260 -13.48437 1.000 43.67366 108 ILE B C 1
ATOM 4356 O O . ILE B 1 108 ? -2.11414 -12.82877 -13.86530 1.000 43.56575 108 ILE B O 1
ATOM 4361 N N . SER B 1 109 ? -2.38072 -10.98057 -12.59251 1.000 42.78145 109 SER B N 1
ATOM 4362 C CA . SER B 1 109 ? -1.05170 -11.09672 -11.99359 1.000 43.11306 109 SER B CA 1
ATOM 4363 C C . SER B 1 109 ? -0.89388 -12.42566 -11.27744 1.000 43.26045 109 SER B C 1
ATOM 4364 O O . SER B 1 109 ? 0.13499 -13.10086 -11.40143 1.000 43.05516 109 SER B O 1
ATOM 4367 N N . SER B 1 110 ? -1.90389 -12.79238 -10.48932 1.000 47.79784 110 SER B N 1
ATOM 4368 C CA . SER B 1 110 ? -1.93607 -14.07729 -9.79816 1.000 46.75034 110 SER B CA 1
ATOM 4369 C C . SER B 1 110 ? -1.91134 -15.25042 -10.78101 1.000 46.50558 110 SER B C 1
ATOM 4370 O O . SER B 1 110 ? -1.26150 -16.27150 -10.52593 1.000 46.64243 110 SER B O 1
ATOM 4373 N N . ALA B 1 111 ? -2.62340 -15.13144 -11.90397 1.000 44.17635 111 ALA B N 1
ATOM 4374 C CA . ALA B 1 111 ? -2.68267 -16.24754 -12.84583 1.000 43.77367 111 ALA B CA 1
ATOM 4375 C C . ALA B 1 111 ? -1.33075 -16.48587 -13.51390 1.000 44.43427 111 ALA B C 1
ATOM 4376 O O . ALA B 1 111 ? -0.96498 -17.63097 -13.80978 1.000 44.34479 111 ALA B O 1
ATOM 4378 N N . ARG B 1 112 ? -0.57358 -15.41503 -13.75209 1.000 44.26847 112 ARG B N 1
ATOM 4379 C CA . ARG B 1 112 ? 0.72235 -15.53134 -14.40716 1.000 44.46586 112 ARG B CA 1
ATOM 4380 C C . ARG B 1 112 ? 1.80833 -16.01841 -13.45618 1.000 44.84222 112 ARG B C 1
ATOM 4381 O O . ARG B 1 112 ? 2.70717 -16.76162 -13.86615 1.000 44.85801 112 ARG B O 1
ATOM 4389 N N . ALA B 1 113 ? 1.76450 -15.59124 -12.20223 1.000 44.23951 113 ALA B N 1
ATOM 4390 C CA . ALA B 1 113 ? 2.87852 -15.83233 -11.30428 1.000 44.69746 113 ALA B CA 1
ATOM 4391 C C . ALA B 1 113 ? 2.76734 -17.14721 -10.55611 1.000 44.63430 113 ALA B C 1
ATOM 4392 O O . ALA B 1 113 ? 3.79528 -17.67434 -10.11111 1.000 44.50270 113 ALA B O 1
ATOM 4394 N N . MET B 1 114 ? 1.56025 -17.69598 -10.42195 1.000 59.64399 114 MET B N 1
ATOM 4395 C CA . MET B 1 114 ? 1.37010 -18.88485 -9.60079 1.000 59.46766 114 MET B CA 1
ATOM 4396 C C . MET B 1 114 ? 0.43888 -19.88977 -10.25059 1.000 58.70967 114 MET B C 1
ATOM 4397 O O . MET B 1 114 ? 0.78367 -21.06384 -10.39047 1.000 58.50701 114 MET B O 1
ATOM 4402 N N . GLN B 1 115 ? -0.74907 -19.43560 -10.62057 1.000 48.04260 115 GLN B N 1
ATOM 4403 C CA . GLN B 1 115 ? -1.74826 -20.25251 -11.28639 1.000 46.98721 115 GLN B CA 1
ATOM 4404 C C . GLN B 1 115 ? -1.12348 -21.11176 -12.38733 1.000 46.82667 115 GLN B C 1
ATOM 4405 O O . GLN B 1 115 ? -1.42270 -22.31172 -12.48416 1.000 46.40293 115 GLN B O 1
ATOM 4411 N N . VAL B 1 116 ? -0.22644 -20.54802 -13.19546 1.000 37.88349 116 VAL B N 1
ATOM 4412 C CA . VAL B 1 116 ? 0.36534 -21.37326 -14.24940 1.000 37.99666 116 VAL B CA 1
ATOM 4413 C C . VAL B 1 116 ? 1.70826 -21.97644 -13.84142 1.000 39.15996 116 VAL B C 1
ATOM 4414 O O . VAL B 1 116 ? 1.89804 -23.18649 -13.99528 1.000 38.98625 116 VAL B O 1
ATOM 4418 N N . PRO B 1 117 ? 2.67643 -21.20355 -13.34859 1.000 37.77558 117 PRO B N 1
ATOM 4419 C CA . PRO B 1 117 ? 4.00334 -21.79575 -13.09561 1.000 38.54146 117 PRO B CA 1
ATOM 4420 C C . PRO B 1 117 ? 3.98821 -22.95162 -12.11546 1.000 38.94151 117 PRO B C 1
ATOM 4421 O O . PRO B 1 117 ? 4.78304 -23.89178 -12.26440 1.000 39.26787 117 PRO B O 1
ATOM 4425 N N . LEU B 1 118 ? 3.10929 -22.92034 -11.11240 1.000 39.53106 118 LEU B N 1
ATOM 4426 C CA . LEU B 1 118 ? 3.05716 -24.03721 -10.17626 1.000 39.25997 118 LEU B CA 1
ATOM 4427 C C . LEU B 1 118 ? 2.44590 -25.27119 -10.82506 1.000 38.60726 118 LEU B C 1
ATOM 4428 O O . LEU B 1 118 ? 2.84272 -26.40122 -10.50495 1.000 38.79676 118 LEU B O 1
ATOM 4433 N N . ALA B 1 119 ? 1.50786 -25.07914 -11.75902 1.000 42.07873 119 ALA B N 1
ATOM 4434 C CA . ALA B 1 119 ? 1.01461 -26.20116 -12.54984 1.000 41.32338 119 ALA B CA 1
ATOM 4435 C C . ALA B 1 119 ? 2.13744 -26.81646 -13.39684 1.000 42.17611 119 ALA B C 1
ATOM 4436 O O . ALA B 1 119 ? 2.37023 -28.03649 -13.35171 1.000 42.31297 119 ALA B O 1
ATOM 4438 N N . ALA B 1 120 ? 2.85553 -25.98668 -14.16900 1.000 34.89103 120 ALA B N 1
ATOM 4439 C CA . ALA B 1 120 ? 4.05540 -26.44798 -14.87803 1.000 35.37003 120 ALA B CA 1
ATOM 4440 C C . ALA B 1 120 ? 4.97332 -27.29403 -13.98599 1.000 36.55438 120 ALA B C 1
ATOM 4441 O O . ALA B 1 120 ? 5.54311 -28.30119 -14.43090 1.000 37.57556 120 ALA B O 1
ATOM 4443 N N . GLU B 1 121 ? 5.09148 -26.90689 -12.71404 1.000 46.82667 121 GLU B N 1
ATOM 4444 C CA . GLU B 1 121 ? 6.05343 -27.52995 -11.81403 1.000 47.71362 121 GLU B CA 1
ATOM 4445 C C . GLU B 1 121 ? 5.73219 -28.99986 -11.55583 1.000 47.85574 121 GLU B C 1
ATOM 4446 O O . GLU B 1 121 ? 6.64405 -29.83401 -11.48079 1.000 48.67163 121 GLU B O 1
ATOM 4452 N N . HIS B 1 122 ? 4.44115 -29.33561 -11.38769 1.000 42.34455 122 HIS B N 1
ATOM 4453 C CA . HIS B 1 122 ? 4.04691 -30.73652 -11.23249 1.000 42.33929 122 HIS B CA 1
ATOM 4454 C C . HIS B 1 122 ? 4.49668 -31.56075 -12.43042 1.000 42.12610 122 HIS B C 1
ATOM 4455 O O . HIS B 1 122 ? 4.89149 -32.72380 -12.29030 1.000 42.48667 122 HIS B O 1
ATOM 4462 N N . VAL B 1 123 ? 4.42070 -30.97089 -13.62349 1.000 39.72055 123 VAL B N 1
ATOM 4463 C CA . VAL B 1 123 ? 4.75849 -31.68210 -14.84442 1.000 39.78898 123 VAL B CA 1
ATOM 4464 C C . VAL B 1 123 ? 6.26844 -31.88838 -14.93850 1.000 41.24442 123 VAL B C 1
ATOM 4465 O O . VAL B 1 123 ? 6.74123 -32.94951 -15.37440 1.000 41.65763 123 VAL B O 1
ATOM 4469 N N . ARG B 1 124 ? 7.04665 -30.88946 -14.50868 1.000 44.34216 124 ARG B N 1
ATOM 4470 C CA . ARG B 1 124 ? 8.49663 -31.03371 -14.47977 1.000 45.25543 124 ARG B CA 1
ATOM 4471 C C . ARG B 1 124 ? 8.90850 -32.15266 -13.52866 1.000 45.97920 124 ARG B C 1
ATOM 4472 O O . ARG B 1 124 ? 9.67431 -33.05584 -13.89860 1.000 46.50294 124 ARG B O 1
ATOM 4480 N N . VAL B 1 125 ? 8.39760 -32.10042 -12.30963 1.000 38.48356 125 VAL B N 1
ATOM 4481 C CA . VAL B 1 125 ? 8.70049 -33.10434 -11.25552 1.000 41.97872 125 VAL B CA 1
ATOM 4482 C C . VAL B 1 125 ? 8.42621 -34.51336 -11.78133 1.000 42.11031 125 VAL B C 1
ATOM 4483 O O . VAL B 1 125 ? 9.25807 -35.37448 -11.57428 1.000 43.34993 125 VAL B O 1
ATOM 4487 N N . ALA B 1 126 ? 7.29913 -34.71724 -12.44722 1.000 39.37577 126 ALA B N 1
ATOM 4488 C CA . ALA B 1 126 ? 6.95885 -36.04525 -12.99303 1.000 39.29682 126 ALA B CA 1
ATOM 4489 C C . ALA B 1 126 ? 7.97571 -36.45957 -14.05605 1.000 39.96005 126 ALA B C 1
ATOM 4490 O O . ALA B 1 126 ? 8.31250 -37.61363 -14.09193 1.000 40.70225 126 ALA B O 1
ATOM 4492 N N . ARG B 1 127 ? 8.42981 -35.53775 -14.89220 1.000 51.19298 127 ARG B N 1
ATOM 4493 C 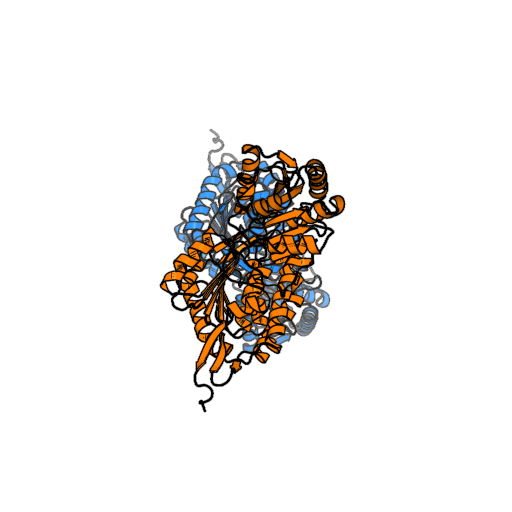CA . ARG B 1 127 ? 9.43267 -35.90205 -15.91122 1.000 51.61935 127 ARG B CA 1
ATOM 4494 C C . ARG B 1 127 ? 10.76565 -36.30321 -15.28027 1.000 53.31955 127 ARG B C 1
ATOM 4495 O O . ARG B 1 127 ? 11.26944 -37.34534 -15.60417 1.000 53.99595 127 ARG B O 1
ATOM 4503 N N . ASP B 1 128 ? 11.24585 -35.52717 -14.32640 1.000 53.77750 128 ASP B N 1
ATOM 4504 C CA . ASP B 1 128 ? 12.57286 -35.73833 -13.70747 1.000 55.05660 128 ASP B CA 1
ATOM 4505 C C . ASP B 1 128 ? 12.62468 -37.04524 -12.93531 1.000 56.30149 128 ASP B C 1
ATOM 4506 O O . ASP B 1 128 ? 13.67059 -37.64441 -12.83731 1.000 57.34372 128 ASP B O 1
ATOM 4511 N N . LEU B 1 129 ? 11.50967 -37.35597 -12.31519 1.000 49.94020 129 LEU B N 1
ATOM 4512 C CA . LEU B 1 129 ? 11.23554 -38.49481 -11.42403 1.000 50.95348 129 LEU B CA 1
ATOM 4513 C C . LEU B 1 129 ? 11.44425 -39.81893 -12.15587 1.000 51.48512 129 LEU B C 1
ATOM 4514 O O . LEU B 1 129 ? 12.01114 -40.72196 -11.58180 1.000 51.49038 129 LEU B O 1
ATOM 4519 N N . LEU B 1 130 ? 11.06115 -39.88303 -13.42084 1.000 53.62748 130 LEU B N 1
ATOM 4520 C CA . LEU B 1 130 ? 11.20688 -41.09816 -14.25070 1.000 53.11163 130 LEU B CA 1
ATOM 4521 C C . LEU B 1 130 ? 12.66980 -41.46344 -14.47875 1.000 53.68012 130 LEU B C 1
ATOM 4522 O O . LEU B 1 130 ? 12.90258 -42.60252 -14.77163 1.000 53.33271 130 LEU B O 1
ATOM 4527 N N . ALA B 1 131 ? 13.58097 -40.50460 -14.46094 1.000 47.12407 131 ALA B N 1
ATOM 4528 C CA . ALA B 1 131 ? 15.02191 -40.75188 -14.66601 1.000 47.38463 131 ALA B CA 1
ATOM 4529 C C . ALA B 1 131 ? 15.58583 -41.63784 -13.56994 1.000 48.28210 131 ALA B C 1
ATOM 4530 O O . ALA B 1 131 ? 16.44167 -42.42503 -13.87590 1.000 48.65583 131 ALA B O 1
ATOM 4532 N N . THR B 1 132 ? 15.14895 -41.46461 -12.33593 1.000 51.01138 132 THR B N 1
ATOM 4533 C CA . THR B 1 132 ? 15.74189 -42.25157 -11.23887 1.000 51.74568 132 THR B CA 1
ATOM 4534 C C . THR B 1 132 ? 14.79675 -43.28333 -10.63468 1.000 50.99296 132 THR B C 1
ATOM 4535 O O . THR B 1 132 ? 15.27867 -44.05732 -9.85361 1.000 51.59566 132 THR B O 1
ATOM 4539 N N . TYR B 1 133 ? 13.52173 -43.30415 -10.98858 1.000 46.50294 133 TYR B N 1
ATOM 4540 C CA . TYR B 1 133 ? 12.59861 -44.24190 -10.31340 1.000 45.91866 133 TYR B CA 1
ATOM 4541 C C . TYR B 1 133 ? 12.94033 -45.69500 -10.61824 1.000 46.03447 133 TYR B C 1
ATOM 4542 O O . TYR B 1 133 ? 13.16719 -46.05018 -11.74321 1.000 45.93972 133 TYR B O 1
ATOM 4551 N N . ARG B 1 134 ? 12.87526 -46.54286 -9.60813 1.000 71.54542 134 ARG B N 1
ATOM 4552 C CA . ARG B 1 134 ? 13.23300 -47.92696 -9.85798 1.000 71.68754 134 ARG B CA 1
ATOM 4553 C C . ARG B 1 134 ? 11.96086 -48.75573 -9.79479 1.000 70.74532 134 ARG B C 1
ATOM 4554 O O . ARG B 1 134 ? 11.34691 -48.88349 -8.73073 1.000 70.50845 134 ARG B O 1
ATOM 4562 N N . PHE B 1 135 ? 11.54768 -49.28380 -10.94669 1.000 38.50462 135 PHE B N 1
ATOM 4563 C CA . PHE B 1 135 ? 10.26256 -49.95859 -11.03951 1.000 38.73359 135 PHE B CA 1
ATOM 4564 C C . PHE B 1 135 ? 10.33834 -51.39854 -10.54034 1.000 38.80202 135 PHE B C 1
ATOM 4565 O O . PHE B 1 135 ? 9.35629 -51.91830 -10.00120 1.000 38.21511 135 PHE B O 1
ATOM 4573 N N . GLN B 1 136 ? 11.48221 -52.05076 -10.70534 1.000 45.89498 136 GLN B N 1
ATOM 4574 C CA . GLN B 1 136 ? 11.72002 -53.37773 -10.16719 1.000 46.27660 136 GLN B CA 1
ATOM 4575 C C . GLN B 1 136 ? 12.77911 -53.29778 -9.07727 1.000 46.91615 136 GLN B C 1
ATOM 4576 O O . GLN B 1 136 ? 13.71125 -52.49496 -9.16644 1.000 47.88995 136 GLN B O 1
ATOM 4582 N N . THR B 1 137 ? 12.61804 -54.12162 -8.04716 1.000 45.73969 137 THR B N 1
ATOM 4583 C CA . THR B 1 137 ? 13.52811 -54.20364 -6.91121 1.000 47.57413 137 THR B CA 1
ATOM 4584 C C . THR B 1 137 ? 13.68288 -55.66962 -6.54404 1.000 47.69256 137 THR B C 1
ATOM 4585 O O . THR B 1 137 ? 12.69575 -56.40944 -6.51288 1.000 47.09249 137 THR B O 1
ATOM 4589 N N . VAL B 1 138 ? 14.90482 -56.09780 -6.26207 1.000 60.65990 138 VAL B N 1
ATOM 4590 C CA . VAL B 1 138 ? 15.17059 -57.50381 -5.97892 1.000 60.90204 138 VAL B CA 1
ATOM 4591 C C . VAL B 1 138 ? 15.79467 -57.61075 -4.59495 1.000 61.44421 138 VAL B C 1
ATOM 4592 O O . VAL B 1 138 ? 16.82880 -56.98789 -4.32410 1.000 60.38092 138 VAL B O 1
ATOM 4596 N N . GLU B 1 139 ? 15.14960 -58.38952 -3.72080 1.000 82.96258 139 GLU B N 1
ATOM 4597 C CA . GLU B 1 139 ? 15.56266 -58.60142 -2.34081 1.000 83.51528 139 GLU B CA 1
ATOM 4598 C C . GLU B 1 139 ? 16.13243 -59.99649 -2.11867 1.000 84.20746 139 GLU B C 1
ATOM 4599 O O . GLU B 1 139 ? 16.17743 -60.46736 -0.97861 1.000 84.90228 139 GLU B O 1
ATOM 4605 N N . GLY B 1 140 ? 16.54024 -60.68170 -3.18561 1.000 94.09812 140 GLY B N 1
ATOM 4606 C CA . GLY B 1 140 ? 16.97700 -62.05676 -3.06847 1.000 94.62977 140 GLY B CA 1
ATOM 4607 C C . GLY B 1 140 ? 15.80883 -63.02456 -3.07627 1.000 93.50068 140 GLY B C 1
ATOM 4608 O O . GLY B 1 140 ? 15.13088 -63.20131 -2.06020 1.000 93.32961 140 GLY B O 1
ATOM 4609 N N . GLY B 1 141 ? 15.56664 -63.66266 -4.22317 1.000 66.63167 141 GLY B N 1
ATOM 4610 C CA . GLY B 1 141 ? 14.43447 -64.55349 -4.42098 1.000 66.28426 141 GLY B CA 1
ATOM 4611 C C . GLY B 1 141 ? 13.11257 -63.86429 -4.70997 1.000 65.58944 141 GLY B C 1
ATOM 4612 O O . GLY B 1 141 ? 12.32543 -64.36625 -5.51385 1.000 65.13149 141 GLY B O 1
ATOM 4613 N N . THR B 1 142 ? 12.84582 -62.72716 -4.06509 1.000 52.78791 142 THR B N 1
ATOM 4614 C CA . THR B 1 142 ? 11.61493 -61.97697 -4.28210 1.000 51.99308 142 THR B CA 1
ATOM 4615 C C . THR B 1 142 ? 11.93811 -60.67712 -4.99229 1.000 51.51670 142 THR B C 1
ATOM 4616 O O . THR B 1 142 ? 12.87426 -59.97524 -4.60744 1.000 52.03255 142 THR B O 1
ATOM 4620 N N . ALA B 1 143 ? 11.17109 -60.37012 -6.02827 1.000 50.17444 143 ALA B N 1
ATOM 4621 C CA . ALA B 1 143 ? 11.29225 -59.12423 -6.76943 1.000 49.81387 143 ALA B CA 1
ATOM 4622 C C . ALA B 1 143 ? 10.00340 -58.32599 -6.62844 1.000 49.17432 143 ALA B C 1
ATOM 4623 O O . ALA B 1 143 ? 8.90230 -58.88580 -6.68729 1.000 48.56109 143 ALA B O 1
ATOM 4625 N N . ILE B 1 144 ? 10.15165 -57.02199 -6.41762 1.000 45.11857 144 ILE B N 1
ATOM 4626 C CA . ILE B 1 144 ? 9.02982 -56.09978 -6.30465 1.000 44.19740 144 ILE B CA 1
ATOM 4627 C C . ILE B 1 144 ? 8.93386 -55.32192 -7.60874 1.000 43.64734 144 ILE B C 1
ATOM 4628 O O . ILE B 1 144 ? 9.90494 -54.69015 -8.04889 1.000 44.42375 144 ILE B O 1
ATOM 4633 N N . GLU B 1 145 ? 7.78180 -55.39180 -8.25165 1.000 60.29934 145 GLU B N 1
ATOM 4634 C CA . GLU B 1 145 ? 7.53784 -54.65391 -9.47673 1.000 59.57820 145 GLU B CA 1
ATOM 4635 C C . GLU B 1 145 ? 6.42104 -53.65169 -9.23378 1.000 58.71230 145 GLU B C 1
ATOM 4636 O O . GLU B 1 145 ? 5.36301 -54.00944 -8.71766 1.000 58.13855 145 GLU B O 1
ATOM 4642 N N . ARG B 1 146 ? 6.66823 -52.40077 -9.57195 1.000 55.16977 146 ARG B N 1
ATOM 4643 C CA . ARG B 1 146 ? 5.66842 -51.35259 -9.48801 1.000 54.16176 146 ARG B CA 1
ATOM 4644 C C . ARG B 1 146 ? 5.12836 -51.11567 -10.88700 1.000 53.36166 146 ARG B C 1
ATOM 4645 O O . ARG B 1 146 ? 5.90235 -50.82992 -11.80509 1.000 53.00109 146 ARG B O 1
ATOM 4653 N N . GLU B 1 147 ? 3.82132 -51.27346 -11.07289 1.000 59.30448 147 GLU B N 1
ATOM 4654 C CA . GLU B 1 147 ? 3.29226 -51.06754 -12.41588 1.000 58.41227 147 GLU B CA 1
ATOM 4655 C C . GLU B 1 147 ? 2.03542 -50.20331 -12.38990 1.000 57.08579 147 GLU B C 1
ATOM 4656 O O . GLU B 1 147 ? 1.36551 -50.09207 -11.35086 1.000 56.65679 147 GLU B O 1
ATOM 4662 N N . PRO B 1 148 ? 1.70845 -49.55840 -13.51595 1.000 40.16534 148 PRO B N 1
ATOM 4663 C CA . PRO B 1 148 ? 0.54961 -48.65520 -13.54998 1.000 38.94414 148 PRO B CA 1
ATOM 4664 C C . PRO B 1 148 ? -0.71950 -49.39093 -13.17480 1.000 38.30722 148 PRO B C 1
ATOM 4665 O O . PRO B 1 148 ? -0.91373 -50.54994 -13.53764 1.000 38.58357 148 PRO B O 1
ATOM 4669 N N . ILE B 1 149 ? -1.59432 -48.70069 -12.44683 1.000 39.41262 149 ILE B N 1
ATOM 4670 C CA . ILE B 1 149 ? -2.77441 -49.39742 -11.95365 1.000 39.14154 149 ILE B CA 1
ATOM 4671 C C . ILE B 1 149 ? -3.80052 -49.59238 -13.06956 1.000 38.63358 149 ILE B C 1
ATOM 4672 O O . ILE B 1 149 ? -4.60269 -50.53023 -13.01738 1.000 38.73886 149 ILE B O 1
ATOM 4677 N N . GLY B 1 150 ? -3.79345 -48.73951 -14.09366 1.000 34.08830 150 GLY B N 1
ATOM 4678 C CA . GLY B 1 150 ? -4.72556 -48.92948 -15.17957 1.000 33.65140 150 GLY B CA 1
ATOM 4679 C C . GLY B 1 150 ? -5.40437 -47.66942 -15.67568 1.000 32.80130 150 GLY B C 1
ATOM 4680 O O . GLY B 1 150 ? -4.76020 -46.62956 -15.85486 1.000 32.42494 150 GLY B O 1
ATOM 4681 N N . VAL B 1 151 ? -6.71041 -47.77923 -15.92458 1.000 39.10469 151 VAL B N 1
ATOM 4682 C CA . VAL B 1 151 ? -7.52225 -46.65314 -16.37166 1.000 38.71254 151 VAL B CA 1
ATOM 4683 C C . VAL B 1 151 ? -7.96602 -45.85391 -15.14873 1.000 38.44408 151 VAL B C 1
ATOM 4684 O O . VAL B 1 151 ? -8.49905 -46.42269 -14.18762 1.000 38.89940 151 VAL B O 1
ATOM 4688 N N . CYS B 1 152 ? -7.76479 -44.53195 -15.18791 1.000 39.26260 152 CYS B N 1
ATOM 4689 C CA . CYS B 1 152 ? -7.93355 -43.66077 -14.02501 1.000 38.90203 152 CYS B CA 1
ATOM 4690 C C . CYS B 1 152 ? -8.90937 -42.51864 -14.31908 1.000 38.54146 152 CYS B C 1
ATOM 4691 O O . CYS B 1 152 ? -8.77732 -41.82179 -15.33218 1.000 38.23090 152 CYS B O 1
ATOM 4694 N N . ALA B 1 153 ? -9.85927 -42.30936 -13.40504 1.000 34.83576 153 ALA B N 1
ATOM 4695 C CA . ALA B 1 153 ? -10.82709 -41.22720 -13.48711 1.000 35.24633 153 ALA B CA 1
ATOM 4696 C C . ALA B 1 153 ? -10.37282 -40.06717 -12.60529 1.000 34.09883 153 ALA B C 1
ATOM 4697 O O . ALA B 1 153 ? -10.12777 -40.25506 -11.40628 1.000 34.23568 153 ALA B O 1
ATOM 4699 N N . LEU B 1 154 ? -10.27066 -38.87426 -13.19744 1.000 34.60678 154 LEU B N 1
ATOM 4700 C CA . LEU B 1 154 ? -9.82540 -37.67025 -12.50163 1.000 33.84880 154 LEU B CA 1
ATOM 4701 C C . LEU B 1 154 ? -10.92921 -36.62506 -12.50968 1.000 33.88038 154 LEU B C 1
ATOM 4702 O O . LEU B 1 154 ? -11.46223 -36.28110 -13.57568 1.000 32.40915 154 LEU B O 1
ATOM 4707 N N . ILE B 1 155 ? -11.24104 -36.10185 -11.32372 1.000 36.30435 155 ILE B N 1
ATOM 4708 C CA . ILE B 1 155 ? -12.23184 -35.05366 -11.13978 1.000 36.16223 155 ILE B CA 1
ATOM 4709 C C . ILE B 1 155 ? -11.55958 -33.90168 -10.38698 1.000 35.46478 155 ILE B C 1
ATOM 4710 O O . ILE B 1 155 ? -10.92755 -34.12066 -9.33999 1.000 36.27803 155 ILE B O 1
ATOM 4715 N N . THR B 1 156 ? -11.69241 -32.68272 -10.91412 1.000 39.43104 156 THR B N 1
ATOM 4716 C CA . THR B 1 156 ? -10.97617 -31.52578 -10.40332 1.000 39.04679 156 THR B CA 1
ATOM 4717 C C . THR B 1 156 ? -11.90394 -30.35359 -10.11640 1.000 39.28629 156 THR B C 1
ATOM 4718 O O . THR B 1 156 ? -12.96496 -30.21348 -10.73534 1.000 39.68634 156 THR B O 1
ATOM 4722 N N . PRO B 1 157 ? -11.50672 -29.46454 -9.17454 1.000 33.53823 157 PRO B N 1
ATOM 4723 C CA . PRO B 1 157 ? -12.31349 -28.27935 -8.84463 1.000 33.87775 157 PRO B CA 1
ATOM 4724 C C . PRO B 1 157 ? -11.93633 -27.04852 -9.66581 1.000 34.12251 157 PRO B C 1
ATOM 4725 O O . PRO B 1 157 ? -11.08941 -27.13078 -10.55786 1.000 34.15936 157 PRO B O 1
ATOM 4729 N N . TRP B 1 158 ? -12.52311 -25.89138 -9.34291 1.000 32.48811 158 TRP B N 1
ATOM 4730 C CA . TRP B 1 158 ? -12.35395 -24.67751 -10.13508 1.000 33.09081 158 TRP B CA 1
ATOM 4731 C C . TRP B 1 158 ? -11.36873 -23.66361 -9.55628 1.000 32.00910 158 TRP B C 1
ATOM 4732 O O . TRP B 1 158 ? -11.12160 -22.64273 -10.20042 1.000 32.75130 158 TRP B O 1
ATOM 4743 N N . ASN B 1 159 ? -10.79869 -23.89756 -8.37129 1.000 37.16761 159 ASN B N 1
ATOM 4744 C CA . ASN B 1 159 ? -10.08245 -22.82460 -7.67847 1.000 37.81769 159 ASN B CA 1
ATOM 4745 C C . ASN B 1 159 ? -8.62946 -22.71391 -8.10459 1.000 38.95204 159 ASN B C 1
ATOM 4746 O O . ASN B 1 159 ? -8.07327 -21.60800 -8.10077 1.000 39.12838 159 ASN B O 1
ATOM 4751 N N . TRP B 1 160 ? -8.00468 -23.83806 -8.44850 1.000 39.26523 160 TRP B N 1
ATOM 4752 C CA . TRP B 1 160 ? -6.66573 -23.86937 -9.03959 1.000 40.13376 160 TRP B CA 1
ATOM 4753 C C . TRP B 1 160 ? -6.73898 -24.80251 -10.24046 1.000 39.89952 160 TRP B C 1
ATOM 4754 O O . TRP B 1 160 ? -6.13417 -25.88661 -10.25837 1.000 39.94163 160 TRP B O 1
ATOM 4765 N N . PRO B 1 161 ? -7.46198 -24.39351 -11.28646 1.000 48.55319 161 PRO B N 1
ATOM 4766 C CA . PRO B 1 161 ? -7.93223 -25.38455 -12.27431 1.000 47.35568 161 PRO B CA 1
ATOM 4767 C C . PRO B 1 161 ? -6.81340 -26.07885 -13.04330 1.000 48.15577 161 PRO B C 1
ATOM 4768 O O . PRO B 1 161 ? -6.83063 -27.31586 -13.15414 1.000 47.36357 161 PRO B O 1
ATOM 4772 N N . LEU B 1 162 ? -5.84731 -25.33008 -13.59046 1.000 31.93541 162 LEU B N 1
ATOM 4773 C CA . LEU B 1 162 ? -4.74948 -25.98636 -14.29146 1.000 32.31703 162 LEU B CA 1
ATOM 4774 C C . LEU B 1 162 ? -3.87054 -26.76740 -13.32542 1.000 33.27767 162 LEU B C 1
ATOM 4775 O O . LEU B 1 162 ? -3.48176 -27.90650 -13.60531 1.000 33.19872 162 LEU B O 1
ATOM 4780 N N . TYR B 1 163 ? -3.53035 -26.14232 -12.20053 1.000 42.04188 163 TYR B N 1
ATOM 4781 C CA . TYR B 1 163 ? -2.70739 -26.75833 -11.16751 1.000 42.67617 163 TYR B CA 1
ATOM 4782 C C . TYR B 1 163 ? -3.29259 -28.09217 -10.67830 1.000 42.08663 163 TYR B C 1
ATOM 4783 O O . TYR B 1 163 ? -2.55574 -29.06727 -10.48623 1.000 42.46299 163 TYR B O 1
ATOM 4792 N N . GLN B 1 164 ? -4.61158 -28.15691 -10.44719 1.000 50.75345 164 GLN B N 1
ATOM 4793 C CA . GLN B 1 164 ? -5.17376 -29.40174 -9.91800 1.000 49.80860 164 GLN B CA 1
ATOM 4794 C C . GLN B 1 164 ? -5.23503 -30.48886 -10.98786 1.000 49.32170 164 GLN B C 1
ATOM 4795 O O . GLN B 1 164 ? -5.18221 -31.67983 -10.65571 1.000 49.23748 164 GLN B O 1
ATOM 4801 N N . ILE B 1 165 ? -5.36905 -30.10200 -12.26190 1.000 34.99893 165 ILE B N 1
ATOM 4802 C CA . ILE B 1 165 ? -5.34430 -31.08114 -13.34177 1.000 35.34898 165 ILE B CA 1
ATOM 4803 C C . ILE B 1 165 ? -3.95341 -31.67140 -13.47580 1.000 35.60164 165 ILE B C 1
ATOM 4804 O O . ILE B 1 165 ? -3.78164 -32.87046 -13.69166 1.000 35.38319 165 ILE B O 1
ATOM 4809 N N . THR B 1 166 ? -2.94626 -30.82656 -13.36898 1.000 35.49373 166 THR B N 1
ATOM 4810 C CA . THR B 1 166 ? -1.56634 -31.24583 -13.55602 1.000 37.34132 166 THR B CA 1
ATOM 4811 C C . THR B 1 166 ? -1.08542 -32.16577 -12.41994 1.000 38.86519 166 THR B C 1
ATOM 4812 O O . THR B 1 166 ? -0.40262 -33.16592 -12.67986 1.000 40.12586 166 THR B O 1
ATOM 4816 N N . ALA B 1 167 ? -1.43628 -31.85455 -11.15896 1.000 32.10648 167 ALA B N 1
ATOM 4817 C CA . ALA B 1 167 ? -1.05435 -32.70748 -10.03388 1.000 32.69866 167 ALA B CA 1
ATOM 4818 C C . ALA B 1 167 ? -1.52861 -34.14641 -10.20066 1.000 32.26176 167 ALA B C 1
ATOM 4819 O O . ALA B 1 167 ? -0.92873 -35.05345 -9.61559 1.000 32.90921 167 ALA B O 1
ATOM 4821 N N . LYS B 1 168 ? -2.59871 -34.37632 -10.95956 1.000 40.04691 168 LYS B N 1
ATOM 4822 C CA . LYS B 1 168 ? -3.07096 -35.73127 -11.20235 1.000 39.24418 168 LYS B CA 1
ATOM 4823 C C . LYS B 1 168 ? -2.56516 -36.29853 -12.52732 1.000 39.57053 168 LYS B C 1
ATOM 4824 O O . LYS B 1 168 ? -2.04535 -37.41862 -12.55221 1.000 40.32326 168 LYS B O 1
ATOM 4830 N N . VAL B 1 169 ? -2.67810 -35.53764 -13.62140 1.000 33.88038 169 VAL B N 1
ATOM 4831 C CA . VAL B 1 169 ? -2.39029 -36.07486 -14.95736 1.000 33.89354 169 VAL B CA 1
ATOM 4832 C C . VAL B 1 169 ? -0.91136 -36.40314 -15.11042 1.000 35.64112 169 VAL B C 1
ATOM 4833 O O . VAL B 1 169 ? -0.54558 -37.46927 -15.62031 1.000 36.84389 169 VAL B O 1
ATOM 4837 N N . ALA B 1 170 ? -0.04817 -35.48124 -14.72760 1.000 37.87296 170 ALA B N 1
ATOM 4838 C CA . ALA B 1 170 ? 1.38778 -35.67052 -14.89768 1.000 39.30208 170 ALA B CA 1
ATOM 4839 C C . ALA B 1 170 ? 1.84660 -36.97952 -14.26755 1.000 40.54433 170 ALA B C 1
ATOM 4840 O O . ALA B 1 170 ? 2.36440 -37.86070 -14.96747 1.000 40.93386 170 ALA B O 1
ATOM 4842 N N . PRO B 1 171 ? 1.64066 -37.15832 -12.962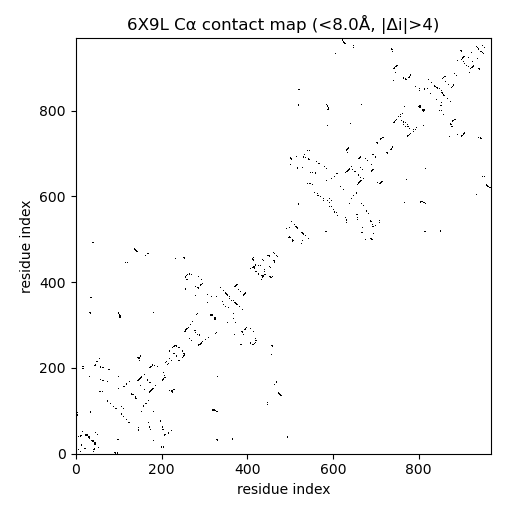51 1.000 34.99367 171 PRO B N 1
ATOM 4843 C CA . PRO B 1 171 ? 2.04348 -38.42831 -12.32638 1.000 35.69375 171 PRO B CA 1
ATOM 4844 C C . PRO B 1 171 ? 1.35223 -39.65226 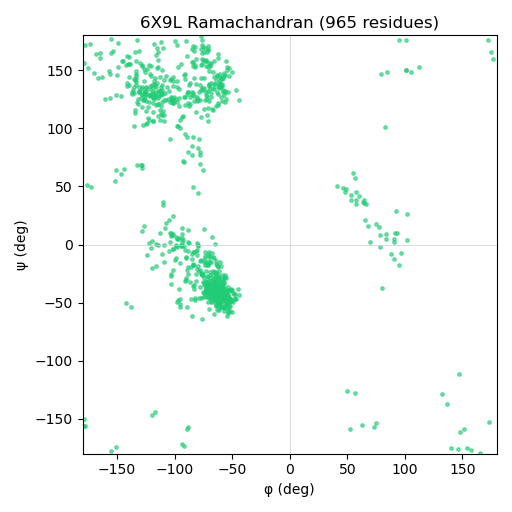-12.92117 1.000 35.09631 171 PRO B C 1
ATOM 4845 O O . PRO B 1 171 ? 1.99303 -40.69840 -13.10509 1.000 36.32014 171 PRO B O 1
ATOM 4849 N N . ALA B 1 172 ? 0.05823 -39.53108 -13.24810 1.000 35.74902 172 ALA B N 1
ATOM 4850 C CA . ALA B 1 172 ? -0.70601 -40.65801 -13.76890 1.000 34.18568 172 ALA B CA 1
ATOM 4851 C C . ALA B 1 172 ? -0.13719 -41.15027 -15.09288 1.000 34.50414 172 ALA B C 1
ATOM 4852 O O . ALA B 1 172 ? 0.08759 -42.35634 -15.26874 1.000 35.11737 172 ALA B O 1
ATOM 4854 N N . ILE B 1 173 ? 0.10290 -40.23544 -16.04601 1.000 32.20649 173 ILE B N 1
ATOM 4855 C CA . ILE B 1 173 ? 0.60573 -40.70269 -17.34199 1.000 32.13806 173 ILE B CA 1
ATOM 4856 C C . ILE B 1 173 ? 2.08367 -41.05793 -17.24805 1.000 34.03829 173 ILE B C 1
ATOM 4857 O O . ILE B 1 173 ? 2.56947 -41.88911 -18.00898 1.000 34.20673 173 ILE B O 1
ATOM 4862 N N . ALA B 1 174 ? 2.81985 -40.44895 -16.31818 1.000 35.53584 174 ALA B N 1
ATOM 4863 C CA . ALA B 1 174 ? 4.22079 -40.82117 -16.12623 1.000 39.33366 174 ALA B CA 1
ATOM 4864 C C . ALA B 1 174 ? 4.35258 -42.25913 -15.64306 1.000 40.18903 174 ALA B C 1
ATOM 4865 O O . ALA B 1 174 ? 5.28842 -42.97234 -16.03204 1.000 40.97333 174 ALA B O 1
ATOM 4867 N N . ALA B 1 175 ? 3.42956 -42.69586 -14.77494 1.000 38.25459 175 ALA B N 1
ATOM 4868 C CA . ALA B 1 175 ? 3.43737 -44.04179 -14.21977 1.000 38.33881 175 ALA B CA 1
ATOM 4869 C C . ALA B 1 175 ? 3.08411 -45.09286 -15.25161 1.000 37.28342 175 ALA B C 1
ATOM 4870 O O . ALA B 1 175 ? 3.31692 -46.28687 -15.01248 1.000 37.56766 175 ALA B O 1
ATOM 4872 N N . GLY B 1 176 ? 2.54310 -44.67291 -16.38863 1.000 47.75573 176 GLY B N 1
ATOM 4873 C CA . GLY B 1 176 ? 2.02187 -45.57694 -17.38048 1.000 46.92668 176 GLY B CA 1
ATOM 4874 C C . GLY B 1 176 ? 0.51685 -45.70268 -17.39035 1.000 45.32386 176 GLY B C 1
ATOM 4875 O O . GLY B 1 176 ? -0.00435 -46.50668 -18.16422 1.000 44.94223 176 GLY B O 1
ATOM 4876 N N . CYS B 1 177 ? -0.19296 -44.94745 -16.56640 1.000 36.90969 177 CYS B N 1
ATOM 4877 C CA . CYS B 1 177 ? -1.64298 -45.06219 -16.53928 1.000 35.95957 177 CYS B CA 1
ATOM 4878 C C . CYS B 1 177 ? -2.29994 -44.37323 -17.73832 1.000 34.80680 177 CYS B C 1
ATOM 4879 O O . CYS B 1 177 ? -1.67387 -43.64944 -18.52746 1.000 34.96998 177 CYS B O 1
ATOM 4882 N N . THR B 1 178 ? -3.60499 -44.60601 -17.83720 1.000 45.57652 178 THR B N 1
ATOM 4883 C CA . THR B 1 178 ? -4.45897 -44.05299 -18.87021 1.000 44.78169 178 THR B CA 1
ATOM 4884 C C . THR B 1 178 ? -5.61780 -43.36270 -18.15821 1.000 44.28426 178 THR B C 1
ATOM 4885 O O . THR B 1 178 ? -6.11481 -43.86948 -17.14811 1.000 44.45796 178 THR B O 1
ATOM 4889 N N . VAL B 1 179 ? -6.03663 -42.20269 -18.66233 1.000 46.33977 179 VAL B N 1
ATOM 4890 C CA . VAL B 1 179 ? -6.70540 -41.20447 -17.84040 1.000 46.11079 179 VAL B CA 1
ATOM 4891 C C . VAL B 1 179 ? -7.93135 -40.63534 -18.56239 1.000 45.93972 179 VAL B C 1
ATOM 4892 O O . VAL B 1 179 ? -7.83736 -40.21151 -19.72645 1.000 45.90814 179 VAL B O 1
ATOM 4896 N N . VAL B 1 180 ? -9.07229 -40.60106 -17.85931 1.000 34.59625 180 VAL B N 1
ATOM 4897 C CA . VAL B 1 180 ? -10.27419 -39.85990 -18.27532 1.000 35.09368 180 VAL B CA 1
ATOM 4898 C C . VAL B 1 180 ? -10.52192 -38.74173 -17.25444 1.000 34.71206 180 VAL B C 1
ATOM 4899 O O . VAL B 1 180 ? -10.70088 -39.01654 -16.05739 1.000 34.66205 180 VAL B O 1
ATOM 4903 N N . LEU B 1 181 ? -10.53574 -37.48678 -17.72060 1.000 40.77594 181 LEU B N 1
ATOM 4904 C CA . LEU B 1 181 ? -10.60047 -36.31266 -16.85474 1.000 40.22588 181 LEU B CA 1
ATOM 4905 C C . LEU B 1 181 ? -11.93335 -35.59345 -17.01174 1.000 41.06545 181 LEU B C 1
ATOM 4906 O O . LEU B 1 181 ? -12.36138 -35.30051 -18.13474 1.000 41.55761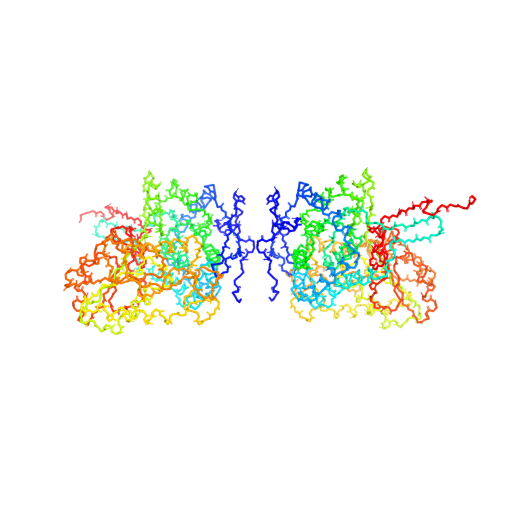 181 LEU B O 1
ATOM 4911 N N . LYS B 1 182 ? -12.58522 -35.30919 -15.88673 1.000 35.23317 182 LYS B N 1
ATOM 4912 C CA . LYS B 1 182 ? -13.72006 -34.39599 -15.88776 1.000 35.16211 182 LYS B CA 1
ATOM 4913 C C . LYS B 1 182 ? -13.32979 -33.14197 -15.11995 1.000 34.19357 182 LYS B C 1
ATOM 4914 O O . LYS B 1 182 ? -13.21871 -33.19083 -13.88095 1.000 33.79353 182 LYS B O 1
ATOM 4920 N N . PRO B 1 183 ? -13.10964 -32.01109 -15.79210 1.000 37.06760 183 PRO B N 1
ATOM 4921 C CA . PRO B 1 183 ? -12.84337 -30.75804 -15.07328 1.000 36.34646 183 PRO B CA 1
ATOM 4922 C C . PRO B 1 183 ? -14.11823 -30.22674 -14.43926 1.000 37.27289 183 PRO B C 1
ATOM 4923 O O . PRO B 1 183 ? -15.22633 -30.68558 -14.71612 1.000 38.69148 183 PRO B O 1
ATOM 4927 N N . SER B 1 184 ? -13.94699 -29.22766 -13.58639 1.000 33.28031 184 SER B N 1
ATOM 4928 C CA . SER B 1 184 ? -15.09183 -28.52439 -13.02540 1.000 34.36465 184 SER B CA 1
ATOM 4929 C C . SER B 1 184 ? -15.90279 -27.83339 -14.11943 1.000 35.82535 184 SER B C 1
ATOM 4930 O O . SER B 1 184 ? -15.34774 -27.20360 -15.02555 1.000 35.48057 184 SER B O 1
ATOM 4933 N N . GLU B 1 185 ? -17.23180 -27.96014 -14.03532 1.000 49.29802 185 GLU B N 1
ATOM 4934 C CA . GLU B 1 185 ? -18.10775 -27.25611 -14.96334 1.000 51.59040 185 GLU B CA 1
ATOM 4935 C C . GLU B 1 185 ? -17.96147 -25.75412 -14.82754 1.000 51.15087 185 GLU B C 1
ATOM 4936 O O . GLU B 1 185 ? -18.35641 -25.01916 -15.74361 1.000 52.50366 185 GLU B O 1
ATOM 4942 N N . LEU B 1 186 ? -17.42031 -25.28607 -13.69964 1.000 30.38259 186 LEU B N 1
ATOM 4943 C CA . LEU B 1 186 ? -17.22304 -23.86607 -13.46483 1.000 30.83264 186 LEU B CA 1
ATOM 4944 C C . LEU B 1 186 ? -15.82698 -23.36637 -13.85200 1.000 30.06150 186 LEU B C 1
ATOM 4945 O O . LEU B 1 186 ? -15.56776 -22.15940 -13.73217 1.000 29.91148 186 LEU B O 1
ATOM 4950 N N . SER B 1 187 ? -14.93217 -24.22559 -14.35095 1.000 37.66241 187 SER B N 1
ATOM 4951 C CA . SER B 1 187 ? -13.65413 -23.77288 -14.92210 1.000 37.20183 187 SER B CA 1
ATOM 4952 C C . SER B 1 187 ? -13.23937 -24.68610 -16.07502 1.000 36.47279 187 SER B C 1
ATOM 4953 O O . SER B 1 187 ? -12.17148 -25.30429 -16.06101 1.000 35.51742 187 SER B O 1
ATOM 4956 N N . PRO B 1 188 ? -14.04646 -24.75709 -17.10595 1.000 42.76565 188 PRO B N 1
ATOM 4957 C CA . PRO B 1 188 ? -13.76570 -25.69728 -18.20085 1.000 42.56037 188 PRO B CA 1
ATOM 4958 C C . PRO B 1 188 ? -12.82569 -25.18158 -19.27898 1.000 42.46562 188 PRO B C 1
ATOM 4959 O O . PRO B 1 188 ? -12.26988 -25.98177 -20.03892 1.000 42.28665 188 PRO B O 1
ATOM 4963 N N . LEU B 1 189 ? -12.65347 -23.86062 -19.37016 1.000 42.44193 189 LEU B N 1
ATOM 4964 C CA . LEU B 1 189 ? -12.00945 -23.27388 -20.54428 1.000 42.55247 189 LEU B CA 1
ATOM 4965 C C . LEU B 1 189 ? -10.50049 -23.51214 -20.54936 1.000 42.01030 189 LEU B C 1
ATOM 4966 O O . LEU B 1 189 ? -9.90060 -23.69738 -21.61638 1.000 42.17874 189 LEU B O 1
ATOM 4971 N N . SER B 1 190 ? -9.86640 -23.50811 -19.37840 1.000 40.43116 190 SER B N 1
ATOM 4972 C CA . SER B 1 190 ? -8.43945 -23.79635 -19.34647 1.000 40.47327 190 SER B CA 1
ATOM 4973 C C . SER B 1 190 ? -8.17673 -25.28242 -19.53830 1.000 39.80214 190 SER B C 1
ATOM 4974 O O . SER B 1 190 ? -7.16384 -25.66668 -20.13833 1.000 39.57580 190 SER B O 1
ATOM 4977 N N . ALA B 1 191 ? -9.08984 -26.13020 -19.06813 1.000 36.37541 191 ALA B N 1
ATOM 4978 C CA . ALA B 1 191 ? -8.98911 -27.55626 -19.36296 1.000 36.80704 191 ALA B CA 1
ATOM 4979 C C . ALA B 1 191 ? -9.03727 -27.81844 -20.87092 1.000 36.90969 191 ALA B C 1
ATOM 4980 O O . ALA B 1 191 ? -8.32345 -28.68463 -21.38186 1.000 36.85179 191 ALA B O 1
ATOM 4982 N N . LEU B 1 192 ? -9.87019 -27.07539 -21.59996 1.000 34.15673 192 LEU B N 1
ATOM 4983 C CA . LEU B 1 192 ? -9.93932 -27.23656 -23.04893 1.000 34.59889 192 LEU B CA 1
ATOM 4984 C C . LEU B 1 192 ? -8.60931 -26.90487 -23.71107 1.000 34.36728 192 LEU B C 1
ATOM 4985 O O . LEU B 1 192 ? -8.19549 -27.58106 -24.65901 1.000 34.67258 192 LEU B O 1
ATOM 4990 N N . LEU B 1 193 ? -7.93709 -25.84793 -23.24425 1.000 44.14213 193 LEU B N 1
ATOM 4991 C CA . LEU B 1 193 ? -6.61207 -25.50423 -23.76639 1.000 43.96843 193 LEU B CA 1
ATOM 4992 C C . LEU B 1 193 ? -5.57222 -26.55836 -23.38733 1.000 43.40257 193 LEU B C 1
ATOM 4993 O O . LEU B 1 193 ? -4.67334 -26.87362 -24.17435 1.000 44.15003 193 LEU B O 1
ATOM 4998 N N . PHE B 1 194 ? -5.66823 -27.09520 -22.17525 1.000 43.42626 194 PHE B N 1
ATOM 4999 C CA . PHE B 1 194 ? -4.72238 -28.11831 -21.74719 1.000 43.69208 194 PHE B CA 1
ATOM 5000 C C . PHE B 1 194 ? -4.83766 -29.38039 -22.60002 1.000 43.62102 194 PHE B C 1
ATOM 5001 O O . PHE B 1 194 ? -3.82079 -29.92763 -23.04903 1.000 44.10529 194 PHE B O 1
ATOM 5009 N N . ALA B 1 195 ? -6.06776 -29.86121 -22.81488 1.000 40.68909 195 ALA B N 1
ATOM 5010 C CA . ALA B 1 195 ? -6.30702 -30.98128 -23.72072 1.000 40.55486 195 ALA B CA 1
ATOM 5011 C C . ALA B 1 195 ? -5.65308 -30.73856 -25.07580 1.000 40.93386 195 ALA B C 1
ATOM 5012 O O . ALA B 1 195 ? -4.96727 -31.61475 -25.62073 1.000 41.07071 195 ALA B O 1
ATOM 5014 N N . GLN B 1 196 ? -5.87391 -29.54459 -25.63993 1.000 47.03722 196 GLN B N 1
ATOM 5015 C CA . GLN B 1 196 ? -5.26594 -29.17986 -26.91502 1.000 47.12144 196 GLN B CA 1
ATOM 5016 C C . GLN B 1 196 ? -3.74394 -29.22112 -26.84012 1.000 47.45043 196 GLN B C 1
ATOM 5017 O O . GLN B 1 196 ? -3.07707 -29.57636 -27.82313 1.000 48.50582 196 GLN B O 1
ATOM 5023 N N . LEU B 1 197 ? -3.19279 -28.87307 -25.67421 1.000 40.82595 197 LEU B N 1
ATOM 5024 C CA . LEU B 1 197 ? -1.75277 -28.81929 -25.45732 1.000 41.43392 197 LEU B CA 1
ATOM 5025 C C . LEU B 1 197 ? -1.12201 -30.21040 -25.41119 1.000 41.42865 197 LEU B C 1
ATOM 5026 O O . LEU B 1 197 ? -0.01808 -30.40966 -25.93724 1.000 42.23401 197 LEU B O 1
ATOM 5031 N N . VAL B 1 198 ? -1.76913 -31.17820 -24.74502 1.000 41.85239 198 VAL B N 1
ATOM 5032 C CA . VAL B 1 198 ? -1.17136 -32.51130 -24.68389 1.000 42.27875 198 VAL B CA 1
ATOM 5033 C C . VAL B 1 198 ? -1.29058 -33.19345 -26.03880 1.000 42.36824 198 VAL B C 1
ATOM 5034 O O . VAL B 1 198 ? -0.37773 -33.90766 -26.46677 1.000 42.97357 198 VAL B O 1
ATOM 5038 N N . HIS B 1 199 ? -2.39559 -32.95534 -26.74975 1.000 47.68203 199 HIS B N 1
ATOM 5039 C CA . HIS B 1 199 ? -2.48576 -33.37050 -28.14769 1.000 47.71888 199 HIS B CA 1
ATOM 5040 C C . HIS B 1 199 ? -1.29073 -32.86581 -28.95284 1.000 48.28737 199 HIS B C 1
ATOM 5041 O O . HIS B 1 199 ? -0.60591 -33.64502 -29.62679 1.000 48.79006 199 HIS B O 1
ATOM 5048 N N . ASP B 1 200 ? -1.02349 -31.55385 -28.88302 1.000 51.65093 200 ASP B N 1
ATOM 5049 C CA . ASP B 1 200 ? 0.10956 -30.98014 -29.60418 1.000 52.35628 200 ASP B CA 1
ATOM 5050 C C . ASP B 1 200 ? 1.44449 -31.53731 -29.11620 1.000 52.73790 200 ASP B C 1
ATOM 5051 O O . ASP B 1 200 ? 2.38341 -31.67758 -29.90325 1.000 53.21954 200 ASP B O 1
ATOM 5056 N N . ALA B 1 201 ? 1.55253 -31.87417 -27.83317 1.000 50.16917 201 ALA B N 1
ATOM 5057 C CA . ALA B 1 201 ? 2.80447 -32.39832 -27.30119 1.000 51.01928 201 ALA B CA 1
ATOM 5058 C C . ALA B 1 201 ? 3.10719 -33.81044 -27.78203 1.000 51.04559 201 ALA B C 1
ATOM 5059 O O . ALA B 1 201 ? 4.20312 -34.31260 -27.51505 1.000 51.86675 201 ALA B O 1
ATOM 5061 N N . GLY B 1 202 ? 2.17103 -34.46436 -28.46489 1.000 53.71960 202 GLY B N 1
ATOM 5062 C CA . GLY B 1 202 ? 2.41676 -35.78647 -29.00474 1.000 55.38822 202 GLY B CA 1
ATOM 5063 C C . GLY B 1 202 ? 2.01562 -36.94429 -28.11856 1.000 55.29084 202 GLY B C 1
ATOM 5064 O O . GLY B 1 202 ? 2.62542 -38.02041 -28.20347 1.000 55.98303 202 GLY B O 1
ATOM 5065 N N . LEU B 1 203 ? 1.01571 -36.76301 -27.26851 1.000 45.36860 203 LEU B N 1
ATOM 5066 C CA . LEU B 1 203 ? 0.55958 -37.83982 -26.40135 1.000 45.02645 203 LEU B CA 1
ATOM 5067 C C . LEU B 1 203 ? -0.30364 -38.81677 -27.19016 1.000 44.67641 203 LEU B C 1
ATOM 5068 O O . LEU B 1 203 ? -1.30261 -38.40867 -27.78614 1.000 43.93422 203 LEU B O 1
ATOM 5073 N N . PRO B 1 204 ? 0.03513 -40.09583 -27.20502 1.000 44.49481 204 PRO B N 1
ATOM 5074 C CA . PRO B 1 204 ? -0.69810 -41.06580 -28.04585 1.000 45.65284 204 PRO B CA 1
ATOM 5075 C C . PRO B 1 204 ? -2.20007 -40.97052 -27.83976 1.000 45.06330 204 PRO B C 1
ATOM 5076 O O . PRO B 1 204 ? -2.67093 -40.64929 -26.73676 1.000 44.47112 204 PRO B O 1
ATOM 5080 N N . PRO B 1 205 ? -2.98519 -41.25451 -28.87866 1.000 47.06880 205 PRO B N 1
ATOM 5081 C CA . PRO B 1 205 ? -4.44917 -41.18624 -28.75457 1.000 46.68981 205 PRO B CA 1
ATOM 5082 C C . PRO B 1 205 ? -4.97525 -42.10701 -27.66541 1.000 46.68454 205 PRO B C 1
ATOM 5083 O O . PRO B 1 205 ? -4.63746 -43.29306 -27.60829 1.000 47.09512 205 PRO B O 1
ATOM 5087 N N . GLY B 1 206 ? -5.83010 -41.56175 -26.80842 1.000 41.51024 206 GLY B N 1
ATOM 5088 C CA . GLY B 1 206 ? -6.47416 -42.34951 -25.79128 1.000 41.40233 206 GLY B CA 1
ATOM 5089 C C . GLY B 1 206 ? -5.79007 -42.33646 -24.44933 1.000 41.07335 206 GLY B C 1
ATOM 5090 O O . GLY B 1 206 ? -6.41806 -42.69122 -23.45024 1.000 41.45497 206 GLY B O 1
ATOM 5091 N N . VAL B 1 207 ? -4.52099 -41.94167 -24.38047 1.000 36.95180 207 VAL B N 1
ATOM 5092 C CA . VAL B 1 207 ? -3.88188 -41.86362 -23.07052 1.000 37.03602 207 VAL B CA 1
ATOM 5093 C C . VAL B 1 207 ? -4.57564 -40.81739 -22.21261 1.000 36.37278 207 VAL B C 1
ATOM 5094 O O . VAL B 1 207 ? -4.76359 -41.01021 -20.99957 1.000 35.63059 207 VAL B O 1
ATOM 5098 N N . PHE B 1 208 ? -4.96349 -39.69240 -22.82672 1.000 37.28605 208 PHE B N 1
ATOM 5099 C CA . PHE B 1 208 ? -5.66325 -38.61519 -22.14380 1.000 36.49385 208 PHE B CA 1
ATOM 5100 C C . PHE B 1 208 ? -7.00825 -38.37204 -22.80774 1.000 35.72270 208 PHE B C 1
ATOM 5101 O O . PHE B 1 208 ? -7.09933 -38.30618 -24.03874 1.000 36.02274 208 PHE B O 1
ATOM 5109 N N . ASN B 1 209 ? -8.04917 -38.24676 -21.99268 1.000 38.40724 209 ASN B N 1
ATOM 5110 C CA . ASN B 1 209 ? -9.40018 -38.05958 -22.49561 1.000 38.60989 209 ASN B CA 1
ATOM 5111 C C . ASN B 1 209 ? -10.12794 -37.07834 -21.59968 1.000 38.69938 209 ASN B C 1
ATOM 5112 O O . ASN B 1 209 ? -10.02287 -37.16321 -20.37268 1.000 38.25985 209 ASN B O 1
ATOM 5117 N N . LEU B 1 210 ? -10.85982 -36.14929 -22.21874 1.000 37.24131 210 LEU B N 1
ATOM 5118 C CA . LEU B 1 210 ? -11.53958 -35.06608 -21.52083 1.000 36.76493 210 LEU B CA 1
ATOM 5119 C C . LEU B 1 210 ? -13.03861 -35.12386 -21.79372 1.000 38.13089 210 LEU B C 1
ATOM 5120 O O . LEU B 1 210 ? -13.46570 -35.16593 -22.95468 1.000 40.10218 210 LEU B O 1
ATOM 5125 N N . VAL B 1 211 ? -13.83854 -35.12158 -20.72766 1.000 36.32804 211 VAL B N 1
ATOM 5126 C CA . VAL B 1 211 ? -15.28753 -35.02134 -20.84557 1.000 37.77558 211 VAL B CA 1
ATOM 5127 C C . VAL B 1 211 ? -15.76027 -33.95714 -19.85667 1.000 37.89928 211 VAL B C 1
ATOM 5128 O O . VAL B 1 211 ? -15.48620 -34.05203 -18.65368 1.000 37.23868 211 VAL B O 1
ATOM 5132 N N . ASN B 1 212 ? -16.44413 -32.93608 -20.36675 1.000 44.01317 212 ASN B N 1
ATOM 5133 C CA . ASN B 1 212 ? -17.08489 -31.95386 -19.51183 1.000 43.92369 212 ASN B CA 1
ATOM 5134 C C . ASN B 1 212 ? -18.45695 -32.45056 -19.05767 1.000 45.65021 212 ASN B C 1
ATOM 5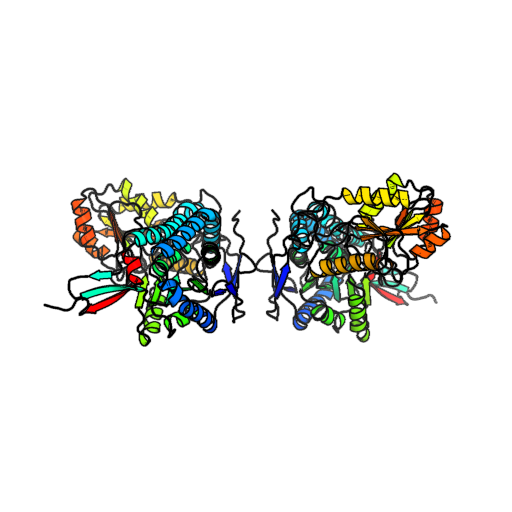135 O O . ASN B 1 212 ? -19.09014 -33.29253 -19.70752 1.000 46.44767 212 ASN B O 1
ATOM 5140 N N . GLY B 1 213 ? -18.91977 -31.90634 -17.93870 1.000 35.49636 213 GLY B N 1
ATOM 5141 C CA . GLY B 1 213 ? -20.27679 -32.16605 -17.49657 1.000 36.84652 213 GLY B CA 1
ATOM 5142 C C . GLY B 1 213 ? -20.44864 -31.94583 -16.00559 1.000 36.43595 213 GLY B C 1
ATOM 5143 O O . GLY B 1 213 ? -19.53552 -31.52090 -15.29871 1.000 35.32266 213 GLY B O 1
ATOM 5144 N N . SER B 1 214 ? -21.65666 -32.24356 -15.54246 1.000 46.67665 214 SER B N 1
ATOM 5145 C CA . SER B 1 214 ? -21.94253 -32.08333 -14.12646 1.000 46.27134 214 SER B CA 1
ATOM 5146 C C . SER B 1 214 ? -21.25267 -33.17935 -13.31838 1.000 44.75273 214 SER B C 1
ATOM 5147 O O . SER B 1 214 ? -20.88689 -34.24248 -13.83327 1.000 44.91854 214 SER B O 1
ATOM 5150 N N . GLY B 1 215 ? -21.06452 -32.89322 -12.03242 1.000 45.87129 215 GLY B N 1
ATOM 5151 C CA . GLY B 1 215 ? -20.44862 -33.81621 -11.10735 1.000 44.84748 215 GLY B CA 1
ATOM 5152 C C . GLY B 1 215 ? -21.24783 -35.09305 -10.93313 1.000 45.28438 215 GLY B C 1
ATOM 5153 O O . GLY B 1 215 ? -20.73404 -36.19617 -11.13503 1.000 45.09751 215 GLY B O 1
ATOM 5154 N N . PRO B 1 216 ? -22.52078 -34.98078 -10.54706 1.000 38.89151 216 PRO B N 1
ATOM 5155 C CA . PRO B 1 216 ? -23.31699 -36.20462 -10.37285 1.000 40.51012 216 PRO B CA 1
ATOM 5156 C C . PRO B 1 216 ? -23.40823 -37.06176 -11.63373 1.000 41.43128 216 PRO B C 1
ATOM 5157 O O . PRO B 1 216 ? -23.25644 -38.29078 -11.54759 1.000 41.32074 216 PRO B O 1
ATOM 5161 N N . GLU B 1 217 ? -23.64721 -36.46787 -12.80579 1.000 49.42698 217 GLU B N 1
ATOM 5162 C CA . GLU B 1 217 ? -23.87944 -37.29497 -13.98567 1.000 50.22971 217 GLU B CA 1
ATOM 5163 C C . GLU B 1 217 ? -22.57358 -37.87827 -14.52669 1.000 48.32158 217 GLU B C 1
ATOM 5164 O O . GLU B 1 217 ? -22.38879 -39.10431 -14.54455 1.000 48.04787 217 GLU B O 1
ATOM 5170 N N . VAL B 1 218 ? -21.65846 -37.01749 -14.98686 1.000 36.32541 218 VAL B N 1
ATOM 5171 C CA . VAL B 1 218 ? -20.38458 -37.51478 -15.51189 1.000 35.54637 218 VAL B CA 1
ATOM 5172 C C . VAL B 1 218 ? -19.53361 -38.10679 -14.39088 1.000 34.62784 218 VAL B C 1
ATOM 5173 O O . VAL B 1 218 ? -19.01581 -39.22089 -14.50878 1.000 34.43044 218 VAL B O 1
ATOM 5177 N N . GLY B 1 219 ? -19.37940 -37.36967 -13.28698 1.000 37.41238 219 GLY B N 1
ATOM 5178 C CA . GLY B 1 219 ? -18.59141 -37.86767 -12.16498 1.000 36.41752 219 GLY B CA 1
ATOM 5179 C C . GLY B 1 219 ? -19.12659 -39.16751 -11.59377 1.000 37.88086 219 GLY B C 1
ATOM 5180 O O . GLY B 1 219 ? -18.36273 -40.08260 -11.27471 1.000 37.31500 219 GLY B O 1
ATOM 5181 N N . GLY B 1 220 ? -20.45160 -39.26826 -11.44767 1.000 38.10194 220 GLY B N 1
ATOM 5182 C CA . GLY B 1 220 ? -21.03478 -40.50009 -10.93847 1.000 38.33354 220 GLY B CA 1
ATOM 5183 C C . GLY B 1 220 ? -20.80605 -41.67725 -11.86734 1.000 38.94151 220 GLY B C 1
ATOM 5184 O O . GLY B 1 220 ? -20.52222 -42.79624 -11.41622 1.000 38.70201 220 GLY B O 1
ATOM 5185 N N . ALA B 1 221 ? -20.93310 -41.43639 -13.18036 1.000 36.13854 221 ALA B N 1
ATOM 5186 C CA . ALA B 1 221 ? -20.63335 -42.46057 -14.17225 1.000 36.34120 221 ALA B CA 1
ATOM 5187 C C . ALA B 1 221 ? -19.19843 -42.95680 -14.04129 1.000 34.07251 221 ALA B C 1
ATOM 5188 O O . ALA B 1 221 ? -18.94265 -44.15986 -14.16816 1.000 34.08303 221 ALA B O 1
ATOM 5190 N N . MET B 1 222 ? -18.24826 -42.05194 -13.79647 1.000 44.32374 222 MET B N 1
ATOM 5191 C CA . MET B 1 222 ? -16.86732 -42.48616 -13.61252 1.000 43.56575 222 MET B CA 1
ATOM 5192 C C . MET B 1 222 ? -16.71937 -43.31002 -12.33642 1.000 43.22360 222 MET B C 1
ATOM 5193 O O . MET B 1 222 ? -16.07356 -44.37114 -12.34234 1.000 43.27887 222 MET B O 1
ATOM 5198 N N . ALA B 1 223 ? -17.34321 -42.85877 -11.24044 1.000 42.31034 223 ALA B N 1
ATOM 5199 C CA . ALA B 1 223 ? -17.15824 -43.52264 -9.95237 1.000 42.15242 223 ALA B CA 1
ATOM 5200 C C . ALA B 1 223 ? -17.67949 -44.94956 -9.97315 1.000 42.83935 223 ALA B C 1
ATOM 5201 O O . ALA B 1 223 ? -17.15559 -45.81556 -9.26308 1.000 41.77869 223 ALA B O 1
ATOM 5203 N N . ALA B 1 224 ? -18.71359 -45.20547 -10.76604 1.000 37.45975 224 ALA B N 1
ATOM 5204 C CA . ALA B 1 224 ? -19.33683 -46.50737 -10.83584 1.000 37.85717 224 ALA B CA 1
ATOM 5205 C C . ALA B 1 224 ? -18.85905 -47.33161 -12.01577 1.000 38.32302 224 ALA B C 1
ATOM 5206 O O . ALA B 1 224 ? -19.30226 -48.47155 -12.16859 1.000 38.74938 224 ALA B O 1
ATOM 5208 N N . HIS B 1 225 ? -17.97702 -46.80787 -12.84590 1.000 41.99451 225 HIS B N 1
ATOM 5209 C CA . HIS B 1 225 ? -17.69223 -47.49107 -14.09583 1.000 43.11833 225 HIS B CA 1
ATOM 5210 C C . HIS B 1 225 ? -16.95244 -48.79317 -13.82772 1.000 42.94199 225 HIS B C 1
ATOM 5211 O O . HIS B 1 225 ? -15.98339 -48.80824 -13.05479 1.000 42.39982 225 HIS B O 1
ATOM 5218 N N . PRO B 1 226 ? -17.36468 -49.89218 -14.46455 1.000 46.02131 226 PRO B N 1
ATOM 5219 C CA . PRO B 1 226 ? -16.73389 -51.19225 -14.19943 1.000 45.64495 226 PRO B CA 1
ATOM 5220 C C . PRO B 1 226 ? -15.34395 -51.33757 -14.78951 1.000 45.53441 226 PRO B C 1
ATOM 5221 O O . PRO B 1 226 ? -14.63109 -52.27365 -14.41445 1.000 45.48703 226 PRO B O 1
ATOM 5225 N N . ASP B 1 227 ? -14.94187 -50.47676 -15.71965 1.000 53.52221 227 ASP B N 1
ATOM 5226 C CA . ASP B 1 227 ? -13.64594 -50.62107 -16.36572 1.000 54.04332 227 ASP B CA 1
ATOM 5227 C C . ASP B 1 227 ? -12.64272 -49.56119 -15.92393 1.000 53.19585 227 ASP B C 1
ATOM 5228 O O . ASP B 1 227 ? -11.59574 -49.40845 -16.56102 1.000 52.54314 227 ASP B O 1
ATOM 5233 N N . ILE B 1 228 ? -12.92452 -48.83500 -14.84700 1.000 40.69172 228 ILE B N 1
ATOM 5234 C CA . ILE B 1 228 ? -11.99931 -47.85609 -14.28319 1.000 41.08124 228 ILE B CA 1
ATOM 5235 C C . ILE B 1 228 ? -11.36632 -48.46305 -13.03916 1.000 40.90490 228 ILE B C 1
ATOM 5236 O O . ILE B 1 228 ? -12.07334 -48.91781 -12.13605 1.000 41.21020 228 ILE B O 1
ATOM 5241 N N . ASP B 1 229 ? -10.04032 -48.46827 -12.98225 1.000 38.43882 229 ASP B N 1
ATOM 5242 C CA . ASP B 1 229 ? -9.34036 -49.11426 -11.87922 1.000 38.74412 229 ASP B CA 1
ATOM 5243 C C . ASP B 1 229 ? -9.12411 -48.19815 -10.70035 1.000 38.67306 229 ASP B C 1
ATOM 5244 O O . ASP B 1 229 ? -8.98911 -48.67003 -9.56930 1.000 38.85729 229 ASP B O 1
ATOM 5249 N N . MET B 1 230 ? -9.08090 -46.89818 -10.94252 1.000 45.55546 230 MET B N 1
ATOM 5250 C CA . MET B 1 230 ? -8.82666 -45.94710 -9.88566 1.000 45.45808 230 MET B CA 1
ATOM 5251 C C . MET B 1 230 ? -9.53446 -44.65902 -10.23977 1.000 45.20805 230 MET B C 1
ATOM 5252 O O . MET B 1 230 ? -9.63548 -44.30915 -11.41680 1.000 44.87117 230 MET B O 1
ATOM 5257 N N . ILE B 1 231 ? -10.02126 -43.96580 -9.20682 1.000 30.07992 231 ILE B N 1
ATOM 5258 C CA . ILE B 1 231 ? -10.61304 -42.63771 -9.31495 1.000 29.34826 231 ILE B CA 1
ATOM 5259 C C . ILE B 1 231 ? -9.97880 -41.72969 -8.26010 1.000 28.34287 231 ILE B C 1
ATOM 5260 O O . ILE B 1 231 ? -9.81679 -42.12557 -7.10107 1.000 28.45078 231 ILE B O 1
ATOM 5265 N N . SER B 1 232 ? -9.62462 -40.51280 -8.66528 1.000 36.29909 232 SER B N 1
ATOM 5266 C CA . SER B 1 232 ? -9.01639 -39.53780 -7.77845 1.000 35.87009 232 SER B CA 1
ATOM 5267 C C . SER B 1 232 ? -9.80117 -38.23868 -7.91156 1.000 35.99642 232 SER B C 1
ATOM 5268 O O . SER B 1 232 ? -10.00216 -37.73478 -9.02161 1.000 35.62269 232 SER B O 1
ATOM 5271 N N . ILE B 1 233 ? -10.26700 -37.71345 -6.78959 1.000 33.24346 233 ILE B N 1
ATOM 5272 C CA . ILE B 1 233 ? -11.10479 -36.52731 -6.78868 1.000 32.56180 233 ILE B CA 1
ATOM 5273 C C . ILE B 1 233 ? -10.51754 -35.51329 -5.82985 1.000 32.03016 233 ILE B C 1
ATOM 5274 O O . ILE B 1 233 ? -10.14952 -35.85521 -4.69683 1.000 31.57484 233 ILE B O 1
ATOM 5279 N N . THR B 1 234 ? -10.43436 -34.27536 -6.29501 1.000 37.90454 234 THR B N 1
ATOM 5280 C CA . THR B 1 234 ? -10.12510 -33.11031 -5.48418 1.000 37.76505 234 THR B CA 1
ATOM 5281 C C . THR B 1 234 ? -11.37494 -32.24709 -5.44320 1.000 37.55977 234 THR B C 1
ATOM 5282 O O . THR B 1 234 ? -11.80893 -31.75315 -6.48723 1.000 37.83612 234 THR B O 1
ATOM 5286 N N . GLY B 1 235 ? -11.95383 -32.07484 -4.25218 1.000 40.20482 235 GLY B N 1
ATOM 5287 C CA . GLY B 1 235 ? -13.19269 -31.31961 -4.15818 1.000 40.37326 235 GLY B CA 1
ATOM 5288 C C . GLY B 1 235 ? -13.85659 -31.32532 -2.78314 1.000 40.60224 235 GLY B C 1
ATOM 5289 O O . GLY B 1 235 ? -13.19653 -31.39231 -1.74917 1.000 40.27851 235 GLY B O 1
ATOM 5290 N N . SER B 1 236 ? -15.17856 -31.16809 -2.81606 1.000 40.61276 236 SER B N 1
ATOM 5291 C CA . SER B 1 236 ? -16.04349 -31.20280 -1.65700 1.000 40.94965 236 SER B CA 1
ATOM 5292 C C . SER B 1 236 ? -15.83565 -32.46473 -0.83485 1.000 40.55486 236 SER B C 1
ATOM 5293 O O . SER B 1 236 ? -15.64488 -33.55583 -1.37073 1.000 40.71541 236 SER B O 1
ATOM 5296 N N . ASN B 1 237 ? -15.96053 -32.32954 0.48514 1.000 36.87021 237 ASN B N 1
ATOM 5297 C CA . ASN B 1 237 ? -16.18768 -33.51740 1.30631 1.000 37.16235 237 ASN B CA 1
ATOM 5298 C C . ASN B 1 237 ? -17.46584 -34.22323 0.88849 1.000 36.18592 237 ASN B C 1
ATOM 5299 O O . ASN B 1 237 ? -17.48906 -35.45324 0.75064 1.000 36.51490 237 ASN B O 1
ATOM 5304 N N . ARG B 1 238 ? -18.53672 -33.45507 0.66147 1.000 54.71182 238 ARG B N 1
ATOM 5305 C CA . ARG B 1 238 ? -19.79085 -34.03591 0.19163 1.000 53.32481 238 ARG B CA 1
ATOM 5306 C C . ARG B 1 238 ? -19.57209 -34.89110 -1.05628 1.000 52.80107 238 ARG B C 1
ATOM 5307 O O . ARG B 1 238 ? -19.94430 -36.06604 -1.09011 1.000 52.44839 238 ARG B O 1
ATOM 5315 N N . ALA B 1 239 ? -18.94107 -34.32334 -2.08640 1.000 36.04116 239 ALA B N 1
ATOM 5316 C CA . ALA B 1 239 ? -18.73028 -35.06254 -3.33032 1.000 35.63585 239 ALA B CA 1
ATOM 5317 C C . ALA B 1 239 ? -17.72947 -36.19469 -3.15825 1.000 37.28342 239 ALA B C 1
ATOM 5318 O O . ALA B 1 239 ? -17.87170 -37.24375 -3.80111 1.000 37.25183 239 ALA B O 1
ATOM 5320 N N . GLY B 1 240 ? -16.70738 -35.99576 -2.32135 1.000 33.15134 240 GLY B N 1
ATOM 5321 C CA . GLY B 1 240 ? -15.71554 -37.03791 -2.11429 1.000 35.07789 240 GLY B CA 1
ATOM 5322 C C . GLY B 1 240 ? -16.31972 -38.28173 -1.49309 1.000 35.78587 240 GLY B C 1
ATOM 5323 O O . GLY B 1 240 ? -15.94394 -39.41384 -1.83397 1.000 36.80178 240 GLY B O 1
ATOM 5324 N N . ALA B 1 241 ? -17.27462 -38.09045 -0.58104 1.000 35.61480 241 ALA B N 1
ATOM 5325 C CA . ALA B 1 241 ? -17.92377 -39.23125 0.04715 1.000 36.07275 241 ALA B CA 1
ATOM 5326 C C . ALA B 1 241 ? -18.83697 -39.94422 -0.94070 1.000 35.23054 241 ALA B C 1
ATOM 5327 O O . ALA B 1 241 ? -18.89419 -41.18321 -0.96054 1.000 36.12802 241 ALA B O 1
ATOM 5329 N N . LEU B 1 242 ? -19.54489 -39.17820 -1.78374 1.000 35.44109 242 LEU B N 1
ATOM 5330 C CA . LEU B 1 242 ? -20.39208 -39.80218 -2.79660 1.000 34.50414 242 LEU B CA 1
ATOM 5331 C C . LEU B 1 242 ? -19.55928 -40.57945 -3.79757 1.000 35.34898 242 LEU B C 1
ATOM 5332 O O . LEU B 1 242 ? -19.92751 -41.69144 -4.19340 1.000 36.13065 242 LEU B O 1
ATOM 5337 N N . VAL B 1 243 ? -18.41822 -40.02870 -4.19472 1.000 40.21008 243 VAL B N 1
ATOM 5338 C CA . VAL B 1 243 ? -17.50541 -40.78597 -5.03969 1.000 41.18652 243 VAL B CA 1
ATOM 5339 C C . VAL B 1 243 ? -17.12959 -42.09495 -4.35355 1.000 43.24203 243 VAL B C 1
ATOM 5340 O O . VAL B 1 243 ? -17.33082 -43.18098 -4.90840 1.000 43.87105 243 VAL B O 1
ATOM 5344 N N . ALA B 1 244 ? -16.61849 -42.01588 -3.11859 1.000 30.96687 244 ALA B N 1
ATOM 5345 C CA . ALA B 1 244 ? -16.18865 -43.22487 -2.42047 1.000 32.81183 244 ALA B CA 1
ATOM 5346 C C . ALA B 1 244 ? -17.30882 -44.24966 -2.33826 1.000 32.56969 244 ALA B C 1
ATOM 5347 O O . ALA B 1 244 ? -17.08505 -45.44373 -2.56913 1.000 33.31452 244 ALA B O 1
ATOM 5349 N N . GLN B 1 245 ? -18.52472 -43.80641 -2.02523 1.000 41.42076 245 GLN B N 1
ATOM 5350 C CA . GLN B 1 245 ? -19.64188 -44.73920 -1.94604 1.000 41.17599 245 GLN B CA 1
ATOM 5351 C C . GLN B 1 245 ? -19.98108 -45.32831 -3.30894 1.000 42.09715 245 GLN B C 1
ATOM 5352 O O . GLN B 1 245 ? -20.36729 -46.49226 -3.39676 1.000 42.80513 245 GLN B O 1
ATOM 5358 N N . ALA B 1 246 ? -19.86802 -44.54047 -4.38305 1.000 36.77020 246 ALA B N 1
ATOM 5359 C CA . ALA B 1 246 ? -20.22120 -45.05857 -5.70195 1.000 36.63071 246 ALA B CA 1
ATOM 5360 C C . ALA B 1 246 ? -19.15041 -45.98383 -6.26091 1.000 38.08351 246 ALA B C 1
ATOM 5361 O O . ALA B 1 246 ? -19.47362 -46.83988 -7.09378 1.000 38.41250 246 ALA B O 1
ATOM 5363 N N . ALA B 1 247 ? -17.89435 -45.82100 -5.82703 1.000 33.49875 247 ALA B N 1
ATOM 5364 C CA . ALA B 1 247 ? -16.77853 -46.67024 -6.23100 1.000 33.70404 247 ALA B CA 1
ATOM 5365 C C . ALA B 1 247 ? -16.64669 -47.95016 -5.40985 1.000 34.99104 247 ALA B C 1
ATOM 5366 O O . ALA B 1 247 ? -15.81686 -48.80035 -5.74780 1.000 35.12526 247 ALA B O 1
ATOM 5368 N N . ALA B 1 248 ? -17.42364 -48.10689 -4.33377 1.000 38.30196 248 ALA B N 1
ATOM 5369 C CA . ALA B 1 248 ? -17.15677 -49.20582 -3.40565 1.000 38.94414 248 ALA B CA 1
ATOM 5370 C C . ALA B 1 248 ? -17.43305 -50.56485 -4.03646 1.000 39.27313 248 ALA B C 1
ATOM 5371 O O . ALA B 1 248 ? -16.59520 -51.47198 -3.89441 1.000 39.99164 248 ALA B O 1
ATOM 5373 N N . PRO B 1 249 ? -18.53714 -50.77575 -4.75836 1.000 34.80417 249 PRO B N 1
ATOM 5374 C CA . PRO B 1 249 ? -18.80441 -52.12677 -5.28117 1.000 35.49110 249 PRO B CA 1
ATOM 5375 C C . PRO B 1 249 ? -17.77957 -52.61608 -6.29018 1.000 35.50952 249 PRO B C 1
ATOM 5376 O O . PRO B 1 249 ? -17.65280 -53.83412 -6.45003 1.000 34.58309 249 PRO B O 1
ATOM 5380 N N . THR B 1 250 ? -17.05047 -51.73529 -6.98734 1.000 37.12550 250 THR B N 1
ATOM 5381 C CA . THR B 1 250 ? -15.99561 -52.21459 -7.87936 1.000 36.69914 250 THR B CA 1
ATOM 5382 C C . THR B 1 250 ? -14.60656 -52.18575 -7.25146 1.000 36.66229 250 THR B C 1
ATOM 5383 O O . THR B 1 250 ? -13.62967 -52.50701 -7.93449 1.000 36.40700 250 THR B O 1
ATOM 5387 N N . VAL B 1 251 ? -14.50141 -51.82761 -5.96951 1.000 38.73622 251 VAL B N 1
ATOM 5388 C CA . VAL B 1 251 ? -13.25037 -51.89773 -5.21359 1.000 37.60977 251 VAL B CA 1
ATOM 5389 C C . VAL B 1 251 ? -12.14227 -51.08401 -5.87077 1.000 37.21499 251 VAL B C 1
ATOM 5390 O O . VAL B 1 251 ? -10.97534 -51.50121 -5.85380 1.000 37.29131 251 VAL B O 1
ATOM 5394 N N . LYS B 1 252 ? -12.48111 -49.91702 -6.43090 1.000 42.89198 252 LYS B N 1
ATOM 5395 C CA . LYS B 1 252 ? -11.45000 -49.07828 -7.02708 1.000 42.22612 252 LYS B CA 1
ATOM 5396 C C . LYS B 1 252 ? -10.52083 -48.51131 -5.96421 1.000 42.50246 252 LYS B C 1
ATOM 5397 O O . LYS B 1 252 ? -10.87472 -48.39510 -4.78520 1.000 43.02358 252 LYS B O 1
ATOM 5403 N N . ARG B 1 253 ? -9.30980 -48.16957 -6.40034 1.000 35.33845 253 ARG B N 1
ATOM 5404 C CA . ARG B 1 253 ? -8.46859 -47.27762 -5.62051 1.000 35.81745 253 ARG B CA 1
ATOM 5405 C C . ARG B 1 253 ? -9.09435 -45.89051 -5.62464 1.000 35.05947 253 ARG B C 1
ATOM 5406 O O . ARG B 1 253 ? -9.42233 -45.35259 -6.68969 1.000 34.16199 253 ARG B O 1
ATOM 5414 N N . VAL B 1 254 ? -9.28216 -45.33633 -4.43170 1.000 36.28593 254 VAL B N 1
ATOM 5415 C CA . VAL B 1 254 ? -9.97493 -44.07418 -4.23581 1.000 35.89904 254 VAL B CA 1
ATOM 5416 C C . VAL B 1 254 ? -8.99771 -43.09628 -3.60000 1.000 36.37278 254 VAL B C 1
ATOM 5417 O O . VAL B 1 254 ? -8.45668 -43.35223 -2.51201 1.000 37.24394 254 VAL B O 1
ATOM 5421 N N . THR B 1 255 ? -8.77856 -41.97940 -4.27516 1.000 42.62090 255 THR B N 1
ATOM 5422 C CA . THR B 1 255 ? -7.88335 -40.94050 -3.81035 1.000 42.46035 255 THR B CA 1
ATOM 5423 C C . THR B 1 255 ? -8.69211 -39.65934 -3.64646 1.000 41.94977 255 THR B C 1
ATOM 5424 O O . THR B 1 255 ? -9.45011 -39.28732 -4.54745 1.000 40.67330 255 THR B O 1
ATOM 5428 N N . GLN B 1 256 ? -8.56492 -39.01021 -2.48755 1.000 42.79460 256 GLN B N 1
ATOM 5429 C CA . GLN B 1 256 ? -9.41369 -37.86702 -2.16363 1.000 42.41035 256 GLN B CA 1
ATOM 5430 C C . GLN B 1 256 ? -8.60345 -36.73209 -1.55083 1.000 42.69722 256 GLN B C 1
ATOM 5431 O O . GLN B 1 256 ? -7.81042 -36.94611 -0.62986 1.000 43.87105 256 GLN B O 1
ATOM 5437 N N . GLU B 1 257 ? -8.83527 -35.52811 -2.06197 1.000 42.72354 257 GLU B N 1
ATOM 5438 C CA . GLU B 1 257 ? -8.25302 -34.28715 -1.57316 1.000 44.06581 257 GLU B CA 1
ATOM 5439 C C . GLU B 1 257 ? -9.44484 -33.38291 -1.28919 1.000 42.88672 257 GLU B C 1
ATOM 5440 O O . GLU B 1 257 ? -10.05081 -32.83292 -2.21722 1.000 41.39970 257 GLU B O 1
ATOM 5446 N N . LEU B 1 258 ? -9.79173 -33.22668 -0.01019 1.000 33.65930 258 LEU B N 1
ATOM 5447 C CA . LEU B 1 258 ? -11.05459 -32.57342 0.32182 1.000 32.43810 258 LEU B CA 1
ATOM 5448 C C . LEU B 1 258 ? -10.87930 -31.27435 1.09764 1.000 33.20398 258 LEU B C 1
ATOM 5449 O O . LEU B 1 258 ? -9.92619 -30.52255 0.87648 1.000 34.00671 258 LEU B O 1
ATOM 5454 N N . GLY B 1 259 ? -11.80519 -31.02108 2.02668 1.000 41.42339 259 GLY B N 1
ATOM 5455 C CA . GLY B 1 259 ? -11.82392 -29.77998 2.77252 1.000 41.73395 259 GLY B CA 1
ATOM 5456 C C . GLY B 1 259 ? -10.69483 -29.64805 3.77543 1.000 43.33414 259 GLY B C 1
ATOM 5457 O O . GLY B 1 259 ? -9.97797 -30.60414 4.09450 1.000 44.22372 259 GLY B O 1
ATOM 5458 N N . GLY B 1 260 ? -10.54458 -28.41701 4.27526 1.000 34.68311 260 GLY B N 1
ATOM 5459 C CA . GLY B 1 260 ? -9.59445 -28.10705 5.32815 1.000 36.19645 260 GLY B CA 1
ATOM 5460 C C . GLY B 1 260 ? -10.02118 -26.90087 6.14203 1.000 35.87009 260 GLY B C 1
ATOM 5461 O O . GLY B 1 260 ? -10.92507 -26.14676 5.77200 1.000 34.54098 260 GLY B O 1
ATOM 5462 N N . LYS B 1 261 ? -9.35507 -26.72985 7.27396 1.000 38.59147 261 LYS B N 1
ATOM 5463 C CA . LYS B 1 261 ? -9.57580 -25.59070 8.14784 1.000 38.34670 261 LYS B CA 1
ATOM 5464 C C . LYS B 1 261 ? -8.24771 -25.34084 8.85771 1.000 39.53106 261 LYS B C 1
ATOM 5465 O O . LYS B 1 261 ? -8.10965 -25.47871 10.07272 1.000 40.39168 261 LYS B O 1
ATOM 5471 N N . SER B 1 262 ? -7.24470 -24.98112 8.06259 1.000 37.72031 262 SER B N 1
ATOM 5472 C CA . SER B 1 262 ? -5.85870 -25.12431 8.48151 1.000 39.05468 262 SER B CA 1
ATOM 5473 C C . SER B 1 262 ? -5.50744 -24.03724 9.48235 1.000 39.58633 262 SER B C 1
ATOM 5474 O O . SER B 1 262 ? -5.81925 -22.86022 9.25523 1.000 38.48883 262 SER B O 1
ATOM 5477 N N . PRO B 1 263 ? -4.87442 -24.38721 10.59735 1.000 37.23341 263 PRO B N 1
ATOM 5478 C CA . PRO B 1 263 ? -4.55417 -23.39014 11.62220 1.000 37.35711 263 PRO B CA 1
ATOM 5479 C C . PRO B 1 263 ? -3.19808 -22.74741 11.37402 1.000 38.46777 263 PRO B C 1
ATOM 5480 O O . PRO B 1 263 ? -2.35922 -23.25765 10.62903 1.000 38.99678 263 PRO B O 1
ATOM 5484 N N . ASN B 1 264 ? -3.00283 -21.59936 12.02387 1.000 49.27959 264 ASN B N 1
ATOM 5485 C CA . ASN B 1 264 ? -1.73470 -20.87559 11.99368 1.000 49.62437 264 ASN B CA 1
ATOM 5486 C C . ASN B 1 264 ? -1.45853 -20.44745 13.43261 1.000 49.97968 264 ASN B C 1
ATOM 5487 O O . ASN B 1 264 ? -2.06432 -19.49029 13.93053 1.000 49.99284 264 ASN B O 1
ATOM 5492 N N . ILE B 1 265 ? -0.56961 -21.17753 14.10464 1.000 46.98721 265 ILE B N 1
ATOM 5493 C CA . ILE B 1 265 ? -0.17145 -20.86342 15.47257 1.000 47.59255 265 ILE B CA 1
ATOM 5494 C C . ILE B 1 265 ? 0.98771 -19.88063 15.42237 1.000 48.01628 265 ILE B C 1
ATOM 5495 O O . ILE B 1 265 ? 2.05062 -20.18789 14.87233 1.000 48.60320 265 ILE B O 1
ATOM 5500 N N . LEU B 1 266 ? 0.78996 -18.70053 15.99323 1.000 45.68969 266 LEU B N 1
ATOM 5501 C CA . LEU B 1 266 ? 1.89814 -17.80768 16.30204 1.000 46.61875 266 LEU B CA 1
ATOM 5502 C C . LEU B 1 266 ? 2.32819 -18.09858 17.74205 1.000 47.23724 266 LEU B C 1
ATOM 5503 O O . LEU B 1 266 ? 1.58531 -17.83833 18.69307 1.000 47.10038 266 LEU B O 1
ATOM 5508 N N . LEU B 1 267 ? 3.50610 -18.68476 17.88904 1.000 47.75836 267 LEU B N 1
ATOM 5509 C CA . LEU B 1 267 ? 4.05815 -18.95570 19.19903 1.000 48.42686 267 LEU B CA 1
ATOM 5510 C C . LEU B 1 267 ? 4.45942 -17.64468 19.87384 1.000 49.55331 267 LEU B C 1
ATOM 5511 O O . LEU B 1 267 ? 4.68955 -16.63481 19.19969 1.000 49.76649 267 LEU B O 1
ATOM 5516 N N . PRO B 1 268 ? 4.52452 -17.62452 21.20983 1.000 56.84366 268 PRO B N 1
ATOM 5517 C CA . PRO B 1 268 ? 4.75680 -16.34548 21.91065 1.000 57.19896 268 PRO B CA 1
ATOM 5518 C C . PRO B 1 268 ? 6.02289 -15.62675 21.48347 1.000 58.18856 268 PRO B C 1
ATOM 5519 O O . PRO B 1 268 ? 6.05011 -14.39076 21.49631 1.000 58.30436 268 PRO B O 1
ATOM 5523 N N . ASP B 1 269 ? 7.07574 -16.34598 21.11649 1.000 59.61504 269 ASP B N 1
ATOM 5524 C CA . ASP B 1 269 ? 8.30883 -15.67024 20.76031 1.000 59.84139 269 ASP B CA 1
ATOM 5525 C C . ASP B 1 269 ? 8.29983 -15.11942 19.34324 1.000 59.78348 269 ASP B C 1
ATOM 5526 O O . ASP B 1 269 ? 9.28991 -14.51564 18.93910 1.000 60.42303 269 ASP B O 1
ATOM 5531 N N . ALA B 1 270 ? 7.21175 -15.26532 18.59434 1.000 54.58549 270 ALA B N 1
ATOM 5532 C CA . ALA B 1 270 ? 7.18174 -14.78549 17.21528 1.000 54.29335 270 ALA B CA 1
ATOM 5533 C C . ALA B 1 270 ? 7.26000 -13.26151 17.16109 1.000 54.68550 270 ALA B C 1
ATOM 5534 O O . ALA B 1 270 ? 6.79019 -12.55832 18.05903 1.000 54.81184 270 ALA B O 1
ATOM 5536 N N . ASP B 1 271 ? 7.86501 -12.74975 16.09098 1.000 72.01916 271 ASP B N 1
ATOM 5537 C CA . ASP B 1 271 ? 7.85524 -11.31379 15.82180 1.000 72.37973 271 ASP B CA 1
ATOM 5538 C C . ASP B 1 271 ? 6.50027 -10.94962 15.22085 1.000 71.47436 271 ASP B C 1
ATOM 5539 O O . ASP B 1 271 ? 6.30218 -10.96074 14.00186 1.000 70.96377 271 ASP B O 1
ATOM 5544 N N . PHE B 1 272 ? 5.55539 -10.59835 16.09287 1.000 57.20423 272 PHE B N 1
ATOM 5545 C CA . PHE B 1 272 ? 4.16538 -10.50016 15.66496 1.000 56.17252 272 PHE B CA 1
ATOM 5546 C C . PHE B 1 272 ? 3.99148 -9.47727 14.55584 1.000 56.16200 272 PHE B C 1
ATOM 5547 O O . PHE B 1 272 ? 3.31836 -9.75228 13.55293 1.000 55.38559 272 PHE B O 1
ATOM 5555 N N . ALA B 1 273 ? 4.61269 -8.30536 14.70365 1.000 55.95408 273 ALA B N 1
ATOM 5556 C CA . ALA B 1 273 ? 4.52580 -7.27547 13.67653 1.000 55.74353 273 ALA B CA 1
ATOM 5557 C C . ALA B 1 273 ? 4.78360 -7.84869 12.29058 1.000 55.20399 273 ALA B C 1
ATOM 5558 O O . ALA B 1 273 ? 4.06459 -7.52568 11.33959 1.000 54.44074 273 ALA B O 1
ATOM 5560 N N . ASN B 1 274 ? 5.78844 -8.72088 12.16162 1.000 71.05589 274 ASN B N 1
ATOM 5561 C CA . ASN B 1 274 ? 6.19325 -9.27512 10.87566 1.000 70.99799 274 ASN B CA 1
ATOM 5562 C C . ASN B 1 274 ? 5.47500 -10.56404 10.50387 1.000 70.12157 274 ASN B C 1
ATOM 5563 O O . ASN B 1 274 ? 5.58384 -10.99020 9.35092 1.000 69.78731 274 ASN B O 1
ATOM 5568 N N . ALA B 1 275 ? 4.75195 -11.19879 11.42600 1.000 56.60416 275 ALA B N 1
ATOM 5569 C CA . ALA B 1 275 ? 4.14070 -12.48673 11.11121 1.000 56.03567 275 ALA B CA 1
ATOM 5570 C C . ALA B 1 275 ? 2.64470 -12.40450 10.84431 1.000 55.10924 275 ALA B C 1
ATOM 5571 O O . ALA B 1 275 ? 2.10850 -13.26049 10.13645 1.000 54.42231 275 ALA B O 1
ATOM 5573 N N . VAL B 1 276 ? 1.95691 -11.40231 11.38123 1.000 46.97142 276 VAL B N 1
ATOM 5574 C CA . VAL B 1 276 ? 0.50291 -11.34107 11.24633 1.000 46.04236 276 VAL B CA 1
ATOM 5575 C C . VAL B 1 276 ? 0.15487 -10.97919 9.80431 1.000 45.39228 276 VAL B C 1
ATOM 5576 O O . VAL B 1 276 ? -0.80726 -11.53609 9.24744 1.000 44.81853 276 VAL B O 1
ATOM 5580 N N . PRO B 1 277 ? 0.87799 -10.05140 9.17114 1.000 60.16511 277 PRO B N 1
ATOM 5581 C CA . PRO B 1 277 ? 0.57395 -9.69352 7.77311 1.000 59.38344 277 PRO B CA 1
ATOM 5582 C C . PRO B 1 277 ? 0.73668 -10.87767 6.83225 1.000 59.21499 277 PRO B C 1
ATOM 5583 O O . PRO B 1 277 ? -0.19843 -11.21760 6.08836 1.000 57.71218 277 PRO B O 1
ATOM 5587 N N . PRO B 1 278 ? 1.89656 -11.53787 6.81025 1.000 48.40580 278 PRO B N 1
ATOM 5588 C CA . PRO B 1 278 ? 2.01129 -12.72500 5.93839 1.000 48.27947 278 PRO B CA 1
ATOM 5589 C C . PRO B 1 278 ? 0.95313 -13.78078 6.21560 1.000 47.08196 278 PRO B C 1
ATOM 5590 O O . PRO B 1 278 ? 0.45695 -14.40082 5.26971 1.000 46.46083 278 PRO B O 1
ATOM 5594 N N . GLY B 1 279 ? 0.58218 -13.99856 7.48065 1.000 44.28426 279 GLY B N 1
ATOM 5595 C CA . GLY B 1 279 ? -0.50696 -14.92333 7.77885 1.000 43.33414 279 GLY B CA 1
ATOM 5596 C C . GLY B 1 279 ? -1.81894 -14.51518 7.13189 1.000 42.82882 279 GLY B C 1
ATOM 5597 O O . GLY B 1 279 ? -2.49212 -15.32815 6.48904 1.000 42.00767 279 GLY B O 1
ATOM 5598 N N . VAL B 1 280 ? -2.19670 -13.24010 7.29176 1.000 43.58680 280 VAL B N 1
ATOM 5599 C CA . VAL B 1 280 ? -3.38965 -12.69497 6.63577 1.000 42.71038 280 VAL B CA 1
ATOM 5600 C C . VAL B 1 280 ? -3.31680 -12.92717 5.13380 1.000 42.39982 280 VAL B C 1
ATOM 5601 O O . VAL B 1 280 ? -4.25294 -13.43809 4.50593 1.000 41.61288 280 VAL B O 1
ATOM 5605 N N . MET B 1 281 ? -2.19877 -12.53544 4.53367 1.000 50.53764 281 MET B N 1
ATOM 5606 C CA . MET B 1 281 ? -2.03491 -12.72565 3.10368 1.000 50.40604 281 MET B CA 1
ATOM 5607 C C . MET B 1 281 ? -2.24119 -14.18867 2.71188 1.000 50.27971 281 MET B C 1
ATOM 5608 O O . MET B 1 281 ? -2.99931 -14.48765 1.78997 1.000 49.55331 281 MET B O 1
ATOM 5613 N N . ALA B 1 282 ? -1.59731 -15.11569 3.42095 1.000 38.21774 282 ALA B N 1
ATOM 5614 C CA . ALA B 1 282 ? -1.76558 -16.53470 3.10714 1.000 37.75979 282 ALA B CA 1
ATOM 5615 C C . ALA B 1 282 ? -3.20664 -16.98142 3.29430 1.000 36.79915 282 ALA B C 1
ATOM 5616 O O . ALA B 1 282 ? -3.70484 -17.82443 2.54944 1.000 36.17802 282 ALA B O 1
ATOM 5618 N N . ALA B 1 283 ? -3.87348 -16.47218 4.32328 1.000 43.67103 283 ALA B N 1
ATOM 5619 C CA . ALA B 1 283 ? -5.27153 -16.82191 4.50143 1.000 42.67617 283 ALA B CA 1
ATOM 5620 C C . ALA B 1 283 ? -6.08654 -16.41492 3.28143 1.000 41.60236 283 ALA B C 1
ATOM 5621 O O . ALA B 1 283 ? -6.99270 -17.14681 2.86559 1.000 40.65751 283 ALA B O 1
ATOM 5623 N N . PHE B 1 284 ? -5.75639 -15.26605 2.67327 1.000 50.26919 284 PHE B N 1
ATOM 5624 C CA . PHE B 1 284 ? -6.56935 -14.65504 1.62725 1.000 49.82176 284 PHE B CA 1
ATOM 5625 C C . PHE B 1 284 ? -6.00849 -14.85032 0.22623 1.000 49.59542 284 PHE B C 1
ATOM 5626 O O . PHE B 1 284 ? -6.53445 -14.25134 -0.71681 1.000 49.06115 284 PHE B O 1
ATOM 5634 N N . ARG B 1 285 ? -4.95764 -15.64652 0.05426 1.000 47.75046 285 ARG B N 1
ATOM 5635 C CA . ARG B 1 285 ? -4.48179 -15.93278 -1.29274 1.000 47.88469 285 ARG B CA 1
ATOM 5636 C C . ARG B 1 285 ? -5.61295 -16.55868 -2.11158 1.000 47.32673 285 ARG B C 1
ATOM 5637 O O . ARG B 1 285 ? -6.42305 -17.32747 -1.58943 1.000 46.79508 285 ARG B O 1
ATOM 5645 N N . ASN B 1 286 ? -5.68598 -16.20783 -3.39962 1.000 43.97106 286 ASN B N 1
ATOM 5646 C CA . ASN B 1 286 ? -6.75513 -16.69275 -4.28148 1.000 43.03937 286 ASN B CA 1
ATOM 5647 C C . ASN B 1 286 ? -8.12404 -16.39644 -3.65742 1.000 42.38929 286 ASN B C 1
ATOM 5648 O O . ASN B 1 286 ? -9.06118 -17.19928 -3.73125 1.000 41.28127 286 ASN B O 1
ATOM 5653 N N . VAL B 1 287 ? -8.21978 -15.22034 -3.02756 1.000 38.90466 287 VAL B N 1
ATOM 5654 C CA . VAL B 1 287 ? -9.37964 -14.71304 -2.29054 1.000 38.37565 287 VAL B CA 1
ATOM 5655 C C . VAL B 1 287 ? -10.01978 -15.82983 -1.45536 1.000 37.55713 287 VAL B C 1
ATOM 5656 O O . VAL B 1 287 ? -11.23682 -16.03761 -1.46325 1.000 36.36225 287 VAL B O 1
ATOM 5660 N N . GLY B 1 288 ? -9.19385 -16.53287 -0.68133 1.000 33.59613 288 GLY B N 1
ATOM 5661 C CA . GLY B 1 288 ? -9.68996 -17.54867 0.21983 1.000 33.06449 288 GLY B CA 1
ATOM 5662 C C . GLY B 1 288 ? -10.04924 -18.87969 -0.41097 1.000 32.35651 288 GLY B C 1
ATOM 5663 O O . GLY B 1 288 ? -10.42735 -19.80553 0.30917 1.000 31.91172 288 GLY B O 1
ATOM 5664 N N . GLN B 1 289 ? -9.94036 -19.01787 -1.72996 1.000 46.82930 289 GLN B N 1
ATOM 5665 C CA . GLN B 1 289 ? -10.45361 -20.19987 -2.40978 1.000 46.06868 289 GLN B CA 1
ATOM 5666 C C . GLN B 1 289 ? -9.32280 -21.21808 -2.52373 1.000 46.45031 289 GLN B C 1
ATOM 5667 O O . GLN B 1 289 ? -8.75592 -21.47232 -3.58074 1.000 46.68454 289 GLN B O 1
ATOM 5673 N N . SER B 1 290 ? -8.99482 -21.78799 -1.36768 1.000 52.32733 290 SER B N 1
ATOM 5674 C CA . SER B 1 290 ? -7.89197 -22.72317 -1.22664 1.000 53.18532 290 SER B CA 1
ATOM 5675 C C . SER B 1 290 ? -8.14904 -23.59297 -0.00152 1.000 52.89845 290 SER B C 1
ATOM 5676 O O . SER B 1 290 ? -8.37787 -23.07679 1.09744 1.000 52.95898 290 SER B O 1
ATOM 5679 N N . ALA B 1 291 ? -8.12128 -24.91200 -0.19035 1.000 46.34240 291 ALA B N 1
ATOM 5680 C CA . ALA B 1 291 ? -8.44436 -25.81380 0.91178 1.000 46.53979 291 ALA B CA 1
ATOM 5681 C C . ALA B 1 291 ? -7.42327 -25.73784 2.04270 1.000 47.77678 291 ALA B C 1
ATOM 5682 O O . ALA B 1 291 ? -7.76523 -26.00364 3.19476 1.000 47.40568 291 ALA B O 1
ATOM 5684 N N . SER B 1 292 ? -6.17023 -25.41110 1.73857 1.000 43.11306 292 SER B N 1
ATOM 5685 C CA . SER B 1 292 ? -5.10316 -25.43116 2.72950 1.000 44.13161 292 SER B CA 1
ATOM 5686 C C . SER B 1 292 ? -4.80688 -24.06314 3.32230 1.000 44.55271 292 SER B C 1
ATOM 5687 O O . SER B 1 292 ? -3.87080 -23.93620 4.11722 1.000 45.60810 292 SER B O 1
ATOM 5690 N N . ALA B 1 293 ? -5.57573 -23.04805 2.96323 1.000 47.14776 293 ALA B N 1
ATOM 5691 C CA . ALA B 1 293 ? -5.31046 -21.70503 3.44904 1.000 46.40556 293 ALA B CA 1
ATOM 5692 C C . ALA B 1 293 ? -5.39034 -21.66783 4.97505 1.000 46.57927 293 ALA B C 1
ATOM 5693 O O . ALA B 1 293 ? -6.30341 -22.26159 5.57218 1.000 45.88445 293 ALA B O 1
ATOM 5695 N N . PRO B 1 294 ? -4.47417 -20.96791 5.63789 1.000 44.52639 294 PRO B N 1
ATOM 5696 C CA . PRO B 1 294 ? -4.48405 -20.87672 7.11588 1.000 44.60535 294 PRO B CA 1
ATOM 5697 C C . PRO B 1 294 ? -5.50184 -19.85948 7.63183 1.000 44.20267 294 PRO B C 1
ATOM 5698 O O . PRO B 1 294 ? -5.19461 -18.71849 7.97266 1.000 44.46586 294 PRO B O 1
ATOM 5702 N N . THR B 1 295 ? -6.74891 -20.31425 7.72197 1.000 44.71589 295 THR B N 1
ATOM 5703 C CA . THR B 1 295 ? -7.90474 -19.48800 8.03495 1.000 43.93422 295 THR B CA 1
ATOM 5704 C C . THR B 1 295 ? -8.26763 -19.45275 9.52997 1.000 43.91842 295 THR B C 1
ATOM 5705 O O . THR B 1 295 ? -9.23548 -18.77154 9.90396 1.000 43.08148 295 THR B O 1
ATOM 5709 N N . ARG B 1 296 ? -7.53870 -20.16877 10.38401 1.000 45.82655 296 ARG B N 1
ATOM 5710 C CA . ARG B 1 296 ? -7.65657 -20.04657 11.83500 1.000 45.75022 296 ARG B CA 1
ATOM 5711 C C . ARG B 1 296 ? -6.29845 -19.58874 12.35885 1.000 46.88194 296 ARG B C 1
ATOM 5712 O O . ARG B 1 296 ? -5.33759 -20.36991 12.37988 1.000 47.47148 296 ARG B O 1
ATOM 5720 N N . MET B 1 297 ? -6.20920 -18.31871 12.75368 1.000 46.33187 297 MET B N 1
ATOM 5721 C CA . MET B 1 297 ? -4.96707 -17.75886 13.26352 1.000 47.44253 297 MET B CA 1
ATOM 5722 C C . MET B 1 297 ? -5.02096 -17.79266 14.78553 1.000 47.50833 297 MET B C 1
ATOM 5723 O O . MET B 1 297 ? -5.93882 -17.22242 15.39453 1.000 46.57927 297 MET B O 1
ATOM 5728 N N . ILE B 1 298 ? -4.03804 -18.45976 15.38855 1.000 43.02358 298 ILE B N 1
ATOM 5729 C CA . ILE B 1 298 ? -4.07801 -18.86257 16.79460 1.000 43.38678 298 ILE B CA 1
ATOM 5730 C C . ILE B 1 298 ? -2.91584 -18.18169 17.51243 1.000 44.46059 298 ILE B C 1
ATOM 5731 O O . ILE B 1 298 ? -1.74091 -18.48293 17.24438 1.000 45.03172 298 ILE B O 1
ATOM 5736 N N . VAL B 1 299 ? -3.24261 -17.27851 18.43434 1.000 43.94211 299 VAL B N 1
ATOM 5737 C CA . VAL B 1 299 ? -2.28341 -16.30062 18.95015 1.000 44.90012 299 VAL B CA 1
ATOM 5738 C C . VAL B 1 299 ? -2.46227 -16.15940 20.45314 1.000 46.14764 299 VAL B C 1
ATOM 5739 O O . VAL B 1 299 ? -3.54428 -16.42714 20.99425 1.000 46.00025 299 VAL B O 1
ATOM 5743 N N . PRO B 1 300 ? -1.40715 -15.73249 21.15601 1.000 53.68012 300 PRO B N 1
ATOM 5744 C CA . PRO B 1 300 ? -1.49801 -15.55129 22.61500 1.000 54.23282 300 PRO B CA 1
ATOM 5745 C C . PRO B 1 300 ? -2.54680 -14.51506 22.99794 1.000 53.86172 300 PRO B C 1
ATOM 5746 O O . PRO B 1 300 ? -2.61566 -13.43512 22.41181 1.000 53.46694 300 PRO B O 1
ATOM 5750 N N . ARG B 1 301 ? -3.35579 -14.84679 24.01104 1.000 60.48094 301 ARG B N 1
ATOM 5751 C CA . ARG B 1 301 ? -4.46861 -13.97555 24.38001 1.000 60.26512 301 ARG B CA 1
ATOM 5752 C C . ARG B 1 301 ? -3.98734 -12.56860 24.65880 1.000 61.24419 301 ARG B C 1
ATOM 5753 O O . ARG B 1 301 ? -4.58321 -11.59455 24.18272 1.000 61.44158 301 ARG B O 1
ATOM 5761 N N . ASN B 1 302 ? -2.90527 -12.44069 25.42571 1.000 58.86758 302 ASN B N 1
ATOM 5762 C CA . ASN B 1 302 ? -2.34302 -11.12375 25.71050 1.000 60.48883 302 ASN B CA 1
ATOM 5763 C C . ASN B 1 302 ? -1.74899 -10.46801 24.47838 1.000 60.21775 302 ASN B C 1
ATOM 5764 O O . ASN B 1 302 ? -1.10879 -9.41411 24.62220 1.000 61.53896 302 ASN B O 1
ATOM 5769 N N . ARG B 1 303 ? -1.90818 -11.05014 23.29146 1.000 62.66278 303 ARG B N 1
ATOM 5770 C CA . ARG B 1 303 ? -1.54115 -10.38736 22.05135 1.000 62.13113 303 ARG B CA 1
ATOM 5771 C C . ARG B 1 303 ? -2.72418 -10.19427 21.10741 1.000 61.53633 303 ARG B C 1
ATOM 5772 O O . ARG B 1 303 ? -2.53617 -9.66144 20.00933 1.000 61.22576 303 ARG B O 1
ATOM 5780 N N . LEU B 1 304 ? -3.93822 -10.57200 21.51655 1.000 57.50689 304 LEU B N 1
ATOM 5781 C CA . LEU B 1 304 ? -5.07928 -10.54692 20.60562 1.000 56.58573 304 LEU B CA 1
ATOM 5782 C C . LEU B 1 304 ? -5.34207 -9.14494 20.05847 1.000 57.16475 304 LEU B C 1
ATOM 5783 O O . LEU B 1 304 ? -5.58413 -8.97705 18.85846 1.000 56.30938 304 LEU B O 1
ATOM 5788 N N . ALA B 1 305 ? -5.31683 -8.12084 20.91834 1.000 58.70178 305 ALA B N 1
ATOM 5789 C CA . ALA B 1 305 ? -5.62263 -6.77284 20.43819 1.000 59.22026 305 ALA B CA 1
ATOM 5790 C C . ALA B 1 305 ? -4.60662 -6.31615 19.40106 1.000 59.33343 305 ALA B C 1
ATOM 5791 O O . ALA B 1 305 ? -4.97159 -5.72422 18.37601 1.000 58.97549 305 ALA B O 1
ATOM 5793 N N . GLU B 1 306 ? -3.32866 -6.60835 19.63500 1.000 56.68574 306 GLU B N 1
ATOM 5794 C CA . GLU B 1 306 ? -2.30566 -6.22365 18.67288 1.000 56.83576 306 GLU B CA 1
ATOM 5795 C C . GLU B 1 306 ? -2.48488 -6.93878 17.33099 1.000 55.14872 306 GLU B C 1
ATOM 5796 O O . GLU B 1 306 ? -2.33885 -6.31894 16.26890 1.000 55.01186 306 GLU B O 1
ATOM 5802 N N . VAL B 1 307 ? -2.78411 -8.24773 17.35117 1.000 54.10386 307 VAL B N 1
ATOM 5803 C CA . VAL B 1 307 ? -2.89633 -8.97387 16.08527 1.000 53.65117 307 VAL B CA 1
ATOM 5804 C C . VAL B 1 307 ? -4.14430 -8.52674 15.33630 1.000 53.07478 307 VAL B C 1
ATOM 5805 O O . VAL B 1 307 ? -4.13237 -8.41790 14.10629 1.000 53.05110 307 VAL B O 1
ATOM 5809 N N . GLU B 1 308 ? -5.22920 -8.23446 16.06234 1.000 60.82308 308 GLU B N 1
ATOM 5810 C CA . GLU B 1 308 ? -6.40514 -7.63533 15.43635 1.000 60.05457 308 GLU B CA 1
ATOM 5811 C C . GLU B 1 308 ? -6.02397 -6.37150 14.67317 1.000 59.03603 308 GLU B C 1
ATOM 5812 O O . GLU B 1 308 ? -6.26004 -6.26361 13.46517 1.000 58.69914 308 GLU B O 1
ATOM 5818 N N . ALA B 1 309 ? -5.43275 -5.39351 15.37500 1.000 51.03243 309 ALA B N 1
ATOM 5819 C CA . ALA B 1 309 ? -4.95959 -4.18268 14.70882 1.000 52.12204 309 ALA B CA 1
ATOM 5820 C C . ALA B 1 309 ? -4.11773 -4.52598 13.48680 1.000 51.05086 309 ALA B C 1
ATOM 5821 O O . ALA B 1 309 ? -4.34272 -4.00108 12.38875 1.000 50.67713 309 ALA B O 1
ATOM 5823 N N . LEU B 1 310 ? -3.14488 -5.42813 13.66184 1.000 55.89881 310 LEU B N 1
ATOM 5824 C CA . LEU B 1 310 ? -2.27102 -5.80342 12.55783 1.000 55.96197 310 LEU B CA 1
ATOM 5825 C C . LEU B 1 310 ? -3.06021 -6.40643 11.40796 1.000 54.49338 310 LEU B C 1
ATOM 5826 O O . LEU B 1 310 ? -2.73025 -6.18363 10.23791 1.000 54.41968 310 LEU B O 1
ATOM 5831 N N . ALA B 1 311 ? -4.11432 -7.16520 11.72213 1.000 51.70094 311 ALA B N 1
ATOM 5832 C CA . ALA B 1 311 ? -4.85352 -7.87620 10.68227 1.000 50.73503 311 ALA B CA 1
ATOM 5833 C C . ALA B 1 311 ? -5.73441 -6.92415 9.87822 1.000 50.41920 311 ALA B C 1
ATOM 5834 O O . ALA B 1 311 ? -5.76851 -6.98930 8.64323 1.000 50.17180 311 ALA B O 1
ATOM 5836 N N . ALA B 1 312 ? -6.45420 -6.02594 10.55815 1.000 53.58537 312 ALA B N 1
ATOM 5837 C CA . ALA B 1 312 ? -7.28409 -5.06388 9.84509 1.000 52.97740 312 ALA B CA 1
ATOM 5838 C C . ALA B 1 312 ? -6.42799 -4.18015 8.96192 1.000 53.56432 312 ALA B C 1
ATOM 5839 O O . ALA B 1 312 ? -6.80502 -3.83922 7.83290 1.000 53.30376 312 ALA B O 1
ATOM 5841 N N . GLN B 1 313 ? -5.25590 -3.82729 9.46779 1.000 59.70189 313 GLN B N 1
ATOM 5842 C CA . GLN B 1 313 ? -4.30181 -3.01555 8.73062 1.000 60.42303 313 GLN B CA 1
ATOM 5843 C C . GLN B 1 313 ? -3.89202 -3.69178 7.42468 1.000 60.13089 313 GLN B C 1
ATOM 5844 O O . GLN B 1 313 ? -3.97399 -3.09890 6.34161 1.000 61.20997 313 GLN B O 1
ATOM 5850 N N . THR B 1 314 ? -3.44523 -4.94185 7.50580 1.000 55.39875 314 THR B N 1
ATOM 5851 C CA . THR B 1 314 ? -2.99244 -5.61008 6.29485 1.000 55.02239 314 THR B CA 1
ATOM 5852 C C . THR B 1 314 ? -4.15957 -5.97899 5.38298 1.000 54.22492 314 THR B C 1
ATOM 5853 O O . THR B 1 314 ? -4.02165 -5.95117 4.15297 1.000 53.57748 314 THR B O 1
ATOM 5857 N N . ALA B 1 315 ? -5.32458 -6.27972 5.95111 1.000 61.41789 315 ALA B N 1
ATOM 5858 C CA . ALA B 1 315 ? -6.48068 -6.52762 5.10122 1.000 60.39672 315 ALA B CA 1
ATOM 5859 C C . ALA B 1 315 ? -6.83752 -5.28466 4.29709 1.000 60.52831 315 ALA B C 1
ATOM 5860 O O . ALA B 1 315 ? -7.09562 -5.36777 3.08812 1.000 60.01772 315 ALA B O 1
ATOM 5862 N N . GLY B 1 316 ? -6.84827 -4.11858 4.95094 1.000 65.98423 316 GLY B N 1
ATOM 5863 C CA . GLY B 1 316 ? -7.31010 -2.89858 4.30982 1.000 66.03687 316 GLY B CA 1
ATOM 5864 C C . GLY B 1 316 ? -6.43810 -2.40887 3.17370 1.000 66.45534 316 GLY B C 1
ATOM 5865 O O . GLY B 1 316 ? -6.84699 -1.49789 2.44161 1.000 66.57904 316 GLY B O 1
ATOM 5866 N N . THR B 1 317 ? -5.25121 -2.97410 3.00768 1.000 65.02095 317 THR B N 1
ATOM 5867 C CA . THR B 1 317 ? -4.35821 -2.56139 1.93957 1.000 65.26046 317 THR B CA 1
ATOM 5868 C C . THR B 1 317 ? -4.37146 -3.52954 0.77169 1.000 64.88673 317 THR B C 1
ATOM 5869 O O . THR B 1 317 ? -3.54851 -3.39779 -0.13538 1.000 65.51312 317 THR B O 1
ATOM 5873 N N . ILE B 1 318 ? -5.27364 -4.50238 0.77188 1.000 61.04416 318 ILE B N 1
ATOM 5874 C CA . ILE B 1 318 ? -5.38688 -5.42350 -0.35400 1.000 59.19657 318 ILE B CA 1
ATOM 5875 C C . ILE B 1 318 ? -6.24084 -4.77849 -1.43902 1.000 58.83600 318 ILE B C 1
ATOM 5876 O O . ILE B 1 318 ? -7.39076 -4.39425 -1.19598 1.000 58.36226 318 ILE B O 1
ATOM 5881 N N . VAL B 1 319 ? -5.68291 -4.66873 -2.63807 1.000 50.72450 319 VAL B N 1
ATOM 5882 C CA . VAL B 1 319 ? -6.40490 -4.12875 -3.78509 1.000 50.56133 319 VAL B CA 1
ATOM 5883 C C . VAL B 1 319 ? -7.34812 -5.21365 -4.30088 1.000 49.76386 319 VAL B C 1
ATOM 5884 O O . VAL B 1 319 ? -6.90034 -6.22180 -4.85379 1.000 49.67701 319 VAL B O 1
ATOM 5888 N N . VAL B 1 320 ? -8.65507 -5.01740 -4.11882 1.000 52.30101 320 VAL B N 1
ATOM 5889 C CA . VAL B 1 320 ? -9.66927 -5.90929 -4.67763 1.000 51.50354 320 VAL B CA 1
ATOM 5890 C C . VAL B 1 320 ? -10.26224 -5.22834 -5.89867 1.000 51.68514 320 VAL B C 1
ATOM 5891 O O . VAL B 1 320 ? -10.72203 -4.08625 -5.81179 1.000 51.47196 320 VAL B O 1
ATOM 5895 N N . GLY B 1 321 ? -10.25344 -5.90549 -7.03759 1.000 41.31548 321 GLY B N 1
ATOM 5896 C CA . GLY B 1 321 ? -10.79241 -5.25054 -8.20463 1.000 41.25495 321 GLY B CA 1
ATOM 5897 C C . GLY B 1 321 ? -10.78364 -6.06970 -9.47053 1.000 40.84174 321 GLY B C 1
ATOM 5898 O O . GLY B 1 321 ? -10.78585 -7.30269 -9.41338 1.000 40.28641 321 GLY B O 1
ATOM 5899 N N . ASP B 1 322 ? -10.78760 -5.37784 -10.60662 1.000 40.99439 322 ASP B N 1
ATOM 5900 C CA . ASP B 1 322 ? -10.89881 -6.01699 -11.90253 1.000 40.33378 322 ASP B CA 1
ATOM 5901 C C . ASP B 1 322 ? -9.69798 -6.91423 -12.19050 1.000 40.57855 322 ASP B C 1
ATOM 5902 O O . ASP B 1 322 ? -8.56490 -6.41344 -12.28365 1.000 40.84700 322 ASP B O 1
ATOM 5907 N N . PRO B 1 323 ? -9.89823 -8.21622 -12.39133 1.000 37.88875 323 PRO B N 1
ATOM 5908 C CA . PRO B 1 323 ? -8.74740 -9.10746 -12.63730 1.000 37.91507 323 PRO B CA 1
ATOM 5909 C C . PRO B 1 323 ? -7.93242 -8.73475 -13.87040 1.000 38.26248 323 PRO B C 1
ATOM 5910 O O . PRO B 1 323 ? -6.78751 -9.18497 -13.99043 1.000 38.25985 323 PRO B O 1
ATOM 5914 N N . GLN B 1 324 ? -8.48635 -7.95077 -14.79946 1.000 46.05289 324 GLN B N 1
ATOM 5915 C CA . GLN B 1 324 ? -7.74838 -7.60405 -16.01056 1.000 46.06079 324 GLN B CA 1
ATOM 5916 C C . GLN B 1 324 ? -6.60919 -6.63722 -15.73776 1.000 46.90299 324 GLN B C 1
ATOM 5917 O O . GLN B 1 324 ? -5.70923 -6.51648 -16.57284 1.000 46.73192 324 GLN B O 1
ATOM 5923 N N . LEU B 1 325 ? -6.62599 -5.95407 -14.59484 1.000 47.50043 325 LEU B N 1
ATOM 5924 C CA . LEU B 1 325 ? -5.58979 -4.99021 -14.24604 1.000 48.37685 325 LEU B CA 1
ATOM 5925 C C . LEU B 1 325 ? -4.44286 -5.68932 -13.54203 1.000 48.76637 325 LEU B C 1
ATOM 5926 O O . LEU B 1 325 ? -4.65895 -6.53618 -12.67691 1.000 48.68478 325 LEU B O 1
ATOM 5931 N N . GLU B 1 326 ? -3.22283 -5.31758 -13.90617 1.000 57.94116 326 GLU B N 1
ATOM 5932 C CA . GLU B 1 326 ? -2.04590 -5.98472 -13.37817 1.000 58.29383 326 GLU B CA 1
ATOM 5933 C C . GLU B 1 326 ? -1.72273 -5.58560 -11.93824 1.000 59.29658 326 GLU B C 1
ATOM 5934 O O . GLU B 1 326 ? -0.94681 -6.28065 -11.27721 1.000 61.75740 326 GLU B O 1
ATOM 5940 N N . HIS B 1 327 ? -2.31551 -4.51143 -11.42333 1.000 72.44553 327 HIS B N 1
ATOM 5941 C CA . HIS B 1 327 ? -2.12934 -4.11529 -10.03340 1.000 73.29563 327 HIS B CA 1
ATOM 5942 C C . HIS B 1 327 ? -3.26936 -4.58197 -9.13226 1.000 72.67977 327 HIS B C 1
ATOM 5943 O O . HIS B 1 327 ? -3.21723 -4.34583 -7.92029 1.000 70.93219 327 HIS B O 1
ATOM 5950 N N . THR B 1 328 ? -4.28951 -5.23686 -9.68110 1.000 39.65212 328 THR B N 1
ATOM 5951 C CA . THR B 1 328 ? -5.26257 -5.91359 -8.83195 1.000 39.20470 328 THR B CA 1
ATOM 5952 C C . THR B 1 328 ? -4.59372 -7.08661 -8.11385 1.000 39.17049 328 THR B C 1
ATOM 5953 O O . THR B 1 328 ? -3.84090 -7.86282 -8.71580 1.000 38.91256 328 THR B O 1
ATOM 5957 N N . VAL B 1 329 ? -4.86465 -7.21140 -6.81981 1.000 45.23700 329 VAL B N 1
ATOM 5958 C CA . VAL B 1 329 ? -4.33979 -8.30539 -6.01271 1.000 45.25806 329 VAL B CA 1
ATOM 5959 C C . VAL B 1 329 ? -5.33898 -9.44721 -5.91250 1.000 44.71852 329 VAL B C 1
ATOM 5960 O O . VAL B 1 329 ? -5.01020 -10.59530 -6.20537 1.000 44.66062 329 VAL B O 1
ATOM 5964 N N . LEU B 1 330 ? -6.56390 -9.15094 -5.48345 1.000 43.58944 330 LEU B N 1
ATOM 5965 C CA . LEU B 1 330 ? -7.65006 -10.12174 -5.42425 1.000 42.49457 330 LEU B CA 1
ATOM 5966 C C . LEU B 1 330 ? -8.73107 -9.73768 -6.42522 1.000 42.12874 330 LEU B C 1
ATOM 5967 O O . LEU B 1 330 ? -9.12287 -8.56362 -6.51034 1.000 42.24454 330 LEU B O 1
ATOM 5972 N N . GLY B 1 331 ? -9.17029 -10.71770 -7.21206 1.000 40.98386 331 GLY B N 1
ATOM 5973 C CA . GLY B 1 331 ? -10.32233 -10.56460 -8.06400 1.000 40.22588 331 GLY B CA 1
ATOM 5974 C C . GLY B 1 331 ? -11.56534 -10.93629 -7.28086 1.000 39.08627 331 GLY B C 1
ATOM 5975 O O . GLY B 1 331 ? -11.56924 -10.90313 -6.05287 1.000 39.46526 331 GLY B O 1
ATOM 5976 N N . PRO B 1 332 ? -12.63845 -11.30919 -7.95974 1.000 36.78336 332 PRO B N 1
ATOM 5977 C CA . PRO B 1 332 ? -13.85547 -11.71088 -7.25560 1.000 35.71481 332 PRO B CA 1
ATOM 5978 C C . PRO B 1 332 ? -13.82270 -13.18684 -6.85442 1.000 34.57257 332 PRO B C 1
ATOM 5979 O O . PRO B 1 332 ? -12.94987 -13.96204 -7.26138 1.000 34.92787 332 PRO B O 1
ATOM 5983 N N . ILE B 1 333 ? -14.78370 -13.54456 -5.99631 1.000 39.39157 333 ILE B N 1
ATOM 5984 C CA . ILE B 1 333 ? -15.11293 -14.93248 -5.79011 1.000 38.28091 333 ILE B CA 1
ATOM 5985 C C . ILE B 1 333 ? -15.41813 -15.52360 -7.15801 1.000 37.13077 333 ILE B C 1
ATOM 5986 O O . ILE B 1 333 ? -15.83807 -14.81564 -8.08407 1.000 37.14130 333 ILE B O 1
ATOM 5991 N N . ALA B 1 334 ? -15.19137 -16.83465 -7.28686 1.000 29.62197 334 ALA B N 1
ATOM 5992 C CA . ALA B 1 334 ? -15.07058 -17.50184 -8.58279 1.000 29.18245 334 ALA B CA 1
ATOM 5993 C C . ALA B 1 334 ? -16.40967 -17.69869 -9.29167 1.000 27.03482 334 ALA B C 1
ATOM 5994 O O . ALA B 1 334 ? -16.44377 -17.80984 -10.52865 1.000 26.62161 334 ALA B O 1
ATOM 5996 N N . ASN B 1 335 ? -17.50762 -17.76840 -8.53758 1.000 33.20135 335 ASN B N 1
ATOM 5997 C CA . ASN B 1 335 ? -18.81970 -17.94825 -9.14246 1.000 30.67210 335 ASN B CA 1
ATOM 5998 C C . ASN B 1 335 ? -19.93857 -17.63193 -8.14842 1.000 30.02465 335 ASN B C 1
ATOM 5999 O O . ASN B 1 335 ? -19.74248 -17.57881 -6.92544 1.000 30.78264 335 ASN B O 1
ATOM 6004 N N . GLU B 1 336 ? -21.13558 -17.46379 -8.71336 1.000 52.53525 336 GLU B N 1
ATOM 6005 C CA . GLU B 1 336 ? -22.31646 -17.07849 -7.95132 1.000 52.61683 336 GLU B CA 1
ATOM 6006 C C . GLU B 1 336 ? -22.56554 -17.99129 -6.75219 1.000 51.70094 336 GLU B C 1
ATOM 6007 O O . GLU B 1 336 ? -22.74637 -17.51512 -5.63224 1.000 50.92453 336 GLU B O 1
ATOM 6013 N N . ALA B 1 337 ? -22.59278 -19.30432 -6.96602 1.000 33.77247 337 ALA B N 1
ATOM 6014 C CA . ALA B 1 337 ? -22.88586 -20.21913 -5.86589 1.000 33.39085 337 ALA B CA 1
ATOM 6015 C C . ALA B 1 337 ? -21.86376 -20.10416 -4.73198 1.000 31.42745 337 ALA B C 1
ATOM 6016 O O . ALA B 1 337 ? -22.23968 -20.12495 -3.55095 1.000 31.75381 337 ALA B O 1
ATOM 6018 N N . GLN B 1 338 ? -20.57076 -19.96143 -5.05709 1.000 46.34503 338 GLN B N 1
ATOM 6019 C CA . GLN B 1 338 ? -19.58764 -19.70347 -3.99919 1.000 44.40269 338 GLN B CA 1
ATOM 6020 C C . GLN B 1 338 ? -19.79635 -18.33935 -3.33835 1.000 44.05791 338 GLN B C 1
ATOM 6021 O O . GLN B 1 338 ? -19.70625 -18.22021 -2.10837 1.000 43.53154 338 GLN B O 1
ATOM 6027 N N . PHE B 1 339 ? -20.06723 -17.29940 -4.13746 1.000 33.57508 339 PHE B N 1
ATOM 6028 C CA . PHE B 1 339 ? -20.28196 -15.96530 -3.59561 1.000 33.55665 339 PHE B CA 1
ATOM 6029 C C . PHE B 1 339 ? -21.34188 -15.97097 -2.50853 1.000 34.24095 339 PHE B C 1
ATOM 6030 O O . PHE B 1 339 ? -21.16570 -15.36187 -1.44562 1.000 32.91447 339 PHE B O 1
ATOM 6038 N N . HIS B 1 340 ? -22.47501 -16.62381 -2.78037 1.000 45.03435 340 HIS B N 1
ATOM 6039 C CA . HIS B 1 340 ? -23.57695 -16.63050 -1.82429 1.000 46.70823 340 HIS B CA 1
ATOM 6040 C C . HIS B 1 340 ? -23.25301 -17.49240 -0.61421 1.000 46.53716 340 HIS B C 1
ATOM 6041 O O . HIS B 1 340 ? -23.64287 -17.17019 0.51578 1.000 46.83719 340 HIS B O 1
ATOM 6048 N N . ARG B 1 341 ? -22.56922 -18.60955 -0.84011 1.000 47.98733 341 ARG B N 1
ATOM 6049 C CA . ARG B 1 341 ? -22.16929 -19.45848 0.26696 1.000 47.88732 341 ARG B CA 1
ATOM 6050 C C . ARG B 1 341 ? -21.29509 -18.68051 1.25380 1.000 46.36082 341 ARG B C 1
ATOM 6051 O O . ARG B 1 341 ? -21.54101 -18.71331 2.46683 1.000 49.53225 341 ARG B O 1
ATOM 6059 N N . VAL B 1 342 ? -20.31099 -17.92375 0.74364 1.000 43.46047 342 VAL B N 1
ATOM 6060 C CA . VAL B 1 342 ? -19.43879 -17.10579 1.59047 1.000 42.70512 342 VAL B CA 1
ATOM 6061 C C . VAL B 1 342 ? -20.24555 -16.04256 2.33640 1.000 43.69471 342 VAL B C 1
ATOM 6062 O O . VAL B 1 342 ? -20.02241 -15.77645 3.52735 1.000 43.95790 342 VAL B O 1
ATOM 6066 N N . GLN B 1 343 ? -21.17248 -15.39848 1.63438 1.000 43.56575 343 GLN B N 1
ATOM 6067 C CA . GLN B 1 343 ? -22.00426 -14.37626 2.24831 1.000 44.18951 343 GLN B CA 1
ATOM 6068 C C . GLN B 1 343 ? -22.78327 -14.93197 3.43244 1.000 46.01604 343 GLN B C 1
ATOM 6069 O O . GLN B 1 343 ? -22.95408 -14.25282 4.45137 1.000 46.08974 343 GLN B O 1
ATOM 6075 N N . ALA B 1 344 ? -23.27450 -16.16690 3.31563 1.000 31.83803 344 ALA B N 1
ATOM 6076 C CA . ALA B 1 344 ? -23.99752 -16.76664 4.42976 1.000 33.49612 344 ALA B CA 1
ATOM 6077 C C . ALA B 1 344 ? -23.06349 -17.04665 5.59473 1.000 33.15134 344 ALA B C 1
ATOM 6078 O O . ALA B 1 344 ? -23.44738 -16.89944 6.76373 1.000 34.55941 344 ALA B O 1
ATOM 6080 N N . MET B 1 345 ? -21.83258 -17.45691 5.28969 1.000 41.47866 345 MET B N 1
ATOM 6081 C CA . MET B 1 345 ? -20.87056 -17.72494 6.34665 1.000 41.35759 345 MET B CA 1
ATOM 6082 C C . MET B 1 345 ? -20.52928 -16.44991 7.11547 1.000 41.08124 345 MET B C 1
ATOM 6083 O O . MET B 1 345 ? -20.43919 -16.47077 8.35147 1.000 42.76302 345 MET B O 1
ATOM 6088 N N . ILE B 1 346 ? -20.34113 -15.33403 6.40032 1.000 40.36537 346 ILE B N 1
ATOM 6089 C CA . ILE B 1 346 ? -20.05186 -14.06000 7.05113 1.000 39.93374 346 ILE B CA 1
ATOM 6090 C C . ILE B 1 346 ? -21.21073 -13.65868 7.95517 1.000 41.75237 346 ILE B C 1
ATOM 6091 O O . ILE B 1 346 ? -21.04160 -13.44856 9.16413 1.000 42.75249 346 ILE B O 1
ATOM 6096 N N . ASN B 1 347 ? -22.41575 -13.57254 7.38024 1.000 47.25830 347 ASN B N 1
ATOM 6097 C CA . ASN B 1 347 ? -23.60064 -13.26624 8.17129 1.000 49.10852 347 ASN B CA 1
ATOM 6098 C C . ASN B 1 347 ? -23.72672 -14.18506 9.39141 1.000 51.54039 347 ASN B C 1
ATOM 6099 O O . ASN B 1 347 ? -24.09056 -13.72986 10.48138 1.000 51.93254 347 ASN B O 1
ATOM 6104 N N . ALA B 1 348 ? -23.40895 -15.47514 9.23655 1.000 44.32110 348 ALA B N 1
ATOM 6105 C CA . ALA B 1 348 ? -23.53904 -16.41397 10.34568 1.000 45.25279 348 ALA B CA 1
ATOM 6106 C C . ALA B 1 348 ? -22.55191 -16.10701 11.46457 1.000 45.50546 348 ALA B C 1
ATOM 6107 O O . ALA B 1 348 ? -22.86386 -16.30380 12.64562 1.000 47.45043 348 ALA B O 1
ATOM 6109 N N . GLY B 1 349 ? -21.34086 -15.67126 11.11143 1.000 51.43248 349 GLY B N 1
ATOM 6110 C CA . GLY B 1 349 ? -20.37772 -15.28830 12.13131 1.000 52.00887 349 GLY B CA 1
ATOM 6111 C C . GLY B 1 349 ? -20.84245 -14.08612 12.93019 1.000 52.50893 349 GLY B C 1
ATOM 6112 O O . GLY B 1 349 ? -20.72936 -14.06199 14.16218 1.000 54.20650 349 GLY B O 1
ATOM 6113 N N . ILE B 1 350 ? -21.37332 -13.07511 12.23811 1.000 47.58202 350 ILE B N 1
ATOM 6114 C CA . ILE B 1 350 ? -22.00307 -11.93992 12.90701 1.000 47.30567 350 ILE B CA 1
ATOM 6115 C C . ILE B 1 350 ? -23.03509 -12.42061 13.92414 1.000 49.50857 350 ILE B C 1
ATOM 6116 O O . ILE B 1 350 ? -23.06892 -11.95446 15.06809 1.000 50.49026 350 ILE B O 1
ATOM 6121 N N . CYS B 1 351 ? -23.89928 -13.35851 13.51932 1.000 71.38224 351 CYS B N 1
ATOM 6122 C CA . CYS B 1 351 ? -24.99529 -13.75821 14.39845 1.000 73.63514 351 CYS B CA 1
ATOM 6123 C C . CYS B 1 351 ? -24.49533 -14.49514 15.63051 1.000 75.23797 351 CYS B C 1
ATOM 6124 O O . CYS B 1 351 ? -24.98521 -14.25092 16.73551 1.000 75.94068 351 CYS B O 1
ATOM 6127 N N . GLU B 1 352 ? -23.53050 -15.39933 15.46755 1.000 56.03040 352 GLU B N 1
ATOM 6128 C CA . GLU B 1 352 ? -22.99955 -16.14228 16.60161 1.000 58.19119 352 GLU B CA 1
ATOM 6129 C C . GLU B 1 352 ? -22.09033 -15.29533 17.48544 1.000 57.88589 352 GLU B C 1
ATOM 6130 O O . GLU B 1 352 ? -21.38637 -15.84434 18.33945 1.000 59.08866 352 GLU B O 1
ATOM 6136 N N . GLY B 1 353 ? -22.09812 -13.97635 17.30227 1.000 50.48500 353 GLY B N 1
ATOM 6137 C CA . GLY B 1 353 ? -21.44389 -13.08635 18.22711 1.000 50.42447 353 GLY B CA 1
ATOM 6138 C C . GLY B 1 353 ? -19.96488 -12.89663 18.02098 1.000 49.59016 353 GLY B C 1
ATOM 6139 O O . GLY B 1 353 ? -19.31071 -12.29264 18.88086 1.000 49.91651 353 GLY B O 1
ATOM 6140 N N . ALA B 1 354 ? -19.40604 -13.39287 16.92500 1.000 45.31070 354 ALA B N 1
ATOM 6141 C CA . ALA B 1 354 ? -18.01201 -13.09415 16.63187 1.000 44.26583 354 ALA B CA 1
ATOM 6142 C C . ALA B 1 354 ? -17.79875 -11.58319 16.60066 1.000 43.10517 354 ALA B C 1
ATOM 6143 O O . ALA B 1 354 ? -18.73362 -10.80205 16.42363 1.000 42.70775 354 ALA B O 1
ATOM 6145 N N . LYS B 1 355 ? -16.55566 -11.16939 16.79352 1.000 51.10613 355 LYS B N 1
ATOM 6146 C CA . LYS B 1 355 ? -16.19743 -9.76547 16.65132 1.000 49.68227 355 LYS B CA 1
ATOM 6147 C C . LYS B 1 355 ? -15.73448 -9.51473 15.22026 1.000 47.01090 355 LYS B C 1
ATOM 6148 O O . LYS B 1 355 ? -14.84864 -10.21095 14.72128 1.000 46.58980 355 LYS B O 1
ATOM 6154 N N . LEU B 1 356 ? -16.34036 -8.52770 14.56717 1.000 52.19573 356 LEU B N 1
ATOM 6155 C CA . LEU B 1 356 ? -16.01839 -8.17493 13.18511 1.000 50.43763 356 LEU B CA 1
ATOM 6156 C C . LEU B 1 356 ? -14.92321 -7.11912 13.19790 1.000 50.24813 356 LEU B C 1
ATOM 6157 O O . LEU B 1 356 ? -15.19499 -5.92706 13.31477 1.000 50.32709 356 LEU B O 1
ATOM 6162 N N . VAL B 1 357 ? -13.67429 -7.55636 13.06586 1.000 52.57736 357 VAL B N 1
ATOM 6163 C CA . VAL B 1 357 ? -12.56113 -6.61456 13.05166 1.000 52.26679 357 VAL B CA 1
ATOM 6164 C C . VAL B 1 357 ? -12.58807 -5.75771 11.79056 1.000 50.81925 357 VAL B C 1
ATOM 6165 O O . VAL B 1 357 ? -12.16886 -4.59678 11.81238 1.000 51.68778 357 VAL B O 1
ATOM 6169 N N . CYS B 1 358 ? -13.07724 -6.29976 10.68166 1.000 47.60308 358 CYS B N 1
ATOM 6170 C CA . CYS B 1 358 ? -13.08221 -5.58392 9.40957 1.000 46.28186 358 CYS B CA 1
ATOM 6171 C C . CYS B 1 358 ? -13.75344 -6.47594 8.37373 1.000 45.15278 358 CYS B C 1
ATOM 6172 O O . CYS B 1 358 ? -14.01163 -7.65686 8.62590 1.000 45.38965 358 CYS B O 1
ATOM 6175 N N . GLY B 1 359 ? -14.00042 -5.90804 7.18768 1.000 33.02764 359 GLY B N 1
ATOM 6176 C CA . GLY B 1 359 ? -14.78362 -6.60403 6.19182 1.000 32.12754 359 GLY B CA 1
ATOM 6177 C C . GLY B 1 359 ? -16.24259 -6.60772 6.59693 1.000 32.75919 359 GLY B C 1
ATOM 6178 O O . GLY B 1 359 ? -16.69139 -5.78455 7.37785 1.000 34.02513 359 GLY B O 1
ATOM 6179 N N . GLY B 1 360 ? -16.98180 -7.57266 6.06810 1.000 40.92596 360 GLY B N 1
ATOM 6180 C CA . GLY B 1 360 ? -18.38880 -7.70638 6.36322 1.000 41.62341 360 GLY B CA 1
ATOM 6181 C C . GLY B 1 360 ? -19.14498 -8.22739 5.16334 1.000 41.37601 360 GLY B C 1
ATOM 6182 O O . GLY B 1 360 ? -18.55211 -8.55763 4.13334 1.000 40.47591 360 GLY B O 1
ATOM 6183 N N . PRO B 1 361 ? -20.46398 -8.32015 5.26144 1.000 45.23437 361 PRO B N 1
ATOM 6184 C CA . PRO B 1 361 ? -21.24914 -8.75716 4.10655 1.000 45.59231 361 PRO B CA 1
ATOM 6185 C C . PRO B 1 361 ? -21.36702 -7.63627 3.07942 1.000 45.36333 361 PRO B C 1
ATOM 6186 O O . PRO B 1 361 ? -21.00380 -6.48030 3.31625 1.000 45.11330 361 PRO B O 1
ATOM 6190 N N . GLY B 1 362 ? -21.87517 -8.00432 1.91850 1.000 52.47734 362 GLY B N 1
ATOM 6191 C CA . GLY B 1 362 ? -22.04807 -7.02743 0.86339 1.000 53.14848 362 GLY B CA 1
ATOM 6192 C C . GLY B 1 362 ? -20.96516 -7.08175 -0.20268 1.000 52.66684 362 GLY B C 1
ATOM 6193 O O . GLY B 1 362 ? -19.81420 -7.44292 0.05029 1.000 51.58776 362 GLY B O 1
ATOM 6194 N N . ARG B 1 363 ? -21.34418 -6.70584 -1.42170 1.000 47.60308 363 ARG B N 1
ATOM 6195 C CA . ARG B 1 363 ? -20.37523 -6.54814 -2.49079 1.000 47.53465 363 ARG B CA 1
ATOM 6196 C C . ARG B 1 363 ? -19.39601 -5.43427 -2.15300 1.000 47.35305 363 ARG B C 1
ATOM 6197 O O . ARG B 1 363 ? -19.75179 -4.42513 -1.53010 1.000 47.69256 363 ARG B O 1
ATOM 6205 N N . VAL B 1 364 ? -18.14807 -5.61554 -2.58806 1.000 33.82511 364 VAL B N 1
ATOM 6206 C CA . VAL B 1 364 ? -17.14388 -4.55871 -2.47927 1.000 33.88827 364 VAL B CA 1
ATOM 6207 C C . VAL B 1 364 ? -17.63771 -3.29671 -3.16639 1.000 35.25686 364 VAL B C 1
ATOM 6208 O O . VAL B 1 364 ? -17.93679 -3.30280 -4.36837 1.000 36.31225 364 VAL B O 1
ATOM 6212 N N . GLN B 1 365 ? -17.69346 -2.19860 -2.40153 1.000 38.45724 365 GLN B N 1
ATOM 6213 C CA . GLN B 1 365 ? -18.16427 -0.91458 -2.89865 1.000 40.04954 365 GLN B CA 1
ATOM 6214 C C . GLN B 1 365 ? -17.37728 -0.47587 -4.12176 1.000 41.20494 365 GLN B C 1
ATOM 6215 O O . GLN B 1 365 ? -16.15026 -0.38208 -4.08186 1.000 41.06808 365 GLN B O 1
ATOM 6221 N N . GLY B 1 366 ? -18.08330 -0.18188 -5.20475 1.000 50.80872 366 GLY B N 1
ATOM 6222 C CA . GLY B 1 366 ? -17.44831 0.26185 -6.42885 1.000 51.98518 366 GLY B CA 1
ATOM 6223 C C . GLY B 1 366 ? -17.21658 -0.83032 -7.44873 1.000 52.45892 366 GLY B C 1
ATOM 6224 O O . GLY B 1 366 ? -16.76161 -0.53354 -8.56280 1.000 53.79592 366 GLY B O 1
ATOM 6225 N N . HIS B 1 367 ? -17.48277 -2.09122 -7.06955 1.000 51.28510 367 HIS B N 1
ATOM 6226 C CA . HIS B 1 367 ? -17.60104 -3.23332 -7.97240 1.000 52.10625 367 HIS B CA 1
ATOM 6227 C C . HIS B 1 367 ? -18.93213 -3.91104 -7.64722 1.000 51.86148 367 HIS B C 1
ATOM 6228 O O . HIS B 1 367 ? -18.96529 -5.01097 -7.10008 1.000 51.18772 367 HIS B O 1
ATOM 6235 N N . GLU B 1 368 ? -20.03704 -3.24189 -7.95923 1.000 67.40545 368 GLU B N 1
ATOM 6236 C CA . GLU B 1 368 ? -21.33612 -3.84163 -7.70206 1.000 67.51599 368 GLU B CA 1
ATOM 6237 C C . GLU B 1 368 ? -21.72138 -4.88069 -8.75990 1.000 69.17672 368 GLU B C 1
ATOM 6238 O O . GLU B 1 368 ? -22.52952 -5.77152 -8.47073 1.000 69.32410 368 GLU B O 1
ATOM 6244 N N . GLN B 1 369 ? -21.15146 -4.80895 -9.96495 1.000 65.30257 369 GLN B N 1
ATOM 6245 C CA . GLN B 1 369 ? -21.20672 -5.92305 -10.90581 1.000 66.91855 369 GLN B CA 1
ATOM 6246 C C . GLN B 1 369 ? -19.98286 -6.80424 -10.66978 1.000 66.10529 369 GLN B C 1
ATOM 6247 O O . GLN B 1 369 ? -18.85277 -6.30444 -10.65793 1.000 65.85000 369 GLN B O 1
ATOM 6253 N N . GLY B 1 370 ? -20.21207 -8.09617 -10.46660 1.000 37.83085 370 GLY B N 1
ATOM 6254 C CA . GLY B 1 370 ? -19.15721 -9.04932 -10.18956 1.000 36.88337 370 GLY B CA 1
ATOM 6255 C C . GLY B 1 370 ? -19.24321 -9.58613 -8.76449 1.000 33.83827 370 GLY B C 1
ATOM 6256 O O . GLY B 1 370 ? -19.73702 -8.91893 -7.84353 1.000 32.99606 370 GLY B O 1
ATOM 6257 N N . PHE B 1 371 ? -18.73641 -10.80619 -8.57137 1.000 39.11258 371 PHE B N 1
ATOM 6258 C CA . PHE B 1 371 ? -18.88243 -11.46500 -7.27328 1.000 36.91495 371 PHE B CA 1
ATOM 6259 C C . PHE B 1 371 ? -17.80928 -11.03207 -6.28741 1.000 34.85418 371 PHE B C 1
ATOM 6260 O O . PHE B 1 371 ? -17.18138 -11.85009 -5.61435 1.000 33.68035 371 PHE B O 1
ATOM 6268 N N . TYR B 1 372 ? -17.63804 -9.71808 -6.16758 1.000 31.53799 372 TYR B N 1
ATOM 6269 C CA . TYR B 1 372 ? -16.54789 -9.15318 -5.39473 1.000 30.32995 372 TYR B CA 1
ATOM 6270 C C . TYR B 1 372 ? -16.90379 -9.17093 -3.91470 1.000 28.93768 372 TYR B C 1
ATOM 6271 O O . TYR B 1 372 ? -17.92366 -8.60070 -3.51470 1.000 29.54565 372 TYR B O 1
ATOM 6280 N N . THR B 1 373 ? -16.06184 -9.80797 -3.10268 1.000 41.02597 373 THR B N 1
ATOM 6281 C CA . THR B 1 373 ? -16.35079 -10.05875 -1.69263 1.000 39.79424 373 THR B CA 1
ATOM 6282 C C . THR B 1 373 ? -15.33460 -9.33481 -0.80780 1.000 41.76817 373 THR B C 1
ATOM 6283 O O . THR B 1 373 ? -14.15360 -9.23506 -1.14789 1.000 41.78396 373 THR B O 1
ATOM 6287 N N . ARG B 1 374 ? -15.78643 -8.82559 0.32217 1.000 44.98960 374 ARG B N 1
ATOM 6288 C CA . ARG B 1 374 ? -14.89123 -8.03564 1.16901 1.000 44.74484 374 ARG B CA 1
ATOM 6289 C C . ARG B 1 374 ? -13.97833 -8.94670 1.98106 1.000 44.39743 374 ARG B C 1
ATOM 6290 O O . ARG B 1 374 ? -14.45945 -9.89254 2.61021 1.000 43.49732 374 ARG B O 1
ATOM 6298 N N . PRO B 1 375 ? -12.67128 -8.69593 1.99293 1.000 38.14142 375 PRO B N 1
ATOM 6299 C CA . PRO B 1 375 ? -11.77535 -9.43597 2.89996 1.000 38.19405 375 PRO B CA 1
ATOM 6300 C C . PRO B 1 375 ? -12.19621 -9.22372 4.34497 1.000 39.07311 375 PRO B C 1
ATOM 6301 O O . PRO B 1 375 ? -12.27298 -8.09264 4.81383 1.000 39.54158 375 PRO B O 1
ATOM 6305 N N . THR B 1 376 ? -12.47035 -10.32458 5.05512 1.000 43.13938 376 THR B N 1
ATOM 6306 C CA . THR B 1 376 ? -13.17525 -10.25629 6.33217 1.000 44.45533 376 THR B CA 1
ATOM 6307 C C . THR B 1 376 ? -12.37229 -10.94730 7.43020 1.000 45.43176 376 THR B C 1
ATOM 6308 O O . THR B 1 376 ? -11.90150 -12.07840 7.24330 1.000 45.31333 376 THR B O 1
ATOM 6312 N N . VAL B 1 377 ? -12.22209 -10.24018 8.54810 1.000 34.57783 377 VAL B N 1
ATOM 6313 C CA . VAL B 1 377 ? -11.48709 -10.73316 9.74211 1.000 36.07275 377 VAL B CA 1
ATOM 6314 C C . VAL B 1 377 ? -12.42401 -10.75785 10.94018 1.000 38.04667 377 VAL B C 1
ATOM 6315 O O . VAL B 1 377 ? -13.04181 -9.77470 11.21110 1.000 38.18616 377 VAL B O 1
ATOM 6319 N N . PHE B 1 378 ? -12.47516 -11.89875 11.60732 1.000 40.50486 378 PHE B N 1
ATOM 6320 C CA . PHE B 1 378 ? -13.29111 -12.12846 12.81541 1.000 42.30244 378 PHE B CA 1
ATOM 6321 C C . PHE B 1 378 ? -12.33708 -12.39548 13.96737 1.000 44.17109 378 PHE B C 1
ATOM 6322 O O . PHE B 1 378 ? -11.35021 -13.05168 13.77139 1.000 44.19740 378 PHE B O 1
ATOM 6330 N N . SER B 1 379 ? -12.64290 -11.83028 15.12333 1.000 46.13185 379 SER B N 1
ATOM 6331 C CA . SER B 1 379 ? -11.78784 -12.00628 16.31429 1.000 48.22947 379 SER B CA 1
ATOM 6332 C C . SER B 1 379 ? -12.63083 -12.40098 17.50540 1.000 50.13233 379 SER B C 1
ATOM 6333 O O . SER B 1 379 ? -13.83384 -12.41179 17.39048 1.000 50.48500 379 SER B O 1
ATOM 6336 N N . GLU B 1 380 ? -11.95983 -12.86397 18.55941 1.000 76.56181 380 GLU B N 1
ATOM 6337 C CA . GLU B 1 380 ? -12.60084 -13.39970 19.78652 1.000 78.02514 380 GLU B CA 1
ATOM 6338 C C . GLU B 1 380 ? -13.50607 -14.55160 19.37773 1.000 79.40952 380 GLU B C 1
ATOM 6339 O O . GLU B 1 380 ? -14.61905 -14.63334 19.86482 1.000 79.94643 380 GLU B O 1
ATOM 6345 N N . VAL B 1 381 ? -12.97028 -15.40480 18.51980 1.000 45.54757 381 VAL B N 1
ATOM 6346 C CA . VAL B 1 381 ? -13.68652 -16.53175 17.89799 1.000 45.99762 381 VAL B CA 1
ATOM 6347 C C . VAL B 1 381 ? -13.51467 -17.72266 18.81113 1.000 48.09261 381 VAL B C 1
ATOM 6348 O O . VAL B 1 381 ? -12.42168 -18.00780 19.25009 1.000 48.22947 381 VAL B O 1
ATOM 6352 N N . ASP B 1 382 ? -14.63975 -18.32543 19.10629 1.000 68.36346 382 ASP B N 1
ATOM 6353 C CA . ASP B 1 382 ? -14.69590 -19.52632 19.94644 1.000 68.97406 382 ASP B CA 1
ATOM 6354 C C . ASP B 1 382 ? -14.60218 -20.72445 19.01558 1.000 67.40282 382 ASP B C 1
ATOM 6355 O O . ASP B 1 382 ? -15.33925 -20.75544 18.04864 1.000 66.63957 382 ASP B O 1
ATOM 6360 N N . SER B 1 383 ? -13.90433 -21.77652 19.41867 1.000 56.99894 383 SER B N 1
ATOM 6361 C CA . SER B 1 383 ? -13.71161 -22.98866 18.57681 1.000 55.74616 383 SER B CA 1
ATOM 6362 C C . SER B 1 383 ? -15.01976 -23.71248 18.21899 1.000 55.61456 383 SER B C 1
ATOM 6363 O O . SER B 1 383 ? -14.99396 -24.47260 17.28108 1.000 54.88026 383 SER B O 1
ATOM 6366 N N . SER B 1 384 ? -16.08367 -23.54619 18.98504 1.000 53.05899 384 SER B N 1
ATOM 6367 C CA . SER B 1 384 ? -17.40780 -24.13000 18.71121 1.000 53.65907 384 SER B CA 1
ATOM 6368 C C . SER B 1 384 ? -18.17873 -23.30999 17.67916 1.000 53.60643 384 SER B C 1
ATOM 6369 O O . SER B 1 384 ? -19.24083 -23.75085 17.27330 1.000 53.78013 384 SER B O 1
ATOM 6372 N N . MET B 1 385 ? -17.67955 -22.14412 17.30898 1.000 55.99619 385 MET B N 1
ATOM 6373 C CA . MET B 1 385 ? -18.43247 -21.30111 16.35593 1.000 55.86459 385 MET B CA 1
ATOM 6374 C C . MET B 1 385 ? -18.41368 -21.92529 14.96101 1.000 53.66696 385 MET B C 1
ATOM 6375 O O . MET B 1 385 ? -17.39780 -22.45752 14.56700 1.000 51.66409 385 MET B O 1
ATOM 6380 N N . ARG B 1 386 ? -19.47769 -21.68620 14.20205 1.000 51.20877 386 ARG B N 1
ATOM 6381 C CA . ARG B 1 386 ? -19.62388 -22.20935 12.83013 1.000 49.04799 386 ARG B CA 1
ATOM 6382 C C . ARG B 1 386 ? -18.48985 -21.70166 11.95398 1.000 47.20829 386 ARG B C 1
ATOM 6383 O O . ARG B 1 386 ? -17.98104 -22.47184 11.19004 1.000 45.57389 386 ARG B O 1
ATOM 6391 N N . ILE B 1 387 ? -18.09662 -20.44871 12.09680 1.000 54.25914 387 ILE B N 1
ATOM 6392 C CA . ILE B 1 387 ? -16.99659 -19.90400 11.26165 1.000 51.06139 387 ILE B CA 1
ATOM 6393 C C . ILE B 1 387 ? -15.68069 -20.62720 11.54565 1.000 50.19286 387 ILE B C 1
ATOM 6394 O O . ILE B 1 387 ? -14.84875 -20.60246 10.66859 1.000 48.01892 387 ILE B O 1
ATOM 6399 N N . ALA B 1 388 ? -15.44567 -21.02108 12.79468 1.000 45.75812 388 ALA B N 1
ATOM 6400 C CA . ALA B 1 388 ? -14.26777 -21.78523 13.24969 1.000 45.35544 388 ALA B CA 1
ATOM 6401 C C . ALA B 1 388 ? -14.23106 -23.23130 12.74887 1.000 45.34228 388 ALA B C 1
ATOM 6402 O O . ALA B 1 388 ? -13.17017 -23.71353 12.44386 1.000 44.46059 388 ALA B O 1
ATOM 6404 N N . ARG B 1 389 ? -15.36618 -23.90710 12.73404 1.000 52.02203 389 ARG B N 1
ATOM 6405 C CA . ARG B 1 389 ? -15.41346 -25.34114 12.37822 1.000 52.12467 389 ARG B CA 1
ATOM 6406 C C . ARG B 1 389 ? -15.64061 -25.58529 10.89427 1.000 50.34551 389 ARG B C 1
ATOM 6407 O O . ARG B 1 389 ? -15.13681 -26.54244 10.40535 1.000 49.90335 389 ARG B O 1
ATOM 6415 N N . GLU B 1 390 ? -16.35950 -24.70325 10.22321 1.000 49.84282 390 GLU B N 1
ATOM 6416 C CA . GLU B 1 390 ? -16.74264 -24.92136 8.81626 1.000 48.47160 390 GLU B CA 1
ATOM 6417 C C . GLU B 1 390 ? -15.81158 -24.18664 7.85211 1.000 46.15817 390 GLU B C 1
ATOM 6418 O O . GLU B 1 390 ? -15.44137 -23.08267 8.12694 1.000 45.60810 390 GLU B O 1
ATOM 6424 N N . GLU B 1 391 ? -15.40877 -24.86485 6.79016 1.000 53.69854 391 GLU B N 1
ATOM 6425 C CA . GLU B 1 391 ? -14.56175 -24.27613 5.74103 1.000 51.94570 391 GLU B CA 1
ATOM 6426 C C . GLU B 1 391 ? -15.41361 -23.23407 5.02396 1.000 51.45880 391 GLU B C 1
ATOM 6427 O O . GLU B 1 391 ? -16.50770 -23.55692 4.65808 1.000 51.80884 391 GLU B O 1
ATOM 6433 N N . ILE B 1 392 ? -14.89442 -22.02718 4.84577 1.000 49.59805 392 ILE B N 1
ATOM 6434 C CA . ILE B 1 392 ? -15.70727 -20.95812 4.22369 1.000 48.46897 392 ILE B CA 1
ATOM 6435 C C . ILE B 1 392 ? -15.42636 -20.86435 2.72966 1.000 47.78731 392 ILE B C 1
ATOM 6436 O O . ILE B 1 392 ? -16.36339 -20.71428 1.98271 1.000 48.00049 392 ILE B O 1
ATOM 6441 N N . PHE B 1 393 ? -14.17642 -21.03962 2.34759 1.000 39.44947 393 PHE B N 1
ATOM 6442 C CA . PHE B 1 393 ? -13.71751 -20.99188 0.93955 1.000 38.59936 393 PHE B CA 1
ATOM 6443 C C . PHE B 1 393 ? -13.90531 -19.60092 0.35039 1.000 38.08878 393 PHE B C 1
ATOM 6444 O O . PHE B 1 393 ? -14.19337 -19.45301 -0.78861 1.000 37.98613 393 PHE B O 1
ATOM 6452 N N . GLY B 1 394 ? -13.64908 -18.61586 1.18825 1.000 50.30603 394 GLY B N 1
ATOM 6453 C CA . GLY B 1 394 ? -13.73285 -17.18088 0.90308 1.000 49.79281 394 GLY B CA 1
ATOM 6454 C C . GLY B 1 394 ? -12.72866 -16.42095 1.73491 1.000 50.01916 394 GLY B C 1
ATOM 6455 O O . GLY B 1 394 ? -12.08270 -17.02196 2.54994 1.000 49.77176 394 GLY B O 1
ATOM 6456 N N . PRO B 1 395 ? -12.54044 -15.11001 1.53973 1.000 42.71302 395 PRO B N 1
ATOM 6457 C CA . PRO B 1 395 ? -11.55726 -14.38408 2.31057 1.000 43.23413 395 PRO B CA 1
ATOM 6458 C C . PRO B 1 395 ? -12.07610 -14.06482 3.71357 1.000 43.69208 395 PRO B C 1
ATOM 6459 O O . PRO B 1 395 ? -12.47490 -12.98672 3.93646 1.000 43.34204 395 PRO B O 1
ATOM 6463 N N . VAL B 1 396 ? -12.08021 -15.04970 4.59769 1.000 47.80573 396 VAL B N 1
ATOM 6464 C CA . VAL B 1 396 ? -12.57608 -14.84145 5.94770 1.000 47.81363 396 VAL B CA 1
ATOM 6465 C C . VAL B 1 396 ? -11.58512 -15.47250 6.91571 1.000 47.33462 396 VAL B C 1
ATOM 6466 O O . VAL B 1 396 ? -11.39834 -16.69353 6.89785 1.000 46.69244 396 VAL B O 1
ATOM 6470 N N . LEU B 1 397 ? -10.95691 -14.64450 7.75856 1.000 44.71852 397 LEU B N 1
ATOM 6471 C CA . LEU B 1 397 ? -9.97392 -15.08955 8.73755 1.000 44.71326 397 LEU B CA 1
ATOM 6472 C C . LEU B 1 397 ? -10.61183 -15.11927 10.12059 1.000 44.72642 397 LEU B C 1
ATOM 6473 O O . LEU B 1 397 ? -11.42165 -14.24608 10.45354 1.000 45.18436 397 LEU B O 1
ATOM 6478 N N . CYS B 1 398 ? -10.25195 -16.12423 10.92369 1.000 50.45342 398 CYS B N 1
ATOM 6479 C CA . CYS B 1 398 ? -10.63486 -16.18298 12.32873 1.000 50.64818 398 CYS B CA 1
ATOM 6480 C C . CYS B 1 398 ? -9.40476 -15.97709 13.18862 1.000 50.67976 398 CYS B C 1
ATOM 6481 O O . CYS B 1 398 ? -8.33588 -16.51832 12.88961 1.000 50.65871 398 CYS B O 1
ATOM 6484 N N . LEU B 1 399 ? -9.56454 -15.17393 14.24353 1.000 50.28498 399 LEU B N 1
ATOM 6485 C CA . LEU B 1 399 ? -8.54043 -14.94898 15.26043 1.000 50.13759 399 LEU B CA 1
ATOM 6486 C C . LEU B 1 399 ? -8.99746 -15.63174 16.53854 1.000 50.80083 399 LEU B C 1
ATOM 6487 O O . LEU B 1 399 ? -10.09638 -15.35149 17.02759 1.000 50.66923 399 LEU B O 1
ATOM 6492 N N . ILE B 1 400 ? -8.16358 -16.52582 17.06860 1.000 44.12371 400 ILE B N 1
ATOM 6493 C CA . ILE B 1 400 ? -8.50765 -17.37262 18.21173 1.000 44.87643 400 ILE B CA 1
ATOM 6494 C C . ILE B 1 400 ? -7.40755 -17.25568 19.26063 1.000 45.40281 400 ILE B C 1
ATOM 6495 O O . ILE B 1 400 ? -6.22261 -17.44193 18.94557 1.000 45.48966 400 ILE B O 1
ATOM 6500 N N . ALA B 1 401 ? -7.80141 -16.98345 20.50763 1.000 44.46323 401 ALA B N 1
ATOM 6501 C CA . ALA B 1 401 ? -6.85029 -16.72448 21.57653 1.000 44.88433 401 ALA B CA 1
ATOM 6502 C C . ALA B 1 401 ? -6.48447 -18.01046 22.29966 1.000 45.34491 401 ALA B C 1
ATOM 6503 O O . ALA B 1 401 ? -7.31161 -18.91329 22.45684 1.000 45.66863 401 ALA B O 1
ATOM 6505 N N . TYR B 1 402 ? -5.24145 -18.07462 22.76258 1.000 50.55869 402 TYR B N 1
ATOM 6506 C CA . TYR B 1 402 ? -4.79258 -19.17859 23.59569 1.000 51.31668 402 TYR B CA 1
ATOM 6507 C C . TYR B 1 402 ? -4.01540 -18.65458 24.79957 1.000 51.69041 402 TYR B C 1
ATOM 6508 O O . TYR B 1 402 ? -3.37722 -17.59970 24.73839 1.000 51.24562 402 TYR B O 1
ATOM 6517 N N . ASP B 1 403 ? -4.09845 -19.39242 25.91067 1.000 58.72546 403 ASP B N 1
ATOM 6518 C CA . ASP B 1 403 ? -3.38431 -19.05939 27.14357 1.000 59.45187 403 ASP B CA 1
ATOM 6519 C C . ASP B 1 403 ? -2.12043 -19.88659 27.36959 1.000 59.93087 403 ASP B C 1
ATOM 6520 O O . ASP B 1 403 ? -1.25730 -19.45664 28.14147 1.000 60.40987 403 ASP B O 1
ATOM 6525 N N . THR B 1 404 ? -2.00069 -21.07368 26.75773 1.000 49.25064 404 THR B N 1
ATOM 6526 C CA . THR B 1 404 ? -0.76882 -21.85689 26.79774 1.000 49.73228 404 THR B CA 1
ATOM 6527 C C . THR B 1 404 ? -0.50603 -22.47611 25.43180 1.000 49.32433 404 THR B C 1
ATOM 6528 O O . THR B 1 404 ? -1.42912 -22.69705 24.63889 1.000 48.80059 404 THR B O 1
ATOM 6532 N N . ILE B 1 405 ? 0.77391 -22.76537 25.17474 1.000 48.48476 405 ILE B N 1
ATOM 6533 C CA . ILE B 1 405 ? 1.17170 -23.46259 23.95380 1.000 47.78731 405 ILE B CA 1
ATOM 6534 C C . ILE B 1 405 ? 0.41945 -24.79148 23.82102 1.000 48.10314 405 ILE B C 1
ATOM 6535 O O . ILE B 1 405 ? -0.03969 -25.16253 22.73610 1.000 47.70309 405 ILE B O 1
ATOM 6540 N N . ASP B 1 406 ? 0.31740 -25.54532 24.92113 1.000 62.14166 406 ASP B N 1
ATOM 6541 C CA . ASP B 1 406 ? -0.41282 -26.80920 24.88234 1.000 62.49434 406 ASP B CA 1
ATOM 6542 C C . ASP B 1 406 ? -1.85682 -26.58500 24.45741 1.000 62.13113 406 ASP B C 1
ATOM 6543 O O . ASP B 1 406 ? -2.41701 -27.37000 23.68155 1.000 62.21535 406 ASP B O 1
ATOM 6548 N N . GLU B 1 407 ? -2.46859 -25.51283 24.96032 1.000 56.78839 407 GLU B N 1
ATOM 6549 C CA . GLU B 1 407 ? -3.81456 -25.15064 24.54937 1.000 56.28833 407 GLU B CA 1
ATOM 6550 C C . GLU B 1 407 ? -3.85659 -24.74982 23.07732 1.000 55.18556 407 GLU B C 1
ATOM 6551 O O . GLU B 1 407 ? -4.81270 -25.07774 22.36043 1.000 54.64603 407 GLU B O 1
ATOM 6557 N N . ALA B 1 408 ? -2.83250 -24.03006 22.61216 1.000 45.34491 408 ALA B N 1
ATOM 6558 C CA . ALA B 1 408 ? -2.77353 -23.65925 21.20411 1.000 44.06581 408 ALA B CA 1
ATOM 6559 C C . ALA B 1 408 ? -2.78281 -24.89136 20.31226 1.000 44.29215 408 ALA B C 1
ATOM 6560 O O . ALA B 1 408 ? -3.43989 -24.91237 19.26231 1.000 43.68682 408 ALA B O 1
ATOM 6562 N N . VAL B 1 409 ? -2.04897 -25.92844 20.71034 1.000 52.94319 409 VAL B N 1
ATOM 6563 C CA . VAL B 1 409 ? -2.02224 -27.15154 19.92549 1.000 53.70381 409 VAL B CA 1
ATOM 6564 C C . VAL B 1 409 ? -3.38236 -27.83929 19.97668 1.000 53.85119 409 VAL B C 1
ATOM 6565 O O . VAL B 1 409 ? -3.85752 -28.38834 18.96678 1.000 53.58537 409 VAL B O 1
ATOM 6569 N N . ALA B 1 410 ? -4.04727 -27.79903 21.13972 1.000 44.13424 410 ALA B N 1
ATOM 6570 C CA . ALA B 1 410 ? -5.37736 -28.39679 21.24089 1.000 44.27373 410 ALA B CA 1
ATOM 6571 C C . ALA B 1 410 ? -6.36331 -27.71473 20.29388 1.000 43.11833 410 ALA B C 1
ATOM 6572 O O . ALA B 1 410 ? -7.15948 -28.38368 19.62602 1.000 43.10517 410 ALA B O 1
ATOM 6574 N N . ILE B 1 411 ? -6.31408 -26.38575 20.22870 1.000 41.16283 411 ILE B N 1
ATOM 6575 C CA . ILE B 1 411 ? -7.16101 -25.62471 19.31867 1.000 39.47842 411 ILE B CA 1
ATOM 6576 C C . ILE B 1 411 ? -6.81917 -25.93996 17.86868 1.000 38.46514 411 ILE B C 1
ATOM 6577 O O . ILE B 1 411 ? -7.71226 -26.10691 17.03277 1.000 37.79927 411 ILE B O 1
ATOM 6582 N N . ALA B 1 412 ? -5.52821 -26.00923 17.53460 1.000 41.42076 412 ALA B N 1
ATOM 6583 C CA . ALA B 1 412 ? -5.16736 -26.33346 16.15962 1.000 40.71278 412 ALA B CA 1
ATOM 6584 C C . ALA B 1 412 ? -5.72963 -27.69641 15.76183 1.000 40.70225 412 ALA B C 1
ATOM 6585 O O . ALA B 1 412 ? -6.21474 -27.88047 14.64089 1.000 39.91268 412 ALA B O 1
ATOM 6587 N N . ASN B 1 413 ? -5.71073 -28.65730 16.67895 1.000 38.90466 413 ASN B N 1
ATOM 6588 C CA . ASN B 1 413 ? -6.22799 -29.98025 16.35815 1.000 39.14417 413 ASN B CA 1
ATOM 6589 C C . ASN B 1 413 ? -7.74000 -30.09396 16.52327 1.000 39.37577 413 ASN B C 1
ATOM 6590 O O . ASN B 1 413 ? -8.31620 -31.10692 16.10544 1.000 38.96520 413 ASN B O 1
ATOM 6595 N N . ASP B 1 414 ? -8.40078 -29.06478 17.05619 1.000 48.56635 414 ASP B N 1
ATOM 6596 C CA . ASP B 1 414 ? -9.82477 -29.14449 17.35930 1.000 49.19274 414 ASP B CA 1
ATOM 6597 C C . ASP B 1 414 ? -10.66984 -29.04351 16.09035 1.000 48.33474 414 ASP B C 1
ATOM 6598 O O . ASP B 1 414 ? -11.44969 -28.09639 15.91329 1.000 47.81889 414 ASP B O 1
ATOM 6603 N N . THR B 1 415 ? -10.52408 -30.03064 15.20746 1.000 38.46514 415 THR B N 1
ATOM 6604 C CA . THR B 1 415 ? -11.10516 -29.94671 13.87649 1.000 37.67031 415 THR B CA 1
ATOM 6605 C C . THR B 1 415 ? -11.14645 -31.33478 13.25767 1.000 37.78085 415 THR B C 1
ATOM 6606 O O . THR B 1 415 ? -10.24858 -32.15391 13.45971 1.000 37.93613 415 THR B O 1
ATOM 6610 N N . VAL B 1 416 ? -12.21154 -31.56269 12.49278 1.000 42.06294 416 VAL B N 1
ATOM 6611 C CA . VAL B 1 416 ? -12.43081 -32.76975 11.71394 1.000 41.81291 416 VAL B CA 1
ATOM 6612 C C . VAL B 1 416 ? -11.46591 -32.87607 10.52889 1.000 41.04703 416 VAL B C 1
ATOM 6613 O O . VAL B 1 416 ? -11.30214 -33.95917 9.96501 1.000 40.99439 416 VAL B O 1
ATOM 6617 N N . TYR B 1 417 ? -10.80675 -31.77723 10.15770 1.000 35.66217 417 TYR B N 1
ATOM 6618 C CA . TYR B 1 417 ? -9.89581 -31.65453 9.02262 1.000 34.73048 417 TYR B CA 1
ATOM 6619 C C . TYR B 1 417 ? -8.42480 -31.79273 9.45254 1.000 34.92261 417 TYR B C 1
ATOM 6620 O O . TYR B 1 417 ? -8.08972 -31.80964 10.64051 1.000 35.53321 417 TYR B O 1
ATOM 6629 N N . GLY B 1 418 ? -7.54088 -31.86601 8.45348 1.000 34.70416 418 GLY B N 1
ATOM 6630 C CA . GLY B 1 418 ? -6.10388 -31.93224 8.66539 1.000 34.93314 418 GLY B CA 1
ATOM 6631 C C . GLY B 1 418 ? -5.28095 -31.83654 7.38632 1.000 34.21200 418 GLY B C 1
ATOM 6632 O O . GLY B 1 418 ? -4.37511 -32.64173 7.15335 1.000 34.35149 418 GLY B O 1
ATOM 6633 N N . LEU B 1 419 ? -5.58284 -30.83760 6.55221 1.000 40.54433 419 LEU B N 1
ATOM 6634 C CA . LEU B 1 419 ? -4.91090 -30.68688 5.26415 1.000 40.46011 419 LEU B CA 1
ATOM 6635 C C . LEU B 1 419 ? -3.56277 -29.98410 5.40396 1.000 41.67079 419 LEU B C 1
ATOM 6636 O O . LEU B 1 419 ? -2.55589 -30.42534 4.83094 1.000 41.92082 419 LEU B O 1
ATOM 6641 N N . GLY B 1 420 ? -3.52152 -28.88701 6.15582 1.000 45.60284 420 GLY B N 1
ATOM 6642 C CA . GLY B 1 420 ? -2.27838 -28.18020 6.37764 1.000 45.55546 420 GLY B CA 1
ATOM 6643 C C . GLY B 1 420 ? -2.33916 -27.40102 7.66855 1.000 45.76338 420 GLY B C 1
ATOM 6644 O O . GLY B 1 420 ? -3.36310 -27.35476 8.34962 1.000 44.13950 420 GLY B O 1
ATOM 6645 N N . ALA B 1 421 ? -1.21502 -26.77318 7.99039 1.000 43.51048 421 ALA B N 1
ATOM 6646 C CA . ALA B 1 421 ? -1.06480 -26.02705 9.23028 1.000 44.00264 421 ALA B CA 1
ATOM 6647 C C . ALA B 1 421 ? 0.16634 -25.14428 9.10009 1.000 44.61588 421 ALA B C 1
ATOM 6648 O O . ALA B 1 421 ? 1.03224 -25.37854 8.25005 1.000 44.61851 421 ALA B O 1
ATOM 6650 N N . HIS B 1 422 ? 0.22458 -24.11719 9.95495 1.000 41.68658 422 HIS B N 1
ATOM 6651 C CA . HIS B 1 422 ? 1.28976 -23.12637 9.95875 1.000 41.87081 422 HIS B CA 1
ATOM 6652 C C . HIS B 1 422 ? 1.77490 -22.89128 11.38769 1.000 41.97872 422 HIS B C 1
ATOM 6653 O O . HIS B 1 422 ? 1.00195 -22.97502 12.34575 1.000 41.97609 422 HIS B O 1
ATOM 6660 N N . VAL B 1 423 ? 3.06796 -22.60249 11.53256 1.000 44.47639 423 VAL B N 1
ATOM 6661 C CA . VAL B 1 423 ? 3.64712 -22.23443 12.81747 1.000 44.87380 423 VAL B CA 1
ATOM 6662 C C . VAL B 1 423 ? 4.60030 -21.06962 12.58426 1.000 45.17910 423 VAL B C 1
ATOM 6663 O O . VAL B 1 423 ? 5.40323 -21.10088 11.64320 1.000 45.38965 423 VAL B O 1
ATOM 6667 N N . GLN B 1 424 ? 4.47055 -20.01950 13.40613 1.000 48.93745 424 GLN B N 1
ATOM 6668 C CA . GLN B 1 424 ? 5.42075 -18.91465 13.47693 1.000 49.72175 424 GLN B CA 1
ATOM 6669 C C . GLN B 1 424 ? 6.10684 -18.94060 14.83588 1.000 50.61396 424 GLN B C 1
ATOM 6670 O O . GLN B 1 424 ? 5.43889 -19.06336 15.86894 1.000 50.65081 424 GLN B O 1
ATOM 6676 N N . GLY B 1 425 ? 7.43086 -18.82284 14.83177 1.000 52.74317 425 GLY B N 1
ATOM 6677 C CA . GLY B 1 425 ? 8.19096 -18.72581 16.06471 1.000 53.73539 425 GLY B CA 1
ATOM 6678 C C . GLY B 1 425 ? 9.67399 -18.48510 15.84257 1.000 54.54601 425 GLY B C 1
ATOM 6679 O O . GLY B 1 425 ? 10.21784 -18.89133 14.81058 1.000 54.74867 425 GLY B O 1
ATOM 6680 N N . GLN B 1 426 ? 10.34717 -17.83310 16.79744 1.000 66.48429 426 GLN B N 1
ATOM 6681 C CA . GLN B 1 426 ? 11.77620 -17.58837 16.63231 1.000 68.00289 426 GLN B CA 1
ATOM 6682 C C . GLN B 1 426 ? 12.59201 -18.83047 16.96041 1.000 68.75561 426 GLN B C 1
ATOM 6683 O O . GLN B 1 426 ? 13.51189 -19.18473 16.21838 1.000 69.68467 426 GLN B O 1
ATOM 6689 N N . ASP B 1 427 ? 12.28697 -19.49528 18.07551 1.000 65.89737 427 ASP B N 1
ATOM 6690 C CA . ASP B 1 427 ? 12.99978 -20.71436 18.43361 1.000 66.42375 427 ASP B CA 1
ATOM 6691 C C . ASP B 1 427 ? 12.58952 -21.82541 17.47578 1.000 65.85526 427 ASP B C 1
ATOM 6692 O O . ASP B 1 427 ? 11.47144 -22.34420 17.56493 1.000 63.98662 427 ASP B O 1
ATOM 6697 N N . LEU B 1 428 ? 13.47739 -22.18168 16.55476 1.000 54.45390 428 LEU B N 1
ATOM 6698 C CA . LEU B 1 428 ? 13.20314 -23.18776 15.50591 1.000 53.89067 428 LEU B CA 1
ATOM 6699 C C . LEU B 1 428 ? 12.93295 -24.55064 16.12410 1.000 53.98805 428 LEU B C 1
ATOM 6700 O O . LEU B 1 428 ? 12.03180 -25.23253 15.69125 1.000 52.90371 428 LEU B O 1
ATOM 6705 N N . GLU B 1 429 ? 13.67896 -24.90064 17.15209 1.000 70.69005 429 GLU B N 1
ATOM 6706 C CA . GLU B 1 429 ? 13.50377 -26.21153 17.79327 1.000 71.00588 429 GLU B CA 1
ATOM 6707 C C . GLU B 1 429 ? 12.09280 -26.29721 18.35638 1.000 69.83732 429 GLU B C 1
ATOM 6708 O O . GLU B 1 429 ? 11.50761 -27.33712 18.21455 1.000 69.53202 429 GLU B O 1
ATOM 6714 N N . LEU B 1 430 ? 11.59803 -25.24004 18.98228 1.000 53.58800 430 LEU B N 1
ATOM 6715 C CA . LEU B 1 430 ? 10.22907 -25.25274 19.52638 1.000 53.08005 430 LEU B CA 1
ATOM 6716 C C . LEU B 1 430 ? 9.21097 -25.33370 18.39646 1.000 52.28522 430 LEU B C 1
ATOM 6717 O O . LEU B 1 430 ? 8.26086 -26.04651 18.55462 1.000 51.99044 430 LEU B O 1
ATOM 6722 N N . ALA B 1 431 ? 9.43202 -24.60087 17.31436 1.000 44.07634 431 ALA B N 1
ATOM 6723 C CA . ALA B 1 431 ? 8.51894 -24.58986 16.15542 1.000 42.75776 431 ALA B CA 1
ATOM 6724 C C . ALA B 1 431 ? 8.46165 -25.98093 15.51660 1.000 42.21822 431 ALA B C 1
ATOM 6725 O O . ALA B 1 431 ? 7.38755 -26.40779 15.16373 1.000 41.29706 431 ALA B O 1
ATOM 6727 N N . ARG B 1 432 ? 9.60353 -26.64215 15.38760 1.000 59.02287 432 ARG B N 1
ATOM 6728 C CA . ARG B 1 432 ? 9.66525 -28.01622 14.85577 1.000 59.27816 432 ARG B CA 1
ATOM 6729 C C . ARG B 1 432 ? 8.93115 -28.95797 15.81994 1.000 59.65978 432 ARG B C 1
ATOM 6730 O O . ARG B 1 432 ? 8.22797 -29.83891 15.37910 1.000 59.43344 432 ARG B O 1
ATOM 6738 N N . SER B 1 433 ? 9.09828 -28.75884 17.11290 1.000 59.78875 433 SER B N 1
ATOM 6739 C CA . SER B 1 433 ? 8.41620 -29.61660 18.10306 1.000 60.14932 433 SER B CA 1
ATOM 6740 C C . SER B 1 433 ? 6.89623 -29.43734 18.01515 1.000 58.43069 433 SER B C 1
ATOM 6741 O O . SER B 1 433 ? 6.19705 -30.42422 18.03332 1.000 58.37805 433 SER B O 1
ATOM 6744 N N . VAL B 1 434 ? 6.41643 -28.21327 17.88203 1.000 43.42100 434 VAL B N 1
ATOM 6745 C CA . VAL B 1 434 ? 4.95747 -27.94103 17.77610 1.000 42.55510 434 VAL B CA 1
ATOM 6746 C C . VAL B 1 434 ? 4.40527 -28.53910 16.47821 1.000 42.21822 434 VAL B C 1
ATOM 6747 O O . VAL B 1 434 ? 3.32918 -29.09291 16.49936 1.000 42.69196 434 VAL B O 1
ATOM 6751 N N . ALA B 1 435 ? 5.16822 -28.43037 15.40214 1.000 42.07347 435 ALA B N 1
ATOM 6752 C CA . ALA B 1 435 ? 4.71704 -28.89346 14.08023 1.000 41.39707 435 ALA B CA 1
ATOM 6753 C C . ALA B 1 435 ? 4.41879 -30.38139 14.17144 1.000 42.20506 435 ALA B C 1
ATOM 6754 O O . ALA B 1 435 ? 3.42567 -30.81728 13.65957 1.000 41.83133 435 ALA B O 1
ATOM 6756 N N . SER B 1 436 ? 5.22171 -31.09644 14.92947 1.000 57.34898 436 SER B N 1
ATOM 6757 C CA . SER B 1 436 ? 5.06647 -32.55138 15.12467 1.000 57.09369 436 SER B CA 1
ATOM 6758 C C . SER B 1 436 ? 3.73546 -32.89207 15.78181 1.000 57.30424 436 SER B C 1
ATOM 6759 O O . SER B 1 436 ? 3.25626 -33.96502 15.54297 1.000 57.33056 436 SER B O 1
ATOM 6762 N N . ARG B 1 437 ? 3.25567 -32.04687 16.68273 1.000 46.08710 437 ARG B N 1
ATOM 6763 C CA . ARG B 1 437 ? 1.98768 -32.27256 17.40185 1.000 46.32134 437 ARG B CA 1
ATOM 6764 C C . ARG B 1 437 ? 0.77868 -31.94146 16.53690 1.000 45.75022 437 ARG B C 1
ATOM 6765 O O . ARG B 1 437 ? -0.29135 -32.29622 16.93102 1.000 45.69758 437 ARG B O 1
ATOM 6773 N N . ILE B 1 438 ? 0.95772 -31.25763 15.41880 1.000 53.54326 438 ILE B N 1
ATOM 6774 C CA . ILE B 1 438 ? -0.20428 -30.92453 14.55184 1.000 52.28785 438 ILE B CA 1
ATOM 6775 C C . ILE B 1 438 ? -0.52156 -32.11259 13.64701 1.000 51.32457 438 ILE B C 1
ATOM 6776 O O . ILE B 1 438 ? 0.36731 -32.59483 12.97401 1.000 51.35353 438 ILE B O 1
ATOM 6781 N N . ARG B 1 439 ? -1.77563 -32.52837 13.65615 1.000 39.53895 439 ARG B N 1
ATOM 6782 C CA . ARG B 1 439 ? -2.27988 -33.63839 12.82733 1.000 38.67306 439 ARG B CA 1
ATOM 6783 C C . ARG B 1 439 ? -2.72788 -33.08848 11.47829 1.000 37.30974 439 ARG B C 1
ATOM 6784 O O . ARG B 1 439 ? -3.89186 -32.86530 11.28335 1.000 36.74651 439 ARG B O 1
ATOM 6792 N N . ALA B 1 440 ? -1.76990 -32.85876 10.60719 1.000 40.73910 440 ALA B N 1
ATOM 6793 C CA . ALA B 1 440 ? -2.04090 -32.31187 9.27814 1.000 39.53106 440 ALA B CA 1
ATOM 6794 C C . ALA B 1 440 ? -0.99507 -32.85718 8.32914 1.000 39.76003 440 ALA B C 1
ATOM 6795 O O . ALA B 1 440 ? 0.09593 -33.08831 8.76809 1.000 40.72330 440 ALA B O 1
ATOM 6797 N N . GLY B 1 441 ? -1.34717 -32.94928 7.05818 1.000 38.14931 441 GLY B N 1
ATOM 6798 C CA . GLY B 1 441 ? -0.47334 -33.47356 6.00418 1.000 38.41513 441 GLY B CA 1
ATOM 6799 C C . GLY B 1 441 ? 0.74880 -32.61780 5.83698 1.000 39.15996 441 GLY B C 1
ATOM 6800 O O . GLY B 1 441 ? 1.78668 -33.14902 5.54498 1.000 39.90478 441 GLY B O 1
ATOM 6801 N N . GLN B 1 442 ? 0.58604 -31.30975 5.95583 1.000 42.58669 442 GLN B N 1
ATOM 6802 C CA . GLN B 1 442 ? 1.74119 -30.40097 5.85963 1.000 43.06306 442 GLN B CA 1
ATOM 6803 C C . GLN B 1 442 ? 1.68945 -29.37182 6.98051 1.000 43.41836 442 GLN B C 1
ATOM 6804 O O . GLN B 1 442 ? 0.61754 -28.99258 7.35154 1.000 42.85777 442 GLN B O 1
ATOM 6810 N N . VAL B 1 443 ? 2.84555 -29.02995 7.53538 1.000 37.49397 443 VAL B N 1
ATOM 6811 C CA . VAL B 1 443 ? 2.97481 -27.90685 8.50523 1.000 37.92297 443 VAL B CA 1
ATOM 6812 C C . VAL B 1 443 ? 4.07994 -27.00011 7.96404 1.000 38.07562 443 VAL B C 1
ATOM 6813 O O . VAL B 1 443 ? 5.10983 -27.48933 7.64103 1.000 38.59673 443 VAL B O 1
ATOM 6817 N N . HIS B 1 444 ? 3.82216 -25.70708 7.87790 1.000 45.41597 444 HIS B N 1
ATOM 6818 C CA . HIS B 1 444 ? 4.79628 -24.74732 7.31171 1.000 45.97393 444 HIS B CA 1
ATOM 6819 C C . HIS B 1 444 ? 5.34452 -23.85428 8.41255 1.000 46.42136 444 HIS B C 1
ATOM 6820 O O . HIS B 1 444 ? 4.56467 -23.27405 9.12854 1.000 45.45808 444 HIS B O 1
ATOM 6827 N N . LEU B 1 445 ? 6.66354 -23.75050 8.48045 1.000 42.21559 445 LEU B N 1
ATOM 6828 C CA . LEU B 1 445 ? 7.33575 -22.96249 9.53430 1.000 43.07885 445 LEU B CA 1
ATOM 6829 C C . LEU B 1 445 ? 7.80295 -21.62664 8.97810 1.000 43.18939 445 LEU B C 1
ATOM 6830 O O . LEU B 1 445 ? 8.55788 -21.62589 8.03304 1.000 43.69998 445 LEU B O 1
ATOM 6835 N N . ASN B 1 446 ? 7.37918 -20.54448 9.60899 1.000 50.06390 446 ASN B N 1
ATOM 6836 C CA . ASN B 1 446 ? 7.80539 -19.19361 9.23779 1.000 50.55080 446 ASN B CA 1
ATOM 6837 C C . ASN B 1 446 ? 7.72932 -18.98378 7.72677 1.000 50.66397 446 ASN B C 1
ATOM 6838 O O . ASN B 1 446 ? 8.68136 -18.53603 7.08565 1.000 51.61672 446 ASN B O 1
ATOM 6843 N N . TYR B 1 447 ? 6.58922 -19.35665 7.15390 1.000 45.32649 447 TYR B N 1
ATOM 6844 C CA . TYR B 1 447 ? 6.22918 -19.01476 5.78288 1.000 45.34491 447 TYR B CA 1
ATOM 6845 C C . TYR B 1 447 ? 7.29203 -19.43708 4.76886 1.000 46.25028 447 TYR B C 1
ATOM 6846 O O . TYR B 1 447 ? 7.83713 -18.59226 4.03871 1.000 46.82930 447 TYR B O 1
ATOM 6855 N N . PRO B 1 448 ? 7.58280 -20.73114 4.66100 1.000 50.91663 448 PRO B N 1
ATOM 6856 C CA . PRO B 1 448 ? 8.53564 -21.19544 3.65199 1.000 51.66672 448 PRO B CA 1
ATOM 6857 C C . PRO B 1 448 ? 7.92256 -21.10550 2.26102 1.000 51.54829 448 PRO B C 1
ATOM 6858 O O . PRO B 1 448 ? 6.71658 -20.91631 2.08509 1.000 51.71146 448 PRO B O 1
ATOM 6862 N N . SER B 1 449 ? 8.78247 -21.22178 1.25798 1.000 53.28007 449 SER B N 1
ATOM 6863 C CA . SER B 1 449 ? 8.30037 -21.21287 -0.10799 1.000 53.48010 449 SER B CA 1
ATOM 6864 C C . SER B 1 449 ? 7.77910 -22.59083 -0.49778 1.000 53.10110 449 SER B C 1
ATOM 6865 O O . SER B 1 449 ? 8.08497 -23.61780 0.12333 1.000 52.79317 449 SER B O 1
ATOM 6868 N N . TRP B 1 450 ? 6.95903 -22.58881 -1.53772 1.000 49.91914 450 TRP B N 1
ATOM 6869 C CA . TRP B 1 450 ? 6.24979 -23.78974 -1.93452 1.000 49.33749 450 TRP B CA 1
ATOM 6870 C C . TRP B 1 450 ? 7.23257 -24.87597 -2.38145 1.000 50.09811 450 TRP B C 1
ATOM 6871 O O . TRP B 1 450 ? 8.26257 -24.59222 -3.00056 1.000 51.06402 450 TRP B O 1
ATOM 6882 N N . ASN B 1 451 ? 6.93238 -26.11787 -2.02727 1.000 51.70094 451 ASN B N 1
ATOM 6883 C CA . ASN B 1 451 ? 7.82416 -27.24406 -2.31020 1.000 52.02203 451 ASN B CA 1
ATOM 6884 C C . ASN B 1 451 ? 7.07892 -28.29803 -3.12201 1.000 51.76936 451 ASN B C 1
ATOM 6885 O O . ASN B 1 451 ? 6.19783 -28.99281 -2.58086 1.000 50.92716 451 ASN B O 1
ATOM 6890 N N . PRO B 1 452 ? 7.39480 -28.45825 -4.40601 1.000 44.10002 452 PRO B N 1
ATOM 6891 C CA . PRO B 1 452 ? 6.63558 -29.38022 -5.25484 1.000 43.91842 452 PRO B CA 1
ATOM 6892 C C . PRO B 1 452 ? 7.03333 -30.84027 -5.08369 1.000 43.89737 452 PRO B C 1
ATOM 6893 O O . PRO B 1 452 ? 6.45013 -31.70625 -5.74054 1.000 43.81578 452 PRO B O 1
ATOM 6897 N N . MET B 1 453 ? 8.01134 -31.13834 -4.23072 1.000 61.64423 453 MET B N 1
ATOM 6898 C CA . MET B 1 453 ? 8.36712 -32.50936 -3.92057 1.000 60.91783 453 MET B CA 1
ATOM 6899 C C . MET B 1 453 ? 7.68513 -33.00508 -2.65646 1.000 60.05983 453 MET B C 1
ATOM 6900 O O . MET B 1 453 ? 7.63793 -34.21904 -2.42631 1.000 59.96245 453 MET B O 1
ATOM 6905 N N . ALA B 1 454 ? 7.15134 -32.09388 -1.84554 1.000 45.36333 454 ALA B N 1
ATOM 6906 C CA . ALA B 1 454 ? 6.55537 -32.44862 -0.56645 1.000 44.67641 454 ALA B CA 1
ATOM 6907 C C . ALA B 1 454 ? 5.22323 -33.14042 -0.79727 1.000 44.14477 454 ALA B C 1
ATOM 6908 O O . ALA B 1 454 ? 4.38227 -32.61136 -1.53128 1.000 43.18149 454 ALA B O 1
ATOM 6910 N N . PRO B 1 455 ? 5.00107 -34.31430 -0.20111 1.000 40.78384 455 PRO B N 1
ATOM 6911 C CA . PRO B 1 455 ? 3.66696 -34.92607 -0.25093 1.000 40.07059 455 PRO B CA 1
ATOM 6912 C C . PRO B 1 455 ? 2.59516 -33.98482 0.30002 1.000 39.22049 455 PRO B C 1
ATOM 6913 O O . PRO B 1 455 ? 2.74835 -33.38471 1.37394 1.000 38.98889 455 PRO B O 1
ATOM 6917 N N . PHE B 1 456 ? 1.50413 -33.85172 -0.45491 1.000 39.05468 456 PHE B N 1
ATOM 6918 C CA . PHE B 1 456 ? 0.38831 -32.98148 -0.10294 1.000 38.54936 456 PHE B CA 1
ATOM 6919 C C . PHE B 1 456 ? -0.85783 -33.84124 0.04525 1.000 38.06772 456 PHE B C 1
ATOM 6920 O O . PHE B 1 456 ? -1.12704 -34.69030 -0.80962 1.000 38.59936 456 PHE B O 1
ATOM 6928 N N . GLY B 1 457 ? -1.58572 -33.65998 1.14528 1.000 42.84198 457 GLY B N 1
ATOM 6929 C CA . GLY B 1 457 ? -2.78584 -34.44174 1.40047 1.000 42.59984 457 GLY B CA 1
ATOM 6930 C C . GLY B 1 457 ? -3.22471 -34.30648 2.84248 1.000 42.17085 457 GLY B C 1
ATOM 6931 O O . GLY B 1 457 ? -2.60053 -33.60049 3.63735 1.000 42.69459 457 GLY B O 1
ATOM 6932 N N . GLY B 1 458 ? -4.30581 -34.99925 3.17864 1.000 32.56180 458 GLY B N 1
ATOM 6933 C CA . GLY B 1 458 ? -4.96868 -34.81397 4.46667 1.000 32.61444 458 GLY B CA 1
ATOM 6934 C C . GLY B 1 458 ? -4.81682 -35.96987 5.44180 1.000 32.88026 458 GLY B C 1
ATOM 6935 O O . GLY B 1 458 ? -4.82005 -37.12992 5.03695 1.000 33.11976 458 GLY B O 1
ATOM 6936 N N . TYR B 1 459 ? -4.66067 -35.63674 6.73175 1.000 35.45951 459 TYR B N 1
ATOM 6937 C CA . TYR B 1 459 ? -5.07973 -36.45752 7.86788 1.000 35.42793 459 TYR B CA 1
ATOM 6938 C C . TYR B 1 459 ? -6.59070 -36.36223 8.03498 1.000 35.44636 459 TYR B C 1
ATOM 6939 O O . TYR B 1 459 ? -7.23156 -35.39118 7.60590 1.000 35.16474 459 TYR B O 1
ATOM 6948 N N . LYS B 1 460 ? -7.15382 -37.34705 8.73414 1.000 39.81267 460 LYS B N 1
ATOM 6949 C CA . LYS B 1 460 ? -8.53377 -37.24075 9.19923 1.000 39.69423 460 LYS B CA 1
ATOM 6950 C C . LYS B 1 460 ? -9.42282 -36.99175 7.97426 1.000 39.43631 460 LYS B C 1
ATOM 6951 O O . LYS B 1 460 ? -9.30901 -37.71289 6.96934 1.000 39.09153 460 LYS B O 1
ATOM 6957 N N . ARG B 1 461 ? -10.27464 -35.96560 7.98119 1.000 45.30280 461 ARG B N 1
ATOM 6958 C CA . ARG B 1 461 ? -11.30668 -35.80454 6.97025 1.000 45.20805 461 ARG B CA 1
ATOM 6959 C C . ARG B 1 461 ? -10.90561 -34.92176 5.79011 1.000 44.63167 461 ARG B C 1
ATOM 6960 O O . ARG B 1 461 ? -11.75162 -34.65972 4.93113 1.000 44.42901 461 ARG B O 1
ATOM 6968 N N . SER B 1 462 ? -9.65054 -34.48499 5.71596 1.000 43.58154 462 SER B N 1
ATOM 6969 C CA . SER B 1 462 ? -9.14850 -33.77122 4.55284 1.000 43.05779 462 SER B CA 1
ATOM 6970 C C . SER B 1 462 ? -8.76774 -34.69644 3.38592 1.000 43.16833 462 SER B C 1
ATOM 6971 O O . SER B 1 462 ? -8.41073 -34.19864 2.30884 1.000 43.21571 462 SER B O 1
ATOM 6974 N N . GLY B 1 463 ? -8.83496 -36.02340 3.54910 1.000 41.28127 463 GLY B N 1
ATOM 6975 C CA . GLY B 1 463 ? -8.77820 -36.89256 2.38820 1.000 41.39180 463 GLY B CA 1
ATOM 6976 C C . GLY B 1 463 ? -8.11241 -38.23464 2.67032 1.000 41.39444 463 GLY B C 1
ATOM 6977 O O . GLY B 1 463 ? -7.98341 -38.67652 3.81437 1.000 41.71816 463 GLY B O 1
ATOM 6978 N N . ASN B 1 464 ? -7.70760 -38.86185 1.56937 1.000 35.66743 464 ASN B N 1
ATOM 6979 C CA . ASN B 1 464 ? -7.01582 -40.13997 1.56048 1.000 35.73060 464 ASN B CA 1
ATOM 6980 C C . ASN B 1 464 ? -6.04491 -40.14229 0.39042 1.000 35.93589 464 ASN B C 1
ATOM 6981 O O . ASN B 1 464 ? -6.44694 -39.86636 -0.74659 1.000 36.14381 464 ASN B O 1
ATOM 6986 N N . GLY B 1 465 ? -4.78095 -40.46548 0.66737 1.000 35.42793 465 GLY B N 1
ATOM 6987 C CA . GLY B 1 465 ? -3.73301 -40.45279 -0.33771 1.000 35.77797 465 GLY B CA 1
ATOM 6988 C C . GLY B 1 465 ? -2.86179 -39.20693 -0.25293 1.000 37.06497 465 GLY B C 1
ATOM 6989 O O . GLY B 1 465 ? -3.08457 -38.28979 0.54597 1.000 36.73072 465 GLY B O 1
ATOM 6990 N N . ARG B 1 466 ? -1.83185 -39.18622 -1.10301 1.000 36.38331 466 ARG B N 1
ATOM 6991 C CA . ARG B 1 466 ? -0.93365 -38.04239 -1.20921 1.000 36.58333 466 ARG B CA 1
ATOM 6992 C C . ARG B 1 466 ? -0.68070 -37.71162 -2.67727 1.000 37.55977 466 ARG B C 1
ATOM 6993 O O . ARG B 1 466 ? -0.59792 -38.60674 -3.53217 1.000 37.99929 466 ARG B O 1
ATOM 7001 N N . GLU B 1 467 ? -0.59949 -36.41466 -2.92844 1.000 41.91818 467 GLU B N 1
ATOM 7002 C CA . GLU B 1 467 ? -0.24749 -35.87389 -4.25254 1.000 43.20255 467 GLU B CA 1
ATOM 7003 C C . GLU B 1 467 ? 1.07265 -35.11411 -4.12473 1.000 43.38152 467 GLU B C 1
ATOM 7004 O O . GLU B 1 467 ? 1.51477 -34.86704 -3.01879 1.000 42.68933 467 GLU B O 1
ATOM 7010 N N . TYR B 1 468 ? 1.69661 -34.86936 -5.27280 1.000 53.36956 468 TYR B N 1
ATOM 7011 C CA . TYR B 1 468 ? 2.95872 -34.14062 -5.57298 1.000 53.90120 468 TYR B CA 1
ATOM 7012 C C . TYR B 1 468 ? 4.15557 -35.06881 -5.39395 1.000 53.92752 468 TYR B C 1
ATOM 7013 O O . TYR B 1 468 ? 4.11347 -35.97470 -4.60783 1.000 53.55379 468 TYR B O 1
ATOM 7022 N N . GLY B 1 469 ? 5.20255 -34.86609 -6.17105 1.000 50.59028 469 GLY B N 1
ATOM 7023 C CA . GLY B 1 469 ? 6.44343 -35.63328 -5.99504 1.000 50.90084 469 GLY B CA 1
ATOM 7024 C C . GLY B 1 469 ? 6.32115 -37.12429 -6.20785 1.000 51.05086 469 GLY B C 1
ATOM 7025 O O . GLY B 1 469 ? 5.44602 -37.56822 -6.92473 1.000 51.11929 469 GLY B O 1
ATOM 7026 N N . VAL B 1 470 ? 7.22306 -37.86737 -5.58582 1.000 44.63430 470 VAL B N 1
ATOM 7027 C CA . VAL B 1 470 ? 7.22780 -39.34338 -5.71163 1.000 44.72115 470 VAL B CA 1
ATOM 7028 C C . VAL B 1 470 ? 5.98474 -39.93008 -5.04547 1.000 44.01054 470 VAL B C 1
ATOM 7029 O O . VAL B 1 470 ? 5.41954 -40.82305 -5.60232 1.000 44.31847 470 VAL B O 1
ATOM 7033 N N . HIS B 1 471 ? 5.56092 -39.38787 -3.91851 1.000 51.22983 471 HIS B N 1
ATOM 7034 C CA . HIS B 1 471 ? 4.37087 -39.91457 -3.21736 1.000 50.45079 471 HIS B CA 1
ATOM 7035 C C . HIS B 1 471 ? 3.15482 -39.83947 -4.12528 1.000 50.21128 471 HIS B C 1
ATOM 7036 O O . HIS B 1 471 ? 2.44065 -40.79935 -4.18411 1.000 50.05337 471 HIS B O 1
ATOM 7043 N N . GLY B 1 472 ? 2.97997 -38.72853 -4.81841 1.000 44.24215 472 GLY B N 1
ATOM 7044 C CA . GLY B 1 472 ? 1.86093 -38.56745 -5.74935 1.000 44.78695 472 GLY B CA 1
ATOM 7045 C C . GLY B 1 472 ? 1.93167 -39.56160 -6.87623 1.000 45.75812 472 GLY B C 1
ATOM 7046 O O . GLY B 1 472 ? 0.92356 -40.05748 -7.26909 1.000 44.77379 472 GLY B O 1
ATOM 7047 N N . PHE B 1 473 ? 3.12560 -39.79287 -7.37528 1.000 41.53656 473 PHE B N 1
ATOM 7048 C CA . PHE B 1 473 ? 3.43136 -40.73007 -8.47619 1.000 42.46035 473 PHE B CA 1
ATOM 7049 C C . PHE B 1 473 ? 3.13313 -42.17296 -8.06698 1.000 42.04978 473 PHE B C 1
ATOM 7050 O O . PHE B 1 473 ? 2.60895 -42.91397 -8.86285 1.000 42.15769 473 PHE B O 1
ATOM 7058 N N . GLU B 1 474 ? 3.37516 -42.50185 -6.80896 1.000 50.44289 474 GLU B N 1
ATOM 7059 C CA . GLU B 1 474 ? 3.13696 -43.85974 -6.27077 1.000 50.14285 474 GLU B CA 1
ATOM 7060 C C . GLU B 1 474 ? 1.65192 -44.18646 -6.12563 1.000 49.29538 474 GLU B C 1
ATOM 7061 O O . GLU B 1 474 ? 1.34872 -45.34039 -6.02146 1.000 49.03219 474 GLU B O 1
ATOM 7067 N N . GLU B 1 475 ? 0.77109 -43.19031 -6.13569 1.000 46.48715 475 GLU B N 1
ATOM 7068 C CA . GLU B 1 475 ? -0.69294 -43.40704 -6.04856 1.000 45.65547 475 GLU B CA 1
ATOM 7069 C C . GLU B 1 475 ? -1.24814 -44.02310 -7.33644 1.000 46.08447 475 GLU B C 1
ATOM 7070 O O . GLU B 1 475 ? -2.34422 -44.50691 -7.30530 1.000 45.40281 475 GLU B O 1
ATOM 7076 N N . TYR B 1 476 ? -0.48320 -43.94737 -8.40550 1.000 39.78635 476 TYR B N 1
ATOM 7077 C CA . TYR B 1 476 ? -0.88339 -44.48647 -9.71741 1.000 40.12586 476 TYR B CA 1
ATOM 7078 C C . TYR B 1 476 ? -0.19764 -45.81962 -9.96629 1.000 40.27851 476 TYR B C 1
ATOM 7079 O O . TYR B 1 476 ? -0.31580 -46.30673 -11.03622 1.000 40.22324 476 TYR B O 1
ATOM 7088 N N . LEU B 1 477 ? 0.46833 -46.37761 -8.97027 1.000 38.62042 477 LEU B N 1
ATOM 7089 C CA . LEU B 1 477 ? 1.14409 -47.67276 -9.18315 1.000 38.72306 477 LEU B CA 1
ATOM 7090 C C . LEU B 1 477 ? 0.58396 -48.75654 -8.27597 1.000 36.97812 477 LEU B C 1
ATOM 7091 O O . LEU B 1 477 ? 0.38109 -48.48937 -7.14899 1.000 36.27540 477 LEU B O 1
ATOM 7096 N N . GLU B 1 478 ? 0.39171 -49.95858 -8.81081 1.000 64.22875 478 GLU B N 1
ATOM 7097 C CA . GLU B 1 478 ? 0.05456 -51.16742 -8.02463 1.000 63.50761 478 GLU B CA 1
ATOM 7098 C C . GLU B 1 478 ? 1.35049 -51.78658 -7.48865 1.000 63.93398 478 GLU B C 1
ATOM 7099 O O . GLU B 1 478 ? 2.40955 -51.32580 -7.80078 1.000 64.58669 478 GLU B O 1
ATOM 7105 N N . THR B 1 479 ? 1.26838 -52.76745 -6.61552 1.000 39.70213 479 THR B N 1
ATOM 7106 C CA . THR B 1 479 ? 2.50231 -53.39860 -6.08953 1.000 40.21535 479 THR B CA 1
ATOM 7107 C C . THR B 1 479 ? 2.45602 -54.88864 -6.41334 1.000 40.05480 479 THR B C 1
ATOM 7108 O O . THR B 1 479 ? 1.45694 -55.48843 -6.13519 1.000 39.62844 479 THR B O 1
ATOM 7112 N N . LYS B 1 480 ? 3.50888 -55.42890 -7.01334 1.000 42.24454 480 LYS B N 1
ATOM 7113 C CA . LYS B 1 480 ? 3.54061 -56.85995 -7.37917 1.000 42.65775 480 LYS B CA 1
ATOM 7114 C C . LYS B 1 480 ? 4.73654 -57.49807 -6.69417 1.000 43.84999 480 LYS B C 1
ATOM 7115 O O . LYS B 1 480 ? 5.78763 -56.95927 -6.78831 1.000 44.46586 480 LYS B O 1
ATOM 7121 N N . ALA B 1 481 ? 4.53740 -58.59795 -5.98802 1.000 45.30806 481 ALA B N 1
ATOM 7122 C CA . ALA B 1 481 ? 5.69733 -59.27908 -5.39202 1.000 46.07131 481 ALA B CA 1
ATOM 7123 C C . ALA B 1 481 ? 5.88604 -60.57121 -6.15587 1.000 46.64243 481 ALA B C 1
ATOM 7124 O O . ALA B 1 481 ? 5.00491 -61.37805 -6.12470 1.000 46.93457 481 ALA B O 1
ATOM 7126 N N . ILE B 1 482 ? 6.99797 -60.70849 -6.85693 1.000 41.67079 482 ILE B N 1
ATOM 7127 C CA . ILE B 1 482 ? 7.21870 -61.97962 -7.58279 1.000 42.04715 482 ILE B CA 1
ATOM 7128 C C . ILE B 1 482 ? 8.06561 -62.83365 -6.66574 1.000 43.12622 482 ILE B C 1
ATOM 7129 O O . ILE B 1 482 ? 9.23066 -62.60085 -6.58085 1.000 43.84210 482 ILE B O 1
ATOM 7134 N N . VAL B 1 483 ? 7.42550 -63.75945 -5.98558 1.000 42.19980 483 VAL B N 1
ATOM 7135 C CA . VAL B 1 483 ? 8.11841 -64.64745 -5.02451 1.000 43.51311 483 VAL B CA 1
ATOM 7136 C C . VAL B 1 483 ? 8.72915 -65.80366 -5.81041 1.000 44.72905 483 VAL B C 1
ATOM 7137 O O . VAL B 1 483 ? 8.12100 -66.26367 -6.75631 1.000 44.56850 483 VAL B O 1
ATOM 7141 N N . GLY B 1 484 ? 9.90710 -66.25482 -5.40844 1.000 45.11857 484 GLY B N 1
ATOM 7142 C CA . GLY B 1 484 ? 10.54986 -67.30503 -6.19635 1.000 45.95814 484 GLY B CA 1
ATOM 7143 C C . GLY B 1 484 ? 11.16788 -66.69029 -7.42247 1.000 45.85813 484 GLY B C 1
ATOM 7144 O O . GLY B 1 484 ? 11.43169 -67.40145 -8.35840 1.000 46.15027 484 GLY B O 1
ATOM 7145 N N . PHE B 1 485 ? 11.31211 -65.37332 -7.41965 1.000 58.50965 485 PHE B N 1
ATOM 7146 C CA . PHE B 1 485 ? 11.96615 -64.72857 -8.54878 1.000 58.55176 485 PHE B CA 1
ATOM 7147 C C . PHE B 1 485 ? 13.29500 -65.40684 -8.85579 1.000 60.13879 485 PHE B C 1
ATOM 7148 O O . PHE B 1 485 ? 13.50984 -65.89502 -9.97174 1.000 60.90730 485 PHE B O 1
ATOM 7156 N N . ALA B 1 486 ? 14.21507 -65.44288 -7.86185 1.000 61.37052 486 ALA B N 1
ATOM 7157 C CA . ALA B 1 486 ? 15.40092 -66.29810 -7.92183 1.000 62.85227 486 ALA B CA 1
ATOM 7158 C C . ALA B 1 486 ? 15.17775 -67.55895 -7.08865 1.000 64.05768 486 ALA B C 1
ATOM 7159 O O . ALA B 1 486 ? 14.81786 -67.45574 -5.90564 1.000 64.42878 486 ALA B O 1
ATOM 7161 N N . PRO B 1 487 ? 15.37050 -68.75306 -7.65352 1.000 68.23450 487 PRO B N 1
ATOM 7162 C CA . PRO B 1 487 ? 15.18435 -69.98092 -6.86435 1.000 69.15303 487 PRO B CA 1
ATOM 7163 C C . PRO B 1 487 ? 16.13242 -70.03894 -5.67241 1.000 70.60847 487 PRO B C 1
ATOM 7164 O O . PRO B 1 487 ? 17.27649 -69.58415 -5.74155 1.000 71.50594 487 PRO B O 1
ATOM 7168 N N . ALA B 1 488 ? 15.65139 -70.64472 -4.58130 1.000 70.51109 488 ALA B N 1
ATOM 7169 C CA . ALA B 1 488 ? 16.33248 -70.64868 -3.28835 1.000 71.66912 488 ALA B CA 1
ATOM 7170 C C . ALA B 1 488 ? 17.49631 -71.64588 -3.26530 1.000 73.97203 488 ALA B C 1
ATOM 7171 O O . ALA B 1 488 ? 17.76712 -72.34805 -4.24223 1.000 74.48788 488 ALA B O 1
ATOM 7173 N N . ASP B 1 489 ? 18.19038 -71.70486 -2.12435 1.000 77.31190 489 ASP B N 1
ATOM 7174 C CA . ASP B 1 489 ? 19.44726 -72.46405 -1.92534 1.000 79.53322 489 ASP B CA 1
ATOM 7175 C C . ASP B 1 489 ? 20.68739 -71.61231 -2.26053 1.000 80.00696 489 ASP B C 1
ATOM 7176 O O . ASP B 1 489 ? 21.13059 -70.77129 -1.46967 1.000 80.23857 489 ASP B O 1
#

Radius of gyration: 36.11 Å; Cα contacts (8 Å, |Δi|>4): 2399; chains: 2; bounding box: 96×92×112 Å

B-factor: mean 46.71, std 10.11, range [22.48, 94.63]

Solvent-accessible surface area: 36588 Å² total; per-residue (Å²): 168,19,66,20,127,26,70,48,96,13,8,57,50,0,6,6,64,7,119,50,24,62,30,103,23,116,88,50,34,49,4,58,19,0,10,48,64,97,26,38,9,53,0,1,11,1,23,56,45,0,0,72,96,0,1,60,10,0,76,87,17,43,76,54,7,35,66,34,49,39,110,68,9,17,127,23,2,6,94,8,28,89,3,0,80,122,70,100,64,90,2,1,15,0,0,3,17,1,1,0,6,3,4,45,29,0,84,67,54,2,2,42,32,0,3,44,8,5,67,6,4,76,64,18,5,84,111,38,169,43,68,65,79,128,48,29,22,0,52,47,53,60,28,23,1,0,0,0,0,15,6,26,25,8,30,3,0,14,24,2,1,3,1,6,6,12,0,1,0,0,0,0,0,0,0,0,4,2,8,50,76,2,0,1,0,0,12,50,3,0,57,0,1,79,64,10,47,12,52,77,1,0,2,0,0,0,0,0,35,27,108,88,0,5,27,21,0,1,55,26,116,50,6,48,0,0,0,6,16,22,58,46,161,27,0,49,97,12,34,126,36,0,65,112,57,127,18,71,43,3,13,9,15,3,3,5,2,5,0,0,0,0,69,52,10,68,2,50,105,11,0,30,46,0,0,66,8,0,2,110,12,8,2,1,22,27,33,8,5,17,2,0,0,0,9,124,134,72,18,79,73,0,14,61,26,0,32,118,24,6,68,101,20,67,21,4,36,5,60,66,124,124,4,71,14,3,1,0,1,14,92,52,7,12,95,134,0,23,58,15,0,67,19,0,71,119,57,58,14,88,71,33,30,17,0,54,33,71,26,167,59,55,109,104,0,2,5,2,83,20,0,0,0,0,111,8,75,25,67,28,115,0,4,152,63,55,10,42,1,0,0,0,0,0,5,12,5,94,75,47,98,57,0,9,62,23,2,36,78,26,65,32,5,4,4,1,24,0,3,5,128,64,81,135,50,0,138,54,1,13,97,103,10,137,7,23,26,43,47,45,69,62,70,102,84,81,20,87,25,43,36,0,6,78,98,145,0,6,90,24,53,8,14,8,55,86,2,0,60,38,5,1,77,90,90,62,58,121,53,90,43,128,100,142,234,165,19,66,22,130,29,71,46,93,15,9,61,44,2,6,7,67,7,121,50,26,63,30,107,14,115,85,56,34,49,4,55,22,0,11,62,67,107,25,40,9,50,0,1,12,0,22,53,45,2,0,73,97,0,2,60,8,0,78,87,16,41,78,53,6,31,67,32,49,42,109,66,8,16,124,22,1,9,97,5,30,92,3,0,79,124,70,108,68,86,2,0,17,0,0,4,17,1,1,0,4,3,6,38,24,0,92,69,50,1,1,43,35,0,2,43,8,4,70,7,3,76,63,20,5,83,113,39,193,45,88,71,80,122,62,18,22,0,52,49,55,55,20,19,1,0,0,0,0,14,6,26,24,6,22,3,0,16,25,2,0,3,0,3,3,10,0,2,0,0,0,0,0,0,0,0,4,3,6,50,76,2,0,1,0,0,10,48,4,0,56,0,1,80,63,10,49,12,51,80,0,0,1,0,0,0,1,0,38,27,113,88,0,3,27,20,0,0,54,26,113,51,6,48,0,0,0,6,16,24,55,44,159,26,0,51,100,11,34,129,39,1,64,111,57,131,16,80,41,3,12,7,16,4,2,4,2,6,0,0,0,0,68,53,8,62,3,56,103,10,0,38,43,0,0,70,7,0,2,117,9,6,2,0,24,27,33,8,4,18,3,0,0,0,10,124,132,70,18,79,72,0,13,62,25,0,32,122,17,6,69,108,21,70,22,5,35,4,66,67,128,124,3,72,12,2,1,0,1,14,91,52,6,11,92,134,0,24,58,16,0,66,18,0,70,115,56,58,13,92,66,33,29,18,0,54,35,74,25,166,55,47,107,114,0,1,6,3,85,20,0,0,0,0,102,7,76,23,66,27,116,0,4,147,68,56,12,41,1,0,1,0,0,0,6,11,5,93,75,50,93,59,0,8,62,19,1,38,80,26,65,31,6,3,4,0,23,0,4,6,121,65,82,130,51,0,141,56,1,17,94,104,10,135,8,22,28,41,49,46,73,60,70,105,85,77,19,89,24,45,34,0,6,77,93,143,0,6,91,25,51,9,16,6,55,81,2,0,56,40,6,1,67,92,95,59,57,120,54,87,45,125,98,203

Secondary structure (DSSP, 8-state):
-------TTTTT-EEETTEEE--SS--EEEEEETTTTEEEEEEE---HHHHHHHHHHHHHHHHHHHTS-HHHHHHHHHHHHHHHHHTHHHHHHHHHHHH---HHHIIIIITHHHHHHHHHHHHHTTT--SEEE-SS-EEEEEE--EEEEE--SSSHHHHHHHHHHHHHHTT-EEEEE--TTSHHHHHHHHHHHHHHTPPTTSEEE----IIIIIHHHHH-TT--EEEEES-HHHHHHHHHHHGGGT-EEEEE-----EEEE-TTS-HHHHHHHHHHHHHGGGG--TT---EEEEEGGGHHHHHHHHHHHHHT--B--TTSTT--B---SSHHHHHHHHHHHHHHHHTT-EEEE--SSBPTT--SS--B--EEEES--TTSHHHHS---SSEEEEEEESSHHHHHHHHH-SS--S--EEE-S-HHHHHHHHTTS-SS--EESSPPP-TTS-B--SGGGEES-BSHHHHHHTTEEEEEETTSS----/-------TTTTT-EEETTEEE--SS--EEEEEETTTTEEEEEEE---HHHHHHHHHHHHHHHHHHHTS-HHHHHHHHHHHHHHHHHTHHHHHHHHHHHH---HHHIIIIITHHHHHHHHHHHHHTTT--SEEESSS-EEEEEE--EEEEE--SSSHHHHHHHHHHHHHHTT-EEEEE--TTSHHHHHHHHHHHHHHTPPBTTEEE----IIIIIHHHHH-TT--EEEEES-HHHHHHHHHHHGGGT-EEEEE-----EEEE-TTS-HHHHHHHHHHHHHGGGG--TT---EEEEEGGGHHHHHHHHHHHHHT--B--TTSTT--B---SSHHHHHHHHHHHHHHHHTT-EEEE--SSBPTT--SS--B--EEEES--TTSHHHHS---SSEEEEEEESSHHHHHHHHH-SS--SEEEEE-S-HHHHHHHHHHS-SSEEEESSPPP-TTS-B--SGGGEES-BSHHHHHHTTEEEEEETTSS---

Nearest PDB structures (foldseek):
  6x9l-assembly1_A  TM=1.002E+00  e=0.000E+00  Pseudomonas syringae pv. tomato str. DC3000
  3ty7-assembly1_B  TM=9.786E-01  e=7.907E-59  Staphylococcus aureus subsp. aureus Mu50
  4v37-assembly2_D  TM=9.558E-01  e=7.227E-57  Spinacia oleracea
  3iwk-assembly3_F  TM=9.575E-01  e=1.095E-56  Pisum sativum
  4qyj-assembly1_A  TM=9.494E-01  e=5.276E-50  Pseudomonas putida S12